Protein 8CTR (pdb70)

Radius of gyration: 38.79 Å; Cα contacts (8 Å, |Δi|>4): 2722; chains: 4; bounding box: 88×107×101 Å

Structure (mmCIF, N/CA/C/O backbone):
data_8CTR
#
_entry.id   8CTR
#
_cell.length_a   71.550
_cell.length_b   71.690
_cell.length_c   81.230
_cell.angle_alpha   89.960
_cell.angle_beta   66.580
_cell.angle_gamma   83.080
#
_symmetry.space_group_name_H-M   'P 1'
#
loop_
_entity.id
_entity.type
_entity.pdbx_description
1 polymer 'dTDP-4-dehydrorhamnose reductase'
2 non-polymer 'NADP NICOTINAMIDE-ADENINE-DINUCLEOTIDE PHOSPHATE'
3 non-polymer 'ACETATE ION'
4 non-polymer GLYCEROL
5 non-polymer 'SODIUM ION'
6 water water
#
loop_
_atom_site.group_PDB
_atom_site.id
_atom_site.type_symbol
_atom_site.label_atom_id
_atom_site.label_alt_id
_atom_site.label_comp_id
_atom_site.label_asym_id
_atom_site.label_entity_id
_atom_site.label_seq_id
_atom_site.pdbx_PDB_ins_code
_atom_site.Cartn_x
_atom_site.Cartn_y
_atom_site.Cartn_z
_atom_site.occupancy
_atom_site.B_iso_or_equiv
_atom_site.auth_seq_id
_atom_site.auth_comp_id
_atom_site.auth_asym_id
_atom_site.auth_atom_id
_atom_site.pdbx_PDB_model_num
ATOM 1 N N . HIS A 1 7 ? 15.399 2.121 -20.693 1.00 71.97 -1 HIS A N 1
ATOM 2 C CA . HIS A 1 7 ? 14.598 2.923 -19.774 1.00 71.94 -1 HIS A CA 1
ATOM 3 C C . HIS A 1 7 ? 14.084 2.092 -18.602 1.00 67.61 -1 HIS A C 1
ATOM 4 O O . HIS A 1 7 ? 13.715 0.927 -18.765 1.00 66.96 -1 HIS A O 1
ATOM 11 N N . HIS A 1 8 ? 14.062 2.703 -17.419 1.00 53.33 0 HIS A N 1
ATOM 12 C CA . HIS A 1 8 ? 13.589 2.055 -16.205 1.00 46.12 0 HIS A CA 1
ATOM 13 C C . HIS A 1 8 ? 12.380 2.804 -15.669 1.00 37.97 0 HIS A C 1
ATOM 14 O O . HIS A 1 8 ? 12.375 4.040 -15.625 1.00 39.72 0 HIS A O 1
ATOM 21 N N . MET A 1 9 ? 11.360 2.054 -15.276 1.00 33.19 1 MET A N 1
ATOM 22 C CA . MET A 1 9 ? 10.250 2.636 -14.552 1.00 27.57 1 MET A CA 1
ATOM 23 C C . MET A 1 9 ? 10.730 3.195 -13.221 1.00 23.33 1 MET A C 1
ATOM 24 O O . MET A 1 9 ? 11.720 2.736 -12.651 1.00 28.61 1 MET A O 1
ATOM 29 N N . LYS A 1 10 ? 9.992 4.175 -12.706 1.00 20.48 2 LYS A N 1
ATOM 30 C CA . LYS A 1 10 ? 10.276 4.764 -11.407 1.00 19.70 2 LYS A CA 1
ATOM 31 C C . LYS A 1 10 ? 9.258 4.230 -10.410 1.00 19.64 2 LYS A C 1
ATOM 32 O O . LYS A 1 10 ? 8.051 4.347 -10.633 1.00 18.52 2 LYS A O 1
ATOM 38 N N . ILE A 1 11 ? 9.741 3.639 -9.320 1.00 16.15 3 ILE A N 1
ATOM 39 C CA . ILE A 1 11 ? 8.877 3.056 -8.301 1.00 14.61 3 ILE A CA 1
ATOM 40 C C . ILE A 1 11 ? 9.108 3.785 -6.988 1.00 18.33 3 ILE A C 1
ATOM 41 O O . ILE A 1 11 ? 10.248 3.888 -6.529 1.00 18.51 3 ILE A O 1
ATOM 46 N N . LEU A 1 12 ? 8.030 4.289 -6.394 1.00 13.50 4 LEU A N 1
ATOM 47 C CA . LEU A 1 12 ? 8.078 4.940 -5.095 1.00 15.28 4 LEU A CA 1
ATOM 48 C C . LEU A 1 12 ? 7.525 3.972 -4.060 1.00 16.53 4 LEU A C 1
ATOM 49 O O . LEU A 1 12 ? 6.370 3.548 -4.163 1.00 16.36 4 LEU A O 1
ATOM 54 N N . LEU A 1 13 ? 8.349 3.623 -3.072 1.00 13.66 5 LEU A N 1
ATOM 55 C CA . LEU A 1 13 ? 7.966 2.733 -1.988 1.00 15.23 5 LEU A CA 1
ATOM 56 C C . LEU A 1 13 ? 7.868 3.550 -0.708 1.00 15.70 5 LEU A C 1
ATOM 57 O O . LEU A 1 13 ? 8.848 4.175 -0.291 1.00 15.45 5 LEU A O 1
ATOM 62 N N . ILE A 1 14 ? 6.684 3.560 -0.105 1.00 12.79 6 ILE A N 1
ATOM 63 C CA A ILE A 1 14 ? 6.424 4.227 1.169 0.46 13.98 6 ILE A CA 1
ATOM 64 C CA B ILE A 1 14 ? 6.454 4.226 1.172 0.54 13.96 6 ILE A CA 1
ATOM 65 C C . ILE A 1 14 ? 6.326 3.161 2.248 1.00 14.77 6 ILE A C 1
ATOM 66 O O . ILE A 1 14 ? 5.773 2.085 2.003 1.00 16.14 6 ILE A O 1
ATOM 75 N N . GLY A 1 15 ? 6.854 3.458 3.437 1.00 16.62 7 GLY A N 1
ATOM 76 C CA . GLY A 1 15 ? 6.855 2.469 4.503 1.00 17.69 7 GLY A CA 1
ATOM 77 C C . GLY A 1 15 ? 7.936 1.420 4.327 1.00 17.40 7 GLY A C 1
ATOM 78 O O . GLY A 1 15 ? 7.710 0.243 4.629 1.00 17.86 7 GLY A O 1
ATOM 79 N N . LYS A 1 16 ? 9.128 1.824 3.876 1.00 14.57 8 LYS A N 1
ATOM 80 C CA . LYS A 1 16 ? 10.145 0.855 3.475 1.00 16.68 8 LYS A CA 1
ATOM 81 C C . LYS A 1 16 ? 10.657 0.004 4.624 1.00 16.48 8 LYS A C 1
ATOM 82 O O . LYS A 1 16 ? 11.236 -1.060 4.371 1.00 15.76 8 LYS A O 1
ATOM 88 N N . ASN A 1 17 ? 10.489 0.444 5.869 1.00 14.89 9 ASN A N 1
ATOM 89 C CA . ASN A 1 17 ? 11.121 -0.219 6.996 1.00 13.91 9 ASN A CA 1
ATOM 90 C C . ASN A 1 17 ? 10.216 -1.230 7.681 1.00 16.92 9 ASN A C 1
ATOM 91 O O . ASN A 1 17 ? 10.675 -1.915 8.598 1.00 17.57 9 ASN A O 1
ATOM 96 N N . GLY A 1 18 ? 8.953 -1.342 7.259 1.00 16.10 10 GLY A N 1
ATOM 97 C CA . GLY A 1 18 ? 8.025 -2.265 7.877 1.00 17.05 10 GLY A CA 1
ATOM 98 C C . GLY A 1 18 ? 8.296 -3.696 7.481 1.00 15.95 10 GLY A C 1
ATOM 99 O O . GLY A 1 18 ? 9.237 -4.003 6.749 1.00 16.70 10 GLY A O 1
ATOM 100 N N . GLN A 1 19 ? 7.458 -4.605 7.993 1.00 14.55 11 GLN A N 1
ATOM 101 C CA . GLN A 1 19 ? 7.640 -6.018 7.660 1.00 16.42 11 GLN A CA 1
ATOM 102 C C . GLN A 1 19 ? 7.523 -6.237 6.163 1.00 17.24 11 GLN A C 1
ATOM 103 O O . GLN A 1 19 ? 8.406 -6.833 5.527 1.00 14.23 11 GLN A O 1
ATOM 109 N N . VAL A 1 20 ? 6.425 -5.763 5.581 1.00 13.26 12 VAL A N 1
ATOM 110 C CA . VAL A 1 20 ? 6.251 -5.907 4.141 1.00 11.16 12 VAL A CA 1
ATOM 111 C C . VAL A 1 20 ? 7.180 -4.969 3.390 1.00 13.90 12 VAL A C 1
ATOM 112 O O . VAL A 1 20 ? 7.769 -5.350 2.373 1.00 14.71 12 VAL A O 1
ATOM 116 N N . GLY A 1 21 ? 7.345 -3.739 3.877 1.00 13.56 13 GLY A N 1
ATOM 117 C CA . GLY A 1 21 ? 8.187 -2.792 3.159 1.00 13.41 13 GLY A CA 1
ATOM 118 C C . GLY A 1 21 ? 9.616 -3.283 2.995 1.00 12.68 13 GLY A C 1
ATOM 119 O O . GLY A 1 21 ? 10.225 -3.100 1.940 1.00 11.23 13 GLY A O 1
ATOM 120 N N . TRP A 1 22 ? 10.150 -3.961 4.010 1.00 13.38 14 TRP A N 1
ATOM 121 C CA . TRP A 1 22 ? 11.531 -4.437 3.898 1.00 11.20 14 TRP A CA 1
ATOM 122 C C . TRP A 1 22 ? 11.661 -5.483 2.802 1.00 12.06 14 TRP A C 1
ATOM 123 O O . TRP A 1 22 ? 12.654 -5.495 2.060 1.00 14.34 14 TRP A O 1
ATOM 134 N N . GLU A 1 23 ? 10.680 -6.387 2.698 1.00 11.94 15 GLU A N 1
ATOM 135 C CA . GLU A 1 23 ? 10.744 -7.390 1.646 1.00 12.85 15 GLU A CA 1
ATOM 136 C C . GLU A 1 23 ? 10.450 -6.762 0.287 1.00 13.96 15 GLU A C 1
ATOM 137 O O . GLU A 1 23 ? 10.979 -7.215 -0.733 1.00 13.65 15 GLU A O 1
ATOM 143 N N . LEU A 1 24 ? 9.630 -5.704 0.257 1.00 11.49 16 LEU A N 1
ATOM 144 C CA . LEU A 1 24 ? 9.422 -4.993 -1.002 1.00 11.40 16 LEU A CA 1
ATOM 145 C C . LEU A 1 24 ? 10.685 -4.294 -1.490 1.00 12.38 16 LEU A C 1
ATOM 146 O O . LEU A 1 24 ? 10.855 -4.114 -2.702 1.00 12.98 16 LEU A O 1
ATOM 151 N N . GLN A 1 25 ? 11.561 -3.854 -0.587 1.00 11.65 17 GLN A N 1
ATOM 152 C CA . GLN A 1 25 ? 12.821 -3.296 -1.066 1.00 12.08 17 GLN A CA 1
ATOM 153 C C . GLN A 1 25 ? 13.564 -4.302 -1.920 1.00 13.20 17 GLN A C 1
ATOM 154 O O . GLN A 1 25 ? 14.271 -3.917 -2.859 1.00 17.87 17 GLN A O 1
ATOM 160 N N . ARG A 1 26 ? 13.428 -5.588 -1.590 1.00 12.37 18 ARG A N 1
ATOM 161 C CA . ARG A 1 26 ? 14.007 -6.656 -2.391 1.00 14.62 18 ARG A CA 1
ATOM 162 C C . ARG A 1 26 ? 13.176 -6.919 -3.640 1.00 12.93 18 ARG A C 1
ATOM 163 O O . ARG A 1 26 ? 13.708 -6.930 -4.756 1.00 14.13 18 ARG A O 1
ATOM 171 N N . SER A 1 27 ? 11.872 -7.160 -3.477 1.00 11.49 19 SER A N 1
ATOM 172 C CA . SER A 1 27 ? 11.120 -7.684 -4.620 1.00 10.04 19 SER A CA 1
ATOM 173 C C . SER A 1 27 ? 10.927 -6.636 -5.706 1.00 13.43 19 SER A C 1
ATOM 174 O O . SER A 1 27 ? 10.874 -6.987 -6.895 1.00 13.96 19 SER A O 1
ATOM 177 N N . LEU A 1 28 ? 10.839 -5.362 -5.326 1.00 13.09 20 LEU A N 1
ATOM 178 C CA . LEU A 1 28 ? 10.625 -4.296 -6.299 1.00 11.30 20 LEU A CA 1
ATOM 179 C C . LEU A 1 28 ? 11.912 -3.895 -7.016 1.00 16.65 20 LEU A C 1
ATOM 180 O O . LEU A 1 28 ? 11.847 -3.205 -8.038 1.00 15.72 20 LEU A O 1
ATOM 185 N N . SER A 1 29 ? 13.074 -4.319 -6.513 1.00 13.33 21 SER A N 1
ATOM 186 C CA . SER A 1 29 ? 14.336 -3.768 -7.004 1.00 14.90 21 SER A CA 1
ATOM 187 C C . SER A 1 29 ? 14.629 -4.148 -8.449 1.00 20.12 21 SER A C 1
ATOM 188 O O . SER A 1 29 ? 15.410 -3.452 -9.100 1.00 21.70 21 SER A O 1
ATOM 191 N N . THR A 1 30 ? 14.018 -5.205 -8.978 1.00 15.17 22 THR A N 1
ATOM 192 C CA . THR A 1 30 ? 14.245 -5.570 -10.375 1.00 21.68 22 THR A CA 1
ATOM 193 C C . THR A 1 30 ? 13.164 -5.049 -11.313 1.00 20.24 22 THR A C 1
ATOM 194 O O . THR A 1 30 ? 13.238 -5.304 -12.514 1.00 21.06 22 THR A O 1
ATOM 198 N N . LEU A 1 31 ? 12.169 -4.335 -10.799 1.00 18.38 23 LEU A N 1
ATOM 199 C CA . LEU A 1 31 ? 11.093 -3.821 -11.634 1.00 20.10 23 LEU A CA 1
ATOM 200 C C . LEU A 1 31 ? 11.395 -2.445 -12.208 1.00 26.83 23 LEU A C 1
ATOM 201 O O . LEU A 1 31 ? 10.778 -2.052 -13.205 1.00 27.08 23 LEU A O 1
ATOM 206 N N . GLY A 1 32 ? 12.329 -1.718 -11.610 1.00 21.34 24 GLY A N 1
ATOM 207 C CA . GLY A 1 32 ? 12.693 -0.403 -12.094 1.00 24.29 24 GLY A CA 1
ATOM 208 C C . GLY A 1 32 ? 13.591 0.266 -11.073 1.00 26.84 24 GLY A C 1
ATOM 209 O O . GLY A 1 32 ? 14.168 -0.400 -10.210 1.00 24.77 24 GLY A O 1
ATOM 210 N N . ASP A 1 33 ? 13.676 1.588 -11.167 1.00 24.84 25 ASP A N 1
ATOM 211 C CA . ASP A 1 33 ? 14.444 2.370 -10.205 1.00 23.59 25 ASP A CA 1
ATOM 212 C C . ASP A 1 33 ? 13.571 2.652 -8.995 1.00 23.71 25 ASP A C 1
ATOM 213 O O . ASP A 1 33 ? 12.544 3.325 -9.121 1.00 21.79 25 ASP A O 1
ATOM 218 N N . VAL A 1 34 ? 13.971 2.146 -7.834 1.00 17.19 26 VAL A N 1
ATOM 219 C CA . VAL A 1 34 ? 13.171 2.273 -6.618 1.00 16.20 26 VAL A CA 1
ATOM 220 C C . VAL A 1 34 ? 13.672 3.457 -5.803 1.00 18.28 26 VAL A C 1
ATOM 221 O O . VAL A 1 34 ? 14.884 3.611 -5.578 1.00 19.72 26 VAL A O 1
ATOM 225 N N . VAL A 1 35 ? 12.737 4.308 -5.389 1.00 15.81 27 VAL A N 1
ATOM 226 C CA . VAL A 1 35 ? 12.968 5.357 -4.411 1.00 14.17 27 VAL A CA 1
ATOM 227 C C . VAL A 1 35 ? 12.157 4.943 -3.195 1.00 15.89 27 VAL A C 1
ATOM 228 O O . VAL A 1 35 ? 10.927 4.863 -3.264 1.00 16.04 27 VAL A O 1
ATOM 232 N N . ALA A 1 36 ? 12.836 4.590 -2.107 1.00 17.38 28 ALA A N 1
ATOM 233 C CA . ALA A 1 36 ? 12.182 4.023 -0.939 1.00 18.96 28 ALA A CA 1
ATOM 234 C C . ALA A 1 36 ? 12.329 4.991 0.226 1.00 18.01 28 ALA A C 1
ATOM 235 O O . ALA A 1 36 ? 13.431 5.476 0.497 1.00 19.94 28 ALA A O 1
ATOM 237 N N . VAL A 1 37 ? 11.218 5.280 0.905 1.00 17.95 29 VAL A N 1
ATOM 238 C CA . VAL A 1 37 ? 11.198 6.232 2.007 1.00 16.71 29 VAL A CA 1
ATOM 239 C C . VAL A 1 37 ? 10.432 5.635 3.180 1.00 20.70 29 VAL A C 1
ATOM 240 O O . VAL A 1 37 ? 9.609 4.730 3.027 1.00 17.61 29 VAL A O 1
ATOM 244 N N . ASP A 1 38 ? 10.714 6.170 4.364 1.00 25.09 30 ASP A N 1
ATOM 245 C CA . ASP A 1 38 ? 9.885 5.961 5.544 1.00 22.38 30 ASP A CA 1
ATOM 246 C C . ASP A 1 38 ? 9.883 7.277 6.316 1.00 28.23 30 ASP A C 1
ATOM 247 O O . ASP A 1 38 ? 10.493 8.263 5.891 1.00 28.92 30 ASP A O 1
ATOM 252 N N . TYR A 1 39 ? 9.179 7.316 7.450 1.00 26.09 31 TYR A N 1
ATOM 253 C CA . TYR A 1 39 ? 8.894 8.623 8.038 1.00 32.13 31 TYR A CA 1
ATOM 254 C C . TYR A 1 39 ? 10.149 9.346 8.523 1.00 35.47 31 TYR A C 1
ATOM 255 O O . TYR A 1 39 ? 10.118 10.570 8.668 1.00 34.53 31 TYR A O 1
ATOM 264 N N . PHE A 1 40 ? 11.254 8.633 8.736 1.00 31.48 32 PHE A N 1
ATOM 265 C CA A PHE A 1 40 ? 12.486 9.255 9.200 0.57 34.24 32 PHE A CA 1
ATOM 266 C CA B PHE A 1 40 ? 12.489 9.255 9.198 0.43 34.24 32 PHE A CA 1
ATOM 267 C C . PHE A 1 40 ? 13.326 9.855 8.076 1.00 36.96 32 PHE A C 1
ATOM 268 O O . PHE A 1 40 ? 14.322 10.523 8.368 1.00 43.09 32 PHE A O 1
ATOM 283 N N . ASP A 1 41 ? 12.961 9.636 6.810 1.00 30.23 33 ASP A N 1
ATOM 284 C CA A ASP A 1 41 ? 13.764 10.153 5.710 0.58 36.44 33 ASP A CA 1
ATOM 285 C CA B ASP A 1 41 ? 13.757 10.159 5.703 0.42 36.44 33 ASP A CA 1
ATOM 286 C C . ASP A 1 41 ? 13.902 11.671 5.809 1.00 40.94 33 ASP A C 1
ATOM 287 O O . ASP A 1 41 ? 12.952 12.382 6.149 1.00 33.53 33 ASP A O 1
ATOM 296 N N . LYS A 1 42 ? 15.104 12.163 5.510 1.00 41.37 34 LYS A N 1
ATOM 297 C CA . LYS A 1 42 ? 15.406 13.587 5.609 1.00 49.46 34 LYS A CA 1
ATOM 298 C C . LYS A 1 42 ? 15.354 14.313 4.274 1.00 51.53 34 LYS A C 1
ATOM 299 O O . LYS A 1 42 ? 15.000 15.496 4.240 1.00 55.93 34 LYS A O 1
ATOM 305 N N . GLU A 1 43 ? 15.710 13.637 3.180 1.00 45.45 35 GLU A N 1
ATOM 306 C CA . GLU A 1 43 ? 15.739 14.274 1.868 1.00 50.55 35 GLU A CA 1
ATOM 307 C C . GLU A 1 43 ? 14.335 14.429 1.298 1.00 45.12 35 GLU A C 1
ATOM 308 O O . GLU A 1 43 ? 13.938 15.520 0.877 1.00 48.03 35 GLU A O 1
ATOM 314 N N . LEU A 1 44 ? 13.580 13.342 1.267 1.00 31.04 36 LEU A N 1
ATOM 315 C CA . LEU A 1 44 ? 12.189 13.343 0.854 1.00 33.52 36 LEU A CA 1
ATOM 316 C C . LEU A 1 44 ? 11.316 13.131 2.077 1.00 35.01 36 LEU A C 1
ATOM 317 O O . LEU A 1 44 ? 11.717 12.460 3.032 1.00 42.93 36 LEU A O 1
ATOM 322 N N . CYS A 1 45 ? 10.123 13.706 2.053 1.00 32.17 37 CYS A N 1
ATOM 323 C CA . CYS A 1 45 ? 9.177 13.435 3.125 1.00 31.09 37 CYS A CA 1
ATOM 324 C C . CYS A 1 45 ? 8.606 12.033 2.952 1.00 32.59 37 CYS A C 1
ATOM 325 O O . CYS A 1 45 ? 8.046 11.702 1.898 1.00 30.69 37 CYS A O 1
ATOM 328 N N . GLY A 1 46 ? 8.760 11.204 3.977 1.00 26.72 38 GLY A N 1
ATOM 329 C CA . GLY A 1 46 ? 8.250 9.852 3.921 1.00 27.14 38 GLY A CA 1
ATOM 330 C C . GLY A 1 46 ? 7.203 9.649 4.990 1.00 29.01 38 GLY A C 1
ATOM 331 O O . GLY A 1 46 ? 6.769 8.522 5.248 1.00 30.72 38 GLY A O 1
ATOM 332 N N . ASP A 1 47 ? 6.790 10.755 5.608 1.00 27.76 39 ASP A N 1
ATOM 333 C CA . ASP A 1 47 ? 5.827 10.749 6.706 1.00 30.36 39 ASP A CA 1
ATOM 334 C C . ASP A 1 47 ? 4.435 10.882 6.103 1.00 32.76 39 ASP A C 1
ATOM 335 O O . ASP A 1 47 ? 4.013 11.970 5.701 1.00 29.20 39 ASP A O 1
ATOM 340 N N . LEU A 1 48 ? 3.712 9.763 6.062 1.00 33.22 40 LEU A N 1
ATOM 341 C CA . LEU A 1 48 ? 2.403 9.721 5.429 1.00 32.29 40 LEU A CA 1
ATOM 342 C C . LEU A 1 48 ? 1.376 10.571 6.168 1.00 33.41 40 LEU A C 1
ATOM 343 O O . LEU A 1 48 ? 0.339 10.906 5.585 1.00 37.56 40 LEU A O 1
ATOM 348 N N . THR A 1 49 ? 1.647 10.962 7.419 1.00 34.77 41 THR A N 1
ATOM 349 C CA . THR A 1 49 ? 0.762 11.872 8.137 1.00 36.45 41 THR A CA 1
ATOM 350 C C . THR A 1 49 ? 0.990 13.336 7.782 1.00 41.21 41 THR A C 1
ATOM 351 O O . THR A 1 49 ? 0.159 14.178 8.135 1.00 38.97 41 THR A O 1
ATOM 355 N N . ASN A 1 50 ? 2.099 13.662 7.125 1.00 34.09 42 ASN A N 1
ATOM 356 C CA . ASN A 1 50 ? 2.360 15.013 6.635 1.00 32.88 42 ASN A CA 1
ATOM 357 C C . ASN A 1 50 ? 1.780 15.079 5.228 1.00 30.68 42 ASN A C 1
ATOM 358 O O . ASN A 1 50 ? 2.447 14.759 4.244 1.00 29.91 42 ASN A O 1
ATOM 363 N N . LEU A 1 51 ? 0.513 15.493 5.133 1.00 27.62 43 LEU A N 1
ATOM 364 C CA . LEU A 1 51 ? -0.208 15.353 3.869 1.00 27.91 43 LEU A CA 1
ATOM 365 C C . LEU A 1 51 ? 0.418 16.196 2.764 1.00 30.10 43 LEU A C 1
ATOM 366 O O . LEU A 1 51 ? 0.487 15.762 1.609 1.00 26.30 43 LEU A O 1
ATOM 371 N N . ASP A 1 52 ? 0.873 17.407 3.092 1.00 33.63 44 ASP A N 1
ATOM 372 C CA . ASP A 1 52 ? 1.513 18.225 2.066 1.00 30.43 44 ASP A CA 1
ATOM 373 C C . ASP A 1 52 ? 2.894 17.684 1.722 1.00 29.25 44 ASP A C 1
ATOM 374 O O . ASP A 1 52 ? 3.306 17.708 0.557 1.00 27.48 44 ASP A O 1
ATOM 379 N N . GLY A 1 53 ? 3.616 17.172 2.719 1.00 28.68 45 GLY A N 1
ATOM 380 C CA . GLY A 1 53 ? 4.951 16.656 2.458 1.00 25.35 45 GLY A CA 1
ATOM 381 C C . GLY A 1 53 ? 4.925 15.399 1.609 1.00 25.92 45 GLY A C 1
ATOM 382 O O . GLY A 1 53 ? 5.701 15.255 0.657 1.00 25.03 45 GLY A O 1
ATOM 383 N N . ILE A 1 54 ? 4.032 14.464 1.941 1.00 23.62 46 ILE A N 1
ATOM 384 C CA . ILE A 1 54 ? 4.002 13.227 1.174 1.00 21.03 46 ILE A CA 1
ATOM 385 C C . ILE A 1 54 ? 3.523 13.503 -0.246 1.00 20.69 46 ILE A C 1
ATOM 386 O O . ILE A 1 54 ? 3.978 12.848 -1.192 1.00 21.47 46 ILE A O 1
ATOM 391 N N . ALA A 1 55 ? 2.646 14.496 -0.425 1.00 23.25 47 ALA A N 1
ATOM 3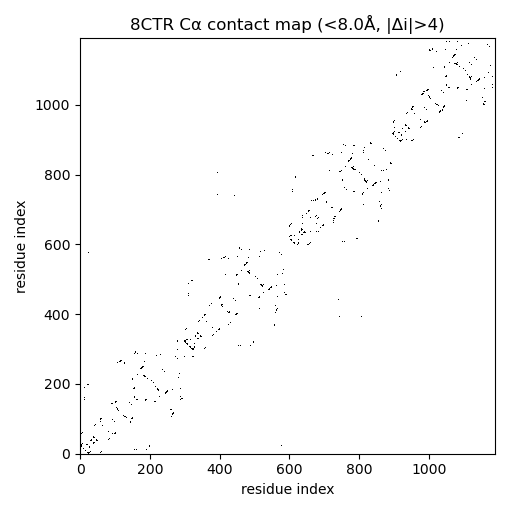92 C CA . ALA A 1 55 ? 2.246 14.907 -1.769 1.00 21.34 47 ALA A CA 1
ATOM 393 C C . ALA A 1 55 ? 3.431 15.470 -2.544 1.00 22.99 47 ALA A C 1
ATOM 394 O O . ALA A 1 55 ? 3.623 15.148 -3.726 1.00 24.03 47 ALA A O 1
ATOM 396 N N . GLN A 1 56 ? 4.251 16.298 -1.892 1.00 21.00 48 GLN A N 1
ATOM 397 C CA . GLN A 1 56 ? 5.433 16.824 -2.563 1.00 24.38 48 GLN A CA 1
ATOM 398 C C . GLN A 1 56 ? 6.393 15.709 -2.958 1.00 24.06 48 GLN A C 1
ATOM 399 O O . GLN A 1 56 ? 7.042 15.794 -4.006 1.00 25.20 48 GLN A O 1
ATOM 405 N N . THR A 1 57 ? 6.499 14.654 -2.142 1.00 21.06 49 THR A N 1
ATOM 406 C CA . THR A 1 57 ? 7.360 13.532 -2.505 1.00 20.53 49 THR A CA 1
ATOM 407 C C . THR A 1 57 ? 6.881 12.861 -3.789 1.00 19.80 49 THR A C 1
ATOM 408 O O . THR A 1 57 ? 7.682 12.564 -4.679 1.00 22.11 49 THR A O 1
ATOM 412 N N . VAL A 1 58 ? 5.577 12.603 -3.902 1.00 20.44 50 VAL A N 1
ATOM 413 C CA . VAL A 1 58 ? 5.063 12.024 -5.143 1.00 16.71 50 VAL A CA 1
ATOM 414 C C . VAL A 1 58 ? 5.328 12.960 -6.321 1.00 19.76 50 VAL A C 1
ATOM 415 O O . VAL A 1 58 ? 5.749 12.519 -7.399 1.00 19.64 50 VAL A O 1
ATOM 419 N N . ARG A 1 59 ? 5.097 14.265 -6.139 1.00 20.69 51 ARG A N 1
ATOM 420 C CA . ARG A 1 59 ? 5.315 15.207 -7.238 1.00 19.06 51 ARG A CA 1
ATOM 421 C C . ARG A 1 59 ? 6.783 15.292 -7.630 1.00 24.88 51 ARG A C 1
ATOM 422 O O . ARG A 1 59 ? 7.099 15.521 -8.802 1.00 23.99 51 ARG A O 1
ATOM 430 N N . THR A 1 60 ? 7.687 15.144 -6.664 1.00 21.04 52 THR A N 1
ATOM 431 C CA . THR A 1 60 ? 9.109 15.234 -6.956 1.00 24.06 52 THR A CA 1
ATOM 432 C C . THR A 1 60 ? 9.606 13.974 -7.649 1.00 22.14 52 THR A C 1
ATOM 433 O O . THR A 1 60 ? 10.317 14.050 -8.659 1.00 24.15 52 THR A O 1
ATOM 437 N N . VAL A 1 61 ? 9.245 12.806 -7.108 1.00 18.04 53 VAL A N 1
ATOM 438 C CA . VAL A 1 61 ? 9.752 11.543 -7.625 1.00 18.41 53 VAL A CA 1
ATOM 439 C C . VAL A 1 61 ? 9.118 11.210 -8.968 1.00 21.96 53 VAL A C 1
ATOM 440 O O . VAL A 1 61 ? 9.753 10.575 -9.819 1.00 23.31 53 VAL A O 1
ATOM 444 N N . ARG A 1 62 ? 7.889 11.662 -9.199 1.00 19.72 54 ARG A N 1
ATOM 445 C CA . ARG A 1 62 ? 7.139 11.349 -10.411 1.00 19.62 54 ARG A CA 1
ATOM 446 C C . ARG A 1 62 ? 7.144 9.848 -10.726 1.00 19.96 54 ARG A C 1
ATOM 447 O O . ARG A 1 62 ? 7.570 9.433 -11.809 1.00 19.87 54 ARG A O 1
ATOM 455 N N . PRO A 1 63 ? 6.669 9.020 -9.802 1.00 17.73 55 PRO A N 1
ATOM 456 C CA . PRO A 1 63 ? 6.730 7.570 -10.003 1.00 20.55 55 PRO A CA 1
ATOM 457 C C . PRO A 1 63 ? 5.760 7.091 -11.070 1.00 18.38 55 PRO A C 1
ATOM 458 O O . PRO A 1 63 ? 4.734 7.715 -11.348 1.00 19.39 55 PRO A O 1
ATOM 462 N N . ASP A 1 64 ? 6.125 5.968 -11.685 1.00 16.12 56 ASP A N 1
ATOM 463 C CA . ASP A 1 64 ? 5.214 5.193 -12.516 1.00 16.44 56 ASP A CA 1
ATOM 464 C C . ASP A 1 64 ? 4.383 4.228 -11.688 1.00 17.86 56 ASP A C 1
ATOM 465 O O . ASP A 1 64 ? 3.282 3.846 -12.103 1.00 16.27 56 ASP A O 1
ATOM 470 N N . VAL A 1 65 ? 4.914 3.805 -10.544 1.00 16.51 57 VAL A N 1
ATOM 471 C CA . VAL A 1 65 ? 4.230 2.906 -9.618 1.00 17.58 57 VAL A CA 1
ATOM 472 C C . VAL A 1 65 ? 4.474 3.425 -8.208 1.00 16.59 57 VAL A C 1
ATOM 473 O O . VAL A 1 65 ? 5.610 3.761 -7.861 1.00 13.96 57 VAL A O 1
ATOM 477 N N . VAL A 1 66 ? 3.415 3.512 -7.403 1.00 12.81 58 VAL A N 1
ATOM 478 C CA . VAL A 1 66 ? 3.516 3.846 -5.985 1.00 12.65 58 VAL A CA 1
ATOM 479 C C . VAL A 1 66 ? 3.121 2.609 -5.207 1.00 18.57 58 VAL A C 1
ATOM 480 O O . VAL A 1 66 ? 2.040 2.056 -5.437 1.00 14.59 58 VAL A O 1
ATOM 484 N N . VAL A 1 67 ? 3.963 2.191 -4.266 1.00 13.01 59 VAL A N 1
ATOM 485 C CA . VAL A 1 67 ? 3.637 1.044 -3.419 1.00 14.99 59 VAL A CA 1
ATOM 486 C C . VAL A 1 67 ? 3.622 1.528 -1.977 1.00 13.02 59 VAL A C 1
ATOM 487 O O . VAL A 1 67 ? 4.660 1.921 -1.439 1.00 14.43 59 VAL A O 1
ATOM 491 N N . ASN A 1 68 ? 2.447 1.501 -1.348 1.00 11.96 60 ASN A N 1
ATOM 492 C CA . ASN A 1 68 ? 2.286 2.026 -0.000 1.00 11.84 60 ASN A CA 1
ATOM 493 C C . ASN A 1 68 ? 2.279 0.869 0.987 1.00 13.31 60 ASN A C 1
ATOM 494 O O . ASN A 1 68 ? 1.279 0.154 1.101 1.00 16.82 60 ASN A O 1
ATOM 499 N N . ALA A 1 69 ? 3.388 0.700 1.716 1.00 14.48 61 ALA A N 1
ATOM 500 C CA . ALA A 1 69 ? 3.492 -0.294 2.776 1.00 13.72 61 ALA A CA 1
ATOM 501 C C . ALA A 1 69 ? 3.500 0.348 4.163 1.00 16.82 61 ALA A C 1
ATOM 502 O O . ALA A 1 69 ? 3.887 -0.300 5.140 1.00 19.56 61 ALA A O 1
ATOM 504 N N . ALA A 1 70 ? 3.096 1.612 4.257 1.00 16.15 62 ALA A N 1
ATOM 505 C CA . ALA A 1 70 ? 3.005 2.339 5.522 1.00 17.20 62 ALA A CA 1
AT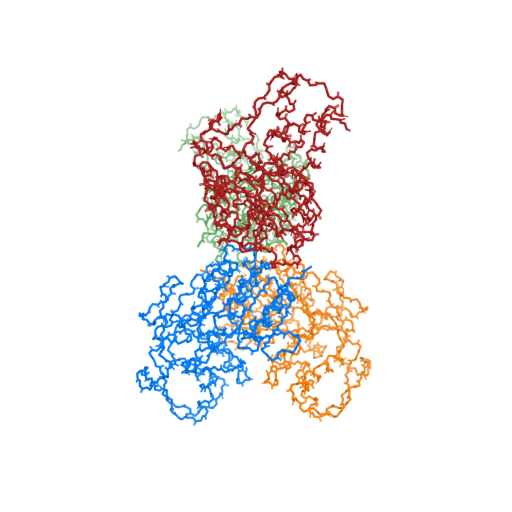OM 506 C C . ALA A 1 70 ? 1.577 2.278 6.047 1.00 20.03 62 ALA A C 1
ATOM 507 O O . ALA A 1 70 ? 0.622 2.346 5.268 1.00 22.11 62 ALA A O 1
ATOM 509 N N . ALA A 1 71 ? 1.430 2.191 7.365 1.00 20.74 63 ALA A N 1
ATOM 510 C CA . ALA A 1 71 ? 0.091 2.167 7.948 1.00 20.70 63 ALA A CA 1
ATOM 511 C C . ALA A 1 71 ? 0.196 2.333 9.456 1.00 23.17 63 ALA A C 1
ATOM 512 O O . ALA A 1 71 ? 1.277 2.223 10.043 1.00 23.61 63 ALA A O 1
ATOM 514 N N . HIS A 1 72 ? -0.955 2.602 10.081 1.00 21.84 64 HIS A N 1
ATOM 515 C CA . HIS A 1 72 ? -1.102 2.466 11.529 1.00 23.54 64 HIS A CA 1
ATOM 516 C C . HIS A 1 72 ? -1.551 1.030 11.778 1.00 24.28 64 HIS A C 1
ATOM 517 O O . HIS A 1 72 ? -2.669 0.651 11.405 1.00 23.29 64 HIS A O 1
ATOM 524 N N . THR A 1 73 ? -0.672 0.217 12.370 1.00 22.15 65 THR A N 1
ATOM 525 C CA . THR A 1 73 ? -0.915 -1.219 12.487 1.00 25.82 65 THR A CA 1
ATOM 526 C C . THR A 1 73 ? -1.057 -1.688 13.927 1.00 28.34 65 THR A C 1
ATOM 527 O O . THR A 1 73 ? -1.119 -2.901 14.173 1.00 28.79 65 THR A O 1
ATOM 531 N N . ALA A 1 74 ? -1.111 -0.766 14.886 1.00 25.09 66 ALA A N 1
ATOM 532 C CA . ALA A 1 74 ? -1.189 -1.112 16.303 1.00 22.96 66 ALA A CA 1
ATOM 533 C C . ALA A 1 74 ? -2.667 -1.126 16.672 1.00 25.32 66 ALA A C 1
ATOM 534 O O . ALA A 1 74 ? -3.237 -0.112 17.068 1.00 29.00 66 ALA A O 1
ATOM 536 N N . VAL A 1 75 ? -3.290 -2.298 16.531 1.00 22.62 67 VAL A N 1
ATOM 537 C CA . VAL A 1 75 ? -4.753 -2.375 16.486 1.00 19.55 67 VAL A CA 1
ATOM 538 C C . VAL A 1 75 ? -5.370 -1.913 17.800 1.00 23.13 67 VAL A C 1
ATOM 539 O O . VAL A 1 75 ? -6.352 -1.160 17.813 1.00 24.77 67 VAL A O 1
ATOM 543 N N . ASP A 1 76 ? -4.827 -2.365 18.927 1.00 22.08 68 ASP A N 1
ATOM 544 C CA . ASP A 1 76 ? -5.423 -1.952 20.193 1.00 24.42 68 ASP A CA 1
ATOM 545 C C . ASP A 1 76 ? -5.131 -0.485 20.483 1.00 31.65 68 ASP A C 1
ATOM 546 O O . ASP A 1 76 ? -5.992 0.234 21.003 1.00 28.19 68 ASP A O 1
ATOM 551 N N . LYS A 1 77 ? -3.932 -0.012 20.137 1.00 26.60 69 LYS A N 1
ATOM 552 C CA . LYS A 1 77 ? -3.629 1.399 20.340 1.00 29.87 69 LYS A CA 1
ATOM 553 C C . LYS A 1 77 ? -4.500 2.282 19.458 1.00 26.80 69 LYS A C 1
ATOM 554 O O . LYS A 1 77 ? -4.828 3.408 19.844 1.00 31.59 69 LYS A O 1
ATOM 556 N N . ALA A 1 78 ? -4.914 1.773 18.294 1.00 22.82 70 ALA A N 1
ATOM 557 C CA . ALA A 1 78 ? -5.726 2.566 17.368 1.00 22.19 70 ALA A CA 1
ATOM 558 C C . ALA A 1 78 ? -7.042 3.031 17.992 1.00 26.77 70 ALA A C 1
ATOM 559 O O . ALA A 1 78 ? -7.542 4.105 17.639 1.00 26.33 70 ALA A O 1
ATOM 561 N N . GLU A 1 79 ? -7.625 2.242 18.902 1.00 24.48 71 GLU A N 1
ATOM 562 C CA . GLU A 1 79 ? -8.867 2.655 19.561 1.00 27.13 71 GLU A CA 1
ATOM 563 C C . GLU A 1 79 ? -8.716 3.943 20.358 1.00 35.75 71 GLU A C 1
ATOM 564 O O . GLU A 1 79 ? -9.724 4.608 20.625 1.00 35.14 71 GLU A O 1
ATOM 570 N N . SER A 1 80 ? -7.501 4.290 20.789 1.00 27.45 72 SER A N 1
ATOM 571 C CA . SER A 1 80 ? -7.263 5.545 21.490 1.00 29.28 72 SER A CA 1
ATOM 572 C C . SER A 1 80 ? -6.394 6.496 20.673 1.00 28.85 72 SER A C 1
ATOM 573 O O . SER A 1 80 ? -5.852 7.464 21.218 1.00 30.88 72 SER A O 1
ATOM 576 N N . GLU A 1 81 ? -6.243 6.221 19.379 1.00 27.53 73 GLU A N 1
ATOM 577 C CA . GLU A 1 81 ? -5.505 7.055 18.435 1.00 28.19 73 GLU A CA 1
ATOM 578 C C . GLU A 1 81 ? -6.305 7.176 17.139 1.00 25.27 73 GLU A C 1
ATOM 579 O O . GLU A 1 81 ? -5.819 6.889 16.045 1.00 24.59 73 GLU A O 1
ATOM 585 N N . ARG A 1 82 ? -7.562 7.610 17.259 1.00 27.25 74 ARG A N 1
ATOM 586 C CA . ARG A 1 82 ? -8.447 7.601 16.098 1.00 24.78 74 ARG A CA 1
ATOM 587 C C . ARG A 1 82 ? -8.022 8.622 15.052 1.00 24.43 74 ARG A C 1
ATOM 588 O O . ARG A 1 82 ? -8.181 8.382 13.849 1.00 26.40 74 ARG A O 1
ATOM 596 N N . GLU A 1 83 ? -7.506 9.775 15.477 1.00 25.79 75 GLU A N 1
ATOM 597 C CA . GLU A 1 83 ? -7.108 10.768 14.486 1.00 27.82 75 GLU A CA 1
ATOM 598 C C . GLU A 1 83 ? -5.876 10.306 13.722 1.00 27.41 75 GLU A C 1
ATOM 599 O O . GLU A 1 83 ? -5.820 10.426 12.493 1.00 24.85 75 GLU A O 1
ATOM 605 N N . LEU A 1 84 ? -4.890 9.753 14.432 1.00 25.28 76 LEU A N 1
ATOM 606 C CA . LEU A 1 84 ? -3.691 9.252 13.770 1.00 22.99 76 LEU A CA 1
ATOM 607 C C . LEU A 1 84 ? -4.013 8.080 12.851 1.00 23.14 76 LEU A C 1
ATOM 608 O O . LEU A 1 84 ? -3.474 7.984 11.740 1.00 22.49 76 LEU A O 1
ATOM 613 N N . SER A 1 85 ? -4.886 7.173 13.295 1.00 21.86 77 SER A N 1
ATOM 614 C CA . SER A 1 85 ? -5.295 6.069 12.430 1.00 19.46 77 SER A CA 1
ATOM 615 C C . SER A 1 85 ? -5.944 6.591 11.157 1.00 19.69 77 SER A C 1
ATOM 616 O O . SER A 1 85 ? -5.698 6.067 10.062 1.00 18.33 77 SER A O 1
ATOM 619 N N . ASP A 1 86 ? -6.787 7.621 11.277 1.00 20.26 78 ASP A N 1
ATOM 620 C CA . ASP A 1 86 ? -7.420 8.169 10.081 1.00 21.45 78 ASP A CA 1
ATOM 621 C C . ASP A 1 86 ? -6.393 8.819 9.165 1.00 19.70 78 ASP A C 1
ATOM 622 O O . ASP A 1 86 ? -6.471 8.679 7.938 1.00 20.93 78 ASP A O 1
ATOM 627 N N . LEU A 1 87 ? -5.409 9.516 9.739 1.00 21.62 79 LEU A N 1
ATOM 628 C CA . LEU A 1 87 ? -4.367 10.125 8.916 1.00 20.88 79 LEU A CA 1
ATOM 629 C C . LEU A 1 87 ? -3.561 9.075 8.159 1.00 20.86 79 LEU A C 1
ATOM 630 O O . LEU A 1 87 ? -3.342 9.198 6.948 1.00 21.11 79 LEU A O 1
ATOM 635 N N . LEU A 1 88 ? -3.111 8.025 8.856 1.00 18.35 80 LEU A N 1
ATOM 636 C CA . LEU A 1 88 ? -2.221 7.053 8.221 1.00 17.73 80 LEU A CA 1
ATOM 637 C C . LEU A 1 88 ? -2.958 6.100 7.288 1.00 20.67 80 LEU A C 1
ATOM 638 O O . LEU A 1 88 ? -2.414 5.714 6.247 1.00 19.39 80 LEU A O 1
ATOM 643 N N . ASN A 1 89 ? -4.191 5.703 7.627 1.00 16.27 81 ASN A N 1
ATOM 644 C CA . ASN A 1 89 ? -4.877 4.645 6.896 1.00 16.22 81 ASN A CA 1
ATOM 645 C C . ASN A 1 89 ? -5.917 5.167 5.918 1.00 16.52 81 ASN A C 1
ATOM 646 O O . ASN A 1 89 ? -6.390 4.393 5.075 1.00 19.91 81 ASN A O 1
ATOM 651 N N . ASP A 1 90 ? -6.278 6.447 6.005 1.00 20.14 82 ASP A N 1
ATOM 652 C CA . ASP A 1 90 ? -7.337 7.007 5.177 1.00 15.93 82 ASP A CA 1
ATOM 653 C C . ASP A 1 90 ? -6.879 8.292 4.494 1.00 20.21 82 ASP A C 1
ATOM 654 O O . ASP A 1 90 ? -6.672 8.296 3.277 1.00 21.66 82 ASP A O 1
ATOM 659 N N . LYS A 1 91 ? -6.701 9.378 5.257 1.00 19.13 83 LYS A N 1
ATOM 660 C CA . LYS A 1 91 ? -6.380 10.663 4.633 1.00 19.05 83 LYS A CA 1
ATOM 661 C C . LYS A 1 91 ? -5.077 10.596 3.845 1.00 18.41 83 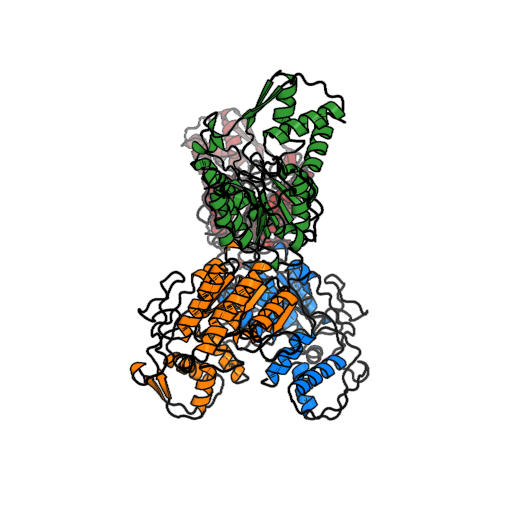LYS A C 1
ATOM 662 O O . LYS A 1 91 ? -4.988 11.135 2.733 1.00 20.48 83 LYS A O 1
ATOM 668 N N . GLY A 1 92 ? -4.047 9.961 4.411 1.00 16.83 84 GLY A N 1
ATOM 669 C CA . GLY A 1 92 ? -2.787 9.836 3.687 1.00 16.77 84 GLY A CA 1
ATOM 670 C C . GLY A 1 92 ? -2.926 8.995 2.434 1.00 18.40 84 GLY A C 1
ATOM 671 O O . GLY A 1 92 ? -2.342 9.305 1.395 1.00 19.09 84 GLY A O 1
ATOM 672 N N . VAL A 1 93 ? -3.720 7.934 2.509 1.00 16.32 85 VAL A N 1
ATOM 673 C CA . VAL A 1 93 ? -3.963 7.095 1.342 1.00 13.91 85 VAL A CA 1
ATOM 674 C C . VAL A 1 93 ? -4.700 7.881 0.262 1.00 16.73 85 VAL A C 1
ATOM 675 O O . VAL A 1 93 ? -4.419 7.727 -0.934 1.00 18.99 85 VAL A O 1
ATOM 679 N N . ALA A 1 94 ? -5.652 8.729 0.666 1.00 17.27 86 ALA A N 1
ATOM 680 C CA . ALA A 1 94 ? -6.370 9.561 -0.302 1.00 18.57 86 ALA A CA 1
ATOM 681 C C . ALA A 1 94 ? -5.428 10.514 -1.030 1.00 18.98 86 ALA A C 1
ATOM 682 O O . ALA A 1 94 ? -5.593 10.762 -2.234 1.00 19.68 86 ALA A O 1
ATOM 684 N N . VAL A 1 95 ? -4.473 11.107 -0.303 1.00 17.46 87 VAL A N 1
ATOM 685 C CA . VAL A 1 95 ? -3.484 11.985 -0.931 1.00 17.09 87 VAL A CA 1
ATOM 686 C C . VAL A 1 95 ? -2.640 11.198 -1.926 1.00 17.75 87 VAL A C 1
ATOM 687 O O . VAL A 1 95 ? -2.417 11.634 -3.062 1.00 18.91 87 VAL A O 1
ATOM 691 N N . LEU A 1 96 ? -2.153 10.023 -1.513 1.00 14.91 88 LEU A N 1
ATOM 692 C CA . LEU A 1 96 ? -1.393 9.186 -2.435 1.00 14.31 88 LEU A CA 1
ATOM 693 C C . LEU A 1 96 ? -2.218 8.833 -3.665 1.00 19.42 88 LEU A C 1
ATOM 694 O O . LEU A 1 96 ? -1.690 8.809 -4.784 1.00 16.01 88 LEU A O 1
ATOM 699 N N . ALA A 1 97 ? -3.511 8.542 -3.478 1.00 15.95 89 ALA A N 1
ATOM 700 C CA . ALA A 1 97 ? -4.348 8.185 -4.621 1.00 15.42 89 ALA A CA 1
ATOM 701 C C . ALA A 1 97 ? -4.491 9.363 -5.575 1.00 18.90 89 ALA A C 1
ATOM 702 O O . ALA A 1 97 ? -4.392 9.201 -6.799 1.00 18.10 89 ALA A O 1
ATOM 704 N N . ALA A 1 98 ? -4.731 10.552 -5.026 1.00 18.23 90 ALA A N 1
ATOM 705 C CA . ALA A 1 98 ? -4.912 11.731 -5.862 1.00 18.33 90 ALA A CA 1
ATOM 706 C C . ALA A 1 98 ? -3.631 12.080 -6.613 1.00 19.91 90 ALA A C 1
ATOM 707 O O . ALA A 1 98 ? -3.679 12.422 -7.802 1.00 21.02 90 ALA A O 1
ATOM 709 N N . GLU A 1 99 ? -2.483 12.027 -5.931 1.00 18.86 91 GLU A N 1
ATOM 710 C CA . GLU A 1 99 ? -1.232 12.432 -6.564 1.00 18.84 91 GLU A CA 1
ATOM 711 C C . GLU A 1 99 ? -0.769 11.395 -7.574 1.00 19.47 91 GLU A C 1
ATOM 712 O O . GLU A 1 99 ? -0.276 11.750 -8.656 1.00 19.82 91 GLU A O 1
ATOM 718 N N . SER A 1 100 ? -0.962 10.109 -7.263 1.00 16.11 92 SER A N 1
ATOM 719 C CA . SER A 1 100 ? -0.596 9.078 -8.224 1.00 17.55 92 SER A CA 1
ATOM 720 C C . SER A 1 100 ? -1.506 9.131 -9.448 1.00 20.58 92 SER A C 1
ATOM 721 O O . SER A 1 100 ? -1.045 8.951 -10.582 1.00 17.81 92 SER A O 1
ATOM 724 N N . ALA A 1 101 ? -2.797 9.410 -9.252 1.00 18.96 93 ALA A N 1
ATOM 725 C CA . ALA A 1 101 ? -3.687 9.463 -10.405 1.00 20.04 93 ALA A CA 1
ATOM 726 C C . ALA A 1 101 ? -3.389 10.668 -11.291 1.00 18.84 93 ALA A C 1
ATOM 727 O O . ALA A 1 101 ? -3.567 10.588 -12.512 1.00 19.70 93 ALA A O 1
ATOM 729 N N . LYS A 1 102 ? -2.932 11.786 -10.707 1.00 17.40 94 LYS A N 1
ATOM 730 C CA . LYS A 1 102 ? -2.517 12.922 -11.532 1.00 18.37 94 LYS A CA 1
ATOM 731 C C . LYS A 1 102 ? -1.390 12.532 -12.480 1.00 20.11 94 LYS A C 1
ATOM 732 O O . LYS A 1 102 ? -1.302 13.067 -13.595 1.00 19.80 94 LYS A O 1
ATOM 738 N N . LEU A 1 103 ? -0.516 11.614 -12.049 1.00 18.83 95 LEU A N 1
ATOM 739 C CA . LEU A 1 103 ? 0.617 11.163 -12.843 1.00 19.94 95 LEU A CA 1
ATOM 740 C C . LEU A 1 103 ? 0.287 9.975 -13.729 1.00 20.38 95 LEU A C 1
ATOM 741 O O . LEU A 1 103 ? 1.121 9.588 -14.558 1.00 21.08 95 LEU A O 1
ATOM 746 N N . GLY A 1 104 ? -0.906 9.402 -13.590 1.00 19.02 96 GLY A N 1
ATOM 747 C CA . GLY A 1 104 ? -1.197 8.149 -14.258 1.00 17.10 96 GLY A CA 1
ATOM 748 C C . GLY A 1 104 ? -0.453 6.962 -13.684 1.00 20.43 96 GLY A C 1
ATOM 749 O O . GLY A 1 104 ? -0.267 5.958 -14.379 1.00 19.79 96 GLY A O 1
ATOM 750 N N . ALA A 1 105 ? -0.007 7.053 -12.436 1.00 17.88 97 ALA A N 1
ATOM 751 C CA . ALA A 1 105 ? 0.756 5.972 -11.836 1.00 15.65 97 ALA A CA 1
ATOM 752 C C . ALA A 1 105 ? -0.166 4.882 -11.301 1.00 18.80 97 ALA A C 1
ATOM 753 O O . ALA A 1 105 ? -1.296 5.144 -10.866 1.00 19.24 97 ALA A O 1
ATOM 755 N N . LEU A 1 106 ? 0.325 3.646 -11.358 1.00 16.36 98 LEU A N 1
ATOM 756 C CA . LEU A 1 106 ? -0.330 2.522 -10.703 1.00 14.01 98 LEU A CA 1
ATOM 757 C C . LEU A 1 106 ? -0.044 2.578 -9.209 1.00 16.94 98 LEU A C 1
ATOM 758 O O . LEU A 1 106 ? 1.115 2.681 -8.804 1.00 17.86 98 LEU A O 1
ATOM 763 N N . MET A 1 107 ? -1.088 2.517 -8.388 1.00 13.36 99 MET A N 1
ATOM 764 C CA . MET A 1 107 ? -0.898 2.563 -6.944 1.00 14.49 99 MET A CA 1
ATOM 765 C C . MET A 1 107 ? -1.281 1.236 -6.301 1.00 17.28 99 MET A C 1
ATOM 766 O O . MET A 1 107 ? -2.392 0.736 -6.508 1.00 14.27 99 MET A O 1
ATOM 771 N N . VAL A 1 108 ? -0.356 0.683 -5.517 1.00 13.29 100 VAL A N 1
ATOM 772 C CA . VAL A 1 108 ? -0.550 -0.557 -4.767 1.00 14.76 100 VAL A CA 1
ATOM 773 C C . VAL A 1 108 ? -0.725 -0.196 -3.307 1.00 17.93 100 VAL A C 1
ATOM 774 O O . VAL A 1 108 ? 0.063 0.583 -2.763 1.00 14.52 100 VAL A O 1
ATOM 778 N N . HIS A 1 109 ? -1.733 -0.779 -2.667 1.00 11.96 101 HIS A N 1
ATOM 779 C CA . HIS A 1 109 ? -2.027 -0.477 -1.277 1.00 12.75 101 HIS A CA 1
ATOM 780 C C . HIS A 1 109 ? -2.451 -1.761 -0.584 1.00 14.03 101 HIS A C 1
ATOM 781 O O . HIS A 1 109 ? -3.075 -2.623 -1.205 1.00 15.83 101 HIS A O 1
ATOM 788 N N . TYR A 1 110 ? -2.109 -1.899 0.703 1.00 14.30 102 TYR A N 1
ATOM 789 C CA . TYR A 1 110 ? -2.487 -3.094 1.453 1.00 13.76 102 TYR A CA 1
ATOM 790 C C . TYR A 1 110 ? -3.631 -2.784 2.408 1.00 15.70 102 TYR A C 1
ATOM 791 O O . TYR A 1 110 ? -3.739 -1.676 2.937 1.00 15.30 102 TYR A O 1
ATOM 800 N N . SER A 1 111 ? -4.493 -3.774 2.613 1.00 16.74 103 SER A N 1
ATOM 801 C CA . SER A 1 111 ? -5.576 -3.628 3.576 1.00 14.80 103 SER A CA 1
ATOM 802 C C . SER A 1 111 ? -5.654 -4.916 4.389 1.00 15.07 103 SER A C 1
ATOM 803 O O . SER A 1 111 ? -4.687 -5.680 4.474 1.00 15.53 103 SER A O 1
ATOM 806 N N . THR A 1 112 ? -6.819 -5.175 4.988 1.00 13.23 104 THR A N 1
ATOM 807 C CA . THR A 1 112 ? -6.880 -6.111 6.098 1.00 13.08 104 THR A CA 1
ATOM 808 C C . THR A 1 112 ? -8.188 -6.895 6.123 1.00 14.22 104 THR A C 1
ATOM 809 O O . THR A 1 112 ? -9.241 -6.402 5.701 1.00 15.26 104 THR A O 1
ATOM 813 N N . ASP A 1 113 ? -8.108 -8.117 6.668 1.00 15.64 105 ASP A N 1
ATOM 814 C CA . ASP A 1 113 ? -9.304 -8.884 7.012 1.00 15.42 105 ASP A CA 1
ATOM 815 C C . ASP A 1 113 ? -10.172 -8.158 8.031 1.00 14.88 105 ASP A C 1
ATOM 816 O O . ASP A 1 113 ? -11.371 -8.455 8.141 1.00 16.58 105 ASP A O 1
ATOM 821 N N . TYR A 1 114 ? -9.599 -7.230 8.788 1.00 16.05 106 TYR A N 1
ATOM 822 C CA . TYR A 1 114 ? -10.388 -6.511 9.786 1.00 15.81 106 TYR A CA 1
ATOM 823 C C . TYR A 1 114 ? -11.370 -5.508 9.185 1.00 18.11 106 TYR A C 1
ATOM 824 O O . TYR A 1 114 ? -12.064 -4.821 9.951 1.00 18.17 106 TYR A O 1
ATOM 833 N N . VAL A 1 115 ? -11.477 -5.385 7.861 1.00 15.55 107 VAL A N 1
ATOM 834 C CA . VAL A 1 115 ? -12.577 -4.599 7.306 1.00 16.24 107 VAL A CA 1
ATOM 835 C C . VAL A 1 115 ? -13.889 -5.354 7.388 1.00 18.61 107 VAL A C 1
ATOM 836 O O . VAL A 1 115 ? -14.949 -4.755 7.166 1.00 17.65 107 VAL A O 1
ATOM 840 N N . PHE A 1 116 ? -13.854 -6.645 7.722 1.00 17.29 108 PHE A N 1
ATOM 841 C CA . PHE A 1 116 ? -15.070 -7.450 7.822 1.00 18.29 108 PHE A CA 1
ATOM 842 C C . PHE A 1 116 ? -15.482 -7.668 9.274 1.00 18.85 108 PHE A C 1
ATOM 843 O O . PHE A 1 116 ? -14.684 -7.522 10.203 1.00 21.16 108 PHE A O 1
ATOM 851 N N . ASP A 1 117 ? -16.750 -8.051 9.457 1.00 18.58 109 ASP A N 1
ATOM 852 C CA . ASP A 1 117 ? -17.314 -8.185 10.797 1.00 20.51 109 ASP A CA 1
ATOM 853 C C . ASP A 1 117 ? -16.990 -9.518 11.461 1.00 23.40 109 ASP A C 1
ATOM 854 O O . ASP A 1 117 ? -17.394 -9.732 12.613 1.00 22.84 109 ASP A O 1
ATOM 859 N N . GLY A 1 118 ? -16.289 -10.420 10.776 1.00 22.03 110 GLY A N 1
ATOM 860 C CA . GLY A 1 118 ? -15.888 -11.664 11.403 1.00 23.05 110 GLY A CA 1
ATOM 861 C C . GLY A 1 118 ? -16.966 -12.711 11.551 1.00 26.36 110 GLY A C 1
ATOM 862 O O . GLY A 1 118 ? -16.727 -13.735 12.205 1.00 23.85 110 GLY A O 1
ATOM 863 N N . ALA A 1 119 ? -18.149 -12.493 10.985 1.00 22.76 111 ALA A N 1
ATOM 864 C CA . ALA A 1 119 ? -19.182 -13.513 11.054 1.00 24.59 111 ALA A CA 1
ATOM 865 C C . ALA A 1 119 ? -18.868 -14.680 10.117 1.00 26.68 111 ALA A C 1
ATOM 866 O O . ALA A 1 119 ? -18.051 -14.575 9.192 1.00 25.78 111 ALA A O 1
ATOM 868 N N . GLY A 1 120 ? -19.539 -15.810 10.372 1.00 26.10 112 GLY A N 1
ATOM 869 C CA . GLY A 1 120 ? -19.446 -16.971 9.506 1.00 25.79 112 GLY A CA 1
ATOM 870 C C . GLY A 1 120 ? -18.205 -17.810 9.752 1.00 29.02 112 GLY A C 1
ATOM 871 O O . GLY A 1 120 ? -17.441 -17.600 10.695 1.00 26.07 112 GLY A O 1
ATOM 872 N N . SER A 1 121 ? -18.014 -18.797 8.868 1.00 27.07 113 SER A N 1
ATOM 873 C CA . SER A 1 121 ? -16.818 -19.633 8.922 1.00 25.25 113 SER A CA 1
ATOM 874 C C . SER A 1 121 ? -16.289 -19.933 7.525 1.00 26.19 113 SER A C 1
ATOM 875 O O . SER A 1 121 ? -15.498 -20.869 7.357 1.00 28.46 113 SER A O 1
ATOM 878 N N . HIS A 1 122 ? -16.725 -19.174 6.530 1.00 26.21 114 HIS A N 1
ATOM 879 C CA . HIS A 1 122 ? -16.340 -19.343 5.137 1.00 25.85 114 HIS A CA 1
ATOM 880 C C . HIS A 1 122 ? -15.156 -18.444 4.799 1.00 21.86 114 HIS A C 1
ATOM 881 O O . HIS A 1 122 ? -14.864 -17.465 5.493 1.00 21.82 114 HIS A O 1
ATOM 888 N N . TYR A 1 123 ? -14.488 -18.770 3.693 1.00 21.92 115 TYR A N 1
ATOM 889 C CA . TYR A 1 123 ? -13.444 -17.913 3.140 1.00 20.76 115 TYR A CA 1
ATOM 890 C C . TYR A 1 123 ? -14.093 -16.781 2.346 1.00 23.42 115 TYR A C 1
ATOM 891 O O . TYR A 1 123 ? -14.742 -17.028 1.319 1.00 22.25 115 TYR A O 1
ATOM 900 N N . ARG A 1 124 ? -13.914 -15.548 2.812 1.00 19.18 116 ARG A N 1
ATOM 901 C CA . ARG A 1 124 ? -14.620 -14.413 2.230 1.00 22.35 116 ARG A CA 1
ATOM 902 C C . ARG A 1 124 ? -14.152 -14.082 0.822 1.00 22.57 116 ARG A C 1
ATOM 903 O O . ARG A 1 124 ? -12.953 -14.021 0.539 1.00 19.04 116 ARG A O 1
ATOM 911 N N . ARG A 1 125 ? -15.116 -13.793 -0.041 1.00 20.82 117 ARG A N 1
ATOM 912 C CA . ARG A 1 125 ? -14.829 -13.233 -1.344 1.00 19.19 117 ARG A CA 1
ATOM 913 C C . ARG A 1 125 ? -14.694 -11.718 -1.243 1.00 18.66 117 ARG A C 1
ATOM 914 O O . ARG A 1 125 ? -15.168 -11.081 -0.294 1.00 17.94 117 ARG A O 1
ATOM 922 N N . GLU A 1 126 ? -14.026 -11.148 -2.247 1.00 17.83 118 GLU A N 1
ATOM 923 C CA . GLU A 1 126 ? -13.632 -9.741 -2.205 1.00 16.91 118 GLU A CA 1
ATOM 924 C C . GLU A 1 126 ? -14.818 -8.783 -2.116 1.00 20.21 118 GLU A C 1
ATOM 925 O O . GLU A 1 126 ? -14.700 -7.720 -1.492 1.00 18.56 118 GLU A O 1
ATOM 931 N N . ASP A 1 127 ? -15.951 -9.123 -2.730 1.00 21.74 119 ASP A N 1
ATOM 932 C CA A ASP A 1 127 ? -17.051 -8.167 -2.807 0.68 22.04 119 ASP A CA 1
ATOM 933 C CA B ASP A 1 127 ? -17.099 -8.236 -2.864 0.32 22.06 119 ASP A CA 1
ATOM 934 C C . ASP A 1 127 ? -18.139 -8.425 -1.767 1.00 22.00 119 ASP A C 1
ATOM 935 O O . ASP A 1 127 ? -19.250 -7.901 -1.895 1.00 21.93 119 ASP A O 1
ATOM 944 N N . GLU A 1 128 ? -17.831 -9.183 -0.720 1.00 20.23 120 GLU A N 1
ATOM 945 C CA . GLU A 1 128 ? -18.731 -9.210 0.429 1.00 21.16 120 GLU A CA 1
ATOM 946 C C . GLU A 1 128 ? -18.807 -7.823 1.056 1.00 19.60 120 GLU A C 1
ATOM 947 O O . GLU A 1 128 ? -17.898 -7.003 0.921 1.00 19.57 120 GLU A O 1
ATOM 953 N N . ALA A 1 129 ? -19.895 -7.569 1.782 1.00 20.53 121 ALA A N 1
ATOM 954 C CA . ALA A 1 129 ? -20.027 -6.272 2.428 1.00 22.24 121 ALA A CA 1
ATOM 955 C C . ALA A 1 129 ? -19.032 -6.154 3.572 1.00 21.19 121 ALA A C 1
ATOM 956 O O . ALA A 1 129 ? -18.781 -7.118 4.307 1.00 21.00 121 ALA A O 1
ATOM 958 N N . THR A 1 130 ? -18.450 -4.970 3.709 1.00 21.04 122 THR A N 1
ATOM 959 C CA . THR A 1 130 ? -17.557 -4.732 4.830 1.00 18.48 122 THR A CA 1
ATOM 960 C C . THR A 1 130 ? -18.365 -4.263 6.040 1.00 20.54 122 THR A C 1
ATOM 961 O O . THR A 1 130 ? -19.531 -3.885 5.933 1.00 24.73 122 THR A O 1
ATOM 965 N N . GLY A 1 131 ? -17.740 -4.342 7.207 1.00 21.21 123 GLY A N 1
ATOM 966 C CA . GLY A 1 131 ? -18.404 -4.011 8.446 1.00 21.08 123 GLY A CA 1
ATOM 967 C C . GLY A 1 131 ? -17.433 -4.120 9.598 1.00 19.64 123 GLY A C 1
ATOM 968 O O . GLY A 1 131 ? -17.565 -4.979 10.477 1.00 23.55 123 GLY A O 1
ATOM 969 N N . PRO A 1 132 ? -16.425 -3.243 9.604 1.00 18.60 124 PRO A N 1
ATOM 970 C CA . PRO A 1 132 ? -15.341 -3.372 10.588 1.00 18.23 124 PRO A CA 1
ATOM 971 C C . PRO A 1 132 ? -15.844 -3.215 12.014 1.00 23.02 124 PRO A C 1
ATOM 972 O O . PRO A 1 132 ? -16.815 -2.504 12.281 1.00 23.71 124 PRO A O 1
ATOM 976 N N . LEU A 1 133 ? -15.143 -3.869 12.940 1.00 21.40 125 LEU A N 1
ATOM 977 C CA . LEU A 1 133 ? -15.500 -3.854 14.354 1.00 24.17 125 LEU A CA 1
ATOM 978 C C . LEU A 1 133 ? -14.624 -2.924 15.177 1.00 22.47 125 LEU A C 1
ATOM 979 O O . LEU A 1 133 ? -14.871 -2.764 16.378 1.00 25.19 125 LEU A O 1
ATOM 984 N N . ASN A 1 134 ? -13.608 -2.324 14.565 1.00 19.90 126 ASN A N 1
ATOM 985 C CA . ASN A 1 134 ? -12.593 -1.589 15.301 1.00 21.38 126 ASN A CA 1
ATOM 986 C C . ASN A 1 134 ? -12.071 -0.451 14.431 1.00 21.76 126 ASN A C 1
ATOM 987 O O . ASN A 1 134 ? -12.289 -0.420 13.215 1.00 21.46 126 ASN A O 1
ATOM 992 N N . VAL A 1 135 ? -11.349 0.475 15.076 1.00 20.77 127 VAL A N 1
ATOM 993 C CA . VAL A 1 135 ? -10.863 1.684 14.404 1.00 20.99 127 VAL A CA 1
ATOM 994 C C . VAL A 1 135 ? -9.890 1.333 13.287 1.00 19.55 127 VAL A C 1
ATOM 995 O O . VAL A 1 135 ? -9.930 1.922 12.196 1.00 20.65 127 VAL A O 1
ATOM 999 N N . TYR A 1 136 ? -8.981 0.391 13.548 1.00 19.22 128 TYR A N 1
ATOM 1000 C CA . TYR A 1 136 ? -8.071 -0.073 12.509 1.00 18.23 128 TYR A CA 1
ATOM 1001 C C . TYR A 1 136 ? -8.837 -0.466 11.253 1.00 21.69 128 TYR A C 1
ATOM 1002 O O . TYR A 1 136 ? -8.571 0.050 10.167 1.00 18.47 128 TYR A O 1
ATOM 1011 N N . GLY A 1 137 ? -9.836 -1.339 11.395 1.00 19.22 129 GLY A N 1
ATOM 1012 C CA . GLY A 1 137 ? -10.586 -1.767 10.223 1.00 18.11 129 GLY A CA 1
ATOM 1013 C C . GLY A 1 137 ? -11.397 -0.646 9.597 1.00 18.51 129 GLY A C 1
ATOM 1014 O O . GLY A 1 137 ? -11.516 -0.565 8.366 1.00 16.89 129 GLY A O 1
ATOM 1015 N N . GLU A 1 138 ? -11.971 0.230 10.431 1.00 18.56 130 GLU A N 1
ATOM 1016 C CA A GLU A 1 138 ? -12.773 1.337 9.917 0.48 20.02 130 GLU A CA 1
ATOM 1017 C CA B GLU A 1 138 ? -12.774 1.329 9.904 0.52 20.01 130 GLU A CA 1
ATOM 1018 C C . GLU A 1 138 ? -11.922 2.282 9.079 1.00 21.88 130 GLU A C 1
ATOM 1019 O O . GLU A 1 138 ? -12.295 2.649 7.958 1.00 17.83 130 GLU A O 1
ATOM 1030 N N . THR A 1 139 ? -10.763 2.692 9.614 1.00 17.88 131 THR A N 1
ATOM 1031 C CA . THR A 1 139 ? -9.913 3.610 8.869 1.00 17.04 131 THR A CA 1
ATOM 1032 C C . THR A 1 139 ? -9.263 2.920 7.677 1.00 16.65 131 THR A C 1
ATOM 1033 O O . THR A 1 139 ? -9.072 3.551 6.629 1.00 19.03 131 THR A O 1
ATOM 1037 N N . LYS A 1 140 ? -8.940 1.629 7.795 1.00 14.96 132 LYS A N 1
ATOM 1038 C CA . LYS A 1 140 ? -8.423 0.905 6.632 1.00 16.62 132 LYS A CA 1
ATOM 1039 C C . LYS A 1 140 ? -9.467 0.822 5.523 1.00 18.15 132 LYS A C 1
ATOM 1040 O O . LYS A 1 140 ? -9.144 1.008 4.343 1.00 16.72 132 LYS A O 1
ATOM 1046 N N . ARG A 1 141 ? -10.728 0.549 5.873 1.00 17.49 133 ARG A N 1
ATOM 1047 C CA . ARG A 1 141 ? -11.751 0.480 4.831 1.00 16.63 133 ARG A CA 1
ATOM 1048 C C . ARG A 1 141 ? -11.994 1.851 4.204 1.00 18.34 133 ARG A C 1
ATOM 1049 O O . ARG A 1 141 ? -12.214 1.961 2.987 1.00 18.21 133 ARG A O 1
ATOM 1057 N N . ALA A 1 142 ? -11.949 2.911 5.013 1.00 17.77 134 ALA A N 1
ATOM 1058 C CA . ALA A 1 142 ? -12.114 4.253 4.460 1.00 18.79 134 ALA A CA 1
ATOM 1059 C C . ALA A 1 142 ? -11.008 4.573 3.465 1.00 17.08 134 ALA A C 1
ATOM 1060 O O . ALA A 1 142 ? -11.259 5.201 2.430 1.00 19.63 134 ALA A O 1
ATOM 1062 N N . GLY A 1 143 ? -9.775 4.151 3.767 1.00 15.73 135 GLY A N 1
ATOM 1063 C CA . GLY A 1 143 ? -8.687 4.334 2.819 1.00 18.93 135 GLY A CA 1
ATOM 1064 C C . GLY A 1 143 ? -8.885 3.544 1.538 1.00 18.24 135 GLY A C 1
ATOM 1065 O O . GLY A 1 143 ? -8.569 4.033 0.444 1.00 18.06 135 GLY A O 1
ATOM 1066 N N . GLU A 1 144 ? -9.376 2.302 1.649 1.00 15.88 136 GLU A N 1
ATOM 1067 C CA . GLU A 1 144 ? -9.732 1.541 0.447 1.00 16.69 136 GLU A CA 1
ATOM 1068 C C . GLU A 1 144 ? -10.662 2.348 -0.442 1.00 19.53 136 GLU A C 1
ATOM 1069 O O . GLU A 1 144 ? -10.446 2.461 -1.656 1.00 19.03 136 GLU A O 1
ATOM 1075 N N . LEU A 1 145 ? -11.740 2.873 0.146 1.00 15.00 137 LEU A N 1
ATOM 1076 C CA . LEU A 1 145 ? -12.715 3.623 -0.635 1.00 17.58 137 LEU A CA 1
ATOM 1077 C C . LEU A 1 145 ? -12.090 4.875 -1.234 1.00 19.84 137 LEU A C 1
ATOM 1078 O O . LEU A 1 145 ? -12.388 5.236 -2.376 1.00 21.21 137 LEU A O 1
ATOM 1083 N N . ALA A 1 146 ? -11.214 5.548 -0.477 1.00 17.87 138 ALA A N 1
ATOM 1084 C CA . ALA A 1 146 ? -10.540 6.732 -1.004 1.00 19.86 138 ALA A CA 1
ATOM 1085 C C . ALA A 1 146 ? -9.698 6.396 -2.231 1.00 16.47 138 ALA A C 1
ATOM 1086 O O . ALA A 1 146 ? -9.669 7.163 -3.203 1.00 20.55 138 ALA A O 1
ATOM 1088 N N . LEU A 1 147 ? -9.008 5.258 -2.200 1.00 18.83 139 LEU A N 1
ATOM 1089 C CA . LEU A 1 147 ? -8.196 4.850 -3.342 1.00 14.95 139 LEU A CA 1
ATOM 1090 C C . LEU A 1 147 ? -9.073 4.445 -4.519 1.00 16.71 139 LEU A C 1
ATOM 1091 O O . LEU A 1 147 ? -8.782 4.807 -5.666 1.00 19.58 139 LEU A O 1
ATOM 1096 N N . GLU A 1 148 ? -10.156 3.700 -4.260 1.00 18.70 140 GLU A N 1
ATOM 1097 C CA . GLU A 1 148 ? -11.060 3.320 -5.348 1.00 20.92 140 GLU A CA 1
ATOM 1098 C C . GLU A 1 148 ? -11.606 4.552 -6.058 1.00 21.85 140 GLU A C 1
ATOM 1099 O O . GLU A 1 148 ? -11.696 4.585 -7.290 1.00 27.80 140 GLU A O 1
ATOM 1105 N N . GLN A 1 149 ? -11.990 5.570 -5.293 1.00 22.36 141 GLN A N 1
ATOM 1106 C CA . GLN A 1 149 ? -12.548 6.780 -5.876 1.00 22.46 141 GLN A CA 1
ATOM 1107 C C . GLN A 1 149 ? -11.476 7.674 -6.480 1.00 25.76 141 GLN A C 1
ATOM 1108 O O . GLN A 1 149 ? -11.763 8.426 -7.416 1.00 27.92 141 GLN A O 1
ATOM 1114 N N . GLY A 1 150 ? -10.247 7.601 -5.979 1.00 20.48 142 GLY A N 1
ATOM 1115 C CA . GLY A 1 150 ? -9.239 8.578 -6.341 1.00 22.60 142 GLY A CA 1
ATOM 1116 C C . GLY A 1 150 ? -8.353 8.180 -7.501 1.00 19.09 142 GLY A C 1
ATOM 1117 O O . GLY A 1 150 ? -7.890 9.044 -8.261 1.00 20.98 142 GLY A O 1
ATOM 1118 N N . ASN A 1 151 ? -8.111 6.889 -7.661 1.00 18.54 143 ASN A N 1
ATOM 1119 C CA . ASN A 1 151 ? -7.214 6.412 -8.712 1.00 15.13 143 ASN A CA 1
ATOM 1120 C C . ASN A 1 151 ? -7.694 5.066 -9.217 1.00 16.88 143 ASN A C 1
ATOM 1121 O O . ASN A 1 151 ? -7.450 4.029 -8.582 1.00 16.79 143 ASN A O 1
ATOM 1126 N N . PRO A 1 152 ? -8.348 5.031 -10.383 1.00 16.70 144 PRO A N 1
ATOM 1127 C CA . PRO A 1 152 ? -8.820 3.746 -10.937 1.00 18.96 144 PRO A CA 1
ATOM 1128 C C . PRO A 1 152 ? -7.708 2.753 -11.203 1.00 17.52 144 PRO A C 1
ATOM 1129 O O . PRO A 1 152 ? -7.955 1.534 -11.207 1.00 18.08 144 PRO A O 1
ATOM 1133 N N . ARG A 1 153 ? -6.490 3.241 -11.402 1.00 16.34 145 ARG A N 1
ATOM 1134 C CA A ARG A 1 153 ? -5.342 2.394 -11.720 0.44 14.83 145 ARG A CA 1
ATOM 1135 C CA B ARG A 1 153 ? -5.336 2.405 -11.721 0.56 14.80 145 ARG A CA 1
ATOM 1136 C C . ARG A 1 153 ? -4.675 1.981 -10.409 1.00 15.45 145 ARG A C 1
ATOM 1137 O O . ARG A 1 153 ? -3.672 2.547 -9.971 1.00 16.20 145 ARG A O 1
ATOM 1152 N N . HIS A 1 154 ? -5.262 0.969 -9.761 1.00 15.87 146 HIS A N 1
ATOM 1153 C CA . HIS A 1 154 ? -4.798 0.557 -8.436 1.00 13.82 146 HIS A CA 1
ATOM 1154 C C . HIS A 1 154 ? -4.877 -0.947 -8.239 1.00 18.62 146 HIS A C 1
ATOM 1155 O O . HIS A 1 154 ? -5.589 -1.659 -8.948 1.00 15.01 146 HIS A O 1
ATOM 1162 N N . LEU A 1 155 ? -4.131 -1.410 -7.234 1.00 12.93 147 LEU A N 1
ATOM 1163 C CA . LEU A 1 155 ? -4.214 -2.769 -6.720 1.00 12.31 147 LEU A CA 1
ATOM 1164 C C . LEU A 1 155 ? -4.352 -2.638 -5.213 1.00 13.60 147 LEU A C 1
ATOM 1165 O O . LEU A 1 155 ? -3.501 -2.012 -4.576 1.00 15.41 147 LEU A O 1
ATOM 1170 N N . ILE A 1 156 ? -5.449 -3.153 -4.659 1.00 12.18 148 ILE A N 1
ATOM 1171 C CA . ILE A 1 156 ? -5.651 -3.220 -3.211 1.00 14.20 148 ILE A CA 1
ATOM 1172 C C . ILE A 1 156 ? -5.535 -4.681 -2.801 1.00 13.43 148 ILE A C 1
ATOM 1173 O O . ILE A 1 156 ? -6.294 -5.523 -3.286 1.00 15.13 148 ILE A O 1
ATOM 1178 N N . PHE A 1 157 ? -4.602 -4.990 -1.889 1.00 13.70 149 PHE A N 1
ATOM 1179 C CA . PHE A 1 157 ? -4.367 -6.367 -1.434 1.00 12.01 149 PHE A CA 1
ATOM 1180 C C . PHE A 1 157 ? -4.738 -6.458 0.034 1.00 15.94 149 PHE A C 1
ATOM 1181 O O . PHE A 1 157 ? -3.997 -5.963 0.887 1.00 15.89 149 PHE A O 1
ATOM 1189 N N . ARG A 1 158 ? -5.867 -7.091 0.331 1.00 14.22 150 ARG A N 1
ATOM 1190 C CA . ARG A 1 158 ? -6.228 -7.356 1.718 1.00 13.90 150 ARG A CA 1
ATOM 1191 C C . ARG A 1 158 ? -5.449 -8.564 2.198 1.00 16.25 150 ARG A C 1
ATOM 1192 O O . ARG A 1 158 ? -5.417 -9.595 1.524 1.00 15.86 150 ARG A O 1
ATOM 1200 N N . THR A 1 159 ? -4.824 -8.447 3.360 1.00 13.47 151 THR A N 1
ATOM 1201 C CA . THR A 1 159 ? -4.066 -9.573 3.877 1.00 14.75 151 THR A CA 1
ATOM 1202 C C . THR A 1 159 ? -4.318 -9.666 5.372 1.00 14.84 151 THR A C 1
ATOM 1203 O O . THR A 1 159 ? -5.128 -8.917 5.925 1.00 16.20 151 THR A O 1
ATOM 1207 N N . SER A 1 160 ? -3.640 -10.613 6.027 1.00 13.64 152 SER A N 1
ATOM 1208 C CA . SER A 1 160 ? -3.965 -10.957 7.400 1.00 16.15 152 SER A CA 1
ATOM 1209 C C . SER A 1 160 ? -2.738 -11.488 8.130 1.00 16.33 152 SER A C 1
ATOM 1210 O O . SER A 1 160 ? -1.905 -12.191 7.547 1.00 14.30 152 SER A O 1
ATOM 1213 N N . TRP A 1 161 ? -2.638 -11.147 9.411 1.00 15.43 153 TRP A N 1
ATOM 1214 C CA . TRP A 1 161 ? -1.766 -11.857 10.338 1.00 15.38 153 TRP A CA 1
ATOM 1215 C C . TRP A 1 161 ? -0.329 -11.912 9.811 1.00 13.80 153 TRP A C 1
ATOM 1216 O O . TRP A 1 161 ? 0.277 -12.983 9.688 1.00 14.60 153 TRP A O 1
ATOM 1227 N N . VAL A 1 162 ? 0.205 -10.744 9.460 1.00 14.85 154 VAL A N 1
ATOM 1228 C CA . VAL A 1 162 ? 1.475 -10.682 8.734 1.00 12.82 154 VAL A CA 1
ATOM 1229 C C . VAL A 1 162 ? 2.647 -10.889 9.691 1.00 15.81 154 VAL A C 1
ATOM 1230 O O . VAL A 1 162 ? 2.677 -10.327 10.795 1.00 14.64 154 VAL A O 1
ATOM 1234 N N . TYR A 1 163 ? 3.628 -11.687 9.252 1.00 13.32 155 TYR A N 1
ATOM 1235 C CA . TYR A 1 163 ? 4.829 -11.980 10.026 1.00 12.00 155 TYR A CA 1
ATOM 1236 C C . TYR A 1 163 ? 6.027 -11.907 9.080 1.00 13.28 155 TYR A C 1
ATOM 1237 O O . TYR A 1 163 ? 5.883 -11.907 7.855 1.00 14.29 155 TYR A O 1
ATOM 1246 N N . ALA A 1 164 ? 7.222 -11.866 9.660 1.00 11.30 156 ALA A N 1
ATOM 1247 C CA . ALA A 1 164 ? 8.458 -11.801 8.885 1.00 12.04 156 ALA A CA 1
ATOM 1248 C C . ALA A 1 164 ? 9.619 -12.099 9.820 1.00 14.17 156 ALA A C 1
ATOM 1249 O O . ALA A 1 164 ? 9.484 -12.034 11.044 1.00 14.15 156 ALA A O 1
ATOM 1251 N N . THR A 1 165 ? 10.778 -12.388 9.226 1.00 12.69 157 THR A N 1
ATOM 1252 C CA . THR A 1 165 ? 11.983 -12.562 10.026 1.00 13.89 157 THR A CA 1
ATOM 1253 C C . THR A 1 165 ? 12.409 -11.258 10.680 1.00 14.80 157 THR A C 1
ATOM 1254 O O . THR A 1 165 ? 12.894 -11.258 11.818 1.00 15.11 157 THR A O 1
ATOM 1258 N N . ARG A 1 166 ? 12.189 -10.140 9.994 1.00 14.92 158 ARG A N 1
ATOM 1259 C CA . ARG A 1 166 ? 12.559 -8.814 10.464 1.00 18.09 158 ARG A CA 1
ATOM 1260 C C . ARG A 1 166 ? 11.281 -8.086 10.837 1.00 17.56 158 ARG A C 1
ATOM 1261 O O . ARG A 1 166 ? 10.368 -7.967 10.007 1.00 18.65 158 ARG A O 1
ATOM 1269 N N . GLY A 1 167 ? 11.216 -7.606 12.067 1.00 19.81 159 GLY A N 1
ATOM 1270 C CA . GLY A 1 167 ? 10.033 -6.938 12.567 1.00 23.12 159 GLY A CA 1
ATOM 1271 C C . GLY A 1 167 ? 9.405 -7.689 13.723 1.00 22.43 159 GLY A C 1
ATOM 1272 O O . GLY A 1 167 ? 9.879 -8.736 14.159 1.00 22.76 159 GLY A O 1
ATOM 1273 N N . ALA A 1 168 ? 8.329 -7.110 14.237 1.00 19.66 160 ALA A N 1
ATOM 1274 C CA . ALA A 1 168 ? 7.631 -7.683 15.377 1.00 17.45 160 ALA A CA 1
ATOM 1275 C C . ALA A 1 168 ? 6.350 -8.330 14.888 1.00 19.05 160 ALA A C 1
ATOM 1276 O O . ALA A 1 168 ? 5.666 -7.783 14.017 1.00 19.36 160 ALA A O 1
ATOM 1278 N N . ASN A 1 169 ? 6.027 -9.491 15.449 1.00 16.61 161 ASN A N 1
ATOM 1279 C CA . ASN A 1 169 ? 4.871 -10.241 14.979 1.00 15.56 161 ASN A CA 1
ATOM 1280 C C . ASN A 1 169 ? 4.608 -11.398 15.931 1.00 20.07 161 ASN A C 1
ATOM 1281 O O . ASN A 1 169 ? 5.395 -11.679 16.837 1.00 16.66 161 ASN A O 1
ATOM 1286 N N . PHE A 1 170 ? 3.481 -12.072 15.700 1.00 15.77 162 PHE A N 1
ATOM 1287 C CA . PHE A 1 170 ? 3.026 -13.114 16.619 1.00 17.95 162 PHE A CA 1
ATOM 1288 C C . PHE A 1 170 ? 4.005 -14.282 16.689 1.00 20.63 162 PHE A C 1
ATOM 1289 O O . PHE A 1 170 ? 4.231 -14.846 17.766 1.00 18.37 162 PHE A O 1
ATOM 1297 N N . ALA A 1 171 ? 4.586 -14.673 15.555 1.00 16.07 163 ALA A N 1
ATOM 1298 C CA . ALA A 1 171 ? 5.474 -15.832 15.552 1.00 15.42 163 ALA A CA 1
ATOM 1299 C C . ALA A 1 171 ? 6.697 -15.579 16.425 1.00 16.56 163 ALA A C 1
ATOM 1300 O O . ALA A 1 171 ? 7.062 -16.410 17.268 1.00 16.47 163 ALA A O 1
ATOM 1302 N N . LYS A 1 172 ? 7.324 -14.416 16.257 1.00 16.32 164 LYS A N 1
ATOM 1303 C CA . LYS A 1 172 ? 8.522 -14.103 17.024 1.00 15.18 164 LYS A CA 1
ATOM 1304 C C . LYS A 1 172 ? 8.185 -13.865 18.489 1.00 17.37 164 LYS A C 1
ATOM 1305 O O . LYS A 1 172 ? 8.965 -14.221 19.380 1.00 18.99 164 LYS A O 1
ATOM 1311 N N . THR A 1 173 ? 7.027 -13.260 18.755 1.00 17.52 165 THR A N 1
ATOM 1312 C CA . THR A 1 173 ? 6.603 -13.065 20.135 1.00 19.68 165 THR A CA 1
ATOM 1313 C C . THR A 1 173 ? 6.355 -14.399 20.825 1.00 21.50 165 THR A C 1
ATOM 1314 O O . THR A 1 173 ? 6.782 -14.599 21.968 1.00 21.94 165 THR A O 1
ATOM 1318 N N . MET A 1 174 ? 5.680 -15.328 20.141 1.00 17.79 166 MET A N 1
ATOM 1319 C CA . MET A 1 174 ? 5.474 -16.659 20.711 1.00 20.68 166 MET A CA 1
ATOM 1320 C C . MET A 1 174 ? 6.800 -17.347 20.986 1.00 23.34 166 MET A C 1
ATOM 1321 O O . MET A 1 174 ? 6.984 -17.965 22.040 1.00 20.98 166 MET A O 1
ATOM 1326 N N . LEU A 1 175 ? 7.717 -17.283 20.020 1.00 20.30 167 LEU A N 1
ATOM 1327 C CA . LEU A 1 175 ? 9.007 -17.936 20.173 1.00 23.30 167 LEU A CA 1
ATOM 1328 C C . LEU A 1 175 ? 9.755 -17.382 21.379 1.00 27.68 167 LEU A C 1
ATOM 1329 O O . LEU A 1 175 ? 10.347 -18.142 22.156 1.00 28.09 167 LEU A O 1
ATOM 1334 N N . ARG A 1 176 ? 9.698 -16.062 21.583 1.00 22.69 168 ARG A N 1
ATOM 1335 C CA . ARG A 1 176 ? 10.340 -15.473 22.757 1.00 24.56 168 ARG A CA 1
ATOM 1336 C C . ARG A 1 176 ? 9.661 -15.928 24.045 1.00 26.89 168 ARG A C 1
ATOM 1337 O O . ARG A 1 176 ? 10.331 -16.355 24.994 1.00 29.27 168 ARG A O 1
ATOM 1345 N N . LEU A 1 177 ? 8.328 -15.848 24.099 1.00 24.60 169 LEU A N 1
ATOM 1346 C CA . LEU A 1 177 ? 7.617 -16.228 25.319 1.00 29.52 169 LEU A CA 1
ATOM 1347 C C . LEU A 1 177 ? 7.823 -17.700 25.654 1.00 27.46 169 LEU A C 1
ATOM 1348 O O . LEU A 1 177 ? 7.927 -18.063 26.833 1.00 30.49 169 LEU A O 1
ATOM 1353 N N . ALA A 1 178 ? 7.885 -18.563 24.634 1.00 23.89 170 ALA A N 1
ATOM 1354 C CA . ALA A 1 178 ? 8.108 -19.985 24.882 1.00 24.15 170 ALA A CA 1
ATOM 1355 C C . ALA A 1 178 ? 9.464 -20.257 25.518 1.00 29.14 170 ALA A C 1
ATOM 1356 O O . ALA A 1 178 ? 9.655 -21.327 26.106 1.00 28.13 170 ALA A O 1
ATOM 1358 N N . GLY A 1 179 ? 10.413 -19.327 25.398 1.00 27.42 171 GLY A N 1
ATOM 1359 C CA . GLY A 1 179 ? 11.680 -19.489 26.085 1.00 26.20 171 GLY A CA 1
ATOM 1360 C C . GLY A 1 179 ? 11.556 -19.344 27.588 1.00 32.23 171 GLY A C 1
ATOM 1361 O O . GLY A 1 179 ? 12.347 -19.924 28.336 1.00 36.83 171 GLY A O 1
ATOM 1362 N N . GLU A 1 180 ? 10.550 -18.601 28.052 1.00 37.03 172 GLU A N 1
ATOM 1363 C CA . GLU A 1 180 ? 10.443 -18.208 29.454 1.00 40.78 172 GLU A CA 1
ATOM 1364 C C . GLU A 1 180 ? 9.272 -18.831 30.201 1.00 36.32 172 GLU A C 1
ATOM 1365 O O . GLU A 1 180 ? 9.387 -19.070 31.405 1.00 46.25 172 GLU A O 1
ATOM 1371 N N . LYS A 1 181 ? 8.149 -19.083 29.537 1.00 29.47 173 LYS A N 1
ATOM 1372 C CA . LYS A 1 181 ? 6.907 -19.464 30.199 1.00 30.39 173 LYS A CA 1
ATOM 1373 C C . LYS A 1 181 ? 6.627 -20.949 29.998 1.00 32.69 173 LYS A C 1
ATOM 1374 O O . LYS A 1 181 ? 6.790 -21.477 28.892 1.00 31.50 173 LYS A O 1
ATOM 1376 N N . GLU A 1 182 ? 6.192 -21.618 31.068 1.00 28.89 174 GLU A N 1
ATOM 1377 C CA . GLU A 1 182 ? 5.896 -23.042 30.977 1.00 25.23 174 GLU A CA 1
ATOM 1378 C C . GLU A 1 182 ? 4.529 -23.313 30.367 1.00 33.27 174 GLU A C 1
ATOM 1379 O O . GLU A 1 182 ? 4.320 -24.377 29.775 1.00 30.95 174 GLU A O 1
ATOM 1385 N N . THR A 1 183 ? 3.590 -22.378 30.504 1.00 29.18 175 THR A N 1
ATOM 1386 C CA A THR A 1 183 ? 2.266 -22.517 29.919 0.50 29.59 175 THR A CA 1
ATOM 1387 C CA B THR A 1 183 ? 2.252 -22.510 29.947 0.50 29.60 175 THR A CA 1
ATOM 1388 C C . THR A 1 183 ? 1.864 -21.209 29.257 1.00 29.16 175 THR A C 1
ATOM 1389 O O . THR A 1 183 ? 2.190 -20.123 29.742 1.00 31.38 175 THR A O 1
ATOM 1396 N N . LEU A 1 184 ? 1.170 -21.320 28.131 1.00 24.41 176 LEU A N 1
ATOM 1397 C CA . LEU A 1 184 ? 0.662 -20.161 27.415 1.00 26.84 176 LEU A CA 1
ATOM 1398 C C . LEU A 1 184 ? -0.815 -20.376 27.146 1.00 28.19 176 LEU A C 1
ATOM 1399 O O . LEU A 1 184 ? -1.227 -21.472 26.757 1.00 31.62 176 LEU A O 1
ATOM 1404 N N . SER A 1 185 ? -1.610 -19.335 27.370 1.00 26.31 177 SER A N 1
ATOM 1405 C CA . SER A 1 185 ? -3.038 -19.351 27.070 1.00 26.63 177 SER A CA 1
ATOM 1406 C C . SER A 1 185 ? -3.247 -18.455 25.860 1.00 25.62 177 SER A C 1
ATOM 1407 O O . SER A 1 185 ? -2.957 -17.255 25.922 1.00 25.15 177 SER A O 1
ATOM 1410 N N . ILE A 1 186 ? -3.711 -19.042 24.754 1.00 23.43 178 ILE A N 1
ATOM 1411 C CA A ILE A 1 186 ? -3.738 -18.383 23.453 0.54 22.49 178 ILE A CA 1
ATOM 1412 C CA B ILE A 1 186 ? -3.744 -18.373 23.461 0.46 22.50 178 ILE A CA 1
ATOM 1413 C C . ILE A 1 186 ? -5.127 -18.542 22.852 1.00 21.89 178 ILE A C 1
ATOM 1414 O O . ILE A 1 186 ? -5.753 -19.598 22.989 1.00 24.32 178 ILE A O 1
ATOM 1423 N N . ILE A 1 187 ? -5.602 -17.491 22.178 1.00 22.63 179 ILE A N 1
ATOM 1424 C CA . ILE A 1 187 ? -6.956 -17.491 21.640 1.00 27.38 179 ILE A CA 1
ATOM 1425 C C . ILE A 1 187 ? -7.099 -18.571 20.579 1.00 21.87 179 ILE A C 1
ATOM 1426 O O . ILE A 1 187 ? -6.268 -18.689 19.671 1.00 19.89 179 ILE A O 1
ATOM 1431 N N . ASP A 1 188 ? -8.174 -19.358 20.673 1.00 23.35 180 ASP A N 1
ATOM 1432 C CA . ASP A 1 188 ? -8.371 -20.459 19.742 1.00 25.65 180 ASP A CA 1
ATOM 1433 C C . ASP A 1 188 ? -9.628 -20.319 18.895 1.00 31.30 180 ASP A C 1
ATOM 1434 O O . ASP A 1 188 ? -9.967 -21.261 18.167 1.00 28.38 180 ASP A O 1
ATOM 1439 N N . ASP A 1 189 ? -10.326 -19.177 18.949 1.00 25.12 181 ASP A N 1
ATOM 1440 C CA . ASP A 1 189 ? -11.569 -19.028 18.196 1.00 23.19 181 ASP A CA 1
ATOM 1441 C C . ASP A 1 189 ? -11.515 -17.905 17.169 1.00 25.53 181 ASP A C 1
ATOM 1442 O O . ASP A 1 189 ? -12.554 -17.566 16.590 1.00 25.23 181 ASP A O 1
ATOM 1447 N N . GLN A 1 190 ? -10.335 -17.330 16.923 1.00 21.46 182 GLN A N 1
ATOM 1448 C CA . GLN A 1 190 ? -10.094 -16.464 15.777 1.00 22.37 182 GLN A CA 1
ATOM 1449 C C . GLN A 1 190 ? -9.324 -17.276 14.751 1.00 20.62 182 GLN A C 1
ATOM 1450 O O . GLN A 1 190 ? -8.319 -17.894 15.097 1.00 20.34 182 GLN A O 1
ATOM 1456 N N . HIS A 1 191 ? -9.800 -17.288 13.509 1.00 19.41 183 HIS A N 1
ATOM 1457 C CA . HIS A 1 191 ? -9.245 -18.152 12.473 1.00 17.44 183 HIS A CA 1
ATOM 1458 C C . HIS A 1 191 ? -8.833 -17.320 11.274 1.00 19.21 183 HIS A C 1
ATOM 1459 O O . HIS A 1 191 ? -9.605 -16.477 10.807 1.00 19.79 183 HIS A O 1
ATOM 1466 N N . GLY A 1 192 ? -7.636 -17.580 10.760 1.00 18.21 184 GLY A N 1
ATOM 1467 C CA . GLY A 1 192 ? -7.192 -16.866 9.579 1.00 16.97 184 GLY A CA 1
ATOM 1468 C C . GLY A 1 192 ? -5.913 -17.501 9.084 1.00 15.84 184 GLY A C 1
ATOM 1469 O O . GLY A 1 192 ? -5.469 -18.526 9.604 1.00 16.82 184 GLY A O 1
ATOM 1470 N N . ALA A 1 193 ? -5.327 -16.876 8.064 1.00 14.52 185 ALA A N 1
ATOM 1471 C CA . ALA A 1 193 ? -4.101 -17.376 7.445 1.00 16.19 185 ALA A CA 1
ATOM 1472 C C . ALA A 1 193 ? -2.912 -16.481 7.762 1.00 12.04 185 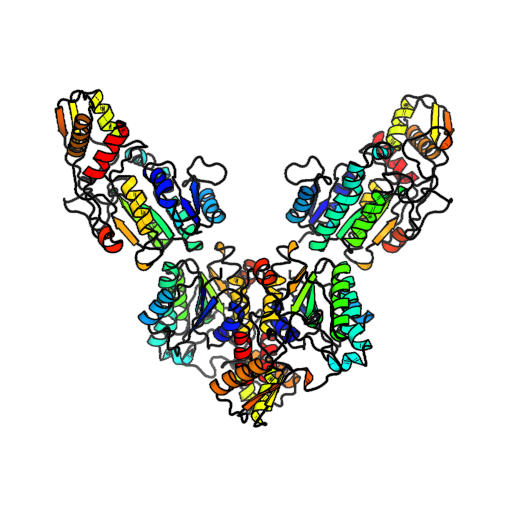ALA A C 1
ATOM 1473 O O . ALA A 1 193 ? -2.841 -15.353 7.256 1.00 14.86 185 ALA A O 1
ATOM 1475 N N . PRO A 1 194 ? -1.962 -16.924 8.577 1.00 14.69 186 PRO A N 1
ATOM 1476 C CA . PRO A 1 194 ? -0.695 -16.191 8.698 1.00 14.50 186 PRO A CA 1
ATOM 1477 C C . PRO A 1 194 ? -0.087 -16.006 7.321 1.00 15.33 186 PRO A C 1
ATOM 1478 O O . PRO A 1 194 ? 0.095 -16.971 6.583 1.00 15.06 186 PRO A O 1
ATOM 1482 N N . THR A 1 195 ? 0.212 -14.757 6.963 1.00 12.54 187 THR A N 1
ATOM 1483 C CA . THR A 1 195 ? 0.747 -14.456 5.639 1.00 11.98 187 THR A CA 1
ATOM 1484 C C . THR A 1 195 ? 2.097 -13.775 5.766 1.00 12.80 187 THR A C 1
ATOM 1485 O O . THR A 1 195 ? 2.230 -12.765 6.470 1.00 12.87 187 THR A O 1
ATOM 1489 N N . GLY A 1 196 ? 3.103 -14.357 5.122 1.00 12.16 188 GLY A N 1
ATOM 1490 C CA . GLY A 1 196 ? 4.454 -13.839 5.256 1.00 11.61 188 GLY A CA 1
ATOM 1491 C C . GLY A 1 196 ? 4.679 -12.564 4.458 1.00 13.24 188 GLY A C 1
ATOM 1492 O O . GLY A 1 196 ? 4.140 -12.377 3.369 1.00 12.67 188 GLY A O 1
ATOM 1493 N N . ALA A 1 197 ? 5.508 -11.672 5.014 1.00 11.81 189 ALA A N 1
ATOM 1494 C CA . ALA A 1 197 ? 5.968 -10.531 4.226 1.00 12.45 189 ALA A CA 1
ATOM 1495 C C . ALA A 1 197 ? 6.638 -10.970 2.928 1.00 13.37 189 ALA A C 1
ATOM 1496 O O . ALA A 1 197 ? 6.559 -10.263 1.917 1.00 13.34 189 ALA A O 1
ATOM 1498 N N . GLU A 1 198 ? 7.324 -12.115 2.932 1.00 12.16 190 GLU A N 1
ATOM 1499 C CA . GLU A 1 198 ? 7.922 -12.603 1.686 1.00 14.42 190 GLU A CA 1
ATOM 1500 C C . GLU A 1 198 ? 6.864 -12.835 0.611 1.00 14.55 190 GLU A C 1
ATOM 1501 O O . GLU A 1 198 ? 7.001 -12.366 -0.531 1.00 14.40 190 GLU A O 1
ATOM 1507 N N . LEU A 1 199 ? 5.808 -13.583 0.951 1.00 13.39 191 LEU A N 1
ATOM 1508 C CA . LEU A 1 199 ? 4.748 -13.842 -0.021 1.00 13.64 191 LEU A CA 1
ATOM 1509 C C . LEU A 1 199 ? 4.110 -12.541 -0.485 1.00 13.70 191 LEU A C 1
ATOM 1510 O O . LEU A 1 199 ? 3.872 -12.346 -1.684 1.00 13.42 191 LEU A O 1
ATOM 1515 N N . LEU A 1 200 ? 3.831 -11.625 0.448 1.00 12.09 192 LEU A N 1
ATOM 1516 C CA . LEU A 1 200 ? 3.225 -10.359 0.055 1.00 11.98 192 LEU A CA 1
ATOM 1517 C C . LEU A 1 200 ? 4.129 -9.586 -0.899 1.00 14.63 192 LEU A C 1
ATOM 1518 O O . LEU A 1 200 ? 3.664 -9.072 -1.923 1.00 12.51 192 LEU A O 1
ATOM 1523 N N . ALA A 1 201 ? 5.431 -9.529 -0.613 1.00 10.36 193 ALA A N 1
ATOM 1524 C CA . ALA A 1 201 ? 6.315 -8.758 -1.484 1.00 10.04 193 ALA A CA 1
ATOM 1525 C C . ALA A 1 201 ? 6.473 -9.405 -2.858 1.00 10.97 193 ALA A C 1
ATOM 1526 O O . ALA A 1 201 ? 6.495 -8.713 -3.884 1.00 11.99 193 ALA A O 1
ATOM 1528 N N . ASP A 1 202 ? 6.630 -10.718 -2.902 1.00 12.16 194 ASP A N 1
ATOM 1529 C CA . ASP A 1 202 ? 6.855 -11.385 -4.180 1.00 12.08 194 ASP A CA 1
ATOM 1530 C C . ASP A 1 202 ? 5.594 -11.375 -5.036 1.00 11.29 194 ASP A C 1
ATOM 1531 O O . ASP A 1 202 ? 5.658 -11.121 -6.252 1.00 13.83 194 ASP A O 1
ATOM 1536 N N . CYS A 1 203 ? 4.432 -11.609 -4.419 1.00 12.79 195 CYS A N 1
ATOM 1537 C CA . CYS A 1 203 ? 3.208 -11.580 -5.201 1.00 13.95 195 CYS A CA 1
ATOM 1538 C C . CYS A 1 203 ? 2.888 -10.167 -5.637 1.00 13.11 195 CYS A C 1
ATOM 1539 O O . CYS A 1 203 ? 2.290 -9.971 -6.693 1.00 15.79 195 CYS A O 1
ATOM 1542 N N . THR A 1 204 ? 3.274 -9.171 -4.838 1.00 12.83 196 THR A N 1
ATOM 1543 C CA . THR A 1 204 ? 3.095 -7.788 -5.278 1.00 13.01 196 THR A CA 1
ATOM 1544 C C . THR A 1 204 ? 3.906 -7.499 -6.533 1.00 13.03 196 THR A C 1
ATOM 1545 O O . THR A 1 204 ? 3.397 -6.901 -7.493 1.00 13.00 196 THR A O 1
ATOM 1549 N N . ALA A 1 205 ? 5.187 -7.879 -6.534 1.00 12.52 197 ALA A N 1
ATOM 1550 C CA . ALA A 1 205 ? 5.996 -7.642 -7.724 1.00 11.34 197 ALA A CA 1
ATOM 1551 C C . ALA A 1 205 ? 5.413 -8.364 -8.937 1.00 14.71 197 ALA A C 1
ATOM 1552 O O . ALA A 1 205 ? 5.360 -7.797 -10.029 1.00 15.94 197 ALA A O 1
ATOM 1554 N N . THR A 1 206 ? 4.973 -9.611 -8.763 1.00 13.98 198 THR A N 1
ATOM 1555 C CA . THR A 1 206 ? 4.349 -10.341 -9.868 1.00 13.75 198 THR A CA 1
ATOM 1556 C C . THR A 1 206 ? 3.105 -9.616 -10.364 1.00 14.71 198 THR A C 1
ATOM 1557 O O . THR A 1 206 ? 2.900 -9.458 -11.576 1.00 15.94 198 THR A O 1
ATOM 1561 N N . ALA A 1 207 ? 2.264 -9.172 -9.430 1.00 14.73 199 ALA A N 1
ATOM 1562 C CA . ALA A 1 207 ? 1.005 -8.528 -9.790 1.00 13.34 199 ALA A CA 1
ATOM 1563 C C . ALA A 1 207 ? 1.241 -7.199 -10.487 1.00 13.91 199 ALA A C 1
ATOM 1564 O O . ALA A 1 207 ? 0.518 -6.847 -11.426 1.00 15.22 199 ALA A O 1
ATOM 1566 N N . ILE A 1 208 ? 2.258 -6.453 -10.058 1.00 13.03 200 ILE A N 1
ATOM 1567 C CA . ILE A 1 208 ? 2.573 -5.196 -10.735 1.00 13.56 200 ILE A CA 1
ATOM 1568 C C . ILE A 1 208 ? 2.945 -5.462 -12.182 1.00 13.28 200 ILE A C 1
ATOM 1569 O O . ILE A 1 208 ? 2.452 -4.800 -13.103 1.00 16.25 200 ILE A O 1
ATOM 1574 N N . ARG A 1 209 ? 3.841 -6.419 -12.406 1.00 15.24 201 ARG A N 1
ATOM 1575 C CA A ARG A 1 209 ? 4.258 -6.723 -13.772 0.48 16.89 201 ARG A CA 1
ATOM 1576 C CA B ARG A 1 209 ? 4.255 -6.712 -13.774 0.52 16.88 201 ARG A CA 1
ATOM 1577 C C . ARG A 1 209 ? 3.064 -7.136 -14.620 1.00 18.59 201 ARG A C 1
ATOM 1578 O O . ARG A 1 209 ? 2.890 -6.654 -15.747 1.00 18.17 201 ARG A O 1
ATOM 1593 N N . GLU A 1 210 ? 2.218 -8.017 -14.082 1.00 18.38 202 GLU A N 1
ATOM 1594 C CA . GLU A 1 210 ? 1.061 -8.495 -14.837 1.00 18.96 202 GLU A CA 1
ATOM 1595 C C . GLU A 1 210 ? 0.029 -7.398 -15.070 1.00 19.36 202 GLU A C 1
ATOM 1596 O O . GLU A 1 210 ? -0.643 -7.399 -16.112 1.00 18.94 202 GLU A O 1
ATOM 1602 N N . THR A 1 211 ? -0.137 -6.480 -14.111 1.00 17.18 203 THR A N 1
ATOM 1603 C CA . THR A 1 211 ? -1.127 -5.421 -14.276 1.00 17.44 203 THR A CA 1
ATOM 1604 C C . THR A 1 211 ? -0.630 -4.339 -15.226 1.00 19.71 203 THR A C 1
ATOM 1605 O O . THR A 1 211 ? -1.419 -3.757 -15.968 1.00 19.08 203 THR A O 1
ATOM 1609 N N . LEU A 1 212 ? 0.670 -4.045 -15.227 1.00 17.87 204 LEU A N 1
ATOM 1610 C CA . LEU A 1 212 ? 1.168 -3.142 -16.256 1.00 16.37 204 LEU A CA 1
ATOM 1611 C C . LEU A 1 212 ? 0.928 -3.735 -17.638 1.00 21.02 204 LEU A C 1
ATOM 1612 O O . LEU A 1 212 ? 0.604 -3.010 -18.589 1.00 21.01 204 LEU A O 1
ATOM 1617 N N . ARG A 1 213 ? 1.045 -5.061 -17.759 1.00 19.07 205 ARG A N 1
ATOM 1618 C CA . ARG A 1 213 ? 0.795 -5.722 -19.041 1.00 20.38 205 ARG A CA 1
ATOM 1619 C C . ARG A 1 213 ? -0.695 -5.753 -19.381 1.00 21.93 205 ARG A C 1
ATOM 1620 O O . ARG A 1 213 ? -1.082 -5.535 -20.541 1.00 22.85 205 ARG A O 1
ATOM 1628 N N . ASP A 1 214 ? -1.539 -6.061 -18.395 1.00 19.90 206 ASP A N 1
ATOM 1629 C CA . ASP A 1 214 ? -2.986 -6.160 -18.579 1.00 21.51 206 ASP A CA 1
ATOM 1630 C C . ASP A 1 214 ? -3.646 -5.262 -17.548 1.00 21.48 206 ASP A C 1
ATOM 1631 O O . ASP A 1 214 ? -3.982 -5.706 -16.437 1.00 16.72 206 ASP A O 1
ATOM 1636 N N . PRO A 1 215 ? -3.843 -3.985 -17.879 1.00 17.36 207 PRO A N 1
ATOM 1637 C CA . PRO A 1 215 ? -4.383 -3.039 -16.894 1.00 17.77 207 PRO A CA 1
ATOM 1638 C C . PRO A 1 215 ? -5.778 -3.391 -16.415 1.00 17.15 207 PRO A C 1
ATOM 1639 O O . PRO A 1 215 ? -6.216 -2.852 -15.391 1.00 20.27 207 PRO A O 1
ATOM 1643 N N . ALA A 1 216 ? -6.497 -4.261 -17.128 1.00 18.05 208 ALA A N 1
ATOM 1644 C CA . ALA A 1 216 ? -7.810 -4.695 -16.671 1.00 19.87 208 ALA A CA 1
ATOM 1645 C C . ALA A 1 216 ? -7.736 -5.442 -15.348 1.00 20.45 208 ALA A C 1
ATOM 1646 O O . ALA A 1 216 ? -8.773 -5.632 -14.705 1.00 20.49 208 ALA A O 1
ATOM 1648 N N . LEU A 1 217 ? -6.540 -5.859 -14.927 1.00 16.47 209 LEU A N 1
ATOM 1649 C CA . LEU A 1 217 ? -6.385 -6.575 -13.663 1.00 17.50 209 LEU A CA 1
ATOM 1650 C C . LEU A 1 217 ? -6.353 -5.652 -12.453 1.00 19.74 209 LEU A C 1
ATOM 1651 O O . LEU A 1 217 ? -6.240 -6.147 -11.331 1.00 18.37 209 LEU A O 1
ATOM 1656 N N . ALA A 1 218 ? -6.466 -4.344 -12.647 1.00 16.94 210 ALA A N 1
ATOM 1657 C CA . ALA A 1 218 ? -6.603 -3.439 -11.514 1.00 19.74 210 ALA A CA 1
ATOM 1658 C C . ALA A 1 218 ? -7.820 -3.824 -10.682 1.00 21.18 210 ALA A C 1
ATOM 1659 O O . ALA A 1 218 ? -8.832 -4.292 -11.207 1.00 18.49 210 ALA A O 1
ATOM 1661 N N . GLY A 1 219 ? -7.711 -3.648 -9.370 1.00 15.30 211 GLY A N 1
ATOM 1662 C CA . GLY A 1 219 ? -8.847 -3.861 -8.500 1.00 15.14 211 GLY A CA 1
ATOM 1663 C C . GLY A 1 219 ? -8.394 -4.339 -7.133 1.00 16.89 211 GLY A C 1
ATOM 1664 O O . GLY A 1 219 ? -7.252 -4.126 -6.738 1.00 17.30 211 GLY A O 1
ATOM 1665 N N . THR A 1 220 ? -9.323 -4.993 -6.439 1.00 16.32 212 THR A N 1
ATOM 1666 C CA . THR A 1 220 ? -9.116 -5.477 -5.081 1.00 15.27 212 THR A CA 1
ATOM 1667 C C . THR A 1 220 ? -8.991 -6.993 -5.052 1.00 16.76 212 THR A C 1
ATOM 1668 O O . THR A 1 220 ? -9.777 -7.707 -5.692 1.00 16.99 212 THR A O 1
ATOM 1672 N N . TYR A 1 221 ? -8.002 -7.478 -4.294 1.00 13.84 213 TYR A N 1
ATOM 1673 C CA . TYR A 1 221 ? -7.724 -8.900 -4.159 1.00 12.49 213 TYR A CA 1
ATOM 1674 C C . TYR A 1 221 ? -7.421 -9.251 -2.714 1.00 15.49 213 TYR A C 1
ATOM 1675 O O . TYR A 1 221 ? -6.742 -8.501 -2.010 1.00 16.68 213 TYR A O 1
ATOM 1684 N N . HIS A 1 222 ? -7.863 -10.425 -2.304 1.00 14.28 214 HIS A N 1
ATOM 1685 C CA . HIS A 1 222 ? -7.365 -11.005 -1.066 1.00 15.41 214 HIS A CA 1
ATOM 1686 C C . HIS A 1 222 ? -6.045 -11.716 -1.344 1.00 15.35 214 HIS A C 1
ATOM 1687 O O . HIS A 1 222 ? -5.992 -12.642 -2.160 1.00 15.47 214 HIS A O 1
ATOM 1694 N N . LEU A 1 223 ? -4.986 -11.284 -0.673 1.00 13.39 215 LEU A N 1
ATOM 1695 C CA . LEU A 1 223 ? -3.646 -11.834 -0.881 1.00 13.16 215 LEU A CA 1
ATOM 1696 C C . LEU A 1 223 ? -3.193 -12.413 0.454 1.00 15.14 215 LEU A C 1
ATOM 1697 O O . LEU A 1 223 ? -2.633 -11.701 1.293 1.00 14.06 215 LEU A O 1
ATOM 1702 N N . VAL A 1 224 ? -3.469 -13.702 0.647 1.00 14.18 216 VAL A N 1
ATOM 1703 C CA . VAL A 1 224 ? -3.109 -14.419 1.864 1.00 12.61 216 VAL A CA 1
ATOM 1704 C C . VAL A 1 224 ? -2.528 -15.762 1.464 1.00 13.40 216 VAL A C 1
ATOM 1705 O O . VAL A 1 224 ? -2.804 -16.287 0.384 1.00 15.32 216 VAL A O 1
ATOM 1709 N N . ALA A 1 225 ? -1.737 -16.338 2.367 1.00 13.81 217 ALA A N 1
ATOM 1710 C CA . ALA A 1 225 ? -1.401 -17.744 2.215 1.00 14.36 217 ALA A CA 1
ATOM 1711 C C . ALA A 1 225 ? -2.666 -18.594 2.311 1.00 14.63 217 ALA A C 1
ATOM 1712 O O . ALA A 1 225 ? -3.709 -18.151 2.807 1.00 18.27 217 ALA A O 1
ATOM 1714 N N . SER A 1 226 ? -2.567 -19.841 1.844 1.00 15.64 218 SER A N 1
ATOM 1715 C CA . SER A 1 226 ? -3.738 -20.711 1.797 1.00 14.02 218 SER A CA 1
ATOM 1716 C C . SER A 1 226 ? -3.925 -21.424 3.130 1.00 16.46 218 SER A C 1
ATOM 1717 O O . SER A 1 226 ? -3.011 -21.515 3.949 1.00 18.70 218 SER A O 1
ATOM 1720 N N . GLY A 1 227 ? -5.137 -21.906 3.353 1.00 15.94 219 GLY A N 1
ATOM 1721 C CA . GLY A 1 227 ? -5.446 -22.592 4.599 1.00 19.23 219 GLY A CA 1
ATOM 1722 C C . GLY A 1 227 ? -5.881 -21.633 5.692 1.00 20.36 219 GLY A C 1
ATOM 1723 O O . GLY A 1 227 ? -6.072 -20.433 5.480 1.00 18.28 219 GLY A O 1
ATOM 1724 N N . GLU A 1 228 ? -6.036 -22.187 6.892 1.00 19.17 220 GLU A N 1
ATOM 1725 C CA . GLU A 1 228 ? -6.444 -21.371 8.029 1.00 21.36 220 GLU A CA 1
ATOM 1726 C C . GLU A 1 228 ? -5.980 -22.043 9.306 1.00 20.73 220 GLU A C 1
ATOM 1727 O O . GLU A 1 228 ? -5.818 -23.265 9.365 1.00 24.15 220 GLU A O 1
ATOM 1733 N N . THR A 1 229 ? -5.801 -21.226 10.339 1.00 16.84 221 THR A N 1
ATOM 1734 C CA . THR A 1 229 ? -5.463 -21.739 11.658 1.00 18.13 221 THR A CA 1
ATOM 1735 C C . THR A 1 229 ? -5.992 -20.766 12.704 1.00 19.25 221 THR A C 1
ATOM 1736 O O . THR A 1 229 ? -6.304 -19.613 12.400 1.00 21.22 221 THR A O 1
ATOM 1740 N N . SER A 1 230 ? -6.117 -21.247 13.933 1.00 21.55 222 SER A N 1
ATOM 1741 C CA . SER A 1 230 ? -6.321 -20.349 15.061 1.00 20.40 222 SER A CA 1
ATOM 1742 C C . SER A 1 230 ? -4.967 -19.860 15.561 1.00 19.91 222 SER A C 1
ATOM 1743 O O . SER A 1 230 ? -3.928 -20.449 15.254 1.00 19.79 222 SER A O 1
ATOM 1746 N N . TRP A 1 231 ? -4.980 -18.769 16.342 1.00 19.73 223 TRP A N 1
ATOM 1747 C CA . TRP A 1 231 ? -3.723 -18.313 16.940 1.00 21.04 223 TRP A CA 1
ATOM 1748 C C . TRP A 1 231 ? -3.104 -19.413 17.783 1.00 19.73 223 TRP A C 1
ATOM 1749 O O . TRP A 1 231 ? -1.874 -19.564 17.819 1.00 20.20 223 TRP A O 1
ATOM 1760 N N . CYS A 1 232 ? -3.942 -20.177 18.482 1.00 20.41 224 CYS A N 1
ATOM 1761 C CA . CYS A 1 232 ? -3.451 -21.251 19.336 1.00 18.93 224 CYS A CA 1
ATOM 1762 C C . CYS A 1 232 ? -2.664 -22.289 18.533 1.00 22.17 224 CYS A C 1
ATOM 1763 O O . CYS A 1 232 ? -1.536 -22.649 18.895 1.00 20.15 224 CYS A O 1
ATOM 1766 N N . ASP A 1 233 ? -3.240 -22.781 17.436 1.00 20.66 225 ASP A N 1
ATOM 1767 C CA . ASP A 1 233 ? -2.554 -23.807 16.652 1.00 18.82 225 ASP A CA 1
ATOM 1768 C C . ASP A 1 233 ? -1.377 -23.229 15.880 1.00 19.96 225 ASP A C 1
ATOM 1769 O O . ASP A 1 233 ? -0.412 -23.945 15.596 1.00 19.75 225 ASP A O 1
ATOM 1774 N N . TYR A 1 234 ? -1.451 -21.949 15.519 1.00 16.78 226 TYR A N 1
ATOM 1775 C CA . TYR A 1 234 ? -0.304 -21.245 14.952 1.00 17.16 226 TYR A CA 1
ATOM 1776 C C . TYR A 1 234 ? 0.883 -21.291 15.909 1.00 18.74 226 TYR A C 1
ATOM 1777 O O . TYR A 1 234 ? 1.993 -21.684 15.529 1.00 19.43 226 TYR A O 1
ATOM 1786 N N . ALA A 1 235 ? 0.666 -20.886 17.163 1.00 18.17 227 ALA A N 1
ATOM 1787 C CA . ALA A 1 235 ? 1.738 -20.949 18.150 1.00 19.57 227 ALA A CA 1
ATOM 1788 C C . ALA A 1 235 ? 2.267 -22.368 18.309 1.00 20.54 227 ALA A C 1
ATOM 1789 O O . ALA A 1 235 ? 3.486 -22.582 18.368 1.00 18.98 227 ALA A O 1
ATOM 1791 N N . ARG A 1 236 ? 1.371 -23.357 18.383 1.00 19.60 228 ARG A N 1
ATOM 1792 C CA . ARG A 1 236 ? 1.834 -24.736 18.512 1.00 18.93 228 ARG A CA 1
ATOM 1793 C C . ARG A 1 236 ? 2.727 -25.122 17.339 1.00 18.78 228 ARG A C 1
ATOM 1794 O O . ARG A 1 236 ? 3.723 -25.835 17.519 1.00 20.52 228 ARG A O 1
ATOM 1802 N N . TYR A 1 237 ? 2.384 -24.661 16.132 1.00 17.58 229 TYR A N 1
ATOM 1803 C CA . TYR A 1 237 ? 3.200 -24.988 14.972 1.00 17.02 229 TYR A CA 1
ATOM 1804 C C . TYR A 1 237 ? 4.565 -24.329 15.070 1.00 19.42 229 TYR A C 1
ATOM 1805 O O . TYR A 1 237 ? 5.575 -24.943 14.715 1.00 18.55 229 TYR A O 1
ATOM 1814 N N . VAL A 1 238 ? 4.607 -23.066 15.503 1.00 18.62 230 VAL A N 1
ATOM 1815 C CA . VAL A 1 238 ? 5.887 -22.377 15.686 1.00 18.94 230 VAL A CA 1
ATOM 1816 C C . VAL A 1 238 ? 6.783 -23.168 16.628 1.00 16.89 230 VAL A C 1
ATOM 1817 O O . VAL A 1 238 ? 7.989 -23.321 16.390 1.00 16.05 230 VAL A O 1
ATOM 1821 N N . PHE A 1 239 ? 6.216 -23.682 17.717 1.00 19.19 231 PHE A N 1
ATOM 1822 C CA . PHE A 1 239 ? 7.024 -24.447 18.661 1.00 18.19 231 PHE A CA 1
ATOM 1823 C C . PHE A 1 239 ? 7.463 -25.785 18.072 1.00 19.20 231 PHE A C 1
ATOM 1824 O O . PHE A 1 239 ? 8.580 -26.249 18.333 1.00 18.34 231 PHE A O 1
ATOM 1832 N N . GLU A 1 240 ? 6.586 -26.429 17.297 1.00 18.90 232 GLU A N 1
ATOM 1833 C CA . GLU A 1 240 ? 6.941 -27.674 16.620 1.00 22.67 232 GLU A CA 1
ATOM 1834 C C . GLU A 1 240 ? 8.139 -27.466 15.706 1.00 19.50 232 GLU A C 1
ATOM 1835 O O . GLU A 1 240 ? 9.096 -28.251 15.728 1.00 21.08 232 GLU A O 1
ATOM 1841 N N . VAL A 1 241 ? 8.105 -26.400 14.897 1.00 17.08 233 VAL A N 1
ATOM 1842 C CA . VAL A 1 241 ? 9.224 -26.129 14.000 1.00 16.95 233 VAL A CA 1
ATOM 1843 C C . VAL A 1 241 ? 10.480 -25.824 14.794 1.00 19.35 233 VAL A C 1
ATOM 1844 O O . VAL A 1 241 ? 11.574 -26.291 14.457 1.00 19.62 233 VAL A O 1
ATOM 1848 N N . ALA A 1 242 ? 10.355 -24.996 15.834 1.00 18.23 234 ALA A N 1
ATOM 1849 C CA . ALA A 1 242 ? 11.539 -24.620 16.599 1.00 17.02 234 ALA A CA 1
ATOM 1850 C C . ALA A 1 242 ? 12.190 -25.848 17.214 1.00 22.69 234 ALA A C 1
ATOM 1851 O O . ALA A 1 242 ? 13.416 -26.018 17.154 1.00 21.21 234 ALA A O 1
ATOM 1853 N N . ARG A 1 243 ? 11.380 -26.733 17.793 1.00 19.77 235 ARG A N 1
ATOM 1854 C CA . ARG A 1 243 ? 11.941 -27.930 18.402 1.00 21.35 235 ARG A CA 1
ATOM 1855 C C . ARG A 1 243 ? 12.527 -28.875 17.362 1.00 23.29 235 ARG A C 1
ATOM 1856 O O . ARG A 1 243 ? 13.517 -29.561 17.640 1.00 23.54 235 ARG A O 1
ATOM 1864 N N . ALA A 1 244 ? 11.954 -28.908 16.157 1.00 22.88 236 ALA A N 1
ATOM 1865 C CA . ALA A 1 244 ? 12.536 -29.726 15.100 1.00 23.88 236 ALA A CA 1
ATOM 1866 C C . ALA A 1 244 ? 13.903 -29.213 14.672 1.00 27.46 236 ALA A C 1
ATOM 1867 O O . ALA A 1 244 ? 14.695 -29.980 14.115 1.00 30.04 236 ALA A O 1
ATOM 1869 N N . HIS A 1 245 ? 14.199 -27.939 14.914 1.00 25.23 237 HIS A N 1
ATOM 1870 C CA . HIS A 1 245 ? 15.512 -27.385 14.621 1.00 26.14 237 HIS A CA 1
ATOM 1871 C C . HIS A 1 245 ? 16.380 -27.260 15.861 1.00 34.15 237 HIS A C 1
ATOM 1872 O O . HIS A 1 245 ? 17.338 -26.480 15.868 1.00 37.94 237 HIS A O 1
ATOM 1879 N N . GLY A 1 246 ? 16.064 -28.022 16.901 1.00 25.65 238 GLY A N 1
ATOM 1880 C CA . GLY A 1 246 ? 16.926 -28.149 18.057 1.00 34.68 238 GLY A CA 1
ATOM 1881 C C . GLY A 1 246 ? 16.756 -27.088 19.117 1.00 35.07 238 GLY A C 1
ATOM 1882 O O . GLY A 1 246 ? 17.533 -27.077 20.077 1.00 41.69 238 GLY A O 1
ATOM 1883 N N . ALA A 1 247 ? 15.768 -26.204 18.982 1.00 29.01 239 ALA A N 1
ATOM 1884 C CA . ALA A 1 247 ? 15.551 -25.165 19.978 1.00 29.73 239 ALA A CA 1
ATOM 1885 C C . ALA A 1 247 ? 15.095 -25.780 21.292 1.00 30.29 239 ALA A C 1
ATOM 1886 O O . ALA A 1 247 ? 14.278 -26.704 21.309 1.00 31.59 239 ALA A O 1
ATOM 1888 N N . GLU A 1 248 ? 15.629 -25.256 22.393 1.00 28.85 240 GLU A N 1
ATOM 1889 C CA . GLU A 1 248 ? 15.193 -25.621 23.737 1.00 29.25 240 GLU A CA 1
ATOM 1890 C C . GLU A 1 248 ? 14.159 -24.601 24.205 1.00 32.34 240 GLU A C 1
ATOM 1891 O O . GLU A 1 248 ? 14.449 -23.402 24.265 1.00 34.48 240 GLU A O 1
ATOM 1893 N N . LEU A 1 249 ? 12.951 -25.068 24.503 1.00 27.56 241 LEU A N 1
ATOM 1894 C CA . LEU A 1 249 ? 11.847 -24.197 24.884 1.00 27.51 241 LEU A CA 1
ATOM 1895 C C . LEU A 1 249 ? 11.314 -24.592 26.253 1.00 27.96 241 LEU A C 1
ATOM 1896 O O . LEU A 1 249 ? 11.261 -25.778 26.594 1.00 30.31 241 LEU A O 1
ATOM 1901 N N . ALA A 1 250 ? 10.930 -23.588 27.041 1.00 26.81 242 ALA A N 1
ATOM 1902 C CA . ALA A 1 250 ? 10.319 -23.865 28.335 1.00 27.57 242 ALA A CA 1
ATOM 1903 C C . ALA A 1 250 ? 8.867 -24.302 28.199 1.00 24.29 242 ALA A C 1
ATOM 1904 O O . ALA A 1 250 ? 8.356 -25.011 29.072 1.00 28.68 242 ALA A O 1
ATOM 1906 N N . VAL A 1 251 ? 8.189 -23.895 27.127 1.00 21.18 243 VAL A N 1
ATOM 1907 C CA . VAL A 1 251 ? 6.740 -24.081 27.062 1.00 22.76 243 VAL A CA 1
ATOM 1908 C C . VAL A 1 251 ? 6.401 -25.566 27.054 1.00 26.56 243 VAL A C 1
ATOM 1909 O O . VAL A 1 251 ? 7.034 -26.370 26.358 1.00 28.76 243 VAL A O 1
ATOM 1913 N N . GLN A 1 252 ? 5.421 -25.943 27.868 1.00 25.16 244 GLN A N 1
ATOM 1914 C CA A GLN A 1 252 ? 4.940 -27.319 27.932 0.59 29.54 244 GLN A CA 1
ATOM 1915 C CA B GLN A 1 252 ? 4.946 -27.319 27.908 0.41 29.55 244 GLN A CA 1
ATOM 1916 C C . GLN A 1 252 ? 3.523 -27.474 27.406 1.00 35.82 244 GLN A C 1
ATOM 1917 O O . GLN A 1 252 ? 3.233 -28.428 26.680 1.00 39.02 244 GLN A O 1
ATOM 1928 N N . GLU A 1 253 ? 2.628 -26.559 27.751 1.00 34.14 245 GLU A N 1
ATOM 1929 C CA . GLU A 1 253 ? 1.261 -26.636 27.269 1.00 31.77 245 GLU A CA 1
ATOM 1930 C C . GLU A 1 253 ? 0.823 -25.289 26.720 1.00 26.65 245 GLU A C 1
ATOM 1931 O O . GLU A 1 253 ? 1.150 -24.239 27.279 1.00 28.34 245 GLU A O 1
ATOM 1937 N N . VAL A 1 254 ? 0.106 -25.335 25.604 1.00 30.49 246 VAL A N 1
ATOM 1938 C CA . VAL A 1 254 ? -0.589 -24.183 25.048 1.00 26.12 246 VAL A CA 1
ATOM 1939 C C . VAL A 1 254 ? -2.076 -24.441 25.240 1.00 28.76 246 VAL A C 1
ATOM 1940 O O . VAL A 1 254 ? -2.627 -25.393 24.672 1.00 31.80 246 VAL A O 1
ATOM 1944 N N . LYS A 1 255 ? -2.724 -23.619 26.058 1.00 26.56 247 LYS A N 1
ATOM 1945 C CA . LYS A 1 255 ? -4.139 -23.777 26.361 1.00 25.76 247 LYS A CA 1
ATOM 1946 C C . LYS A 1 255 ? -4.943 -22.832 25.482 1.00 30.77 247 LYS A C 1
ATOM 1947 O O . LYS A 1 255 ? -4.675 -21.626 25.455 1.00 30.62 247 LYS A O 1
ATOM 1949 N N . GLY A 1 256 ? -5.921 -23.377 24.764 1.00 26.78 248 GLY A N 1
ATOM 1950 C CA . GLY A 1 256 ? -6.792 -22.539 23.958 1.00 25.55 248 GLY A CA 1
ATOM 1951 C C . GLY A 1 256 ? -7.843 -21.856 24.821 1.00 25.43 248 GLY A C 1
ATOM 1952 O O . GLY A 1 256 ? -8.455 -22.468 25.698 1.00 29.32 248 GLY A O 1
ATOM 1953 N N . ILE A 1 257 ? -8.052 -20.569 24.558 1.00 26.53 249 ILE A N 1
ATOM 1954 C CA . ILE A 1 257 ? -9.049 -19.783 25.289 1.00 31.23 249 ILE A CA 1
ATOM 1955 C C . ILE A 1 257 ? -9.923 -19.024 24.297 1.00 29.42 249 ILE A C 1
ATOM 1956 O O . ILE A 1 257 ? -9.468 -18.697 23.192 1.00 27.48 249 ILE A O 1
ATOM 1961 N N . PRO A 1 258 ? -11.171 -18.723 24.640 1.00 28.04 250 PRO A N 1
ATOM 1962 C CA . PRO A 1 258 ? -12.018 -17.928 23.751 1.00 27.64 250 PRO A CA 1
ATOM 1963 C C . PRO A 1 258 ? -11.639 -16.456 23.795 1.00 26.65 250 PRO A C 1
ATOM 1964 O O . PRO A 1 258 ? -10.976 -15.978 24.716 1.00 32.52 250 PRO A O 1
ATOM 1968 N N . THR A 1 259 ? -12.078 -15.732 22.766 1.00 24.84 251 THR A N 1
ATOM 1969 C CA . THR A 1 259 ? -11.831 -14.294 22.732 1.00 23.97 251 THR A CA 1
ATOM 1970 C C . THR A 1 259 ? -12.454 -13.588 23.935 1.00 31.25 251 THR A C 1
ATOM 1971 O O . THR A 1 259 ? -11.925 -12.576 24.407 1.00 35.41 251 THR A O 1
ATOM 1975 N N . THR A 1 260 ? -13.551 -14.123 24.466 1.00 35.13 252 THR A N 1
ATOM 1976 C CA . THR A 1 260 ? -14.201 -13.507 25.619 1.00 34.33 252 THR A CA 1
ATOM 1977 C C . THR A 1 260 ? -13.377 -13.615 26.901 1.00 39.57 252 THR A C 1
ATOM 1978 O O . THR A 1 260 ? -13.670 -12.897 27.864 1.00 40.97 252 THR A O 1
ATOM 1982 N N . ALA A 1 261 ? -12.360 -14.484 26.940 1.00 35.75 253 ALA A N 1
ATOM 1983 C CA . ALA A 1 261 ? -11.670 -14.763 28.199 1.00 40.87 253 ALA A CA 1
ATOM 1984 C C . ALA A 1 261 ? -10.981 -13.518 28.748 1.00 56.99 253 ALA A C 1
ATOM 1985 O O . ALA A 1 261 ? -11.172 -13.155 29.916 1.00 60.77 253 ALA A O 1
ATOM 1987 N N . TYR A 1 262 ? -10.178 -12.850 27.925 1.00 55.32 254 TYR A N 1
ATOM 1988 C CA . TYR A 1 262 ? -9.520 -11.604 28.319 1.00 55.69 254 TYR A CA 1
ATOM 1989 C C . TYR A 1 262 ? -9.749 -10.565 27.229 1.00 54.59 254 TYR A C 1
ATOM 1990 O O . TYR A 1 262 ? -9.114 -10.627 26.162 1.00 46.53 254 TYR A O 1
ATOM 1999 N N . PRO A 1 263 ? -10.636 -9.602 27.457 1.00 51.41 255 PRO A N 1
ATOM 2000 C CA . PRO A 1 263 ? -10.983 -8.647 26.399 1.00 44.81 255 PRO A CA 1
ATOM 2001 C C . PRO A 1 263 ? -9.856 -7.669 26.107 1.00 49.15 255 PRO A C 1
ATOM 2002 O O . PRO A 1 263 ? -9.010 -7.374 26.957 1.00 48.36 255 PRO A O 1
ATOM 2006 N N . THR A 1 264 ? -9.863 -7.166 24.879 1.00 45.28 256 THR A N 1
ATOM 2007 C CA . THR A 1 264 ? -8.918 -6.225 24.315 1.00 40.32 256 THR A CA 1
ATOM 2008 C C . THR A 1 264 ? -9.609 -4.902 24.003 1.00 39.48 256 THR A C 1
ATOM 2009 O O . THR A 1 264 ? -10.825 -4.872 23.786 1.00 39.03 256 THR A O 1
ATOM 2013 N N . PRO A 1 265 ? -8.868 -3.789 23.987 1.00 34.60 257 PRO A N 1
ATOM 2014 C CA . PRO A 1 265 ? -9.500 -2.505 23.630 1.00 34.78 257 PRO A CA 1
ATOM 2015 C C . PRO A 1 265 ? -10.206 -2.544 22.283 1.00 34.65 257 PRO A C 1
ATOM 2016 O O . PRO A 1 265 ? -11.291 -1.966 22.128 1.00 33.53 257 PRO A O 1
ATOM 2020 N N . ALA A 1 266 ? -9.618 -3.215 21.304 1.00 32.13 258 ALA A N 1
ATOM 2021 C CA . ALA A 1 266 ? -10.219 -3.357 19.988 1.00 30.10 258 ALA A CA 1
ATOM 2022 C C . ALA A 1 266 ? -10.966 -4.681 19.911 1.00 31.91 258 ALA A C 1
ATOM 2023 O O . ALA A 1 266 ? -10.392 -5.737 20.197 1.00 29.92 258 ALA A O 1
ATOM 2025 N N . LYS A 1 267 ? -12.240 -4.618 19.526 1.00 27.28 259 LYS A N 1
ATOM 2026 C CA . LYS A 1 267 ? -13.012 -5.824 19.250 1.00 29.11 259 LYS A CA 1
ATOM 2027 C C . LYS A 1 267 ? -12.494 -6.494 17.985 1.00 25.45 259 LYS A C 1
ATOM 2028 O O . LYS A 1 267 ? -12.325 -5.840 16.954 1.00 29.20 259 LYS A O 1
ATOM 2034 N N . ARG A 1 268 ? -12.266 -7.807 18.050 1.00 26.22 260 ARG A N 1
ATOM 2035 C CA . ARG A 1 268 ? -11.667 -8.466 16.910 1.00 25.03 260 ARG A CA 1
ATOM 2036 C C . ARG A 1 268 ? -12.644 -9.429 16.235 1.00 26.40 260 ARG A C 1
ATOM 2037 O O . ARG A 1 268 ? -13.497 -10.033 16.890 1.00 27.78 260 ARG A O 1
ATOM 2045 N N . PRO A 1 269 ? -12.558 -9.561 14.918 1.00 26.34 261 PRO A N 1
ATOM 2046 C CA . PRO A 1 269 ? -13.417 -10.513 14.215 1.00 22.23 261 PRO A CA 1
ATOM 2047 C C . PRO A 1 269 ? -12.987 -11.942 14.499 1.00 22.66 261 PRO A C 1
ATOM 2048 O O . PRO A 1 269 ? -11.799 -12.238 14.651 1.00 25.26 261 PRO A O 1
ATOM 2052 N N . LEU A 1 270 ? -13.973 -12.839 14.566 1.00 21.05 262 LEU A N 1
ATOM 2053 C CA . LEU A 1 270 ? -13.651 -14.245 14.790 1.00 20.95 262 LEU A CA 1
ATOM 2054 C C . LEU A 1 270 ? -13.263 -14.949 13.494 1.00 24.28 262 LEU A C 1
ATOM 2055 O O . LEU A 1 270 ? -12.332 -15.756 13.483 1.00 23.75 262 LEU A O 1
ATOM 2060 N N . ASN A 1 271 ? -13.958 -14.672 12.394 1.00 18.97 263 ASN A N 1
ATOM 2061 C CA . ASN A 1 271 ? -13.644 -15.302 11.114 1.00 19.14 263 ASN A CA 1
ATOM 2062 C C . ASN A 1 271 ? -12.833 -14.337 10.256 1.00 20.03 263 ASN A C 1
ATOM 2063 O O . ASN A 1 271 ? -13.380 -13.375 9.710 1.00 23.11 263 ASN A O 1
ATOM 2068 N N . SER A 1 272 ? -11.529 -14.603 10.129 1.00 17.58 264 SER A N 1
ATOM 2069 C CA . SER A 1 272 ? -10.635 -13.812 9.292 1.00 18.23 264 SER A CA 1
ATOM 2070 C C . SER A 1 272 ? -10.224 -14.556 8.032 1.00 19.30 264 SER A C 1
ATOM 2071 O O . SER A 1 272 ? -9.262 -14.153 7.364 1.00 20.30 264 SER A O 1
ATOM 2074 N N . ARG A 1 273 ? -10.935 -15.626 7.690 1.00 17.10 265 ARG A N 1
ATOM 2075 C CA . ARG A 1 273 ? -10.647 -16.356 6.461 1.00 17.46 265 ARG A CA 1
ATOM 2076 C C . ARG A 1 273 ? -10.971 -15.487 5.250 1.00 17.68 265 ARG A C 1
ATOM 2077 O O . ARG A 1 273 ? -12.053 -14.903 5.169 1.00 19.63 265 ARG A O 1
ATOM 2085 N N . LEU A 1 274 ? -10.027 -15.405 4.316 1.00 16.02 266 LEU A N 1
ATOM 2086 C CA . LEU A 1 274 ? -10.200 -14.690 3.057 1.00 16.33 266 LEU A CA 1
ATOM 2087 C C . LEU A 1 274 ? -9.949 -15.673 1.927 1.00 21.76 266 LEU A C 1
ATOM 2088 O O . LEU A 1 274 ? -8.906 -16.344 1.916 1.00 18.39 266 LEU A O 1
ATOM 2093 N N . SER A 1 275 ? -10.897 -15.774 0.988 1.00 16.30 267 SER A N 1
ATOM 2094 C CA . SER A 1 275 ? -10.633 -16.567 -0.206 1.00 16.70 267 SER A CA 1
ATOM 2095 C C . SER A 1 275 ? -9.557 -15.900 -1.039 1.00 16.29 267 SER A C 1
ATOM 2096 O O . SER A 1 275 ? -9.653 -14.708 -1.345 1.00 16.01 267 SER A O 1
ATOM 2099 N N . ASN A 1 276 ? -8.531 -16.666 -1.422 1.00 17.46 268 ASN A N 1
ATOM 2100 C CA . ASN A 1 276 ? -7.466 -16.125 -2.258 1.00 15.75 268 ASN A CA 1
ATOM 2101 C C . ASN A 1 276 ? -7.547 -16.640 -3.690 1.00 18.85 268 ASN A C 1
ATOM 2102 O O . ASN A 1 276 ? -6.549 -16.587 -4.420 1.00 16.48 268 ASN A O 1
ATOM 2107 N N . GLU A 1 277 ? -8.726 -17.107 -4.116 1.00 15.14 269 GLU A N 1
ATOM 2108 C CA . GLU A 1 277 ? -8.859 -17.664 -5.462 1.00 18.08 269 GLU A CA 1
ATOM 2109 C C . GLU A 1 277 ? -8.758 -16.582 -6.537 1.00 17.64 269 GLU A C 1
ATOM 2110 O O . GLU A 1 277 ? -8.190 -16.818 -7.614 1.00 16.71 269 GLU A O 1
ATOM 2112 N N . LYS A 1 278 ? -9.299 -15.388 -6.278 1.00 14.56 270 LYS A N 1
ATOM 2113 C CA . LYS A 1 278 ? -9.282 -14.356 -7.314 1.00 15.81 270 LYS A CA 1
ATOM 2114 C C . LYS A 1 278 ? -7.850 -14.012 -7.715 1.00 17.05 270 LYS A C 1
ATOM 2115 O O . LYS A 1 278 ? -7.529 -13.915 -8.909 1.00 17.24 270 LYS A O 1
ATOM 2121 N N . PHE A 1 279 ? -6.977 -13.839 -6.721 1.00 15.28 271 PHE A N 1
ATOM 2122 C CA . PHE A 1 279 ? -5.583 -13.513 -6.990 1.00 14.89 271 PHE A CA 1
ATOM 2123 C C . PHE A 1 279 ? -4.883 -14.634 -7.747 1.00 16.94 271 PHE A C 1
ATOM 2124 O O . PHE A 1 279 ? -4.141 -14.380 -8.699 1.00 15.54 271 PHE A O 1
ATOM 2132 N N . GLN A 1 280 ? -5.047 -15.879 -7.289 1.00 16.27 272 GLN A N 1
ATOM 2133 C CA . GLN A 1 280 ? -4.429 -17.009 -7.983 1.00 15.17 272 GLN A CA 1
ATOM 2134 C C . GLN A 1 280 ? -4.841 -17.058 -9.450 1.00 21.73 272 GLN A C 1
ATOM 2135 O O . GLN A 1 280 ? -4.004 -17.257 -10.338 1.00 19.11 272 GLN A O 1
ATOM 2141 N N . GLN A 1 281 ? -6.133 -16.893 -9.725 1.00 16.34 273 GLN A N 1
ATOM 2142 C CA . GLN A 1 281 ? -6.609 -16.986 -11.103 1.00 18.98 273 GLN A CA 1
ATOM 2143 C C . GLN A 1 281 ? -6.158 -15.786 -11.933 1.00 25.80 273 GLN A C 1
ATOM 2144 O O . GLN A 1 281 ? -5.809 -15.935 -13.112 1.00 24.96 273 GLN A O 1
ATOM 2146 N N . ALA A 1 282 ? -6.141 -14.589 -11.336 1.00 19.85 274 ALA A N 1
ATOM 2147 C CA . ALA A 1 282 ? -5.849 -13.397 -12.126 1.00 19.15 274 ALA A CA 1
ATOM 2148 C C . ALA A 1 282 ? -4.374 -13.323 -12.490 1.00 18.55 274 ALA A C 1
ATOM 2149 O O . ALA A 1 282 ? -4.019 -12.902 -13.599 1.00 19.75 274 ALA A O 1
ATOM 2151 N N . PHE A 1 283 ? -3.506 -13.732 -11.577 1.00 16.03 275 PHE A N 1
ATOM 2152 C CA . PHE A 1 283 ? -2.073 -13.511 -11.731 1.00 14.49 275 PHE A CA 1
ATOM 2153 C C . PHE A 1 283 ? -1.287 -14.794 -11.960 1.00 22.10 275 PHE A C 1
ATOM 2154 O O . PHE A 1 283 ? -0.063 -14.731 -12.112 1.00 20.69 275 PHE A O 1
ATOM 2162 N N . GLY A 1 284 ? -1.952 -15.946 -12.019 1.00 20.32 276 GLY A N 1
ATOM 2163 C CA . GLY A 1 284 ? -1.264 -17.180 -12.372 1.00 22.43 276 GLY A CA 1
ATOM 2164 C C . GLY A 1 284 ? -0.232 -17.597 -11.354 1.00 26.13 276 GLY A C 1
ATOM 2165 O O . GLY A 1 284 ? 0.885 -17.972 -11.719 1.00 26.13 276 GLY A O 1
ATOM 2166 N N . VAL A 1 285 ? -0.573 -17.511 -10.075 1.00 17.44 277 VAL A N 1
ATOM 2167 C CA . VAL A 1 285 ? 0.350 -17.865 -9.015 1.00 19.36 277 VAL A CA 1
ATOM 2168 C C . VAL A 1 285 ? -0.266 -18.964 -8.165 1.00 23.11 277 VAL A C 1
ATOM 2169 O O . VAL A 1 285 ? -1.488 -19.135 -8.087 1.00 23.46 277 VAL A O 1
ATOM 2173 N N . THR A 1 286 ? 0.619 -19.717 -7.535 1.00 20.40 278 THR A N 1
ATOM 2174 C CA . THR A 1 286 ? 0.289 -20.672 -6.492 1.00 19.78 278 THR A CA 1
ATOM 2175 C C . THR A 1 286 ? 0.475 -19.985 -5.147 1.00 21.78 278 THR A C 1
ATOM 2176 O O . THR A 1 286 ? 1.484 -19.308 -4.931 1.00 21.24 278 THR A O 1
ATOM 2180 N N . LEU A 1 287 ? -0.502 -20.125 -4.252 1.00 19.28 279 LEU A N 1
ATOM 2181 C CA . LEU A 1 287 ? -0.329 -19.562 -2.918 1.00 18.60 279 LEU A CA 1
ATOM 2182 C C . LEU A 1 287 ? -0.233 -20.706 -1.916 1.00 19.97 279 LEU A C 1
ATOM 2183 O O . LEU A 1 287 ? -1.242 -21.371 -1.619 1.00 19.02 279 LEU A O 1
ATOM 2188 N N . PRO A 1 288 ? 0.958 -21.008 -1.413 1.00 19.57 280 PRO A N 1
ATOM 2189 C CA . PRO A 1 288 ? 1.142 -22.207 -0.595 1.00 16.52 280 PRO A CA 1
ATOM 2190 C C . PRO A 1 288 ? 0.404 -22.103 0.732 1.00 14.10 280 PRO A C 1
ATOM 2191 O O . PRO A 1 288 ? 0.044 -21.017 1.189 1.00 17.11 280 PRO A O 1
ATOM 2195 N N . ASP A 1 289 ? 0.202 -23.273 1.350 1.00 17.49 281 ASP A N 1
ATOM 2196 C CA . ASP A 1 289 ? -0.331 -23.338 2.703 1.00 17.08 281 ASP A CA 1
ATOM 2197 C C . ASP A 1 289 ? 0.485 -22.456 3.641 1.00 17.98 281 ASP A C 1
ATOM 2198 O O . ASP A 1 289 ? 1.709 -22.349 3.523 1.00 16.46 281 ASP A O 1
ATOM 2203 N N . TRP A 1 290 ? -0.202 -21.874 4.625 1.00 15.00 282 TRP A N 1
ATOM 2204 C CA . TRP A 1 290 ? 0.437 -20.914 5.526 1.00 13.79 282 TRP A CA 1
ATOM 2205 C C . TRP A 1 290 ? 1.633 -21.501 6.283 1.00 13.74 282 TRP A C 1
ATOM 2206 O O . TRP A 1 290 ? 2.518 -20.747 6.699 1.00 15.00 282 TRP A O 1
ATOM 2217 N N . ARG A 1 291 ? 1.677 -22.820 6.504 1.00 14.67 283 ARG A N 1
ATOM 2218 C CA . ARG A 1 291 ? 2.744 -23.371 7.341 1.00 13.89 283 ARG A CA 1
ATOM 2219 C C . ARG A 1 291 ? 4.118 -23.143 6.722 1.00 14.70 283 ARG A C 1
ATOM 2220 O O . ARG A 1 291 ? 5.109 -22.976 7.444 1.00 15.70 283 ARG A O 1
ATOM 2228 N N . GLN A 1 292 ? 4.201 -23.148 5.395 1.00 15.48 284 GLN A N 1
ATOM 2229 C CA . GLN A 1 292 ? 5.511 -23.098 4.745 1.00 15.78 284 GLN A CA 1
ATOM 2230 C C . GLN A 1 292 ? 6.251 -21.813 5.090 1.00 15.44 284 GLN A C 1
ATOM 2231 O O . GLN A 1 292 ? 7.421 -21.844 5.506 1.00 18.52 284 GLN A O 1
ATOM 2237 N N . GLY A 1 293 ? 5.594 -20.672 4.911 1.00 14.27 285 GLY A N 1
ATOM 2238 C CA . GLY A 1 293 ? 6.251 -19.411 5.198 1.00 14.77 285 GLY A CA 1
ATOM 2239 C C . GLY A 1 293 ? 6.570 -19.246 6.666 1.00 15.45 285 GLY A C 1
ATOM 2240 O O . GLY A 1 293 ? 7.579 -18.630 7.015 1.00 13.05 285 GLY A O 1
ATOM 2241 N N . VAL A 1 294 ? 5.737 -19.813 7.543 1.00 13.17 286 VAL A N 1
ATOM 2242 C CA . VAL A 1 294 ? 6.004 -19.703 8.974 1.00 12.91 286 VAL A CA 1
ATOM 2243 C C . VAL A 1 294 ? 7.207 -20.554 9.356 1.00 14.00 286 VAL A C 1
ATOM 2244 O O . VAL A 1 294 ? 8.070 -20.119 10.130 1.00 14.43 286 VAL A O 1
ATOM 2248 N N . ALA A 1 295 ? 7.294 -21.776 8.817 1.00 14.66 287 ALA A N 1
ATOM 2249 C CA . ALA A 1 295 ? 8.447 -22.623 9.108 1.00 14.90 287 ALA A CA 1
ATOM 2250 C C . ALA A 1 295 ? 9.726 -21.945 8.658 1.00 16.34 287 ALA A C 1
ATOM 2251 O O . ALA A 1 295 ? 10.756 -22.022 9.334 1.00 15.57 287 ALA A O 1
ATOM 2253 N N . ARG A 1 296 ? 9.668 -21.249 7.528 1.00 15.48 288 ARG A N 1
ATOM 2254 C CA . ARG A 1 296 ? 10.862 -20.603 7.009 1.00 14.75 288 ARG A CA 1
ATOM 2255 C C . ARG A 1 296 ? 11.317 -19.474 7.926 1.00 16.02 288 ARG A C 1
ATOM 2256 O O . ARG A 1 296 ? 12.514 -19.349 8.224 1.00 14.51 288 ARG A O 1
ATOM 2264 N N . VAL A 1 297 ? 10.376 -18.657 8.407 1.00 14.17 289 VAL A N 1
ATOM 2265 C CA . VAL A 1 297 ? 10.748 -17.551 9.284 1.00 12.84 289 VAL A CA 1
ATOM 2266 C C . VAL A 1 297 ? 11.268 -18.068 10.620 1.00 14.34 289 VAL A C 1
ATOM 2267 O O . VAL A 1 297 ? 12.269 -17.555 11.153 1.00 14.81 289 VAL A O 1
ATOM 2271 N N . VAL A 1 298 ? 10.624 -19.094 11.181 1.00 13.43 290 VAL A N 1
ATOM 2272 C CA . VAL A 1 298 ? 11.122 -19.648 12.448 1.00 14.89 290 VAL A CA 1
ATOM 2273 C C . VAL A 1 298 ? 12.556 -20.125 12.282 1.00 15.93 290 VAL A C 1
ATOM 2274 O O . VAL A 1 298 ? 13.428 -19.856 13.115 1.00 17.47 290 VAL A O 1
ATOM 2278 N N . THR A 1 299 ? 12.820 -20.823 11.183 1.00 14.48 291 THR A N 1
ATOM 2279 C CA . THR A 1 299 ? 14.166 -21.303 10.905 1.00 13.70 291 THR A CA 1
ATOM 2280 C C . THR A 1 299 ? 15.164 -20.149 10.824 1.00 16.32 291 THR A C 1
ATOM 2281 O O . THR A 1 299 ? 16.254 -20.221 11.407 1.00 16.54 291 THR A O 1
ATOM 2285 N N . GLU A 1 300 ? 14.815 -19.077 10.095 1.00 14.30 292 GLU A N 1
ATOM 2286 C CA . GLU A 1 300 ? 15.729 -17.936 9.979 1.00 14.72 292 GLU A CA 1
ATOM 2287 C C . GLU A 1 300 ? 15.927 -17.223 11.315 1.00 16.87 292 GLU A C 1
ATOM 2288 O O . GLU A 1 300 ? 17.043 -16.797 11.640 1.00 15.61 292 GLU A O 1
ATOM 2294 N N . VAL A 1 301 ? 14.856 -17.050 12.090 1.00 15.22 293 VAL A N 1
ATOM 2295 C CA . VAL A 1 301 ? 14.988 -16.378 13.385 1.00 14.99 293 VAL A CA 1
ATOM 2296 C C . VAL A 1 301 ? 15.915 -17.155 14.311 1.00 19.33 293 VAL A C 1
ATOM 2297 O O . VAL A 1 301 ? 16.674 -16.560 15.094 1.00 19.54 293 VAL A O 1
ATOM 2301 N N . LEU A 1 302 ? 15.898 -18.485 14.226 1.00 17.68 294 LEU A N 1
ATOM 2302 C CA . LEU A 1 302 ? 16.786 -19.313 15.035 1.00 18.39 294 LEU A CA 1
ATOM 2303 C C . LEU A 1 302 ? 18.193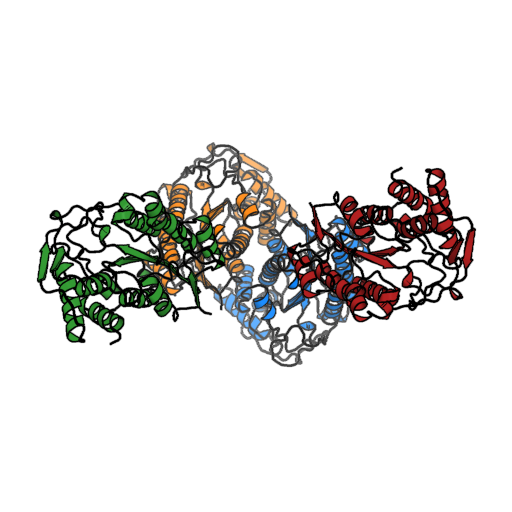 -19.397 14.469 1.00 19.64 294 LEU A C 1
ATOM 2304 O O . LEU A 1 302 ? 19.056 -20.013 15.098 1.00 22.12 294 LEU A O 1
ATOM 2309 N N . GLY A 1 303 ? 18.443 -18.798 13.308 1.00 19.23 295 GLY A N 1
ATOM 2310 C CA . GLY A 1 303 ? 19.774 -18.873 12.730 1.00 21.63 295 GLY A CA 1
ATOM 2311 C C . GLY A 1 303 ? 20.097 -20.212 12.119 1.00 26.09 295 GLY A C 1
ATOM 2312 O O . GLY A 1 303 ? 21.276 -20.557 11.975 1.00 24.75 295 GLY A O 1
ATOM 2313 N N . LYS A 1 304 ? 19.075 -20.973 11.739 1.00 21.84 296 LYS A N 1
ATOM 2314 C CA . LYS A 1 304 ? 19.252 -22.326 11.230 1.00 25.41 296 LYS A CA 1
ATOM 2315 C C . LYS A 1 304 ? 19.045 -22.386 9.716 1.00 29.89 296 LYS A C 1
ATOM 2316 O O . LYS A 1 304 ? 19.034 -23.473 9.124 1.00 26.82 296 LYS A O 1
ATOM 2323 N N . HIS B 1 7 ? -4.738 -26.385 -11.295 1.00 62.65 -1 HIS B N 1
ATOM 2324 C CA . HIS B 1 7 ? -3.636 -27.254 -11.691 1.00 64.87 -1 HIS B CA 1
ATOM 2325 C C . HIS B 1 7 ? -2.329 -26.476 -11.753 1.00 62.80 -1 HIS B C 1
ATOM 2326 O O . HIS B 1 7 ? -2.224 -25.466 -12.451 1.00 71.37 -1 HIS B O 1
ATOM 2333 N N . HIS B 1 8 ? -1.333 -26.959 -11.019 1.00 42.06 0 HIS B N 1
ATOM 2334 C CA . HIS B 1 8 ? -0.077 -26.253 -10.832 1.00 35.42 0 HIS B CA 1
ATOM 2335 C C . HIS B 1 8 ? 1.060 -26.985 -11.529 1.00 27.29 0 HIS B C 1
ATOM 2336 O O . HIS B 1 8 ? 1.101 -28.219 -11.549 1.00 35.64 0 HIS B O 1
ATOM 2343 N N . MET B 1 9 ? 1.987 -26.219 -12.090 1.00 32.69 1 MET B N 1
ATOM 2344 C CA . MET B 1 9 ? 3.238 -26.801 -12.540 1.00 27.13 1 MET B CA 1
ATOM 2345 C C . MET B 1 9 ? 3.956 -27.479 -11.383 1.00 26.33 1 MET B C 1
ATOM 2346 O O . MET B 1 9 ? 3.844 -27.068 -10.225 1.00 27.05 1 MET B O 1
ATOM 2351 N N . LYS B 1 10 ? 4.735 -28.498 -11.712 1.00 21.28 2 LYS B N 1
ATOM 2352 C CA . LYS B 1 10 ? 5.557 -29.190 -10.736 1.00 18.54 2 LYS B CA 1
ATOM 2353 C C . LYS B 1 10 ? 6.994 -28.719 -10.929 1.00 18.40 2 LYS B C 1
ATOM 2354 O O . LYS B 1 10 ? 7.525 -28.778 -12.044 1.00 18.79 2 LYS B O 1
ATOM 2360 N N . ILE B 1 11 ? 7.608 -28.216 -9.861 1.00 15.76 3 ILE B N 1
ATOM 2361 C CA . ILE B 1 11 ? 8.961 -27.677 -9.912 1.00 14.89 3 ILE B CA 1
ATOM 2362 C C . ILE B 1 11 ? 9.853 -28.508 -9.007 1.00 16.38 3 ILE B C 1
ATOM 2363 O O . ILE B 1 11 ? 9.558 -28.670 -7.821 1.00 19.72 3 ILE B O 1
ATOM 2368 N N . LEU B 1 12 ? 10.958 -29.007 -9.555 1.00 11.63 4 LEU B N 1
ATOM 2369 C CA . LEU B 1 12 ? 11.931 -29.769 -8.785 1.00 14.89 4 LEU B CA 1
ATOM 2370 C C . LEU B 1 12 ? 13.138 -28.877 -8.526 1.00 14.64 4 LEU B C 1
ATOM 2371 O O . LEU B 1 12 ? 13.782 -28.415 -9.472 1.00 13.55 4 LEU B O 1
ATOM 2376 N N . LEU B 1 13 ? 13.408 -28.607 -7.248 1.00 13.89 5 LEU B N 1
ATOM 2377 C CA . LEU B 1 13 ? 14.542 -27.798 -6.812 1.00 15.46 5 LEU B CA 1
ATOM 2378 C C . LEU B 1 13 ? 15.578 -28.713 -6.180 1.00 15.43 5 LEU B C 1
ATOM 2379 O O . LEU B 1 13 ? 15.287 -29.406 -5.197 1.00 14.92 5 LEU B O 1
ATOM 2384 N N . ILE B 1 14 ? 16.782 -28.711 -6.741 1.00 13.78 6 ILE B N 1
ATOM 2385 C CA . ILE B 1 14 ? 17.903 -29.480 -6.218 1.00 15.46 6 ILE B CA 1
ATOM 2386 C C . ILE B 1 14 ? 18.910 -28.520 -5.594 1.00 14.25 6 ILE B C 1
ATOM 2387 O O . ILE B 1 14 ? 19.145 -27.429 -6.121 1.00 17.29 6 ILE B O 1
ATOM 2392 N N . GLY B 1 15 ? 19.477 -28.907 -4.457 1.00 14.93 7 GLY B N 1
ATOM 2393 C CA . GLY B 1 15 ? 20.383 -28.016 -3.739 1.00 17.80 7 GLY B CA 1
ATOM 2394 C C . GLY B 1 15 ? 19.676 -27.025 -2.838 1.00 21.57 7 GLY B C 1
ATOM 2395 O O . GLY B 1 15 ? 20.140 -25.888 -2.674 1.00 16.70 7 GLY B O 1
ATOM 2396 N N . LYS B 1 16 ? 18.564 -27.434 -2.228 1.00 16.73 8 LYS B N 1
ATOM 2397 C CA . LYS B 1 16 ? 17.667 -26.480 -1.586 1.00 18.39 8 LYS B CA 1
ATOM 2398 C C . LYS B 1 16 ? 18.301 -25.739 -0.419 1.00 18.44 8 LYS B C 1
ATOM 2399 O O . LYS B 1 16 ? 17.774 -24.695 -0.024 1.00 16.52 8 LYS B O 1
ATOM 2405 N N . ASN B 1 17 ? 19.382 -26.257 0.169 1.00 17.26 9 ASN B N 1
ATOM 2406 C CA . ASN B 1 17 ? 19.916 -25.688 1.404 1.00 17.32 9 ASN B CA 1
ATOM 2407 C C . ASN B 1 17 ? 21.057 -24.701 1.185 1.00 17.20 9 ASN B C 1
ATOM 2408 O O . ASN B 1 17 ? 21.563 -24.127 2.162 1.00 18.07 9 ASN B O 1
ATOM 2413 N N . GLY B 1 18 ? 21.492 -24.503 -0.053 1.00 18.20 10 GLY B N 1
ATOM 2414 C CA . GLY B 1 18 ? 22.590 -23.597 -0.321 1.00 16.88 10 GLY B CA 1
ATOM 2415 C C . GLY B 1 18 ? 22.158 -22.152 -0.275 1.00 17.19 10 GLY B C 1
ATOM 2416 O O . GLY B 1 18 ? 21.007 -21.820 0.017 1.00 16.67 10 GLY B O 1
ATOM 2417 N N . GLN B 1 19 ? 23.114 -21.265 -0.569 1.00 17.32 11 GLN B N 1
ATOM 2418 C CA . GLN B 1 19 ? 22.814 -19.836 -0.542 1.00 17.77 11 GLN B CA 1
ATOM 2419 C C . GLN B 1 19 ? 21.695 -19.503 -1.515 1.00 14.92 11 GLN B C 1
ATOM 2420 O O . GLN B 1 19 ? 20.679 -18.905 -1.140 1.00 15.32 11 GLN B O 1
ATOM 2426 N N . VAL B 1 20 ? 21.852 -19.914 -2.770 1.00 13.69 12 VAL B N 1
ATOM 2427 C CA . VAL B 1 20 ? 20.823 -19.622 -3.755 1.00 13.01 12 VAL B CA 1
ATOM 2428 C C . VAL B 1 20 ? 19.614 -20.531 -3.561 1.00 14.08 12 VAL B C 1
ATOM 2429 O O . VAL B 1 20 ? 18.463 -20.084 -3.659 1.00 13.08 12 VAL B O 1
ATOM 2433 N N . GLY B 1 21 ? 19.848 -21.813 -3.257 1.00 13.95 13 GLY B N 1
ATOM 2434 C CA . GLY B 1 21 ? 18.730 -22.727 -3.062 1.00 14.25 13 GLY B CA 1
ATOM 2435 C C . GLY B 1 21 ? 17.756 -22.263 -1.993 1.00 13.25 13 GLY B C 1
ATOM 2436 O O . GLY B 1 21 ? 16.539 -22.374 -2.161 1.00 12.33 13 GLY B O 1
ATOM 2437 N N . TRP B 1 22 ? 18.273 -21.737 -0.882 1.00 14.17 14 TRP B N 1
ATOM 2438 C CA . TRP B 1 22 ? 17.373 -21.290 0.177 1.00 12.56 14 TRP B CA 1
ATOM 2439 C C . TRP B 1 22 ? 16.480 -20.167 -0.319 1.00 11.99 14 TRP B C 1
ATOM 2440 O O . TRP B 1 22 ? 15.281 -20.139 -0.024 1.00 13.63 14 TRP B O 1
ATOM 2451 N N . GLU B 1 23 ? 17.050 -19.213 -1.052 1.00 14.40 15 GLU B N 1
ATOM 2452 C CA . GLU B 1 23 ? 16.225 -18.126 -1.563 1.00 11.27 15 GLU B CA 1
ATOM 2453 C C . GLU B 1 23 ? 15.282 -18.616 -2.658 1.00 12.14 15 GLU B C 1
ATOM 2454 O O . GLU B 1 23 ? 14.177 -18.086 -2.794 1.00 12.78 15 GLU B O 1
ATOM 2460 N N . LEU B 1 24 ? 15.692 -19.627 -3.439 1.00 11.09 16 LEU B N 1
ATOM 2461 C CA . LEU B 1 24 ? 14.779 -20.235 -4.406 1.00 11.21 16 LEU B CA 1
ATOM 2462 C C . LEU B 1 24 ? 13.599 -20.924 -3.739 1.00 15.87 16 LEU B C 1
ATOM 2463 O O . LEU B 1 24 ? 12.508 -20.971 -4.323 1.00 14.69 16 LEU B O 1
ATOM 2468 N N . GLN B 1 25 ? 13.780 -21.494 -2.539 1.00 12.05 17 GLN B N 1
ATOM 2469 C CA . GLN B 1 25 ? 12.617 -22.075 -1.869 1.00 13.02 17 GLN B CA 1
ATOM 2470 C C . GLN B 1 25 ? 11.531 -21.031 -1.696 1.00 16.54 17 GLN B C 1
ATOM 2471 O O . GLN B 1 25 ? 10.339 -21.360 -1.717 1.00 15.98 17 GLN B O 1
ATOM 2477 N N . ARG B 1 26 ? 11.929 -19.767 -1.531 1.00 14.71 18 ARG B N 1
ATOM 2478 C CA . ARG B 1 26 ? 10.973 -18.665 -1.458 1.00 12.19 18 ARG B CA 1
ATOM 2479 C C . ARG B 1 26 ? 10.482 -18.253 -2.837 1.00 13.77 18 ARG B C 1
ATOM 2480 O O . ARG B 1 26 ? 9.267 -18.208 -3.084 1.00 14.40 18 ARG B O 1
ATOM 2488 N N . SER B 1 27 ? 11.410 -17.960 -3.754 1.00 13.15 19 SER B N 1
ATOM 2489 C CA . SER B 1 27 ? 11.007 -17.333 -5.015 1.00 11.20 19 SER B CA 1
ATOM 2490 C C . SER B 1 27 ? 10.230 -18.298 -5.912 1.00 13.76 19 SER B C 1
ATOM 2491 O O . SER B 1 27 ? 9.333 -17.869 -6.654 1.00 14.09 19 SER B O 1
ATOM 2494 N N . LEU B 1 28 ? 10.519 -19.591 -5.824 1.00 12.86 20 LEU B N 1
ATOM 2495 C CA . LEU B 1 28 ? 9.832 -20.573 -6.660 1.00 15.31 20 LEU B CA 1
ATOM 2496 C C . LEU B 1 28 ? 8.474 -20.969 -6.102 1.00 14.02 20 LEU B C 1
ATOM 2497 O O . LEU B 1 28 ? 7.681 -21.590 -6.822 1.00 15.13 20 LEU B O 1
ATOM 2502 N N . SER B 1 29 ? 8.171 -20.600 -4.856 1.00 12.59 21 SER B N 1
ATOM 2503 C CA . SER B 1 29 ? 6.992 -21.153 -4.192 1.00 14.34 21 SER B CA 1
ATOM 2504 C C . SER B 1 29 ? 5.683 -20.677 -4.802 1.00 18.54 21 SER B C 1
ATOM 2505 O O . SER B 1 29 ? 4.659 -21.330 -4.588 1.00 22.06 21 SER B O 1
ATOM 2508 N N . THR B 1 30 ? 5.672 -19.573 -5.550 1.00 15.89 22 THR B N 1
ATOM 2509 C CA . THR B 1 30 ? 4.430 -19.106 -6.166 1.00 19.87 22 THR B CA 1
ATOM 2510 C C . THR B 1 30 ? 4.296 -19.528 -7.618 1.00 20.17 22 THR B C 1
ATOM 2511 O O . THR B 1 30 ? 3.283 -19.200 -8.258 1.00 20.74 22 THR B O 1
ATOM 2515 N N . LEU B 1 31 ? 5.298 -20.216 -8.157 1.00 18.02 23 LEU B N 1
ATOM 2516 C CA . LEU B 1 31 ? 5.267 -20.616 -9.553 1.00 20.27 23 LEU B CA 1
ATOM 2517 C C . LEU B 1 31 ? 4.558 -21.945 -9.768 1.00 23.49 23 LEU B C 1
ATOM 2518 O O . LEU B 1 31 ? 4.158 -22.246 -10.900 1.00 24.48 23 LEU B O 1
ATOM 2523 N N . GLY B 1 32 ? 4.400 -22.738 -8.713 1.00 19.99 24 GLY B N 1
ATOM 2524 C CA . GLY B 1 32 ? 3.760 -24.036 -8.813 1.00 25.59 24 GLY B CA 1
ATOM 2525 C C . GLY B 1 32 ? 4.026 -24.816 -7.542 1.00 28.40 24 GLY B C 1
ATOM 2526 O O . GLY B 1 32 ? 4.428 -24.242 -6.531 1.00 24.39 24 GLY B O 1
ATOM 2527 N N . ASP B 1 33 ? 3.826 -26.131 -7.618 1.00 23.42 25 ASP B N 1
ATOM 2528 C CA . ASP B 1 33 ? 4.128 -27.012 -6.491 1.00 20.70 25 ASP B CA 1
ATOM 2529 C C . ASP B 1 33 ? 5.614 -27.344 -6.492 1.00 19.13 25 ASP B C 1
ATOM 2530 O O . ASP B 1 33 ? 6.111 -27.949 -7.446 1.00 20.65 25 ASP B O 1
ATOM 2535 N N . VAL B 1 34 ? 6.324 -26.974 -5.426 1.00 17.77 26 VAL B N 1
ATOM 2536 C CA . VAL B 1 34 ? 7.769 -27.180 -5.357 1.00 14.57 26 VAL B CA 1
ATOM 2537 C C . VAL B 1 34 ? 8.080 -28.441 -4.574 1.00 18.95 26 VAL B C 1
ATOM 2538 O O . VAL B 1 34 ? 7.580 -28.639 -3.458 1.00 20.06 26 VAL B O 1
ATOM 2542 N N . VAL B 1 35 ? 8.898 -29.302 -5.170 1.00 14.83 27 VAL B N 1
ATOM 2543 C CA . VAL B 1 35 ? 9.512 -30.425 -4.483 1.00 16.35 27 VAL B CA 1
ATOM 2544 C C . VAL B 1 35 ? 10.984 -30.062 -4.355 1.00 16.54 27 VAL B C 1
ATOM 2545 O O . VAL B 1 35 ? 11.685 -29.953 -5.366 1.00 16.49 27 VAL B O 1
ATOM 2549 N N . ALA B 1 36 ? 11.450 -29.818 -3.129 1.00 17.29 28 ALA B N 1
ATOM 2550 C CA . ALA B 1 36 ? 12.812 -29.339 -2.893 1.00 17.37 28 ALA B CA 1
ATOM 2551 C C . ALA B 1 36 ? 13.618 -30.432 -2.204 1.00 17.63 28 ALA B C 1
ATOM 2552 O O . ALA B 1 36 ? 13.171 -30.993 -1.200 1.00 20.77 28 ALA B O 1
ATOM 2554 N N . VAL B 1 37 ? 14.807 -30.734 -2.737 1.00 18.17 29 VAL B N 1
ATOM 2555 C CA . VAL B 1 37 ? 15.644 -31.794 -2.187 1.00 19.37 29 VAL B CA 1
ATOM 2556 C C . VAL B 1 37 ? 17.064 -31.276 -2.011 1.00 22.41 29 VAL B C 1
ATOM 2557 O O . VAL B 1 37 ? 17.478 -30.299 -2.634 1.00 18.68 29 VAL B O 1
ATOM 2561 N N . ASP B 1 38 ? 17.810 -31.958 -1.145 1.00 25.16 30 ASP B N 1
ATOM 2562 C CA . ASP B 1 38 ? 19.256 -31.796 -1.042 1.00 30.08 30 ASP B CA 1
ATOM 2563 C C . ASP B 1 38 ? 19.816 -33.160 -0.649 1.00 32.15 30 ASP B C 1
ATOM 2564 O O . ASP B 1 38 ? 19.070 -34.135 -0.506 1.00 30.68 30 ASP B O 1
ATOM 2569 N N . TYR B 1 39 ? 21.139 -33.245 -0.492 1.00 32.96 31 TYR B N 1
ATOM 2570 C CA . TYR B 1 39 ? 21.750 -34.572 -0.491 1.00 34.48 31 TYR B CA 1
ATOM 2571 C C . TYR B 1 39 ? 21.376 -35.401 0.730 1.00 35.99 31 TYR B C 1
ATOM 2572 O O . TYR B 1 39 ? 21.518 -36.625 0.689 1.00 34.58 31 TYR B O 1
ATOM 2581 N N . PHE B 1 40 ? 20.872 -34.778 1.790 1.00 35.69 32 PHE B N 1
ATOM 2582 C CA . PHE B 1 40 ? 20.487 -35.493 2.998 1.00 37.00 32 PHE B CA 1
ATOM 2583 C C . PHE B 1 40 ? 19.055 -36.021 2.954 1.00 40.58 32 PHE B C 1
ATOM 2584 O O . PHE B 1 40 ? 18.648 -36.727 3.882 1.00 47.49 32 PHE B O 1
ATOM 2592 N N . ASP B 1 41 ? 18.293 -35.723 1.900 1.00 35.20 33 ASP B N 1
ATOM 2593 C CA . ASP B 1 41 ? 16.891 -36.128 1.856 1.00 40.46 33 ASP B CA 1
ATOM 2594 C C . ASP B 1 41 ? 16.750 -37.648 1.887 1.00 46.71 33 ASP B C 1
ATOM 2595 O O . ASP B 1 41 ? 17.541 -38.378 1.281 1.00 44.17 33 ASP B O 1
ATOM 2600 N N . LYS B 1 42 ? 15.727 -38.122 2.600 1.00 44.36 34 LYS B N 1
ATOM 2601 C CA . LYS B 1 42 ? 15.534 -39.549 2.830 1.00 43.83 34 LYS B CA 1
ATOM 2602 C C . LYS B 1 42 ? 14.462 -40.173 1.945 1.00 56.12 34 LYS B C 1
ATOM 2603 O O . LYS B 1 42 ? 14.576 -41.354 1.600 1.00 58.44 34 LYS B O 1
ATOM 2605 N N . GLU B 1 43 ? 13.427 -39.417 1.569 1.00 44.60 35 GLU B N 1
ATOM 2606 C CA . GLU B 1 43 ? 12.360 -39.975 0.742 1.00 50.70 35 GLU B CA 1
ATOM 2607 C C . GLU B 1 43 ? 12.756 -40.002 -0.731 1.00 46.96 35 GLU B C 1
ATOM 2608 O O . GLU B 1 43 ? 12.625 -41.034 -1.399 1.00 45.98 35 GLU B O 1
ATOM 2614 N N . LEU B 1 44 ? 13.232 -38.876 -1.253 1.00 42.65 36 LEU B N 1
ATOM 2615 C CA . LEU B 1 44 ? 13.756 -38.779 -2.607 1.00 32.84 36 LEU B CA 1
ATOM 2616 C C . LEU B 1 44 ? 15.262 -38.584 -2.550 1.00 37.38 36 LEU B C 1
ATOM 2617 O O . LEU B 1 44 ? 15.764 -37.839 -1.704 1.00 44.63 36 LEU B O 1
ATOM 2622 N N . CYS B 1 45 ? 15.980 -39.222 -3.468 1.00 32.21 37 CYS B N 1
ATOM 2623 C CA . CYS B 1 45 ? 17.407 -38.956 -3.573 1.00 27.53 37 CYS B CA 1
ATOM 2624 C C . CYS B 1 45 ? 17.635 -37.515 -4.003 1.00 31.51 37 CYS B C 1
ATOM 2625 O O . CYS B 1 45 ? 17.116 -37.073 -5.034 1.00 32.48 37 CYS B O 1
ATOM 2628 N N . GLY B 1 46 ? 18.398 -36.773 -3.209 1.00 28.49 38 GLY B N 1
ATOM 2629 C CA . GLY B 1 46 ? 18.711 -35.407 -3.577 1.00 29.41 38 GLY B CA 1
ATOM 2630 C C . GLY B 1 46 ? 20.202 -35.214 -3.752 1.00 31.42 38 GLY B C 1
ATOM 2631 O O . GLY B 1 46 ? 20.687 -34.080 -3.805 1.00 30.65 38 GLY B O 1
ATOM 2632 N N . ASP B 1 47 ? 20.932 -36.328 -3.822 1.00 30.80 39 ASP B N 1
ATOM 2633 C CA . ASP B 1 47 ? 22.381 -36.329 -4.010 1.00 31.49 39 ASP B CA 1
ATOM 2634 C C . ASP B 1 47 ? 22.664 -36.320 -5.509 1.00 31.17 39 ASP B C 1
ATOM 2635 O O . ASP B 1 47 ? 22.527 -37.340 -6.185 1.00 30.37 39 ASP B O 1
ATOM 2640 N N . LEU B 1 48 ? 23.072 -35.160 -6.026 1.00 30.38 40 LEU B N 1
ATOM 2641 C CA . LEU B 1 48 ? 23.333 -35.018 -7.452 1.00 31.28 40 LEU B CA 1
ATOM 2642 C C . LEU B 1 48 ? 24.503 -35.879 -7.923 1.00 31.58 40 LEU B C 1
ATOM 2643 O O . LEU B 1 48 ? 24.587 -36.185 -9.119 1.00 35.82 40 LEU B O 1
ATOM 2648 N N . THR B 1 49 ? 25.394 -36.303 -7.020 1.00 34.30 41 THR B N 1
ATOM 2649 C CA . THR B 1 49 ? 26.493 -37.175 -7.419 1.00 35.95 41 THR B CA 1
ATOM 2650 C C . THR B 1 49 ? 26.090 -38.640 -7.524 1.00 36.52 41 THR B C 1
ATOM 2651 O O . THR B 1 49 ? 26.858 -39.435 -8.071 1.00 36.96 41 THR B O 1
ATOM 2655 N N . ASN B 1 50 ? 24.930 -39.014 -6.993 1.00 34.73 42 ASN B N 1
ATOM 2656 C CA . ASN B 1 50 ? 24.386 -40.358 -7.156 1.00 29.95 42 ASN B CA 1
ATOM 2657 C C . ASN B 1 50 ? 23.611 -40.343 -8.468 1.00 29.48 42 ASN B C 1
ATOM 2658 O O . ASN B 1 50 ? 22.450 -39.920 -8.517 1.00 29.33 42 ASN B O 1
ATOM 2663 N N . LEU B 1 51 ? 24.259 -40.792 -9.545 1.00 29.83 43 LEU B N 1
ATOM 2664 C CA . LEU B 1 51 ? 23.695 -40.537 -10.866 1.00 31.95 43 LEU B CA 1
ATOM 2665 C C . LEU B 1 51 ? 22.404 -41.313 -11.072 1.00 26.21 43 LEU B C 1
ATOM 2666 O O . LEU B 1 51 ? 21.439 -40.775 -11.619 1.00 29.28 43 LEU B O 1
ATOM 2671 N N . ASP B 1 52 ? 22.361 -42.570 -10.631 1.00 29.10 44 ASP B N 1
ATOM 2672 C CA . ASP B 1 52 ? 21.130 -43.340 -10.774 1.00 28.59 44 ASP B CA 1
ATOM 2673 C C . ASP B 1 52 ? 20.028 -42.787 -9.880 1.00 29.44 44 ASP B C 1
ATOM 2674 O O . ASP B 1 52 ? 18.862 -42.731 -10.286 1.00 26.10 44 ASP B O 1
ATOM 2679 N N . GLY B 1 53 ? 20.380 -42.372 -8.662 1.00 29.69 45 GLY B N 1
ATOM 2680 C CA . GLY B 1 53 ? 19.369 -41.894 -7.730 1.00 25.12 45 GLY B CA 1
ATOM 2681 C C . GLY B 1 53 ? 18.759 -40.566 -8.138 1.00 28.04 45 GLY B C 1
ATOM 2682 O O . GLY B 1 53 ? 17.542 -40.377 -8.042 1.00 26.57 45 GLY B O 1
ATOM 2683 N N . ILE B 1 54 ? 19.590 -39.616 -8.573 1.00 23.79 46 ILE B N 1
ATOM 2684 C CA . ILE B 1 54 ? 19.041 -38.322 -8.960 1.00 20.12 46 ILE B CA 1
ATOM 2685 C C . ILE B 1 54 ? 18.215 -38.455 -10.238 1.00 20.11 46 ILE B C 1
ATOM 2686 O O . ILE B 1 54 ? 17.216 -37.741 -10.412 1.00 22.33 46 ILE B O 1
ATOM 2691 N N . ALA B 1 55 ? 18.587 -39.378 -11.130 1.00 21.55 47 ALA B N 1
ATOM 2692 C CA . ALA B 1 55 ? 17.745 -39.666 -12.290 1.00 23.24 47 ALA B CA 1
ATOM 2693 C C . ALA B 1 55 ? 16.389 -40.207 -11.854 1.00 25.06 47 ALA B C 1
ATOM 2694 O O . ALA B 1 55 ? 15.349 -39.814 -12.399 1.00 24.51 47 ALA B O 1
ATOM 2696 N N . GLN B 1 56 ? 16.378 -41.093 -10.855 1.00 21.56 48 GLN B N 1
ATOM 2697 C CA . GLN B 1 56 ? 15.115 -41.638 -10.375 1.00 23.76 48 GLN B CA 1
ATOM 2698 C C . GLN B 1 56 ? 14.251 -40.566 -9.732 1.00 21.53 48 GLN B C 1
ATOM 2699 O O . GLN B 1 56 ? 13.022 -40.642 -9.805 1.00 22.17 48 GLN B O 1
ATOM 2705 N N . THR B 1 57 ? 14.863 -39.572 -9.088 1.00 21.86 49 THR B N 1
ATOM 2706 C CA . THR B 1 57 ? 14.072 -38.495 -8.503 1.00 19.35 49 THR B CA 1
ATOM 2707 C C . THR B 1 57 ? 13.361 -37.692 -9.583 1.00 19.45 49 THR B C 1
ATOM 2708 O O . THR B 1 57 ? 12.182 -37.350 -9.438 1.00 21.36 49 THR B O 1
ATOM 2712 N N . VAL B 1 58 ? 14.052 -37.409 -10.686 1.00 17.82 50 VAL B N 1
ATOM 2713 C CA . VAL B 1 58 ? 13.402 -36.697 -11.783 1.00 17.77 50 VAL B CA 1
ATOM 2714 C C . VAL B 1 58 ? 12.262 -37.534 -12.347 1.00 20.98 50 VAL B C 1
ATOM 2715 O O . VAL B 1 58 ? 11.159 -37.027 -12.580 1.00 19.12 50 VAL B O 1
ATOM 2719 N N . ARG B 1 59 ? 12.494 -38.835 -12.532 1.00 19.86 51 ARG B N 1
ATOM 2720 C CA . ARG B 1 59 ? 11.464 -39.702 -13.109 1.00 19.62 51 ARG B CA 1
ATOM 2721 C C . ARG B 1 59 ? 10.256 -39.817 -12.190 1.00 26.08 51 ARG B C 1
ATOM 2722 O O . ARG B 1 59 ? 9.117 -39.931 -12.659 1.00 22.51 51 ARG B O 1
ATOM 2730 N N . THR B 1 60 ? 10.489 -39.838 -10.878 1.00 21.07 52 THR B N 1
ATOM 2731 C CA . THR B 1 60 ? 9.388 -39.959 -9.930 1.00 24.87 52 THR B CA 1
ATOM 2732 C C . THR B 1 60 ? 8.588 -38.662 -9.845 1.00 22.75 52 THR B C 1
ATOM 2733 O O . THR B 1 60 ? 7.349 -38.677 -9.884 1.00 23.63 52 THR B O 1
ATOM 2737 N N . VAL B 1 61 ? 9.280 -37.532 -9.733 1.00 20.05 53 VAL B N 1
ATOM 2738 C CA . VAL B 1 61 ? 8.607 -36.257 -9.512 1.00 18.21 53 VAL B CA 1
ATOM 2739 C C . VAL B 1 61 ? 7.942 -35.765 -10.790 1.00 21.21 53 VAL B C 1
ATOM 2740 O O . VAL B 1 61 ? 6.903 -35.098 -10.737 1.00 22.42 53 VAL B O 1
ATOM 2744 N N . ARG B 1 62 ? 8.475 -36.148 -11.943 1.00 15.97 54 ARG B N 1
ATOM 2745 C CA . ARG B 1 62 ? 7.995 -35.676 -13.237 1.00 16.59 54 ARG B CA 1
ATOM 2746 C C . ARG B 1 62 ? 7.810 -34.156 -13.265 1.00 16.17 54 ARG B C 1
ATOM 2747 O O . ARG B 1 62 ? 6.713 -33.658 -13.544 1.00 18.95 54 ARG B O 1
ATOM 2755 N N . PRO B 1 63 ? 8.866 -33.394 -13.007 1.00 17.57 55 PRO B N 1
ATOM 2756 C CA . PRO B 1 63 ? 8.738 -31.936 -12.975 1.00 16.76 55 PRO B CA 1
ATOM 2757 C C . PRO B 1 63 ? 8.483 -31.335 -14.345 1.00 15.73 55 PRO B C 1
ATOM 2758 O O . PRO B 1 63 ? 8.863 -31.889 -15.378 1.00 18.45 55 PRO B O 1
ATOM 2762 N N . ASP B 1 64 ? 7.837 -30.169 -14.326 1.00 15.44 56 ASP B N 1
ATOM 2763 C CA . ASP B 1 64 ? 7.740 -29.285 -15.479 1.00 17.35 56 ASP B CA 1
ATOM 2764 C C . ASP B 1 64 ? 8.929 -28.341 -15.577 1.00 18.59 56 ASP B C 1
ATOM 2765 O O . ASP B 1 64 ? 9.239 -27.855 -16.670 1.00 15.93 56 ASP B O 1
ATOM 2770 N N . VAL B 1 65 ? 9.551 -28.034 -14.442 1.00 14.61 57 VAL B N 1
ATOM 2771 C CA . VAL B 1 65 ? 10.750 -27.201 -14.356 1.00 14.18 57 VAL B CA 1
ATOM 2772 C C . VAL B 1 65 ? 11.689 -27.851 -13.351 1.00 15.17 57 VAL B C 1
ATOM 2773 O O . VAL B 1 65 ? 11.258 -28.280 -12.283 1.00 14.77 57 VAL B O 1
ATOM 2777 N N . VAL B 1 66 ? 12.971 -27.930 -13.694 1.00 11.58 58 VAL B N 1
ATOM 2778 C CA . VAL B 1 66 ? 14.013 -28.405 -12.789 1.00 13.37 58 VAL B CA 1
ATOM 2779 C C . VAL B 1 66 ? 14.947 -27.240 -12.556 1.00 16.72 58 VAL B C 1
ATOM 2780 O O . VAL B 1 66 ? 15.413 -26.632 -13.521 1.00 14.74 58 VAL B O 1
ATOM 2784 N N . VAL B 1 67 ? 15.188 -26.899 -11.294 1.00 11.71 59 VAL B N 1
ATOM 2785 C CA . VAL B 1 67 ? 16.136 -25.835 -10.958 1.00 14.71 59 VAL B CA 1
ATOM 2786 C C . VAL B 1 67 ? 17.270 -26.465 -10.170 1.00 15.05 59 VAL B C 1
ATOM 2787 O O . VAL B 1 67 ? 17.062 -26.957 -9.056 1.00 13.46 59 VAL B O 1
ATOM 2791 N N . ASN B 1 68 ? 18.472 -26.445 -10.741 1.00 12.98 60 ASN B N 1
ATOM 2792 C CA . ASN B 1 68 ? 19.637 -27.037 -10.097 1.00 13.79 60 ASN B CA 1
ATOM 2793 C C . ASN B 1 68 ? 20.450 -25.967 -9.385 1.00 15.34 60 ASN B C 1
ATOM 2794 O O . ASN B 1 68 ? 21.198 -25.221 -10.032 1.00 16.98 60 ASN B O 1
ATOM 2799 N N . ALA B 1 69 ? 20.357 -25.934 -8.053 1.00 14.06 61 ALA B N 1
ATOM 2800 C CA . ALA B 1 69 ? 21.149 -25.025 -7.233 1.00 15.03 61 ALA B CA 1
ATOM 2801 C C . ALA B 1 69 ? 22.192 -25.766 -6.390 1.00 19.22 61 ALA B C 1
ATOM 2802 O O . ALA B 1 69 ? 22.681 -25.226 -5.392 1.00 19.77 61 ALA B O 1
ATOM 2804 N N . ALA B 1 70 ? 22.542 -26.991 -6.778 1.00 19.19 62 ALA B N 1
ATOM 2805 C CA . ALA B 1 70 ? 23.581 -27.772 -6.116 1.00 21.25 62 ALA B CA 1
ATOM 2806 C C . ALA B 1 70 ? 24.904 -27.613 -6.852 1.00 26.50 62 ALA B C 1
ATOM 2807 O O . ALA B 1 70 ? 24.934 -27.589 -8.083 1.00 30.99 62 ALA B O 1
ATOM 2809 N N . ALA B 1 71 ? 25.998 -27.527 -6.100 1.00 46.23 63 ALA B N 1
ATOM 2810 C CA . ALA B 1 71 ? 27.290 -27.517 -6.775 1.00 50.54 63 ALA B CA 1
ATOM 2811 C C . ALA B 1 71 ? 28.411 -27.762 -5.780 1.00 52.34 63 ALA B C 1
ATOM 2812 O O . ALA B 1 71 ? 28.272 -27.488 -4.583 1.00 43.43 63 ALA B O 1
ATOM 2814 N N . HIS B 1 72 ? 29.518 -28.298 -6.308 1.00 54.68 64 HIS B N 1
ATOM 2815 C CA . HIS B 1 72 ? 30.812 -28.274 -5.634 1.00 57.73 64 HIS B CA 1
ATOM 2816 C C . HIS B 1 72 ? 31.379 -26.863 -5.703 1.00 56.44 64 HIS B C 1
ATOM 2817 O O . HIS B 1 72 ? 31.686 -26.371 -6.794 1.00 53.54 64 HIS B O 1
ATOM 2824 N N . THR B 1 73 ? 31.536 -26.213 -4.549 1.00 48.82 65 THR B N 1
ATOM 2825 C CA . THR B 1 73 ? 31.944 -24.813 -4.511 1.00 57.36 65 THR B 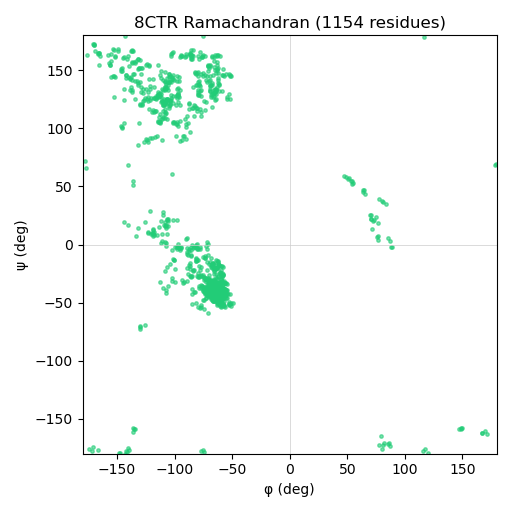CA 1
ATOM 2826 C C . THR B 1 73 ? 33.239 -24.597 -3.725 1.00 53.89 65 THR B C 1
ATOM 2827 O O . THR B 1 73 ? 33.455 -23.524 -3.161 1.00 66.23 65 THR B O 1
ATOM 2831 N N . ALA B 1 74 ? 34.120 -25.597 -3.697 1.00 52.11 66 ALA B N 1
ATOM 2832 C CA . ALA B 1 74 ? 35.419 -25.507 -3.024 1.00 52.26 66 ALA B CA 1
ATOM 2833 C C . ALA B 1 74 ? 36.505 -25.502 -4.101 1.00 46.62 66 ALA B C 1
ATOM 2834 O O . ALA B 1 74 ? 37.035 -26.549 -4.475 1.00 46.36 66 ALA B O 1
ATOM 2836 N N . VAL B 1 75 ? 36.858 -24.301 -4.566 1.00 44.12 67 VAL B N 1
ATOM 2837 C CA . VAL B 1 75 ? 37.606 -24.159 -5.814 1.00 40.87 67 VAL B CA 1
ATOM 2838 C C . VAL B 1 75 ? 39.032 -24.694 -5.683 1.00 40.10 67 VAL B C 1
ATOM 2839 O O . VAL B 1 75 ? 39.563 -25.315 -6.613 1.00 41.10 67 VAL B O 1
ATOM 2843 N N . ASP B 1 76 ? 39.685 -24.463 -4.543 1.00 46.29 68 ASP B N 1
ATOM 2844 C CA . ASP B 1 76 ? 41.082 -24.871 -4.430 1.00 43.47 68 ASP B CA 1
ATOM 2845 C C . ASP B 1 76 ? 41.221 -26.384 -4.276 1.00 40.09 68 ASP B C 1
ATOM 2846 O O . ASP B 1 76 ? 42.108 -26.992 -4.885 1.00 47.60 68 ASP B O 1
ATOM 2851 N N . LYS B 1 77 ? 40.346 -27.013 -3.486 1.00 47.48 69 LYS B N 1
ATOM 2852 C CA . LYS B 1 77 ? 40.419 -28.462 -3.301 1.00 53.94 69 LYS B CA 1
ATOM 2853 C C . LYS B 1 77 ? 40.268 -29.219 -4.619 1.00 51.73 69 LYS B C 1
ATOM 2854 O O . LYS B 1 77 ? 40.835 -30.307 -4.777 1.00 59.70 69 LYS B O 1
ATOM 2856 N N . ALA B 1 78 ? 39.533 -28.652 -5.580 1.00 53.47 70 ALA B N 1
ATOM 2857 C CA . ALA B 1 78 ? 39.234 -29.352 -6.826 1.00 40.66 70 ALA B CA 1
ATOM 2858 C C . ALA B 1 78 ? 40.461 -29.567 -7.704 1.00 52.01 70 ALA B C 1
ATOM 2859 O O . ALA B 1 78 ? 40.420 -30.422 -8.594 1.00 52.66 70 ALA B O 1
ATOM 2861 N N . GLU B 1 79 ? 41.550 -28.822 -7.483 1.00 46.20 71 GLU B N 1
ATOM 2862 C CA . GLU B 1 79 ? 42.728 -28.972 -8.334 1.00 47.02 71 GLU B CA 1
ATOM 2863 C C . GLU B 1 79 ? 43.401 -30.326 -8.157 1.00 56.97 71 GLU B C 1
ATOM 2864 O O . GLU B 1 79 ? 43.996 -30.849 -9.106 1.00 66.52 71 GLU B O 1
ATOM 2870 N N . SER B 1 80 ? 43.351 -30.894 -6.954 1.00 56.96 72 SER B N 1
ATOM 2871 C CA . SER B 1 80 ? 44.037 -32.145 -6.669 1.00 58.05 72 SER B CA 1
ATOM 2872 C C . SER B 1 80 ? 43.099 -33.333 -6.537 1.00 58.75 72 SER B C 1
ATOM 2873 O O . SER B 1 80 ? 43.558 -34.475 -6.643 1.00 56.79 72 SER B O 1
ATOM 2876 N N . GLU B 1 81 ? 41.811 -33.088 -6.295 1.00 48.21 73 GLU B N 1
ATOM 2877 C CA . GLU B 1 81 ? 40.781 -34.119 -6.185 1.00 58.54 73 GLU B CA 1
ATOM 2878 C C . GLU B 1 81 ? 39.607 -33.682 -7.066 1.00 50.51 73 GLU B C 1
ATOM 2879 O O . GLU B 1 81 ? 38.657 -33.061 -6.581 1.00 45.71 73 GLU B O 1
ATOM 2885 N N . ARG B 1 82 ? 39.676 -34.017 -8.360 1.00 41.49 74 ARG B N 1
ATOM 2886 C CA . ARG B 1 82 ? 38.710 -33.553 -9.352 1.00 38.85 74 ARG B CA 1
ATOM 2887 C C . ARG B 1 82 ? 37.467 -34.425 -9.464 1.00 32.34 74 ARG B C 1
ATOM 2888 O O . ARG B 1 82 ? 36.476 -33.979 -10.051 1.00 35.10 74 ARG B O 1
ATOM 2896 N N . GLU B 1 83 ? 37.495 -35.652 -8.936 1.00 38.00 75 GLU B N 1
ATOM 2897 C CA . GLU B 1 83 ? 36.387 -36.583 -9.147 1.00 34.18 75 GLU B CA 1
ATOM 2898 C C . GLU B 1 83 ? 35.061 -35.993 -8.687 1.00 34.28 75 GLU B C 1
ATOM 2899 O O . GLU B 1 83 ? 34.043 -36.108 -9.385 1.00 33.91 75 GLU B O 1
ATOM 2901 N N . LEU B 1 84 ? 35.053 -35.331 -7.532 1.00 35.23 76 LEU B N 1
ATOM 2902 C CA . LEU B 1 84 ? 33.804 -34.769 -7.024 1.00 29.92 76 LEU B CA 1
ATOM 2903 C C . LEU B 1 84 ? 33.304 -33.618 -7.896 1.00 31.67 76 LEU B C 1
ATOM 2904 O O . LEU B 1 84 ? 32.095 -33.491 -8.126 1.00 30.31 76 LEU B O 1
ATOM 2909 N N . SER B 1 85 ? 34.214 -32.767 -8.387 1.00 29.35 77 SER B N 1
ATOM 2910 C CA . SER B 1 85 ? 33.805 -31.684 -9.280 1.00 24.56 77 SER B CA 1
ATOM 2911 C C . SER B 1 85 ? 33.226 -32.224 -10.581 1.00 24.28 77 SER B C 1
ATOM 2912 O O . SER B 1 85 ? 32.249 -31.681 -11.105 1.00 26.10 77 SER B O 1
ATOM 2915 N N . ASP B 1 86 ? 33.829 -33.282 -11.129 1.00 27.46 78 ASP B N 1
ATOM 2916 C CA . ASP B 1 86 ? 33.276 -33.920 -12.323 1.00 26.58 78 ASP B CA 1
ATOM 2917 C C . ASP B 1 86 ? 31.836 -34.375 -12.100 1.00 26.69 78 ASP B C 1
ATOM 2918 O O . ASP B 1 86 ? 30.952 -34.117 -12.928 1.00 29.76 78 ASP B O 1
ATOM 2923 N N . LEU B 1 87 ? 31.581 -35.077 -10.991 1.00 27.45 79 LEU B N 1
ATOM 2924 C CA . LEU B 1 87 ? 30.228 -35.566 -10.728 1.00 24.97 79 LEU B CA 1
ATOM 2925 C C . LEU B 1 87 ? 29.258 -34.417 -10.486 1.00 25.73 79 LEU B C 1
ATOM 2926 O O . LEU B 1 87 ? 28.168 -34.379 -11.062 1.00 25.27 79 LEU B O 1
ATOM 2931 N N . LEU B 1 88 ? 29.634 -33.464 -9.633 1.00 23.94 80 LEU B N 1
ATOM 2932 C CA . LEU B 1 88 ? 28.680 -32.430 -9.229 1.00 22.86 80 LEU B CA 1
ATOM 2933 C C . LEU B 1 88 ? 28.423 -31.414 -10.333 1.00 22.55 80 LEU B C 1
ATOM 2934 O O . LEU B 1 88 ? 27.288 -30.949 -10.499 1.00 23.82 80 LEU B O 1
ATOM 2939 N N . ASN B 1 89 ? 29.458 -31.041 -11.087 1.00 23.80 81 ASN B N 1
ATOM 2940 C CA . ASN B 1 89 ? 29.362 -29.941 -12.039 1.00 19.51 81 ASN B CA 1
ATOM 2941 C C . ASN B 1 89 ? 29.170 -30.394 -13.479 1.00 23.85 81 ASN B C 1
ATOM 2942 O O . ASN B 1 89 ? 28.820 -29.568 -14.325 1.00 22.77 81 ASN B O 1
ATOM 2947 N N . ASP B 1 90 ? 29.383 -31.670 -13.774 1.00 24.64 82 ASP B N 1
ATOM 2948 C CA . ASP B 1 90 ? 29.378 -32.145 -15.154 1.00 21.47 82 ASP B CA 1
ATOM 2949 C C . ASP B 1 90 ? 28.474 -33.366 -15.302 1.00 20.35 82 ASP B C 1
ATOM 2950 O O . ASP B 1 90 ? 27.394 -33.263 -15.894 1.00 27.85 82 ASP B O 1
ATOM 2955 N N . LYS B 1 91 ? 28.883 -34.521 -14.761 1.00 21.48 83 LYS B N 1
ATOM 2956 C CA . LYS B 1 91 ? 28.114 -35.750 -14.977 1.00 21.37 83 LYS B CA 1
ATOM 2957 C C . LYS B 1 91 ? 26.699 -35.640 -14.417 1.00 23.60 83 LYS B C 1
ATOM 2958 O O . LYS B 1 91 ? 25.733 -36.046 -15.072 1.00 22.82 83 LYS B O 1
ATOM 2964 N N . GLY B 1 92 ? 26.556 -35.125 -13.192 1.00 20.75 84 GLY B N 1
ATOM 2965 C CA . GLY B 1 92 ? 25.219 -34.984 -12.627 1.00 20.91 84 GLY B CA 1
ATOM 2966 C C . GLY B 1 92 ? 24.363 -34.002 -13.401 1.00 21.35 84 GLY B C 1
ATOM 2967 O O . GLY B 1 92 ? 23.152 -34.203 -13.559 1.00 20.04 84 GLY B O 1
ATOM 2968 N N . VAL B 1 93 ? 24.978 -32.929 -13.903 1.00 18.16 85 VAL B N 1
ATOM 2969 C CA . VAL B 1 93 ? 24.255 -31.970 -14.732 1.00 18.17 85 VAL B CA 1
ATOM 2970 C C . VAL B 1 93 ? 23.789 -32.633 -16.024 1.00 19.14 85 VAL B C 1
ATOM 2971 O O . VAL B 1 93 ? 22.663 -32.398 -16.489 1.00 21.19 85 VAL B O 1
ATOM 2975 N N . ALA B 1 94 ? 24.642 -33.472 -16.618 1.00 20.30 86 ALA B N 1
ATOM 2976 C CA . ALA B 1 94 ? 24.255 -34.202 -17.827 1.00 19.41 86 ALA B CA 1
ATOM 2977 C C . ALA B 1 94 ? 23.056 -35.104 -17.572 1.00 23.04 86 ALA B C 1
ATOM 2978 O O . ALA B 1 94 ? 22.180 -35.241 -18.436 1.00 21.30 86 ALA B O 1
ATOM 2980 N N . VAL B 1 95 ? 23.019 -35.758 -16.408 1.00 20.48 87 VAL B N 1
ATOM 2981 C CA . VAL B 1 95 ? 21.888 -36.619 -16.074 1.00 22.50 87 VAL B CA 1
ATOM 2982 C C . VAL B 1 95 ? 20.621 -35.789 -15.925 1.00 19.68 87 VAL B C 1
ATOM 2983 O O . VAL B 1 95 ? 19.569 -36.131 -16.480 1.00 19.38 87 VAL B O 1
ATOM 2987 N N . LEU B 1 96 ? 20.693 -34.690 -15.168 1.00 16.61 88 LEU B N 1
ATOM 2988 C CA . LEU B 1 96 ? 19.540 -33.792 -15.070 1.00 16.86 88 LEU B CA 1
ATOM 2989 C C . LEU B 1 96 ? 19.083 -33.319 -16.444 1.00 17.34 88 LEU B C 1
ATOM 2990 O O . LEU B 1 96 ? 17.878 -33.257 -16.715 1.00 17.39 88 LEU B O 1
ATOM 2995 N N . ALA B 1 97 ? 20.031 -32.966 -17.317 1.00 15.43 89 ALA B N 1
ATOM 2996 C CA . ALA B 1 97 ? 19.679 -32.504 -18.659 1.00 18.06 89 ALA B CA 1
ATOM 2997 C C . ALA B 1 97 ? 18.941 -33.589 -19.437 1.00 18.24 89 ALA B C 1
ATOM 2998 O O . ALA B 1 97 ? 17.919 -33.327 -20.080 1.00 18.69 89 ALA B O 1
ATOM 3000 N N . ALA B 1 98 ? 19.463 -34.817 -19.396 1.00 19.58 90 ALA B N 1
ATOM 3001 C CA . ALA B 1 98 ? 18.855 -35.923 -20.128 1.00 18.45 90 ALA B CA 1
ATOM 3002 C C . ALA B 1 98 ? 17.461 -36.250 -19.597 1.00 21.56 90 ALA B C 1
ATOM 3003 O O . ALA B 1 98 ? 16.522 -36.459 -20.379 1.00 19.23 90 ALA B O 1
ATOM 3005 N N . GLU B 1 99 ? 17.311 -36.316 -18.269 1.00 17.95 91 GLU B N 1
ATOM 3006 C CA . GLU B 1 99 ? 16.032 -36.705 -17.679 1.00 19.60 91 GLU B CA 1
ATOM 3007 C C . GLU B 1 99 ? 15.001 -35.588 -17.799 1.00 19.13 91 GLU B C 1
ATOM 3008 O O . GLU B 1 99 ? 13.814 -35.853 -18.034 1.00 19.57 91 GLU B O 1
ATOM 3014 N N . SER B 1 100 ? 15.417 -34.331 -17.629 1.00 16.89 92 SER B N 1
ATOM 3015 C CA . SER B 1 100 ? 14.458 -33.247 -17.839 1.00 16.26 92 SER B CA 1
ATOM 3016 C C . SER B 1 100 ? 14.056 -33.149 -19.310 1.00 18.58 92 SER B C 1
ATOM 3017 O O . SER B 1 100 ? 12.889 -32.883 -19.621 1.00 17.14 92 SER B O 1
ATOM 3020 N N . ALA B 1 101 ? 14.984 -33.419 -20.235 1.00 16.64 93 ALA B N 1
ATOM 3021 C CA . ALA B 1 101 ? 14.636 -33.326 -21.652 1.00 17.16 93 ALA B CA 1
ATOM 3022 C C . ALA B 1 101 ? 13.627 -34.395 -22.054 1.00 21.43 93 ALA B C 1
ATOM 3023 O O . ALA B 1 101 ? 12.753 -34.145 -22.893 1.00 20.67 93 ALA B O 1
ATOM 3025 N N . LYS B 1 102 ? 13.753 -35.602 -21.494 1.00 16.48 94 LYS B N 1
ATOM 3026 C CA . LYS B 1 102 ? 12.780 -36.653 -21.782 1.00 20.38 94 LYS B CA 1
ATOM 3027 C C . LYS B 1 102 ? 11.372 -36.225 -21.405 1.00 18.54 94 LYS B C 1
ATOM 3028 O O . LYS B 1 102 ? 10.407 -36.643 -22.057 1.00 19.59 94 LYS B O 1
ATOM 3034 N N . LEU B 1 103 ? 11.240 -35.406 -20.363 1.00 16.69 95 LEU B N 1
ATOM 3035 C CA . LEU B 1 103 ? 9.955 -34.934 -19.876 1.00 15.60 95 LEU B CA 1
ATOM 3036 C C . LEU B 1 103 ? 9.497 -33.650 -20.546 1.00 17.85 95 LEU B C 1
ATOM 3037 O O . LEU B 1 103 ? 8.362 -33.227 -20.316 1.00 19.87 95 LEU B O 1
ATOM 3042 N N . GLY B 1 104 ? 10.350 -33.018 -21.345 1.00 18.68 96 GLY B N 1
ATOM 3043 C CA . GLY B 1 104 ? 10.027 -31.708 -21.887 1.00 19.38 96 GLY B CA 1
ATOM 3044 C C . GLY B 1 104 ? 10.092 -30.608 -20.852 1.00 17.02 96 GLY B C 1
ATOM 3045 O O . GLY B 1 104 ? 9.502 -29.545 -21.046 1.00 17.30 96 GLY B O 1
ATOM 3046 N N . ALA B 1 105 ? 10.796 -30.838 -19.749 1.00 14.49 97 ALA B N 1
ATOM 3047 C CA . ALA B 1 105 ? 10.895 -29.852 -18.689 1.00 12.90 97 ALA B CA 1
ATOM 3048 C C . ALA B 1 105 ? 11.925 -28.783 -19.032 1.00 18.42 97 ALA B C 1
ATOM 3049 O O . ALA B 1 105 ? 12.922 -29.042 -19.713 1.00 16.49 97 ALA B O 1
ATOM 3051 N N . LEU B 1 106 ? 11.667 -27.571 -18.550 1.00 15.02 98 LEU B N 1
ATOM 3052 C CA . LEU B 1 106 ? 12.627 -26.480 -18.599 1.00 15.20 98 LEU B CA 1
ATOM 3053 C C . LEU B 1 106 ? 13.628 -26.665 -17.468 1.00 15.52 98 LEU B C 1
ATOM 3054 O O . LEU B 1 106 ? 13.232 -26.855 -16.317 1.00 16.07 98 LEU B O 1
ATOM 3059 N N . MET B 1 107 ? 14.923 -26.631 -17.783 1.00 13.51 99 MET B N 1
ATOM 3060 C CA . MET B 1 107 ? 15.945 -26.833 -16.767 1.00 13.23 99 MET B CA 1
ATOM 3061 C C . MET B 1 107 ? 16.750 -25.556 -16.590 1.00 15.54 99 MET B C 1
ATOM 3062 O O . MET B 1 107 ? 17.252 -24.992 -17.570 1.00 15.97 99 MET B O 1
ATOM 3067 N N . VAL B 1 108 ? 16.874 -25.115 -15.338 1.00 11.81 100 VAL B N 1
ATOM 3068 C CA . VAL B 1 108 ? 17.658 -23.945 -14.967 1.00 13.87 100 VAL B CA 1
ATOM 3069 C C . VAL B 1 108 ? 18.928 -24.429 -14.285 1.00 16.67 100 VAL B C 1
ATOM 3070 O O . VAL B 1 108 ? 18.870 -25.304 -13.414 1.00 13.37 100 VAL B O 1
ATOM 3074 N N . HIS B 1 109 ? 20.068 -23.843 -14.661 1.00 15.28 101 HIS B N 1
ATOM 3075 C CA . HIS B 1 109 ? 21.363 -24.231 -14.111 1.00 14.88 101 HIS B CA 1
ATOM 3076 C C . HIS B 1 109 ? 22.207 -22.977 -13.934 1.00 13.96 101 HIS B C 1
ATOM 3077 O O . HIS B 1 109 ? 22.126 -22.044 -14.740 1.00 17.21 101 HIS B O 1
ATOM 3084 N N . TYR B 1 110 ? 22.996 -22.947 -12.868 1.00 14.09 102 TYR B N 1
ATOM 3085 C CA . TYR B 1 110 ? 23.887 -21.824 -12.598 1.00 12.52 102 TYR B CA 1
ATOM 3086 C C . TYR B 1 110 ? 25.323 -22.172 -12.964 1.00 16.51 102 TYR B C 1
ATOM 3087 O O . TYR B 1 110 ? 25.769 -23.308 -12.791 1.00 16.40 102 TYR B O 1
ATOM 3096 N N . SER B 1 111 ? 26.039 -21.179 -13.468 1.00 13.20 103 SER B N 1
ATOM 3097 C CA . SER B 1 111 ? 27.450 -21.357 -13.789 1.00 15.03 103 SER B CA 1
ATOM 3098 C C . SER B 1 111 ? 28.197 -20.133 -13.266 1.00 18.90 103 SER B C 1
ATOM 3099 O O . SER B 1 111 ? 27.725 -19.424 -12.369 1.00 17.05 103 SER B O 1
ATOM 3102 N N . THR B 1 112 ? 29.382 -19.875 -13.820 1.00 16.43 104 THR B N 1
ATOM 3103 C CA . THR B 1 112 ? 30.374 -19.081 -13.118 1.00 17.12 104 THR B CA 1
ATOM 3104 C C . THR B 1 112 ? 31.211 -18.254 -14.086 1.00 18.54 104 THR B C 1
ATOM 3105 O O . THR B 1 112 ? 31.468 -18.662 -15.225 1.00 17.99 104 THR B O 1
ATOM 3109 N N . ASP B 1 113 ? 31.657 -17.093 -13.599 1.00 18.68 105 ASP B N 1
ATOM 3110 C CA . ASP B 1 113 ? 32.689 -16.323 -14.287 1.00 24.53 105 ASP B CA 1
ATOM 3111 C C . ASP B 1 113 ? 33.966 -17.128 -14.482 1.00 21.44 105 ASP B C 1
ATOM 3112 O O . ASP B 1 113 ? 34.792 -16.770 -15.335 1.00 24.30 105 ASP B O 1
ATOM 3117 N N . TYR B 1 114 ? 34.157 -18.196 -13.706 1.00 20.74 106 TYR B N 1
ATOM 3118 C CA . TYR B 1 114 ? 35.379 -18.986 -13.821 1.00 24.61 106 TYR B CA 1
ATOM 3119 C C . TYR B 1 114 ? 35.442 -19.813 -15.095 1.00 22.45 106 TYR B C 1
ATOM 3120 O O . TYR B 1 114 ? 36.462 -20.475 -15.311 1.00 23.11 106 TYR B O 1
ATOM 3129 N N . VAL B 1 115 ? 34.408 -19.824 -15.943 1.00 18.85 107 VAL B N 1
ATOM 3130 C CA . VAL B 1 115 ? 34.582 -20.480 -17.238 1.00 20.29 107 VAL B CA 1
ATOM 3131 C C . VAL B 1 115 ? 35.443 -19.656 -18.181 1.00 26.03 107 VAL B C 1
ATOM 3132 O O . VAL B 1 115 ? 35.864 -20.178 -19.217 1.00 24.11 107 VAL B O 1
ATOM 3136 N N . PHE B 1 116 ? 35.755 -18.404 -17.832 1.00 26.01 108 PHE B N 1
ATOM 3137 C CA . PHE B 1 116 ? 36.579 -17.525 -18.659 1.00 25.01 108 PHE B CA 1
ATOM 3138 C C . PHE B 1 116 ? 38.017 -17.429 -18.143 1.00 26.88 108 PHE B C 1
ATOM 3139 O O . PHE B 1 116 ? 38.324 -17.791 -17.003 1.00 25.26 108 PHE B O 1
ATOM 3147 N N . ASP B 1 117 ? 38.906 -16.918 -19.006 1.00 24.96 109 ASP B N 1
ATOM 3148 C CA . ASP B 1 117 ? 40.327 -16.889 -18.690 1.00 26.62 109 ASP B CA 1
ATOM 3149 C C . ASP B 1 117 ? 40.751 -15.677 -17.865 1.00 25.81 109 ASP B C 1
ATOM 3150 O O . ASP B 1 117 ? 41.939 -15.549 -17.541 1.00 28.94 109 ASP B O 1
ATOM 3155 N N . GLY B 1 118 ? 39.835 -14.777 -17.530 1.00 25.56 110 GLY B N 1
ATOM 3156 C CA . GLY B 1 118 ? 40.199 -13.667 -16.680 1.00 25.91 110 GLY B CA 1
ATOM 3157 C C . GLY B 1 118 ? 40.978 -12.556 -17.342 1.00 26.31 110 GLY B C 1
ATOM 3158 O O . GLY B 1 118 ? 41.374 -11.610 -16.651 1.00 25.12 110 GLY B O 1
ATOM 3159 N N . ALA B 1 119 ? 41.209 -12.626 -18.654 1.00 26.31 111 ALA B N 1
ATOM 3160 C CA . ALA B 1 119 ? 41.969 -11.591 -19.337 1.00 31.06 111 ALA B CA 1
ATOM 3161 C C . ALA B 1 119 ? 41.098 -10.361 -19.585 1.00 27.56 111 ALA B C 1
ATOM 3162 O O . ALA B 1 119 ? 39.866 -10.394 -19.449 1.00 29.64 111 ALA B O 1
ATOM 3164 N N . GLY B 1 120 ? 41.763 -9.255 -19.927 1.00 31.73 112 GLY B N 1
ATOM 3165 C CA . GLY B 1 120 ? 41.088 -8.031 -20.311 1.00 35.43 112 GLY B CA 1
ATOM 3166 C C . GLY B 1 120 ? 40.545 -7.255 -19.127 1.00 36.12 112 GLY B C 1
ATOM 3167 O O . GLY B 1 120 ? 40.795 -7.569 -17.961 1.00 30.40 112 GLY B O 1
ATOM 3168 N N . SER B 1 121 ? 39.782 -6.207 -19.448 1.00 28.74 113 SER B N 1
ATOM 3169 C CA . SER B 1 121 ? 39.122 -5.389 -18.437 1.00 27.04 113 SER B CA 1
ATOM 3170 C C . SER B 1 121 ? 37.663 -5.116 -18.770 1.00 28.00 113 SER B C 1
ATOM 3171 O O . SER B 1 121 ? 37.023 -4.317 -18.075 1.00 31.66 113 SER B O 1
ATOM 3174 N N . HIS B 1 122 ? 37.127 -5.745 -19.809 1.00 27.61 114 HIS B N 1
ATOM 3175 C CA . HIS B 1 122 ? 35.772 -5.492 -20.272 1.00 26.06 114 HIS B CA 1
ATOM 3176 C C . HIS B 1 122 ? 34.779 -6.415 -19.582 1.00 25.15 114 HIS B C 1
ATOM 3177 O O . HIS B 1 122 ? 35.138 -7.452 -19.021 1.00 25.12 114 HIS B O 1
ATOM 3184 N N . TYR B 1 123 ? 33.506 -6.028 -19.645 1.00 24.79 115 TYR B N 1
ATOM 3185 C CA . TYR B 1 123 ? 32.425 -6.893 -19.195 1.00 25.15 115 TYR B CA 1
ATOM 3186 C C . TYR B 1 123 ? 32.154 -7.951 -20.259 1.00 25.38 115 TYR B C 1
ATOM 3187 O O . TYR B 1 123 ? 31.747 -7.621 -21.376 1.00 24.14 115 TYR B O 1
ATOM 3196 N N . ARG B 1 124 ? 32.373 -9.212 -19.917 1.00 21.58 116 ARG B N 1
ATOM 3197 C CA . ARG B 1 124 ? 32.281 -10.282 -20.905 1.00 23.62 116 ARG B CA 1
ATOM 3198 C C . ARG B 1 124 ? 30.855 -10.493 -21.384 1.00 21.73 116 ARG B C 1
ATOM 3199 O O . ARG B 1 124 ? 29.922 -10.556 -20.585 1.00 20.24 116 ARG B O 1
ATOM 3207 N N . ARG B 1 125 ? 30.701 -10.676 -22.692 1.00 24.97 117 ARG B N 1
ATOM 3208 C CA . ARG B 1 125 ? 29.409 -11.052 -23.248 1.00 25.09 117 ARG B CA 1
ATOM 3209 C C . ARG B 1 125 ? 29.272 -12.572 -23.314 1.00 24.74 117 ARG B C 1
ATOM 3210 O O . ARG B 1 125 ? 30.255 -13.317 -23.286 1.00 24.42 117 ARG B O 1
ATOM 3218 N N . GLU B 1 126 ? 28.019 -13.023 -23.425 1.00 21.95 118 GLU B N 1
ATOM 3219 C CA . GLU B 1 126 ? 27.706 -14.441 -23.260 1.00 19.81 118 GLU B CA 1
ATOM 3220 C C . GLU B 1 126 ? 28.388 -15.318 -24.302 1.00 27.77 118 GLU B C 1
ATOM 3221 O O . GLU B 1 126 ? 28.781 -16.453 -24.004 1.00 31.24 118 GLU B O 1
ATOM 3227 N N . ASP B 1 127 ? 28.517 -14.829 -25.526 1.00 24.23 119 ASP B N 1
ATOM 3228 C CA . ASP B 1 127 ? 29.047 -15.643 -26.612 1.00 32.32 119 ASP B CA 1
ATOM 3229 C C . ASP B 1 127 ? 30.562 -15.562 -26.740 1.00 29.57 119 ASP B C 1
ATOM 3230 O O . ASP B 1 127 ? 31.122 -16.116 -27.696 1.00 33.83 119 ASP B O 1
ATOM 3235 N N . GLU B 1 128 ? 31.244 -14.885 -25.823 1.00 27.80 120 GLU B N 1
ATOM 3236 C CA . GLU B 1 128 ? 32.696 -14.845 -25.909 1.00 30.62 120 GLU B CA 1
ATOM 3237 C C . GLU B 1 128 ? 33.280 -16.213 -25.575 1.00 29.83 120 GLU B C 1
ATOM 3238 O O . GLU B 1 128 ? 32.694 -16.998 -24.831 1.00 26.02 120 GLU B O 1
ATOM 3244 N N . ALA B 1 129 ? 34.448 -16.501 -26.153 1.00 31.27 121 ALA B N 1
ATOM 3245 C CA . ALA B 1 129 ? 35.057 -17.813 -25.974 1.00 31.78 121 ALA B CA 1
ATOM 3246 C C . ALA B 1 129 ? 35.409 -18.061 -24.513 1.00 25.46 121 ALA B C 1
ATOM 3247 O O . ALA B 1 129 ? 35.969 -17.196 -23.836 1.00 28.64 121 ALA B O 1
ATOM 3249 N N . THR B 1 130 ? 35.099 -19.263 -24.039 1.00 25.52 122 THR B N 1
ATOM 3250 C CA . THR B 1 130 ? 35.488 -19.667 -22.701 1.00 26.75 122 THR B CA 1
ATOM 3251 C C . THR B 1 130 ? 36.919 -20.202 -22.701 1.00 29.51 122 THR B C 1
ATOM 3252 O O . THR B 1 130 ? 37.525 -20.448 -23.746 1.00 32.80 122 THR B O 1
ATOM 3256 N N . GLY B 1 131 ? 37.472 -20.355 -21.503 1.00 27.00 123 GLY B N 1
ATOM 3257 C CA . GLY B 1 131 ? 38.843 -20.785 -21.356 1.00 28.27 123 GLY B CA 1
ATOM 3258 C C . GLY B 1 131 ? 39.235 -20.837 -19.897 1.00 29.20 123 GLY B C 1
ATOM 3259 O O . GLY B 1 131 ? 40.051 -20.040 -19.420 1.00 29.40 123 GLY B O 1
ATOM 3260 N N . PRO B 1 132 ? 38.647 -21.780 -19.156 1.00 27.03 124 PRO B N 1
ATOM 3261 C CA . PRO B 1 132 ? 38.821 -21.790 -17.698 1.00 24.71 124 PRO B CA 1
ATOM 3262 C C . PRO B 1 132 ? 40.276 -21.980 -17.299 1.00 26.12 124 PRO B C 1
ATOM 3263 O O . PRO B 1 132 ? 41.056 -22.639 -17.992 1.00 28.10 124 PRO B O 1
ATOM 3267 N N . LEU B 1 133 ? 40.639 -21.374 -16.169 1.00 25.23 125 LEU B N 1
ATOM 3268 C CA . LEU B 1 133 ? 41.999 -21.438 -15.646 1.00 26.82 125 LEU B CA 1
ATOM 3269 C C . LEU B 1 133 ? 42.175 -22.512 -14.586 1.00 29.56 125 LEU B C 1
ATOM 3270 O O . LEU B 1 133 ? 43.285 -22.684 -14.077 1.00 33.43 125 LEU B O 1
ATOM 3275 N N . ASN B 1 134 ? 41.116 -23.229 -14.230 1.00 26.37 126 ASN B N 1
ATOM 3276 C CA . ASN B 1 134 ? 41.194 -24.145 -13.105 1.00 31.53 126 ASN B CA 1
ATOM 3277 C C . ASN B 1 134 ? 40.182 -25.263 -13.300 1.00 31.55 126 ASN B C 1
ATOM 3278 O O . ASN B 1 134 ? 39.296 -25.185 -14.150 1.00 29.98 126 ASN B O 1
ATOM 3283 N N . VAL B 1 135 ? 40.319 -26.301 -12.472 1.00 32.67 127 VAL B N 1
ATOM 3284 C CA . VAL B 1 135 ? 39.492 -27.497 -12.610 1.00 35.82 127 VAL B CA 1
ATOM 3285 C C . VAL B 1 135 ? 38.022 -27.163 -12.396 1.00 34.09 127 VAL B C 1
ATOM 3286 O O . VAL B 1 135 ? 37.152 -27.585 -13.169 1.00 31.99 127 VAL B O 1
ATOM 3290 N N . TYR B 1 136 ? 37.722 -26.399 -11.340 1.00 27.89 128 TYR B N 1
ATOM 3291 C CA . TYR B 1 136 ? 36.348 -25.983 -11.087 1.00 28.63 128 TYR B CA 1
ATOM 3292 C C . TYR B 1 136 ? 35.729 -25.369 -12.339 1.00 26.83 128 TYR B C 1
ATOM 3293 O O . TYR B 1 136 ? 34.647 -25.781 -12.783 1.00 24.05 128 TYR B O 1
ATOM 3302 N N . GLY B 1 137 ? 36.431 -24.414 -12.953 1.00 25.51 129 GLY B N 1
ATOM 3303 C CA . GLY B 1 137 ? 35.894 -23.769 -14.141 1.00 25.91 129 GLY B CA 1
ATOM 3304 C C . GLY B 1 137 ? 35.758 -24.726 -15.310 1.00 24.91 129 GLY B C 1
ATOM 3305 O O . GLY B 1 137 ? 34.786 -24.655 -16.072 1.00 21.36 129 GLY B O 1
ATOM 3306 N N . GLU B 1 138 ? 36.732 -25.629 -15.473 1.00 24.27 130 GLU B N 1
ATOM 3307 C CA . GLU B 1 138 ? 36.638 -26.632 -16.526 1.00 24.99 130 GLU B CA 1
ATOM 3308 C C . GLU B 1 138 ? 35.404 -27.505 -16.333 1.00 26.80 130 GLU B C 1
ATOM 3309 O O . GLU B 1 138 ? 34.641 -27.734 -17.277 1.00 28.00 130 GLU B O 1
ATOM 3311 N N . THR B 1 139 ? 35.168 -27.979 -15.104 1.00 21.93 131 THR B N 1
ATOM 3312 C CA . THR B 1 139 ? 34.021 -28.857 -14.895 1.00 21.50 131 THR B CA 1
ATOM 3313 C C . THR B 1 139 ? 32.704 -28.090 -14.995 1.00 25.35 131 THR B C 1
ATOM 3314 O O . THR B 1 139 ? 31.707 -28.629 -15.490 1.00 23.76 131 THR B O 1
ATOM 3318 N N . LYS B 1 140 ? 32.672 -26.831 -14.542 1.00 18.81 132 LYS B N 1
ATOM 3319 C CA . LYS B 1 140 ? 31.462 -26.033 -14.714 1.00 18.31 132 LYS B CA 1
ATOM 3320 C C . LYS B 1 140 ? 31.148 -25.824 -16.186 1.00 21.33 132 LYS B C 1
ATOM 3321 O O . LYS B 1 140 ? 29.994 -25.940 -16.604 1.00 20.68 132 LYS B O 1
ATOM 3327 N N . ARG B 1 141 ? 32.165 -25.524 -16.995 1.00 21.55 133 ARG B N 1
ATOM 3328 C CA . ARG B 1 141 ? 31.913 -25.316 -18.418 1.00 20.39 133 ARG B CA 1
ATOM 3329 C C . ARG B 1 141 ? 31.500 -26.619 -19.091 1.00 23.72 133 ARG B C 1
ATOM 3330 O O . ARG B 1 141 ? 30.645 -26.620 -19.986 1.00 21.69 133 ARG B O 1
ATOM 3338 N N . ALA B 1 142 ? 32.087 -27.742 -18.665 1.00 20.92 134 ALA B N 1
ATOM 3339 C CA . ALA B 1 142 ? 31.681 -29.034 -19.207 1.00 23.26 134 ALA B CA 1
ATOM 3340 C C . ALA B 1 142 ? 30.202 -29.287 -18.951 1.00 24.88 134 ALA B C 1
ATOM 3341 O O . ALA B 1 142 ? 29.487 -29.780 -19.831 1.00 25.24 134 ALA B O 1
ATOM 3343 N N . GLY B 1 143 ? 29.726 -28.955 -17.749 1.00 19.47 135 GLY B N 1
ATOM 3344 C CA . GLY B 1 143 ? 28.308 -29.104 -17.457 1.00 19.15 135 GLY B CA 1
ATOM 3345 C C . GLY B 1 143 ? 27.440 -28.177 -18.286 1.00 21.12 135 GLY B C 1
ATOM 3346 O O . GLY B 1 143 ? 26.346 -28.560 -18.712 1.00 19.50 135 GLY B O 1
ATOM 3347 N N . GLU B 1 144 ? 27.891 -26.933 -18.499 1.00 18.37 136 GLU B N 1
ATOM 3348 C CA . GLU B 1 144 ? 27.192 -26.054 -19.437 1.00 20.73 136 GLU B CA 1
ATOM 3349 C C . GLU B 1 144 ? 26.995 -26.745 -20.779 1.00 23.82 136 GLU B C 1
ATOM 3350 O O . GLU B 1 144 ? 25.888 -26.770 -21.331 1.00 21.90 136 GLU B O 1
ATOM 3356 N N . LEU B 1 145 ? 28.080 -27.286 -21.340 1.00 20.85 137 LEU B N 1
ATOM 3357 C CA . LEU B 1 145 ? 27.987 -27.906 -22.657 1.00 20.27 137 LEU B CA 1
ATOM 3358 C C . LEU B 1 145 ? 27.084 -29.134 -22.631 1.00 24.01 137 LEU B C 1
ATOM 3359 O O . LEU B 1 145 ? 26.351 -29.391 -23.593 1.00 24.57 137 LEU B O 1
ATOM 3364 N N . ALA B 1 146 ? 27.131 -29.911 -21.545 1.00 22.07 138 ALA B N 1
ATOM 3365 C CA . ALA B 1 146 ? 26.256 -31.076 -21.429 1.00 24.48 138 ALA B CA 1
ATOM 3366 C C . ALA B 1 146 ? 24.791 -30.667 -21.428 1.00 22.26 138 ALA B C 1
ATOM 3367 O O . ALA B 1 146 ? 23.947 -31.334 -22.043 1.00 23.29 138 ALA B O 1
ATOM 3369 N N . LEU B 1 147 ? 24.469 -29.566 -20.751 1.00 20.73 139 LEU B N 1
ATOM 3370 C CA . LEU B 1 147 ? 23.086 -29.098 -20.735 1.00 18.47 139 LEU B CA 1
ATOM 3371 C C . LEU B 1 147 ? 22.678 -28.550 -22.097 1.00 21.38 139 LEU B C 1
ATOM 3372 O O . LEU B 1 147 ? 21.571 -28.827 -22.576 1.00 22.03 139 LEU B O 1
ATOM 3377 N N . GLU B 1 148 ? 23.556 -27.770 -22.730 1.00 20.44 140 GLU B N 1
ATOM 3378 C CA . GLU B 1 148 ? 23.259 -27.224 -24.053 1.00 22.20 140 GLU B CA 1
ATOM 3379 C C . GLU B 1 148 ? 22.922 -28.331 -25.036 1.00 25.20 140 GLU B C 1
ATOM 3380 O O . GLU B 1 148 ? 22.028 -28.178 -25.877 1.00 27.94 140 GLU B O 1
ATOM 3386 N N . GLN B 1 149 ? 23.642 -29.446 -24.953 1.00 20.77 141 GLN B N 1
ATOM 3387 C CA . GLN B 1 149 ? 23.441 -30.539 -25.888 1.00 21.95 141 GLN B CA 1
ATOM 3388 C C . GLN B 1 149 ? 22.324 -31.472 -25.445 1.00 27.65 141 GLN B C 1
ATOM 3389 O O . GLN B 1 149 ? 21.661 -32.084 -26.294 1.00 28.83 141 GLN B O 1
ATOM 3395 N N . GLY B 1 150 ? 22.089 -31.573 -24.139 1.00 23.98 142 GLY B N 1
ATOM 3396 C CA . GLY B 1 150 ? 21.164 -32.547 -23.601 1.00 23.08 142 GLY B CA 1
ATOM 3397 C C . GLY B 1 150 ? 19.738 -32.054 -23.498 1.00 20.08 142 GLY B C 1
ATOM 3398 O O . GLY B 1 150 ? 18.803 -32.852 -23.628 1.00 21.42 142 GLY B O 1
ATOM 3399 N N . ASN B 1 151 ? 19.538 -30.757 -23.274 1.00 18.97 143 ASN B N 1
ATOM 3400 C CA . ASN B 1 151 ? 18.185 -30.211 -23.160 1.00 16.95 143 ASN B CA 1
ATOM 3401 C C . ASN B 1 151 ? 18.159 -28.804 -23.740 1.00 19.97 143 ASN B C 1
ATOM 3402 O O . ASN B 1 151 ? 18.538 -27.834 -23.069 1.00 20.35 143 ASN B O 1
ATOM 3407 N N . PRO B 1 152 ? 17.676 -28.648 -24.974 1.00 20.00 144 PRO B N 1
ATOM 3408 C CA . PRO B 1 152 ? 17.552 -27.298 -25.553 1.00 21.08 144 PRO B CA 1
ATOM 3409 C C . PRO B 1 152 ? 16.679 -26.371 -24.736 1.00 18.52 144 PRO B C 1
ATOM 3410 O O . PRO B 1 152 ? 16.830 -25.149 -24.820 1.00 19.31 144 PRO B O 1
ATOM 3414 N N . ARG B 1 153 ? 15.755 -26.915 -23.954 1.00 16.46 145 ARG B N 1
ATOM 3415 C CA A ARG B 1 153 ? 14.827 -26.100 -23.173 0.55 17.23 145 ARG B CA 1
ATOM 3416 C CA B ARG B 1 153 ? 14.820 -26.107 -23.171 0.45 17.23 145 ARG B CA 1
ATOM 3417 C C . ARG B 1 153 ? 15.474 -25.804 -21.824 1.00 15.73 145 ARG B C 1
ATOM 3418 O O . ARG B 1 153 ? 15.214 -26.455 -20.802 1.00 14.22 145 ARG B O 1
ATOM 3433 N N . HIS B 1 154 ? 16.362 -24.804 -21.828 1.00 16.61 146 HIS B N 1
ATOM 3434 C CA . HIS B 1 154 ? 17.170 -24.540 -20.638 1.00 15.40 146 HIS B CA 1
ATOM 3435 C C . HIS B 1 154 ? 17.426 -23.052 -20.439 1.00 15.99 146 HIS B C 1
ATOM 3436 O O . HIS B 1 154 ? 17.351 -22.243 -21.373 1.00 13.86 146 HIS B O 1
ATOM 3443 N N . LEU B 1 155 ? 17.792 -22.715 -19.195 1.00 12.64 147 LEU B N 1
ATOM 3444 C CA . LEU B 1 155 ? 18.330 -21.406 -18.838 1.00 14.93 147 LEU B CA 1
ATOM 3445 C C . LEU B 1 155 ? 19.622 -21.641 -18.073 1.00 14.68 147 LEU B C 1
ATOM 3446 O O . LEU B 1 155 ? 19.607 -22.307 -17.032 1.00 16.16 147 LEU B O 1
ATOM 3451 N N . ILE B 1 156 ? 20.734 -21.125 -18.592 1.00 14.22 148 ILE B N 1
ATOM 3452 C CA . ILE B 1 156 ? 22.023 -21.177 -17.910 1.00 12.93 148 ILE B CA 1
ATOM 3453 C C . ILE B 1 156 ? 22.357 -19.764 -17.453 1.00 12.94 148 ILE B C 1
ATOM 3454 O O . ILE B 1 156 ? 22.444 -18.839 -18.274 1.00 13.87 148 ILE B O 1
ATOM 3459 N N . PHE B 1 157 ? 22.520 -19.585 -16.148 1.00 13.52 149 PHE B N 1
ATOM 3460 C CA . PHE B 1 157 ? 22.812 -18.275 -15.572 1.00 12.24 149 PHE B CA 1
ATOM 3461 C C . PHE B 1 157 ? 24.229 -18.298 -15.006 1.00 14.09 149 PHE B C 1
ATOM 3462 O O . PHE B 1 157 ? 24.470 -18.930 -13.969 1.00 14.62 149 PHE B O 1
ATOM 3470 N N . ARG B 1 158 ? 25.172 -17.648 -15.699 1.00 13.09 150 ARG B N 1
ATOM 3471 C CA . ARG B 1 158 ? 26.512 -17.463 -15.136 1.00 13.63 150 ARG B CA 1
ATOM 3472 C C . ARG B 1 158 ? 26.479 -16.329 -14.124 1.00 16.09 150 ARG B C 1
ATOM 3473 O O . ARG B 1 158 ? 25.949 -15.252 -14.404 1.00 16.66 150 ARG B O 1
ATOM 3481 N N . THR B 1 159 ? 27.062 -16.557 -12.951 1.00 13.37 151 THR B N 1
ATOM 3482 C CA . THR B 1 159 ? 27.043 -15.535 -11.917 1.00 14.24 151 THR B CA 1
ATOM 3483 C C . THR B 1 159 ? 28.390 -15.546 -11.213 1.00 17.09 151 THR B C 1
ATOM 3484 O O . THR B 1 159 ? 29.290 -16.309 -11.574 1.00 19.87 151 THR B O 1
ATOM 3488 N N . SER B 1 160 ? 28.534 -14.681 -10.208 1.00 14.31 152 SER B N 1
ATOM 3489 C CA . SER B 1 160 ? 29.835 -14.476 -9.595 1.00 15.99 152 SER B CA 1
ATOM 3490 C C . SER B 1 160 ? 29.692 -14.017 -8.153 1.00 16.20 152 SER B C 1
ATOM 3491 O O . SER B 1 160 ? 28.766 -13.266 -7.815 1.00 15.89 152 SER B O 1
ATOM 3494 N N . TRP B 1 161 ? 30.634 -14.464 -7.320 1.00 15.00 153 TRP B N 1
ATOM 3495 C CA . TRP B 1 161 ? 30.868 -13.864 -6.007 1.00 16.03 153 TRP B CA 1
ATOM 3496 C C . TRP B 1 161 ? 29.580 -13.821 -5.178 1.00 15.78 153 TRP B C 1
ATOM 3497 O O . TRP B 1 161 ? 29.160 -12.767 -4.689 1.00 14.83 153 TRP B O 1
ATOM 3508 N N . VAL B 1 162 ? 28.947 -14.985 -5.015 1.00 14.85 154 VAL B N 1
ATOM 3509 C CA . VAL B 1 162 ? 27.592 -15.031 -4.459 1.00 11.23 154 VAL B CA 1
ATOM 3510 C C . VAL B 1 162 ? 27.644 -14.951 -2.940 1.00 13.35 154 VAL B C 1
ATOM 3511 O O . VAL B 1 162 ? 28.489 -15.589 -2.297 1.00 14.30 154 VAL B O 1
ATOM 3515 N N . TYR B 1 163 ? 26.738 -14.157 -2.360 1.00 12.24 155 TYR B N 1
ATOM 3516 C CA . TYR B 1 163 ? 26.645 -13.980 -0.914 1.00 13.63 155 TYR B CA 1
ATOM 3517 C C . TYR B 1 163 ? 25.168 -14.033 -0.528 1.00 14.45 155 TYR B C 1
ATOM 3518 O O . TYR B 1 163 ? 24.275 -13.939 -1.383 1.00 15.59 155 TYR B O 1
ATOM 3527 N N . ALA B 1 164 ? 24.915 -14.173 0.770 1.00 13.78 156 ALA B N 1
ATOM 3528 C CA . ALA B 1 164 ? 23.550 -14.275 1.292 1.00 14.53 156 ALA B CA 1
ATOM 3529 C C . ALA B 1 164 ? 23.594 -14.055 2.793 1.00 14.51 156 ALA B C 1
ATOM 3530 O O . ALA B 1 164 ? 24.647 -14.179 3.423 1.00 15.87 156 ALA B O 1
ATOM 3532 N N . THR B 1 165 ? 22.431 -13.750 3.372 1.00 13.07 157 THR B N 1
ATOM 3533 C CA . THR B 1 165 ? 22.352 -13.643 4.821 1.00 14.13 157 THR B CA 1
ATOM 3534 C C . THR B 1 165 ? 22.593 -14.992 5.481 1.00 14.41 157 THR B C 1
ATOM 3535 O O . THR B 1 165 ? 23.202 -15.073 6.563 1.00 17.56 157 THR B O 1
ATOM 3539 N N . ARG B 1 166 ? 22.131 -16.053 4.830 1.00 17.00 158 ARG B N 1
ATOM 3540 C CA . ARG B 1 166 ? 22.209 -17.415 5.327 1.00 17.01 158 ARG B CA 1
ATOM 3541 C C . ARG B 1 166 ? 23.230 -18.142 4.467 1.00 18.75 158 ARG B C 1
ATOM 3542 O O . ARG B 1 166 ? 23.108 -18.155 3.234 1.00 20.70 158 ARG B O 1
ATOM 3550 N N . GLY B 1 167 ? 24.231 -18.724 5.113 1.00 20.82 159 GLY B N 1
ATOM 3551 C CA . GLY B 1 167 ? 25.316 -19.404 4.434 1.00 21.93 159 GLY B CA 1
ATOM 3552 C C . GLY B 1 167 ? 26.651 -18.744 4.703 1.00 23.88 159 GLY B C 1
ATOM 3553 O O . GLY B 1 167 ? 26.769 -17.803 5.486 1.00 25.31 159 GLY B O 1
ATOM 3554 N N . ALA B 1 168 ? 27.672 -19.275 4.038 1.00 21.34 160 ALA B N 1
ATOM 3555 C CA . ALA B 1 168 ? 29.043 -18.811 4.196 1.00 20.57 160 ALA B CA 1
ATOM 3556 C C . ALA B 1 168 ? 29.431 -18.044 2.946 1.00 19.38 160 ALA B C 1
ATOM 3557 O O . ALA B 1 168 ? 29.116 -18.472 1.838 1.00 20.62 160 ALA B O 1
ATOM 3559 N N . ASN B 1 169 ? 30.115 -16.918 3.117 1.00 16.84 161 ASN B N 1
ATOM 3560 C CA . ASN B 1 169 ? 30.482 -16.106 1.961 1.00 17.55 161 ASN B CA 1
ATOM 3561 C C . ASN B 1 169 ? 31.465 -15.034 2.413 1.00 18.55 161 ASN B C 1
ATOM 3562 O O . ASN B 1 169 ? 31.713 -14.848 3.607 1.00 18.31 161 ASN B O 1
ATOM 3567 N N . PHE B 1 170 ? 32.001 -14.310 1.428 1.00 15.72 162 PHE B N 1
ATOM 3568 C CA . PHE B 1 170 ? 33.050 -13.329 1.701 1.00 18.47 162 PHE B CA 1
ATOM 3569 C C . PHE B 1 170 ? 32.541 -12.201 2.588 1.00 20.34 162 PHE B C 1
ATOM 3570 O O . PHE B 1 170 ? 33.256 -11.740 3.484 1.00 18.12 162 PHE B O 1
ATOM 3578 N N . ALA B 1 171 ? 31.312 -11.731 2.347 1.00 16.61 163 ALA B N 1
ATOM 3579 C CA . ALA B 1 171 ? 30.799 -10.605 3.130 1.00 16.50 163 ALA B CA 1
ATOM 3580 C C . ALA B 1 171 ? 30.750 -10.943 4.613 1.00 18.07 163 ALA B C 1
ATOM 3581 O O . ALA B 1 171 ? 31.216 -10.168 5.457 1.00 20.72 163 ALA B O 1
ATOM 3583 N N . LYS B 1 172 ? 30.179 -12.101 4.950 1.00 17.73 164 LYS B N 1
ATOM 3584 C CA . LYS B 1 172 ? 30.069 -12.483 6.353 1.00 18.26 164 LYS B CA 1
ATOM 3585 C C . LYS B 1 172 ? 31.435 -12.803 6.952 1.00 17.01 164 LYS B C 1
ATOM 3586 O O . LYS B 1 172 ? 31.699 -12.463 8.109 1.00 18.69 164 LYS B O 1
ATOM 3592 N N . THR B 1 173 ? 32.320 -13.448 6.182 1.00 17.37 165 THR B N 1
ATOM 3593 C CA . THR B 1 173 ? 33.656 -13.732 6.709 1.00 18.43 165 THR B CA 1
ATOM 3594 C C . THR B 1 173 ? 34.419 -12.449 7.012 1.00 20.64 165 THR B C 1
ATOM 3595 O O . THR B 1 173 ? 35.077 -12.339 8.056 1.00 23.69 165 THR B O 1
ATOM 3599 N N . MET B 1 174 ? 34.352 -11.466 6.108 1.00 18.95 166 MET B N 1
ATOM 3600 C CA . MET B 1 174 ? 35.058 -10.210 6.342 1.00 18.33 166 MET B CA 1
ATOM 3601 C C . MET B 1 174 ? 34.491 -9.481 7.539 1.00 22.25 166 MET B C 1
ATOM 3602 O O . MET B 1 174 ? 35.248 -8.941 8.353 1.00 23.69 166 MET B O 1
ATOM 3607 N N . LEU B 1 175 ? 33.157 -9.439 7.645 1.00 19.91 167 LEU B N 1
ATOM 3608 C CA . LEU B 1 175 ? 32.522 -8.794 8.784 1.00 23.44 167 LEU B CA 1
ATOM 3609 C C . LEU B 1 175 ? 32.979 -9.421 10.093 1.00 25.07 167 LEU B C 1
ATOM 3610 O O . LEU B 1 175 ? 33.269 -8.710 11.064 1.00 25.72 167 LEU B O 1
ATOM 3615 N N . ARG B 1 176 ? 33.062 -10.751 10.143 1.00 25.05 168 ARG B N 1
ATOM 3616 C CA . ARG B 1 176 ? 33.551 -11.395 11.358 1.00 27.25 168 ARG B CA 1
ATOM 3617 C C . ARG B 1 176 ? 34.999 -11.008 11.632 1.00 26.41 168 ARG B C 1
ATOM 3618 O O . ARG B 1 176 ? 35.342 -10.589 12.743 1.00 31.37 168 ARG B O 1
ATOM 3626 N N . LEU B 1 177 ? 35.861 -11.123 10.617 1.00 23.14 169 LEU B N 1
ATOM 3627 C CA . LEU B 1 177 ? 37.278 -10.818 10.804 1.00 24.31 169 LEU B CA 1
ATOM 3628 C C . LEU B 1 177 ? 37.494 -9.369 11.220 1.00 29.88 169 LEU B C 1
ATOM 3629 O O . LEU B 1 177 ? 38.396 -9.072 12.011 1.00 28.75 169 LEU B O 1
ATOM 3634 N N . ALA B 1 178 ? 36.690 -8.451 10.684 1.00 26.35 170 ALA B N 1
ATOM 3635 C CA . ALA B 1 178 ? 36.836 -7.040 11.028 1.00 24.57 170 ALA B CA 1
ATOM 3636 C C . ALA B 1 178 ? 36.546 -6.776 12.498 1.00 30.96 170 ALA B C 1
ATOM 3637 O O . ALA B 1 178 ? 36.956 -5.736 13.023 1.00 29.36 170 ALA B O 1
ATOM 3639 N N . GLY B 1 179 ? 35.833 -7.682 13.170 1.00 29.41 171 GLY B N 1
ATOM 3640 C CA . GLY B 1 179 ? 35.629 -7.531 14.598 1.00 33.53 171 GLY B CA 1
ATOM 3641 C C . GLY B 1 179 ? 36.828 -7.921 15.429 1.00 36.06 171 GLY B C 1
ATOM 3642 O O . GLY B 1 179 ? 36.929 -7.503 16.586 1.00 41.07 171 GLY B O 1
ATOM 3643 N N . GLU B 1 180 ? 37.742 -8.699 14.856 1.00 37.73 172 GLU B N 1
ATOM 3644 C CA . GLU B 1 180 ? 38.875 -9.282 15.564 1.00 44.19 172 GLU B CA 1
ATOM 3645 C C . GLU B 1 180 ? 40.203 -8.629 15.222 1.00 40.76 172 GLU B C 1
ATOM 3646 O O . GLU B 1 180 ? 41.036 -8.438 16.109 1.00 44.74 172 GLU B O 1
ATOM 3652 N N . LYS B 1 181 ? 40.422 -8.281 13.958 1.00 37.29 173 LYS B N 1
ATOM 3653 C CA . LYS B 1 181 ? 41.735 -7.882 13.469 1.00 33.50 173 LYS B CA 1
ATOM 3654 C C . LYS B 1 181 ? 41.823 -6.373 13.281 1.00 30.93 173 LYS B C 1
ATOM 3655 O O . LYS B 1 181 ? 40.884 -5.739 12.792 1.00 30.42 173 LYS B O 1
ATOM 3661 N N . GLU B 1 182 ? 42.980 -5.804 13.634 1.00 30.50 174 GLU B N 1
ATOM 3662 C CA . GLU B 1 182 ? 43.176 -4.372 13.436 1.00 31.34 174 GLU B CA 1
ATOM 3663 C C . GLU B 1 182 ? 43.515 -4.028 11.989 1.00 34.03 174 GLU B C 1
ATOM 3664 O O . GLU B 1 182 ? 43.219 -2.916 11.533 1.00 32.69 174 GLU B O 1
ATOM 3670 N N . THR B 1 183 ? 44.131 -4.950 11.258 1.00 31.02 175 THR B N 1
ATOM 3671 C CA A THR B 1 183 ? 44.433 -4.721 9.855 0.32 33.23 175 THR B CA 1
ATOM 3672 C CA B THR B 1 183 ? 44.468 -4.734 9.858 0.68 33.25 175 THR B CA 1
ATOM 3673 C C . THR B 1 183 ? 44.091 -5.968 9.054 1.00 28.81 175 THR B C 1
ATOM 3674 O O . THR B 1 183 ? 44.201 -7.094 9.544 1.00 31.52 175 THR B O 1
ATOM 3681 N N . LEU B 1 184 ? 43.647 -5.749 7.823 1.00 28.20 176 LEU B N 1
ATOM 3682 C CA . LEU B 1 184 ? 43.321 -6.832 6.910 1.00 22.04 176 LEU B CA 1
ATOM 3683 C C . LEU B 1 184 ? 44.013 -6.573 5.585 1.00 26.92 176 LEU B C 1
ATOM 3684 O O . LEU B 1 184 ? 44.081 -5.426 5.131 1.00 29.43 176 LEU B O 1
ATOM 3689 N N . SER B 1 185 ? 44.536 -7.633 4.980 1.00 23.04 177 SER B N 1
ATOM 3690 C CA . SER B 1 185 ? 45.127 -7.569 3.649 1.00 23.19 177 SER B CA 1
ATOM 3691 C C . SER B 1 185 ? 44.215 -8.331 2.705 1.00 21.70 177 SER B C 1
ATOM 3692 O O . SER B 1 185 ? 43.906 -9.502 2.947 1.00 24.84 177 SER B O 1
ATOM 3695 N N . ILE B 1 186 ? 43.756 -7.662 1.651 1.00 20.42 178 ILE B N 1
ATOM 3696 C CA . ILE B 1 186 ? 42.706 -8.197 0.797 1.00 19.23 178 ILE B CA 1
ATOM 3697 C C . ILE B 1 186 ? 43.079 -7.941 -0.656 1.00 20.84 178 ILE B C 1
ATOM 3698 O O . ILE B 1 186 ? 43.617 -6.884 -0.992 1.00 20.97 178 ILE B O 1
ATOM 3703 N N . ILE B 1 187 ? 42.781 -8.915 -1.517 1.00 20.76 179 ILE B N 1
ATOM 3704 C CA . ILE B 1 187 ? 43.167 -8.828 -2.925 1.00 20.34 179 ILE B CA 1
ATOM 3705 C C . ILE B 1 187 ? 42.459 -7.660 -3.589 1.00 21.18 179 ILE B C 1
ATOM 3706 O O . ILE B 1 187 ? 41.247 -7.478 -3.431 1.00 18.87 179 ILE B O 1
ATOM 3711 N N . ASP B 1 188 ? 43.210 -6.857 -4.343 1.00 20.32 180 ASP B N 1
ATOM 3712 C CA . ASP B 1 188 ? 42.630 -5.674 -4.964 1.00 23.83 180 ASP B CA 1
ATOM 3713 C C . ASP B 1 188 ? 42.705 -5.688 -6.485 1.00 26.15 180 ASP B C 1
ATOM 3714 O O . ASP B 1 188 ? 42.388 -4.673 -7.111 1.00 25.89 180 ASP B O 1
ATOM 3719 N N . ASP B 1 189 ? 43.092 -6.806 -7.103 1.00 22.28 181 ASP B N 1
ATOM 3720 C CA . ASP B 1 189 ? 43.247 -6.842 -8.553 1.00 22.10 181 ASP B CA 1
ATOM 3721 C C . ASP B 1 189 ? 42.392 -7.914 -9.212 1.00 22.28 181 ASP B C 1
ATOM 3722 O O . ASP B 1 189 ? 42.565 -8.180 -10.404 1.00 24.64 181 ASP B O 1
ATOM 3727 N N . GLN B 1 190 ? 41.476 -8.527 -8.470 1.00 20.37 182 GLN B N 1
ATOM 3728 C CA . GLN B 1 190 ? 40.411 -9.344 -9.031 1.00 19.45 182 GLN B CA 1
ATOM 3729 C C . GLN B 1 190 ? 39.143 -8.507 -8.978 1.00 24.52 182 GLN B C 1
ATOM 3730 O O . GLN B 1 190 ? 38.804 -7.975 -7.919 1.00 20.51 182 GLN B O 1
ATOM 3736 N N . HIS B 1 191 ? 38.479 -8.351 -10.123 1.00 22.69 183 HIS B N 1
ATOM 3737 C CA . HIS B 1 191 ? 37.331 -7.459 -10.253 1.00 18.95 183 HIS B CA 1
ATOM 3738 C C . HIS B 1 191 ? 36.107 -8.232 -10.708 1.00 20.14 183 HIS B C 1
ATOM 3739 O O . HIS B 1 191 ? 36.182 -9.045 -11.631 1.00 21.51 183 HIS B O 1
ATOM 3746 N N . GLY B 1 192 ? 34.978 -7.943 -10.076 1.00 17.33 184 GLY B N 1
ATOM 3747 C CA . GLY B 1 192 ? 33.743 -8.611 -10.419 1.00 15.58 184 GLY B CA 1
ATOM 3748 C C . GLY B 1 192 ? 32.603 -7.984 -9.650 1.00 14.69 184 GLY B C 1
ATOM 3749 O O . GLY B 1 192 ? 32.777 -6.969 -8.975 1.00 17.10 184 GLY B O 1
ATOM 3750 N N . ALA B 1 193 ? 31.416 -8.573 -9.808 1.00 14.79 185 ALA B N 1
ATOM 3751 C CA . ALA B 1 193 ? 30.209 -8.038 -9.182 1.00 15.80 185 ALA B CA 1
ATOM 3752 C C . ALA B 1 193 ? 29.686 -9.006 -8.136 1.00 15.05 185 ALA B C 1
ATOM 3753 O O . ALA B 1 193 ? 29.149 -10.067 -8.499 1.00 16.10 185 ALA B O 1
ATOM 3755 N N . PRO B 1 194 ? 29.790 -8.674 -6.851 1.00 13.54 186 PRO B N 1
ATOM 3756 C CA . PRO B 1 194 ? 29.089 -9.447 -5.819 1.00 14.22 186 PRO B CA 1
ATOM 3757 C C . PRO B 1 194 ? 27.616 -9.543 -6.181 1.00 12.23 186 PRO B C 1
ATOM 3758 O O . PRO B 1 194 ? 26.972 -8.527 -6.437 1.00 14.73 186 PRO B O 1
ATOM 3762 N N . THR B 1 195 ? 27.081 -10.763 -6.170 1.00 11.84 187 THR B N 1
ATOM 3763 C CA . THR B 1 195 ? 25.703 -10.994 -6.584 1.00 10.44 187 THR B CA 1
ATOM 3764 C C . THR B 1 195 ? 24.957 -11.737 -5.492 1.00 13.02 187 THR B C 1
ATOM 3765 O O . THR B 1 195 ? 25.392 -12.811 -5.059 1.00 14.57 187 THR B O 1
ATOM 3769 N N . GLY B 1 196 ? 23.841 -11.160 -5.038 1.00 12.38 188 GLY B N 1
ATOM 3770 C CA . GLY B 1 196 ? 23.128 -11.740 -3.918 1.00 15.15 188 GLY B CA 1
ATOM 3771 C C . GLY B 1 196 ? 22.310 -12.956 -4.318 1.00 16.40 188 GLY B C 1
ATOM 3772 O O . GLY B 1 196 ? 21.775 -13.044 -5.424 1.00 14.32 188 GLY B O 1
ATOM 3773 N N . ALA B 1 197 ? 22.213 -13.914 -3.391 1.00 13.30 189 ALA B N 1
ATOM 3774 C CA . ALA B 1 197 ? 21.270 -15.013 -3.596 1.00 12.22 189 ALA B CA 1
ATOM 3775 C C . ALA B 1 197 ? 19.855 -14.512 -3.809 1.00 13.01 189 ALA B C 1
ATOM 3776 O O . ALA B 1 197 ? 19.090 -15.138 -4.546 1.00 13.04 189 ALA B O 1
ATOM 3778 N N . GLU B 1 198 ? 19.480 -13.402 -3.170 1.00 13.20 190 GLU B N 1
ATOM 3779 C CA . GLU B 1 198 ? 18.147 -12.842 -3.397 1.00 14.09 190 GLU B CA 1
ATOM 3780 C C . GLU B 1 198 ? 17.940 -12.471 -4.857 1.00 12.26 190 GLU B C 1
ATOM 3781 O O . GLU B 1 198 ? 16.909 -12.823 -5.452 1.00 13.91 190 GLU B O 1
ATOM 3787 N N . LEU B 1 199 ? 18.896 -11.724 -5.439 1.00 13.17 191 LEU B N 1
ATOM 3788 C CA . LEU B 1 199 ? 18.789 -11.323 -6.842 1.00 15.65 191 LEU B CA 1
ATOM 3789 C C . LEU B 1 199 ? 18.725 -12.546 -7.740 1.00 13.03 191 LEU B C 1
ATOM 3790 O O . LEU B 1 199 ? 17.890 -12.620 -8.651 1.00 13.82 191 LEU B O 1
ATOM 3795 N N . LEU B 1 200 ? 19.576 -13.537 -7.472 1.00 11.18 192 LEU B N 1
ATOM 3796 C CA . LEU B 1 200 ? 19.580 -14.735 -8.307 1.00 12.04 192 LEU B CA 1
ATOM 3797 C C . LEU B 1 200 ? 18.246 -15.470 -8.222 1.00 15.90 192 LEU B C 1
ATOM 3798 O O . LEU B 1 200 ? 17.695 -15.890 -9.245 1.00 13.58 192 LEU B O 1
ATOM 3803 N N . ALA B 1 201 ? 17.703 -15.621 -7.016 1.00 12.87 193 ALA B N 1
ATOM 3804 C CA . ALA B 1 201 ? 16.443 -16.353 -6.888 1.00 10.86 193 ALA B CA 1
ATOM 3805 C C . ALA B 1 201 ? 15.279 -15.594 -7.518 1.00 14.06 193 ALA B C 1
ATOM 3806 O O . ALA B 1 201 ? 14.406 -16.204 -8.147 1.00 13.61 193 ALA B O 1
ATOM 3808 N N . ASP B 1 202 ? 15.223 -14.276 -7.327 1.00 11.84 194 ASP B N 1
ATOM 3809 C CA . ASP B 1 202 ? 14.085 -13.510 -7.836 1.00 14.01 194 ASP B CA 1
ATOM 3810 C C . ASP B 1 202 ? 14.135 -13.408 -9.353 1.00 15.06 194 ASP B C 1
ATOM 3811 O O . ASP B 1 202 ? 13.111 -13.576 -10.038 1.00 14.86 194 ASP B O 1
ATOM 3816 N N . CYS B 1 203 ? 15.327 -13.165 -9.895 1.00 15.23 195 CYS B N 1
ATOM 3817 C CA . CYS B 1 203 ? 15.478 -13.116 -11.344 1.00 15.92 195 CYS B CA 1
ATOM 3818 C C . CYS B 1 203 ? 15.254 -14.488 -11.963 1.00 13.52 195 CYS B C 1
ATOM 3819 O O . CYS B 1 203 ? 14.752 -14.583 -13.086 1.00 14.87 195 CYS B O 1
ATOM 3822 N N . THR B 1 204 ? 15.588 -15.559 -11.246 1.00 12.18 196 THR B N 1
ATOM 3823 C CA . THR B 1 204 ? 15.316 -16.895 -11.772 1.00 10.52 196 THR B CA 1
ATOM 3824 C C . THR B 1 204 ? 13.819 -17.121 -11.891 1.00 13.37 196 THR B C 1
ATOM 3825 O O . THR B 1 204 ? 13.332 -17.616 -12.914 1.00 14.74 196 THR B O 1
ATOM 3829 N N . ALA B 1 205 ? 13.065 -16.758 -10.851 1.00 12.74 197 ALA B N 1
ATOM 3830 C CA . ALA B 1 205 ? 11.623 -16.942 -10.935 1.00 11.43 197 ALA B CA 1
ATOM 3831 C C . ALA B 1 205 ? 11.042 -16.120 -12.077 1.00 16.26 197 ALA B C 1
ATOM 3832 O O . ALA B 1 205 ? 10.198 -16.612 -12.834 1.00 15.10 197 ALA B O 1
ATOM 3834 N N . THR B 1 206 ? 11.489 -14.869 -12.218 1.00 13.30 198 THR B N 1
ATOM 3835 C CA . THR B 1 206 ? 11.011 -14.014 -13.303 1.00 14.48 198 THR B CA 1
ATOM 3836 C C . THR B 1 206 ? 11.353 -14.622 -14.656 1.00 13.31 198 THR B C 1
ATOM 3837 O O . THR B 1 206 ? 10.509 -14.686 -15.554 1.00 15.95 198 THR B O 1
ATOM 3841 N N . ALA B 1 207 ? 12.590 -15.084 -14.810 1.00 13.82 199 ALA B N 1
ATOM 3842 C CA . ALA B 1 207 ? 13.002 -15.651 -16.087 1.00 14.60 199 ALA B CA 1
ATOM 3843 C C . ALA B 1 207 ? 12.251 -16.943 -16.405 1.00 15.31 199 ALA B C 1
ATOM 3844 O O . ALA B 1 207 ? 11.908 -17.190 -17.567 1.00 15.71 199 ALA B O 1
ATOM 3846 N N . ILE B 1 208 ? 11.966 -17.772 -15.397 1.00 13.56 200 ILE B N 1
ATOM 3847 C CA . ILE B 1 208 ? 11.158 -18.967 -15.650 1.00 14.71 200 ILE B CA 1
ATOM 3848 C C . ILE B 1 208 ? 9.785 -18.578 -16.179 1.00 16.85 200 ILE B C 1
ATOM 3849 O O . ILE B 1 208 ? 9.309 -19.110 -17.193 1.00 14.85 200 ILE B O 1
ATOM 3854 N N . ARG B 1 209 ? 9.118 -17.645 -15.499 1.00 14.01 201 ARG B N 1
ATOM 3855 C CA A ARG B 1 209 ? 7.796 -17.227 -15.952 0.47 15.53 201 ARG B CA 1
ATOM 3856 C CA B ARG B 1 209 ? 7.795 -17.220 -15.952 0.53 15.51 201 ARG B CA 1
ATOM 3857 C C . ARG B 1 209 ? 7.854 -16.668 -17.368 1.00 15.92 201 ARG B C 1
ATOM 3858 O O . ARG B 1 209 ? 7.000 -16.987 -18.208 1.00 17.41 201 ARG B O 1
ATOM 3873 N N . GLU B 1 210 ? 8.867 -15.856 -17.659 1.00 16.36 202 GLU B N 1
ATOM 3874 C CA . GLU B 1 210 ? 8.938 -15.222 -18.970 1.00 16.59 202 GLU B CA 1
ATOM 3875 C C . GLU B 1 210 ? 9.307 -16.223 -20.056 1.00 18.42 202 GLU B C 1
ATOM 3876 O O . GLU B 1 210 ? 8.858 -16.072 -21.195 1.00 18.99 202 GLU B O 1
ATOM 3882 N N . THR B 1 211 ? 10.121 -17.234 -19.726 1.00 14.66 203 THR B N 1
ATOM 3883 C CA . THR B 1 211 ? 10.537 -18.217 -20.724 1.00 15.35 203 THR B CA 1
ATOM 3884 C C . THR B 1 211 ? 9.425 -19.221 -21.013 1.00 19.75 203 THR B C 1
ATOM 3885 O O . THR B 1 211 ? 9.241 -19.640 -22.164 1.00 17.88 203 THR B O 1
ATOM 3889 N N . LEU B 1 212 ? 8.664 -19.613 -19.988 1.00 17.42 204 LEU B N 1
ATOM 3890 C CA . LEU B 1 212 ? 7.470 -20.408 -20.254 1.00 16.50 204 LEU B CA 1
ATOM 3891 C C . LEU B 1 212 ? 6.530 -19.668 -21.194 1.00 20.15 204 LEU B C 1
ATOM 3892 O O . LEU B 1 212 ? 5.943 -20.273 -22.105 1.00 21.42 204 LEU B O 1
ATOM 3897 N N . ARG B 1 213 ? 6.407 -18.348 -21.010 1.00 18.13 205 ARG B N 1
ATOM 3898 C CA . ARG B 1 213 ? 5.590 -17.521 -21.896 1.00 21.65 205 ARG B CA 1
ATOM 3899 C C . ARG B 1 213 ? 6.198 -17.423 -23.293 1.00 20.49 205 ARG B C 1
ATOM 3900 O O . ARG B 1 213 ? 5.489 -17.569 -24.300 1.00 22.42 205 ARG B O 1
ATOM 3908 N N . ASP B 1 214 ? 7.506 -17.146 -23.375 1.00 17.61 206 ASP B N 1
ATOM 3909 C CA . ASP B 1 214 ? 8.220 -16.979 -24.644 1.00 21.12 206 ASP B CA 1
ATOM 3910 C C . ASP B 1 214 ? 9.405 -17.938 -24.666 1.00 17.16 206 ASP B C 1
ATOM 3911 O O . ASP B 1 214 ? 10.521 -17.585 -24.241 1.00 15.55 206 ASP B O 1
ATOM 3916 N N . PRO B 1 215 ? 9.208 -19.156 -25.176 1.00 19.39 207 PRO B N 1
ATOM 3917 C CA . PRO B 1 215 ? 10.266 -20.179 -25.116 1.00 17.52 207 PRO B CA 1
ATOM 3918 C C . PRO B 1 215 ? 11.526 -19.806 -25.871 1.00 18.32 207 PRO B C 1
ATOM 3919 O O . PRO B 1 215 ? 12.580 -20.402 -25.618 1.00 21.24 207 PRO B O 1
ATOM 3923 N N . ALA B 1 216 ? 11.450 -18.849 -26.798 1.00 18.81 208 ALA B N 1
ATOM 3924 C CA . ALA B 1 216 ? 12.642 -18.397 -27.505 1.00 20.04 208 ALA B CA 1
ATOM 3925 C C . ALA B 1 216 ? 13.664 -17.772 -26.575 1.00 17.74 208 ALA B C 1
ATOM 3926 O O . ALA B 1 216 ? 14.818 -17.586 -26.982 1.00 22.04 208 ALA B O 1
ATOM 3928 N N . LEU B 1 217 ? 13.277 -17.441 -25.348 1.00 16.01 209 LEU B N 1
ATOM 3929 C CA . LEU B 1 217 ? 14.226 -16.831 -24.426 1.00 16.47 209 LEU B CA 1
ATOM 3930 C C . LEU B 1 217 ? 15.145 -17.845 -23.759 1.00 19.12 209 LEU B C 1
ATOM 3931 O O . LEU B 1 217 ? 16.026 -17.437 -22.997 1.00 19.74 209 LEU B O 1
ATOM 3936 N N . ALA B 1 218 ? 14.971 -19.140 -24.022 1.00 16.94 210 ALA B N 1
ATOM 3937 C CA . ALA B 1 218 ? 15.916 -20.139 -23.532 1.00 16.34 210 ALA B CA 1
ATOM 3938 C C . ALA B 1 218 ? 17.329 -19.804 -23.999 1.00 18.43 210 ALA B C 1
ATOM 3939 O O . ALA B 1 218 ? 17.528 -19.257 -25.086 1.00 20.26 210 ALA B O 1
ATOM 3941 N N . GLY B 1 219 ? 18.316 -20.125 -23.170 1.00 15.63 211 GLY B N 1
ATOM 3942 C CA . GLY B 1 219 ? 19.700 -19.922 -23.545 1.00 14.41 211 GLY B CA 1
ATOM 3943 C C . GLY B 1 219 ? 20.549 -19.572 -22.334 1.00 20.00 211 GLY B C 1
ATOM 3944 O O . GLY B 1 219 ? 20.200 -19.890 -21.199 1.00 16.89 211 GLY B O 1
ATOM 3945 N N . THR B 1 220 ? 21.691 -18.942 -22.611 1.00 15.52 212 THR B N 1
ATOM 3946 C CA . THR B 1 220 ? 22.690 -18.632 -21.597 1.00 15.13 212 THR B CA 1
ATOM 3947 C C . THR B 1 220 ? 22.695 -17.136 -21.314 1.00 17.25 212 THR B C 1
ATOM 3948 O O . THR B 1 220 ? 22.682 -16.316 -22.243 1.00 16.68 212 THR B O 1
ATOM 3952 N N . TYR B 1 221 ? 22.704 -16.780 -20.033 1.00 13.11 213 TYR B N 1
ATOM 3953 C CA . TYR B 1 221 ? 22.701 -15.383 -19.624 1.00 15.00 213 TYR B CA 1
ATOM 3954 C C . TYR B 1 221 ? 23.706 -15.172 -18.508 1.00 17.35 213 TYR B C 1
ATOM 3955 O O . TYR B 1 221 ? 23.896 -16.038 -17.647 1.00 18.93 213 TYR B O 1
ATOM 3964 N N . HIS B 1 222 ? 24.310 -13.990 -18.504 1.00 13.68 214 HIS B N 1
ATOM 3965 C CA . HIS B 1 222 ? 25.074 -13.530 -17.355 1.00 14.20 214 HIS B CA 1
ATOM 3966 C C . HIS B 1 222 ? 24.125 -12.833 -16.399 1.00 14.35 214 HIS B C 1
ATOM 3967 O O . HIS B 1 222 ? 23.510 -11.817 -16.754 1.00 17.72 214 HIS B O 1
ATOM 3974 N N . LEU B 1 223 ? 23.981 -13.398 -15.203 1.00 15.25 215 LEU B N 1
ATOM 3975 C CA . LEU B 1 223 ? 23.038 -12.893 -14.208 1.00 14.93 215 LEU B CA 1
ATOM 3976 C C . LEU B 1 223 ? 23.869 -12.441 -13.014 1.00 16.20 215 LEU B C 1
ATOM 3977 O O . LEU B 1 223 ? 24.204 -13.242 -12.133 1.00 14.63 215 LEU B O 1
ATOM 3982 N N . VAL B 1 224 ? 24.230 -11.160 -13.017 1.00 15.09 216 VAL B N 1
ATOM 3983 C CA . VAL B 1 224 ? 25.005 -10.550 -11.942 1.00 13.29 216 VAL B CA 1
ATOM 3984 C C . VAL B 1 224 ? 24.390 -9.199 -11.637 1.00 13.79 216 VAL B C 1
ATOM 3985 O O . VAL B 1 224 ? 23.729 -8.586 -12.477 1.00 14.99 216 VAL B O 1
ATOM 3989 N N . ALA B 1 225 ? 24.633 -8.723 -10.420 1.00 13.74 217 ALA B N 1
ATOM 3990 C CA . ALA B 1 225 ? 24.349 -7.335 -10.123 1.00 12.46 217 ALA B CA 1
ATOM 3991 C C . ALA B 1 225 ? 25.238 -6.448 -10.988 1.00 12.34 217 ALA B C 1
ATOM 3992 O O . ALA B 1 225 ? 26.247 -6.900 -11.548 1.00 16.56 217 ALA B O 1
ATOM 3994 N N . SER B 1 226 ? 24.857 -5.177 -11.100 1.00 15.62 218 SER B N 1
ATOM 3995 C CA . SER B 1 226 ? 25.567 -4.272 -11.991 1.00 15.24 218 SER B CA 1
ATOM 3996 C C . SER B 1 226 ? 26.791 -3.676 -11.305 1.00 17.34 218 SER B C 1
ATOM 3997 O O . SER B 1 226 ? 26.920 -3.702 -10.082 1.00 18.16 218 SER B O 1
ATOM 4000 N N . GLY B 1 227 ? 27.699 -3.127 -12.129 1.00 16.13 219 GLY B N 1
ATOM 4001 C CA . GLY B 1 227 ? 28.929 -2.526 -11.627 1.00 17.52 219 GLY B CA 1
ATOM 4002 C C . GLY B 1 227 ? 30.016 -3.551 -11.344 1.00 18.61 219 GLY B C 1
ATOM 4003 O O . GLY B 1 227 ? 29.922 -4.734 -11.687 1.00 17.64 219 GLY B O 1
ATOM 4004 N N . GLU B 1 228 ? 31.079 -3.075 -10.700 1.00 19.53 220 GLU B N 1
ATOM 4005 C CA . GLU B 1 228 ? 32.191 -3.968 -10.407 1.00 19.43 220 GLU B CA 1
ATOM 4006 C C . GLU B 1 228 ? 32.972 -3.402 -9.240 1.00 22.28 220 GLU B C 1
ATOM 4007 O O . GLU B 1 228 ? 32.933 -2.199 -8.964 1.00 22.30 220 GLU B O 1
ATOM 4013 N N . THR B 1 229 ? 33.673 -4.299 -8.555 1.00 16.71 221 THR B N 1
ATOM 4014 C CA . THR B 1 229 ? 34.540 -3.908 -7.453 1.00 17.12 221 THR B CA 1
ATOM 4015 C C . THR B 1 229 ? 35.620 -4.967 -7.285 1.00 19.19 221 THR B C 1
ATOM 4016 O O . THR B 1 229 ? 35.522 -6.068 -7.825 1.00 19.70 221 THR B O 1
ATOM 4020 N N . SER B 1 230 ? 36.668 -4.612 -6.551 1.00 18.82 222 SER B N 1
ATOM 4021 C CA . SER B 1 230 ? 37.626 -5.622 -6.140 1.00 16.77 222 SER B CA 1
ATOM 4022 C C . SER B 1 230 ? 37.196 -6.190 -4.792 1.00 17.65 222 SER B C 1
ATOM 4023 O O . SER B 1 230 ? 36.363 -5.607 -4.097 1.00 19.00 222 SER B O 1
ATOM 4026 N N . TRP B 1 231 ? 37.766 -7.344 -4.423 1.00 16.99 223 TRP B N 1
ATOM 4027 C CA . TRP B 1 231 ? 37.483 -7.886 -3.091 1.00 17.41 223 TRP B CA 1
ATOM 4028 C C . TRP B 1 231 ? 37.790 -6.868 -2.011 1.00 20.11 223 TRP B C 1
ATOM 4029 O O . TRP B 1 231 ? 37.068 -6.770 -1.014 1.00 17.50 223 TRP B O 1
ATOM 4040 N N . CYS B 1 232 ? 38.876 -6.119 -2.186 1.00 18.21 224 CYS B N 1
ATOM 4041 C CA . CYS B 1 232 ? 39.302 -5.157 -1.179 1.00 18.46 224 CYS B CA 1
ATOM 4042 C C . CYS B 1 232 ? 38.253 -4.072 -0.972 1.00 23.33 224 CYS B C 1
ATOM 4043 O O . CYS B 1 232 ? 37.884 -3.750 0.167 1.00 20.76 224 CYS B O 1
ATOM 4046 N N . ASP B 1 233 ? 37.762 -3.488 -2.065 1.00 18.74 225 ASP B N 1
ATOM 4047 C CA . ASP B 1 233 ? 36.768 -2.431 -1.945 1.00 16.82 225 ASP B CA 1
ATOM 4048 C C . ASP B 1 233 ? 35.400 -2.985 -1.574 1.00 18.04 225 ASP B C 1
ATOM 4049 O O . ASP B 1 233 ? 34.605 -2.280 -0.943 1.00 19.87 225 ASP B O 1
ATOM 4054 N N . TYR B 1 234 ? 35.115 -4.235 -1.950 1.00 17.93 226 TYR B N 1
ATOM 4055 C CA . TYR B 1 234 ? 33.940 -4.944 -1.439 1.00 17.31 226 TYR B CA 1
ATOM 4056 C C . TYR B 1 234 ? 33.970 -5.019 0.087 1.00 15.66 226 TYR B C 1
ATOM 4057 O O . TYR B 1 234 ? 33.005 -4.631 0.767 1.00 16.55 226 TYR B O 1
ATOM 4066 N N . ALA B 1 235 ? 35.085 -5.491 0.648 1.00 14.71 227 ALA B N 1
ATOM 4067 C CA . ALA B 1 235 ? 35.208 -5.553 2.104 1.00 15.23 227 ALA B CA 1
ATOM 4068 C C . ALA B 1 235 ? 35.065 -4.173 2.730 1.00 16.95 227 ALA B C 1
ATOM 4069 O O . ALA B 1 235 ? 34.412 -4.021 3.772 1.00 17.64 227 ALA B O 1
ATOM 4071 N N . ARG B 1 236 ? 35.686 -3.156 2.124 1.00 18.43 228 ARG B N 1
ATOM 4072 C CA . ARG B 1 236 ? 35.572 -1.804 2.660 1.00 17.51 228 ARG B CA 1
ATOM 4073 C C . ARG B 1 236 ? 34.117 -1.349 2.697 1.00 17.25 228 ARG B C 1
ATOM 4074 O O . ARG B 1 236 ? 33.698 -0.678 3.648 1.00 20.30 228 ARG B O 1
ATOM 4082 N N . TYR B 1 237 ? 33.339 -1.690 1.668 1.00 16.28 229 TYR B N 1
ATOM 4083 C CA . TYR B 1 237 ? 31.930 -1.312 1.669 1.00 14.71 229 TYR B CA 1
ATOM 4084 C C . TYR B 1 237 ? 31.175 -2.040 2.766 1.00 21.61 229 TYR B C 1
ATOM 4085 O O . TYR B 1 237 ? 30.339 -1.438 3.457 1.00 18.54 229 TYR B O 1
ATOM 4094 N N . VAL B 1 238 ? 31.454 -3.338 2.939 1.00 17.46 230 VAL B N 1
ATOM 4095 C CA . VAL B 1 238 ? 30.838 -4.096 4.032 1.00 15.86 230 VAL B CA 1
ATOM 4096 C C . VAL B 1 238 ? 31.088 -3.398 5.361 1.00 18.00 230 VAL B C 1
ATOM 4097 O O . VAL B 1 238 ? 30.179 -3.247 6.188 1.00 17.56 230 VAL B O 1
ATOM 4101 N N . PHE B 1 239 ? 32.332 -2.971 5.594 1.00 17.39 231 PHE B N 1
ATOM 4102 C CA . PHE B 1 239 ? 32.645 -2.326 6.869 1.00 16.50 231 PHE B CA 1
ATOM 4103 C C . PHE B 1 239 ? 31.959 -0.973 6.998 1.00 21.76 231 PHE B C 1
ATOM 4104 O O . PHE B 1 239 ? 31.563 -0.583 8.102 1.00 20.45 231 PHE B O 1
ATOM 4112 N N . GLU B 1 240 ? 31.817 -0.247 5.887 1.00 19.09 232 GLU B N 1
ATOM 4113 C CA . GLU B 1 240 ? 31.129 1.039 5.917 1.00 21.77 232 GLU B CA 1
ATOM 4114 C C . GLU B 1 240 ? 29.663 0.861 6.295 1.00 19.26 232 GLU B C 1
ATOM 4115 O O . GLU B 1 240 ? 29.133 1.589 7.147 1.00 24.00 232 GLU B O 1
ATOM 4121 N N . VAL B 1 241 ? 28.996 -0.112 5.674 1.00 18.30 233 VAL B N 1
ATOM 4122 C CA . VAL B 1 241 ? 27.604 -0.385 6.013 1.00 18.06 233 VAL B CA 1
ATOM 4123 C C . VAL B 1 241 ? 27.501 -0.851 7.455 1.00 18.69 233 VAL B C 1
ATOM 4124 O O . VAL B 1 241 ? 26.591 -0.449 8.189 1.00 20.40 233 VAL B O 1
ATOM 4128 N N . ALA B 1 242 ? 28.419 -1.716 7.883 1.00 18.65 234 ALA B N 1
ATOM 4129 C CA . ALA B 1 242 ? 28.323 -2.251 9.239 1.00 18.48 234 ALA B CA 1
ATOM 4130 C C . ALA B 1 242 ? 28.439 -1.139 10.272 1.00 25.68 234 ALA B C 1
ATOM 4131 O O . ALA B 1 242 ? 27.663 -1.092 11.237 1.00 23.97 234 ALA B O 1
ATOM 4133 N N . ARG B 1 243 ? 29.386 -0.219 10.077 1.00 18.26 235 ARG B N 1
ATOM 4134 C CA . ARG B 1 243 ? 29.557 0.847 11.064 1.00 22.78 235 ARG B CA 1
ATOM 4135 C C . ARG B 1 243 ? 28.370 1.791 11.082 1.00 27.03 235 ARG B C 1
ATOM 4136 O O . ARG B 1 243 ? 28.017 2.321 12.142 1.00 26.82 235 ARG B O 1
ATOM 4144 N N . ALA B 1 244 ? 27.752 2.024 9.924 1.00 24.98 236 ALA B N 1
ATOM 4145 C CA . ALA B 1 244 ? 26.565 2.867 9.871 1.00 34.72 236 ALA B CA 1
ATOM 4146 C C . ALA B 1 244 ? 25.385 2.237 10.592 1.00 36.18 236 ALA B C 1
ATOM 4147 O O . ALA B 1 244 ? 24.419 2.940 10.911 1.00 34.23 236 ALA B O 1
ATOM 4149 N N . HIS B 1 245 ? 25.446 0.931 10.857 1.00 26.58 237 HIS B N 1
ATOM 4150 C CA . HIS B 1 245 ? 24.407 0.223 11.598 1.00 25.25 237 HIS B CA 1
ATOM 4151 C C . HIS B 1 245 ? 24.871 -0.207 12.987 1.00 33.97 237 HIS B C 1
ATOM 4152 O O . HIS B 1 245 ? 24.361 -1.191 13.535 1.00 29.08 237 HIS B O 1
ATOM 4159 N N . GLY B 1 246 ? 25.842 0.497 13.558 1.00 27.02 238 GLY B N 1
ATOM 4160 C CA . GLY B 1 246 ? 26.196 0.327 14.952 1.00 30.72 238 GLY B CA 1
ATOM 4161 C C . GLY B 1 246 ? 27.207 -0.754 15.255 1.00 32.33 238 GLY B C 1
ATOM 4162 O O . GLY B 1 246 ? 27.516 -0.977 16.435 1.00 32.94 238 GLY B O 1
ATOM 4163 N N . ALA B 1 247 ? 27.748 -1.422 14.244 1.00 26.93 239 ALA B N 1
ATOM 4164 C CA . ALA B 1 247 ? 28.754 -2.446 14.488 1.00 26.57 239 ALA B CA 1
ATOM 4165 C C . ALA B 1 247 ? 30.048 -1.817 14.986 1.00 31.26 239 ALA B C 1
ATOM 4166 O O . ALA B 1 247 ? 30.542 -0.840 14.412 1.00 30.73 239 ALA B O 1
ATOM 4168 N N . GLU B 1 248 ? 30.602 -2.381 16.053 1.00 31.09 240 GLU B N 1
ATOM 4169 C CA A GLU B 1 248 ? 31.886 -1.948 16.590 0.54 29.85 240 GLU B CA 1
ATOM 4170 C CA B GLU B 1 248 ? 31.885 -1.948 16.591 0.46 29.88 240 GLU B CA 1
ATOM 4171 C C . GLU B 1 248 ? 32.967 -2.842 15.996 1.00 36.43 240 GLU B C 1
ATOM 4172 O O . GLU B 1 248 ? 33.102 -4.007 16.382 1.00 37.03 240 GLU B O 1
ATOM 4183 N N . LEU B 1 249 ? 33.726 -2.298 15.057 1.00 31.38 241 LEU B N 1
ATOM 4184 C CA . LEU B 1 249 ? 34.753 -3.048 14.360 1.00 29.94 241 LEU B CA 1
ATOM 4185 C C . LEU B 1 249 ? 36.130 -2.662 14.870 1.00 30.33 241 LEU B C 1
ATOM 4186 O O . LEU B 1 249 ? 36.380 -1.501 15.202 1.00 35.19 241 LEU B O 1
ATOM 4191 N N . ALA B 1 250 ? 37.024 -3.645 14.923 1.00 31.52 242 ALA B N 1
ATOM 4192 C CA . ALA B 1 250 ? 38.404 -3.376 15.296 1.00 30.55 242 ALA B CA 1
ATOM 4193 C C . ALA B 1 250 ? 39.249 -2.901 14.124 1.00 35.19 242 ALA B C 1
ATOM 4194 O O . ALA B 1 250 ? 40.277 -2.253 14.348 1.00 33.64 242 ALA B O 1
ATOM 4196 N N . VAL B 1 251 ? 38.851 -3.205 12.888 1.00 31.07 243 VAL B N 1
ATOM 4197 C CA . VAL B 1 251 ? 39.734 -2.980 11.749 1.00 29.32 243 VAL B CA 1
ATOM 4198 C C . VAL B 1 251 ? 39.934 -1.486 11.521 1.00 28.34 243 VAL B C 1
ATOM 4199 O O . VAL B 1 251 ? 38.972 -0.714 11.393 1.00 32.08 243 VAL B O 1
ATOM 4203 N N . GLN B 1 252 ? 41.199 -1.067 11.464 1.00 33.56 244 GLN B N 1
ATOM 4204 C CA . GLN B 1 252 ? 41.533 0.325 11.207 1.00 39.98 244 GLN B CA 1
ATOM 4205 C C . GLN B 1 252 ? 42.130 0.558 9.829 1.00 45.60 244 GLN B C 1
ATOM 4206 O O . GLN B 1 252 ? 42.052 1.682 9.322 1.00 35.34 244 GLN B O 1
ATOM 4212 N N . GLU B 1 253 ? 42.701 -0.470 9.206 1.00 40.39 245 GLU B N 1
ATOM 4213 C CA . GLU B 1 253 ? 43.298 -0.314 7.889 1.00 36.10 245 GLU B CA 1
ATOM 4214 C C . GLU B 1 253 ? 43.066 -1.572 7.071 1.00 28.34 245 GLU B C 1
ATOM 4215 O O . GLU B 1 253 ? 43.256 -2.684 7.568 1.00 30.16 245 GLU B O 1
ATOM 4221 N N . VAL B 1 254 ? 42.650 -1.392 5.825 1.00 29.81 246 VAL B N 1
ATOM 4222 C CA . VAL B 1 254 ? 42.573 -2.476 4.854 1.00 25.36 246 VAL B CA 1
ATOM 4223 C C . VAL B 1 254 ? 43.655 -2.215 3.819 1.00 30.69 246 VAL B C 1
ATOM 4224 O O . VAL B 1 254 ? 43.709 -1.127 3.229 1.00 31.89 246 VAL B O 1
ATOM 4228 N N . LYS B 1 255 ? 44.542 -3.187 3.624 1.00 22.15 247 LYS B N 1
ATOM 4229 C CA . LYS B 1 255 ? 45.670 -3.046 2.710 1.00 21.94 247 LYS B CA 1
ATOM 4230 C C . LYS B 1 255 ? 45.412 -3.906 1.485 1.00 27.66 247 LYS B C 1
ATOM 4231 O O . LYS B 1 255 ? 45.203 -5.115 1.609 1.00 23.01 247 LYS B O 1
ATOM 4237 N N . GLY B 1 256 ? 45.416 -3.288 0.307 1.00 22.33 248 GLY B N 1
ATOM 4238 C CA . GLY B 1 256 ? 45.191 -4.053 -0.910 1.00 20.68 248 GLY B CA 1
ATOM 4239 C C . GLY B 1 256 ? 46.463 -4.782 -1.326 1.00 21.53 248 GLY B C 1
ATOM 4240 O O . GLY B 1 256 ? 47.567 -4.247 -1.239 1.00 25.74 248 GLY B O 1
ATOM 4241 N N . ILE B 1 257 ? 46.294 -6.015 -1.800 1.00 21.59 249 ILE B N 1
ATOM 4242 C CA . ILE B 1 257 ? 47.438 -6.809 -2.251 1.00 22.30 249 ILE B CA 1
ATOM 4243 C C . ILE B 1 257 ? 47.141 -7.401 -3.621 1.00 21.66 249 ILE B C 1
ATOM 4244 O O . ILE B 1 257 ? 45.976 -7.634 -3.956 1.00 22.02 249 ILE B O 1
ATOM 4249 N N . PRO B 1 258 ? 48.155 -7.661 -4.439 1.00 22.57 250 PRO B N 1
ATOM 4250 C CA . PRO B 1 258 ? 47.926 -8.351 -5.708 1.00 22.38 250 PRO B CA 1
ATOM 4251 C C . PRO B 1 258 ? 47.758 -9.852 -5.519 1.00 23.15 250 PRO B C 1
ATOM 4252 O O . PRO B 1 258 ? 48.171 -10.442 -4.518 1.00 27.11 250 PRO B O 1
ATOM 4256 N N . THR B 1 259 ? 47.146 -10.472 -6.527 1.00 23.12 251 THR B N 1
ATOM 4257 C CA . THR B 1 259 ? 46.955 -11.917 -6.507 1.00 23.13 251 THR B CA 1
ATOM 4258 C C . THR B 1 259 ? 48.286 -12.667 -6.497 1.00 28.19 251 THR B C 1
ATOM 4259 O O . THR B 1 259 ? 48.369 -13.780 -5.962 1.00 29.14 251 THR B O 1
ATOM 4263 N N . THR B 1 260 ? 49.341 -12.066 -7.049 1.00 28.33 252 THR B N 1
ATOM 4264 C CA . THR B 1 260 ? 50.657 -12.701 -7.038 1.00 28.25 252 THR B CA 1
ATOM 4265 C C . THR B 1 260 ? 51.242 -12.825 -5.632 1.00 31.52 252 THR B C 1
ATOM 4266 O O . THR B 1 260 ? 52.174 -13.612 -5.429 1.00 37.00 252 THR B O 1
ATOM 4270 N N . ALA B 1 261 ? 50.707 -12.088 -4.656 1.00 28.07 253 ALA B N 1
ATOM 4271 C CA . ALA B 1 261 ? 51.339 -12.033 -3.340 1.00 31.49 253 ALA B CA 1
ATOM 4272 C C . ALA B 1 261 ? 51.186 -13.340 -2.573 1.00 28.33 253 ALA B C 1
ATOM 4273 O O . ALA B 1 261 ? 52.036 -13.664 -1.734 1.00 32.76 253 ALA B O 1
ATOM 4275 N N . TYR B 1 262 ? 50.113 -14.086 -2.829 1.00 36.10 254 TYR B N 1
ATOM 4276 C CA . TYR B 1 262 ? 49.881 -15.367 -2.177 1.00 40.31 254 TYR B CA 1
ATOM 4277 C C . TYR B 1 262 ? 49.456 -16.401 -3.209 1.00 48.30 254 TYR B C 1
ATOM 4278 O O . TYR B 1 262 ? 48.480 -16.190 -3.937 1.00 45.60 254 TYR B O 1
ATOM 4287 N N . PRO B 1 263 ? 50.146 -17.530 -3.295 1.00 43.88 255 PRO B N 1
ATOM 4288 C CA . PRO B 1 263 ? 49.736 -18.574 -4.237 1.00 49.22 255 PRO B CA 1
ATOM 4289 C C . PRO B 1 263 ? 48.512 -19.333 -3.752 1.00 43.38 255 PRO B C 1
ATOM 4290 O O . PRO B 1 263 ? 48.281 -19.504 -2.554 1.00 40.34 255 PRO B O 1
ATOM 4294 N N . THR B 1 264 ? 47.709 -19.770 -4.714 1.00 47.06 256 THR B N 1
ATOM 4295 C CA . THR B 1 264 ? 46.583 -20.653 -4.464 1.00 40.45 256 THR B CA 1
ATOM 4296 C C . THR B 1 264 ? 46.673 -21.838 -5.411 1.00 43.14 256 THR B C 1
ATOM 4297 O O . THR B 1 264 ? 47.158 -21.698 -6.538 1.00 40.06 256 THR B O 1
ATOM 4301 N N . PRO B 1 265 ? 46.237 -23.021 -4.973 1.00 40.07 257 PRO B N 1
ATOM 4302 C CA . PRO B 1 265 ? 46.222 -24.176 -5.887 1.00 45.39 257 PRO B CA 1
ATOM 4303 C C . PRO B 1 265 ? 45.517 -23.892 -7.202 1.00 36.16 257 PRO B C 1
ATOM 4304 O O . PRO B 1 265 ? 46.023 -24.271 -8.264 1.00 44.77 257 PRO B O 1
ATOM 4308 N N . ALA B 1 266 ? 44.374 -23.214 -7.163 1.00 34.34 258 ALA B N 1
ATOM 4309 C CA . ALA B 1 266 ? 43.608 -22.898 -8.360 1.00 37.03 258 ALA B CA 1
ATOM 4310 C C . ALA B 1 266 ? 43.947 -21.485 -8.819 1.00 38.78 258 ALA B C 1
ATOM 4311 O O . ALA B 1 266 ? 43.793 -20.525 -8.054 1.00 34.53 258 ALA B O 1
ATOM 4313 N N . LYS B 1 267 ? 44.404 -21.360 -10.063 1.00 30.71 259 LYS B N 1
ATOM 4314 C CA . LYS B 1 267 ? 44.646 -20.041 -10.626 1.00 29.89 259 LYS B CA 1
ATOM 4315 C C . LYS B 1 267 ? 43.327 -19.300 -10.766 1.00 31.35 259 LYS B C 1
ATOM 4316 O O . LYS B 1 267 ? 42.355 -19.838 -11.307 1.00 29.79 259 LYS B O 1
ATOM 4322 N N . ARG B 1 268 ? 43.296 -18.064 -10.279 1.00 28.61 260 ARG B N 1
ATOM 4323 C CA . ARG B 1 268 ? 42.104 -17.230 -10.286 1.00 27.17 260 ARG B CA 1
ATOM 4324 C C . ARG B 1 268 ? 42.122 -16.260 -11.458 1.00 26.91 260 ARG B C 1
ATOM 4325 O O . ARG B 1 268 ? 43.174 -15.691 -11.782 1.00 28.13 260 ARG B O 1
ATOM 4333 N N . PRO B 1 269 ? 40.967 -16.042 -12.078 1.00 27.54 261 PRO B N 1
ATOM 4334 C CA . PRO B 1 269 ? 40.871 -15.005 -13.110 1.00 23.36 261 PRO B CA 1
ATOM 4335 C C . PRO B 1 269 ? 40.899 -13.616 -12.487 1.00 23.73 261 PRO B C 1
ATOM 4336 O O . PRO B 1 269 ? 40.329 -13.383 -11.418 1.00 24.16 261 PRO B O 1
ATOM 4340 N N . LEU B 1 270 ? 41.580 -12.682 -13.157 1.00 23.76 262 LEU B N 1
ATOM 4341 C CA . LEU B 1 270 ? 41.620 -11.326 -12.612 1.00 25.37 262 LEU B CA 1
ATOM 4342 C C . LEU B 1 270 ? 40.408 -10.508 -13.036 1.00 23.74 262 LEU B C 1
ATOM 4343 O O . LEU B 1 270 ? 39.874 -9.736 -12.240 1.00 24.62 262 LEU B O 1
ATOM 4348 N N . ASN B 1 271 ? 39.950 -10.663 -14.272 1.00 22.99 263 ASN B N 1
ATOM 4349 C CA . ASN B 1 271 ? 38.767 -9.955 -14.749 1.00 23.39 263 ASN B CA 1
ATOM 4350 C C . ASN B 1 271 ? 37.584 -10.911 -14.725 1.00 22.95 263 ASN B C 1
ATOM 4351 O O . ASN B 1 271 ? 37.469 -11.782 -15.593 1.00 23.96 263 ASN B O 1
ATOM 4356 N N . SER B 1 272 ? 36.703 -10.740 -13.734 1.00 17.49 264 SER B N 1
ATOM 4357 C CA . SER B 1 272 ? 35.472 -11.510 -13.631 1.00 19.70 264 SER B CA 1
ATOM 4358 C C . SER B 1 272 ? 34.245 -10.671 -13.961 1.00 20.19 264 SER B C 1
ATOM 4359 O O . SER B 1 272 ? 33.118 -11.059 -13.617 1.00 18.70 264 SER B O 1
ATOM 4362 N N . ARG B 1 273 ? 34.440 -9.524 -14.611 1.00 17.52 265 ARG B N 1
ATOM 4363 C CA . ARG B 1 273 ? 33.302 -8.724 -15.048 1.00 17.33 265 ARG B CA 1
ATOM 4364 C C . ARG B 1 273 ? 32.493 -9.485 -16.090 1.00 19.41 265 ARG B C 1
ATOM 4365 O O . ARG B 1 273 ? 33.049 -10.042 -17.042 1.00 20.68 265 ARG B O 1
ATOM 4373 N N . LEU B 1 274 ? 31.171 -9.486 -15.910 1.00 17.54 266 LEU B N 1
ATOM 4374 C CA . LEU B 1 274 ? 30.240 -10.141 -16.822 1.00 16.96 266 LEU B CA 1
ATOM 4375 C C . LEU B 1 274 ? 29.187 -9.127 -17.229 1.00 21.55 266 LEU B C 1
ATOM 4376 O O . LEU B 1 274 ? 28.528 -8.536 -16.367 1.00 18.73 266 LEU B O 1
ATOM 4381 N N . SER B 1 275 ? 29.032 -8.910 -18.530 1.00 19.11 267 SER B N 1
ATOM 4382 C CA . SER B 1 275 ? 27.977 -8.014 -18.971 1.00 19.91 267 SER B CA 1
ATOM 4383 C C . SER B 1 275 ? 26.623 -8.641 -18.690 1.00 18.49 267 SER B C 1
ATOM 4384 O O . SER B 1 275 ? 26.362 -9.778 -19.088 1.00 17.86 267 SER B O 1
ATOM 4387 N N . ASN B 1 276 ? 25.743 -7.886 -18.033 1.00 16.81 268 ASN B N 1
ATOM 4388 C CA . ASN B 1 276 ? 24.405 -8.378 -17.740 1.00 17.20 268 ASN B CA 1
ATOM 4389 C C . ASN B 1 276 ? 23.344 -7.734 -18.623 1.00 18.41 268 ASN B C 1
ATOM 4390 O O . ASN B 1 276 ? 22.160 -7.755 -18.273 1.00 17.78 268 ASN B O 1
ATOM 4395 N N . GLU B 1 277 ? 23.743 -7.198 -19.780 1.00 18.14 269 GLU B N 1
ATOM 4396 C CA . GLU B 1 277 ? 22.795 -6.497 -20.646 1.00 22.63 269 GLU B CA 1
ATOM 4397 C C . GLU B 1 277 ? 21.799 -7.459 -21.278 1.00 22.85 269 GLU B C 1
ATOM 4398 O O . GLU B 1 277 ? 20.615 -7.129 -21.431 1.00 20.80 269 GLU B O 1
ATOM 4404 N N . LYS B 1 278 ? 22.259 -8.646 -21.667 1.00 16.85 270 LYS B N 1
ATOM 4405 C CA . LYS B 1 278 ? 21.368 -9.586 -22.343 1.00 16.68 270 LYS B CA 1
ATOM 4406 C C . LYS B 1 278 ? 20.199 -9.973 -21.445 1.00 15.96 270 LYS B C 1
ATOM 4407 O O . LYS B 1 278 ? 19.048 -10.026 -21.898 1.00 16.95 270 LYS B O 1
ATOM 4413 N N . PHE B 1 279 ? 20.468 -10.228 -20.165 1.00 14.46 271 PHE B N 1
ATOM 4414 C CA . PHE B 1 279 ? 19.396 -10.598 -19.249 1.00 14.79 271 PHE B CA 1
ATOM 4415 C C . PHE B 1 279 ? 18.408 -9.459 -19.054 1.00 17.72 271 PHE B C 1
ATOM 4416 O O . PHE B 1 279 ? 17.191 -9.683 -19.038 1.00 18.30 271 PHE B O 1
ATOM 4424 N N . GLN B 1 280 ? 18.907 -8.238 -18.867 1.00 17.17 272 GLN B N 1
ATOM 4425 C CA . GLN B 1 280 ? 18.004 -7.111 -18.657 1.00 19.14 272 GLN B CA 1
ATOM 4426 C C . GLN B 1 280 ? 17.095 -6.908 -19.855 1.00 20.56 272 GLN B C 1
ATOM 4427 O O . GLN B 1 280 ? 15.900 -6.632 -19.695 1.00 21.01 272 GLN B O 1
ATOM 4433 N N . GLN B 1 281 ? 17.637 -7.055 -21.062 1.00 20.22 273 GLN B N 1
ATOM 4434 C CA . GLN B 1 281 ? 16.831 -6.818 -22.256 1.00 25.58 273 GLN B CA 1
ATOM 4435 C C . GLN B 1 281 ? 15.832 -7.944 -22.491 1.00 23.06 273 GLN B C 1
ATOM 4436 O O . GLN B 1 281 ? 14.667 -7.693 -22.828 1.00 24.21 273 GLN B O 1
ATOM 4442 N N . ALA B 1 282 ? 16.263 -9.190 -22.316 1.00 17.25 274 ALA B N 1
ATOM 4443 C CA . ALA B 1 282 ? 15.385 -10.316 -22.610 1.00 19.24 274 ALA B CA 1
ATOM 4444 C C . ALA B 1 282 ? 14.230 -10.400 -21.623 1.00 19.58 274 ALA B C 1
ATOM 4445 O O . ALA B 1 282 ? 13.093 -10.701 -22.012 1.00 20.37 274 ALA B O 1
ATOM 4447 N N . PHE B 1 283 ? 14.490 -10.128 -20.346 1.00 19.23 275 PHE B N 1
ATOM 4448 C CA . PHE B 1 283 ? 13.491 -10.354 -19.309 1.00 15.96 275 PHE B CA 1
ATOM 4449 C C . PHE B 1 283 ? 12.882 -9.074 -18.758 1.00 16.89 275 PHE B C 1
ATOM 4450 O O . PHE B 1 283 ? 11.989 -9.157 -17.907 1.00 22.72 275 PHE B O 1
ATOM 4458 N N . GLY B 1 284 ? 13.310 -7.903 -19.236 1.00 18.40 276 GLY B N 1
ATOM 4459 C CA . GLY B 1 284 ? 12.667 -6.659 -18.842 1.00 22.53 276 GLY B CA 1
ATOM 4460 C C . GLY B 1 284 ? 12.822 -6.378 -17.358 1.00 27.01 276 GLY B C 1
ATOM 4461 O O . GLY B 1 284 ? 11.853 -6.044 -16.659 1.00 24.63 276 GLY B O 1
ATOM 4462 N N . VAL B 1 285 ? 14.042 -6.537 -16.862 1.00 20.97 277 VAL B N 1
ATOM 4463 C CA . VAL B 1 285 ? 14.343 -6.344 -15.451 1.00 18.56 277 VAL B CA 1
ATOM 4464 C C . VAL B 1 285 ? 15.467 -5.326 -15.335 1.00 25.18 277 VAL B C 1
ATOM 4465 O O . VAL B 1 285 ? 16.266 -5.134 -16.256 1.00 22.39 277 VAL B O 1
ATOM 4469 N N . THR B 1 286 ? 15.497 -4.656 -14.191 1.00 18.46 278 THR B N 1
ATOM 4470 C CA . THR B 1 286 ? 16.591 -3.787 -13.790 1.00 22.26 278 THR B CA 1
ATOM 4471 C C . THR B 1 286 ? 17.495 -4.578 -12.864 1.00 19.64 278 THR B C 1
ATOM 4472 O O . THR B 1 286 ? 17.004 -5.258 -11.964 1.00 19.31 278 THR B O 1
ATOM 4476 N N . LEU B 1 287 ? 18.807 -4.518 -13.087 1.00 18.52 279 LEU B N 1
ATOM 4477 C CA . LEU B 1 287 ? 19.703 -5.194 -12.160 1.00 18.32 279 LEU B CA 1
ATOM 4478 C C . LEU B 1 287 ? 20.485 -4.140 -11.392 1.00 18.70 279 LEU B C 1
ATOM 4479 O O . LEU B 1 287 ? 21.348 -3.461 -11.976 1.00 17.87 279 LEU B O 1
ATOM 4484 N N . PRO B 1 288 ? 20.193 -3.930 -10.112 1.00 18.03 280 PRO B N 1
ATOM 4485 C CA . PRO B 1 288 ? 20.804 -2.812 -9.390 1.00 18.81 280 PRO B CA 1
ATOM 4486 C C . PRO B 1 288 ? 22.306 -2.978 -9.230 1.00 17.43 280 PRO B C 1
ATOM 4487 O O . PRO B 1 288 ? 22.857 -4.074 -9.335 1.00 17.23 280 PRO B O 1
ATOM 4491 N N . ASP B 1 289 ? 22.958 -1.853 -8.953 1.00 16.78 281 ASP B N 1
ATOM 4492 C CA . ASP B 1 289 ? 24.353 -1.875 -8.530 1.00 16.34 281 ASP B CA 1
ATOM 4493 C C . ASP B 1 289 ? 24.546 -2.862 -7.380 1.00 15.65 281 ASP B C 1
ATOM 4494 O O . ASP B 1 289 ? 23.679 -3.018 -6.515 1.00 16.57 281 ASP B O 1
ATOM 4499 N N . TRP B 1 290 ? 25.716 -3.511 -7.372 1.00 14.58 282 TRP B N 1
ATOM 4500 C CA . TRP B 1 290 ? 26.012 -4.583 -6.420 1.00 13.72 282 TRP B CA 1
ATOM 4501 C C . TRP B 1 290 ? 25.929 -4.112 -4.974 1.00 13.95 282 TRP B C 1
ATOM 4502 O O . TRP B 1 290 ? 25.700 -4.929 -4.072 1.00 15.60 282 TRP B O 1
ATOM 4513 N N . ARG B 1 291 ? 26.152 -2.822 -4.718 1.00 15.32 283 ARG B N 1
ATOM 4514 C CA . ARG B 1 291 ? 26.145 -2.356 -3.332 1.00 14.32 283 ARG B CA 1
ATOM 4515 C C . ARG B 1 291 ? 24.799 -2.593 -2.650 1.00 16.07 283 ARG B C 1
ATOM 4516 O O . ARG B 1 291 ? 24.756 -2.824 -1.436 1.00 16.27 283 ARG B O 1
ATOM 4524 N N . GLN B 1 292 ? 23.696 -2.512 -3.393 1.00 15.57 284 GLN B N 1
ATOM 4525 C CA . GLN B 1 292 ? 22.386 -2.541 -2.744 1.00 15.37 284 GLN B CA 1
ATOM 4526 C C . GLN B 1 292 ? 22.152 -3.866 -2.040 1.00 15.97 284 GLN B C 1
ATOM 4527 O O . GLN B 1 292 ? 21.721 -3.901 -0.874 1.00 16.89 284 GLN B O 1
ATOM 4533 N N . GLY B 1 293 ? 22.407 -4.970 -2.740 1.00 14.16 285 GLY B N 1
ATOM 4534 C CA . GLY B 1 293 ? 22.207 -6.276 -2.137 1.00 15.42 285 GLY B CA 1
ATOM 4535 C C . GLY B 1 293 ? 23.153 -6.536 -0.984 1.00 14.85 285 GLY B C 1
ATOM 4536 O O . GLY B 1 293 ? 22.791 -7.225 -0.027 1.00 13.43 285 GLY B O 1
ATOM 4537 N N . VAL B 1 294 ? 24.382 -6.019 -1.068 1.00 11.91 286 VAL B N 1
ATOM 4538 C CA . VAL B 1 294 ? 25.354 -6.250 -0.004 1.00 12.28 286 VAL B CA 1
ATOM 4539 C C . VAL B 1 294 ? 24.960 -5.484 1.251 1.00 12.93 286 VAL B C 1
ATOM 4540 O O . VAL B 1 294 ? 25.038 -6.009 2.372 1.00 14.39 286 VAL B O 1
ATOM 4544 N N . ALA B 1 295 ? 24.533 -4.230 1.091 1.00 13.05 287 ALA B N 1
ATOM 4545 C CA . ALA B 1 295 ? 24.135 -3.446 2.253 1.00 15.81 287 ALA B CA 1
ATOM 4546 C C . ALA B 1 295 ? 22.961 -4.099 2.956 1.00 15.71 287 ALA B C 1
ATOM 4547 O O . ALA B 1 295 ? 22.888 -4.104 4.192 1.00 16.90 287 ALA B O 1
ATOM 4549 N N . ARG B 1 296 ? 22.048 -4.682 2.180 1.00 14.96 288 ARG B N 1
ATOM 4550 C CA . ARG B 1 296 ? 20.898 -5.362 2.763 1.00 13.03 288 ARG B CA 1
ATOM 4551 C C . ARG B 1 296 ? 21.331 -6.571 3.586 1.00 16.57 288 ARG B C 1
ATOM 4552 O O . ARG B 1 296 ? 20.864 -6.763 4.709 1.00 15.76 288 ARG B O 1
ATOM 4560 N N . VAL B 1 297 ? 22.215 -7.409 3.035 1.00 13.00 289 VAL B N 1
ATOM 4561 C CA . VAL B 1 297 ? 22.670 -8.596 3.760 1.00 11.54 289 VAL B CA 1
ATOM 4562 C C . VAL B 1 297 ? 23.439 -8.200 5.012 1.00 12.37 289 VAL B C 1
ATOM 4563 O O . VAL B 1 297 ? 23.246 -8.800 6.079 1.00 14.25 289 VAL B O 1
ATOM 4567 N N . VAL B 1 298 ? 24.320 -7.198 4.912 1.00 14.13 290 VAL B N 1
ATOM 4568 C CA . VAL B 1 298 ? 25.042 -6.751 6.102 1.00 13.26 290 VAL B CA 1
ATOM 4569 C C . VAL B 1 298 ? 24.055 -6.302 7.168 1.00 16.27 290 VAL B C 1
ATOM 4570 O O . VAL B 1 298 ? 24.185 -6.650 8.352 1.00 15.48 290 VAL B O 1
ATOM 4574 N N . THR B 1 299 ? 23.022 -5.570 6.756 1.00 14.45 291 THR B N 1
ATOM 4575 C CA . THR B 1 299 ? 22.016 -5.109 7.706 1.00 16.42 291 THR B CA 1
ATOM 4576 C C . THR B 1 299 ? 21.315 -6.282 8.385 1.00 16.82 291 THR B C 1
ATOM 4577 O O . THR B 1 299 ? 21.168 -6.301 9.613 1.00 16.03 291 THR B O 1
ATOM 4581 N N . GLU B 1 300 ? 20.901 -7.285 7.603 1.00 14.60 292 GLU B N 1
ATOM 4582 C CA . GLU B 1 300 ? 20.207 -8.435 8.180 1.00 15.84 292 GLU B CA 1
ATOM 4583 C C . GLU B 1 300 ? 21.121 -9.251 9.091 1.00 18.18 292 GLU B C 1
ATOM 4584 O O . GLU B 1 300 ? 20.682 -9.740 10.139 1.00 16.69 292 GLU B O 1
ATOM 4590 N N . VAL B 1 301 ? 22.382 -9.438 8.694 1.00 15.79 293 VAL B N 1
ATOM 4591 C CA . VAL B 1 301 ? 23.296 -10.226 9.515 1.00 15.00 293 VAL B CA 1
ATOM 4592 C C . VAL B 1 301 ? 23.502 -9.553 10.861 1.00 18.14 293 VAL B C 1
ATOM 4593 O O . VAL B 1 301 ? 23.653 -10.226 11.893 1.00 19.43 293 VAL B O 1
ATOM 4597 N N . LEU B 1 302 ? 23.468 -8.223 10.888 1.00 17.14 294 LEU B N 1
ATOM 4598 C CA . LEU B 1 302 ? 23.605 -7.493 12.142 1.00 19.77 294 LEU B CA 1
ATOM 4599 C C . LEU B 1 302 ? 22.304 -7.409 12.931 1.00 20.84 294 LEU B C 1
ATOM 4600 O O . LEU B 1 302 ? 22.301 -6.826 14.021 1.00 21.66 294 LEU B O 1
ATOM 4605 N N . GLY B 1 303 ? 21.209 -7.969 12.420 1.00 20.88 295 GLY B N 1
ATOM 4606 C CA . GLY B 1 303 ? 19.938 -7.868 13.119 1.00 19.61 295 GLY B CA 1
ATOM 4607 C C . GLY B 1 303 ? 19.348 -6.476 13.116 1.00 24.49 295 GLY B C 1
ATOM 4608 O O . GLY B 1 303 ? 18.560 -6.135 14.009 1.00 25.31 295 GLY B O 1
ATOM 4609 N N . LYS B 1 304 ? 19.701 -5.662 12.125 1.00 20.13 296 LYS B N 1
ATOM 4610 C CA . LYS B 1 304 ? 19.246 -4.283 12.059 1.00 26.56 296 LYS B CA 1
ATOM 4611 C C . LYS B 1 304 ? 18.206 -4.078 10.957 1.00 26.53 296 LYS B C 1
ATOM 4612 O O . LYS B 1 304 ? 17.767 -5.026 10.288 1.00 25.88 296 LYS B O 1
ATOM 4619 N N . HIS C 1 7 ? -7.138 -30.470 -18.230 1.00 70.44 -1 HIS C N 1
ATOM 4620 C CA . HIS C 1 7 ? -7.226 -29.742 -19.491 1.00 73.95 -1 HIS C CA 1
ATOM 4621 C C . HIS C 1 7 ? -6.552 -30.537 -20.607 1.00 66.61 -1 HIS C C 1
ATOM 4622 O O . HIS C 1 7 ? -5.514 -31.164 -20.391 1.00 66.75 -1 HIS C O 1
ATOM 4629 N N . HIS C 1 8 ? -7.141 -30.494 -21.801 1.00 52.60 0 HIS C N 1
ATOM 4630 C CA . HIS C 1 8 ? -6.697 -31.349 -22.894 1.00 44.30 0 HIS C CA 1
ATOM 4631 C C . HIS C 1 8 ? -5.320 -30.944 -23.407 1.00 33.94 0 HIS C C 1
ATOM 4632 O O . HIS C 1 8 ? -4.995 -29.757 -23.514 1.00 36.06 0 HIS C O 1
ATOM 4639 N N . MET C 1 9 ? -4.515 -31.947 -23.740 1.00 30.02 1 MET C N 1
ATOM 4640 C CA . MET C 1 9 ? -3.287 -31.704 -24.483 1.00 25.35 1 MET C CA 1
ATOM 4641 C C . MET C 1 9 ? -3.592 -31.110 -25.849 1.00 27.35 1 MET C C 1
ATOM 4642 O O . MET C 1 9 ? -4.640 -31.366 -26.441 1.00 27.89 1 MET C O 1
ATOM 4647 N N . LYS C 1 10 ? -2.640 -30.342 -26.365 1.00 20.79 2 LYS C N 1
ATOM 4648 C CA . LYS C 1 10 ? -2.736 -29.746 -27.688 1.00 19.54 2 LYS C CA 1
ATOM 4649 C C . LYS C 1 10 ? -1.837 -30.541 -28.627 1.00 18.45 2 LYS C C 1
ATOM 4650 O O . LYS C 1 10 ? -0.645 -30.700 -28.350 1.00 18.27 2 LYS C O 1
ATOM 4656 N N . ILE C 1 11 ? -2.405 -31.060 -29.717 1.00 13.77 3 ILE C N 1
ATOM 4657 C CA . ILE C 1 11 ? -1.671 -31.872 -30.678 1.00 15.87 3 ILE C CA 1
ATOM 4658 C C . ILE C 1 11 ? -1.667 -31.133 -32.000 1.00 17.45 3 ILE C C 1
ATOM 4659 O O . ILE C 1 11 ? -2.733 -30.781 -32.515 1.00 18.42 3 ILE C O 1
ATOM 4664 N N . LEU C 1 12 ? -0.483 -30.907 -32.551 1.00 12.71 4 LEU C N 1
ATOM 4665 C CA . LEU C 1 12 ? -0.360 -30.282 -33.862 1.00 13.00 4 LEU C CA 1
ATOM 4666 C C . LEU C 1 12 ? -0.015 -31.349 -34.892 1.00 16.94 4 LEU C C 1
ATOM 4667 O O . LEU C 1 12 ? 1.005 -32.026 -34.764 1.00 14.77 4 LEU C O 1
ATOM 4672 N N . LEU C 1 13 ? -0.871 -31.505 -35.905 1.00 11.51 5 LEU C N 1
ATOM 4673 C CA . LEU C 1 13 ? -0.675 -32.482 -36.965 1.00 11.96 5 LEU C CA 1
ATOM 4674 C C . LEU C 1 13 ? -0.353 -31.743 -38.253 1.00 13.98 5 LEU C C 1
ATOM 4675 O O . LEU C 1 13 ? -1.144 -30.904 -38.696 1.00 15.89 5 LEU C O 1
ATOM 4680 N N . ILE C 1 14 ? 0.808 -32.044 -38.839 1.00 12.78 6 ILE C N 1
ATOM 4681 C CA A ILE C 1 14 ? 1.266 -31.480 -40.110 0.46 14.40 6 ILE C CA 1
ATOM 4682 C CA B ILE C 1 14 ? 1.208 -31.465 -40.113 0.54 14.37 6 ILE C CA 1
ATOM 4683 C C . ILE C 1 14 ? 1.103 -32.537 -41.191 1.00 14.89 6 ILE C C 1
ATOM 4684 O O . ILE C 1 14 ? 1.382 -33.716 -40.945 1.00 15.87 6 ILE C O 1
ATOM 4693 N N . GLY C 1 15 ? 0.659 -32.131 -42.381 1.00 16.53 7 GLY C N 1
ATOM 4694 C CA . GLY C 1 15 ? 0.453 -33.107 -43.440 1.00 17.22 7 GLY C CA 1
ATOM 4695 C C . GLY C 1 15 ? -0.860 -33.854 -43.340 1.00 22.74 7 GLY C C 1
ATOM 4696 O O . GLY C 1 15 ? -0.929 -35.049 -43.667 1.00 17.81 7 GLY C O 1
ATOM 4697 N N . LYS C 1 16 ? -1.922 -33.174 -42.912 1.00 16.30 8 LYS C N 1
ATOM 4698 C CA . LYS C 1 16 ? -3.134 -33.869 -42.504 1.00 17.20 8 LYS C CA 1
ATOM 4699 C C . LYS C 1 16 ? -3.818 -34.598 -43.647 1.00 16.16 8 LYS C C 1
ATOM 4700 O O . LYS C 1 16 ? -4.640 -35.484 -43.382 1.00 16.07 8 LYS C O 1
ATOM 4706 N N . ASN C 1 17 ? -3.540 -34.224 -44.898 1.00 16.27 9 ASN C N 1
ATOM 4707 C CA . ASN C 1 17 ? -4.282 -34.743 -46.038 1.00 16.19 9 ASN C CA 1
ATOM 4708 C C . ASN C 1 17 ? -3.622 -35.951 -46.694 1.00 19.41 9 ASN C C 1
ATOM 4709 O O . ASN C 1 17 ? -4.185 -36.499 -47.649 1.00 20.48 9 ASN C O 1
ATOM 4714 N N . GLY C 1 18 ? -2.445 -36.366 -46.223 1.00 18.94 10 GLY C N 1
ATOM 4715 C CA . GLY C 1 18 ? -1.763 -37.510 -46.793 1.00 18.14 10 GLY C CA 1
ATOM 4716 C C . GLY C 1 18 ? -2.401 -38.818 -46.377 1.00 19.10 10 GLY C C 1
ATOM 4717 O O . GLY C 1 18 ? -3.385 -38.861 -45.642 1.00 16.61 10 GLY C O 1
ATOM 4718 N N . GLN C 1 19 ? -1.834 -39.918 -46.880 1.00 16.85 11 GLN C N 1
ATOM 4719 C CA . GLN C 1 19 ? -2.340 -41.236 -46.500 1.00 15.17 11 GLN C CA 1
ATOM 4720 C C . GLN C 1 19 ? -2.315 -41.417 -44.998 1.00 14.33 11 GLN C C 1
ATOM 4721 O O . GLN C 1 19 ? -3.334 -41.748 -44.378 1.00 14.66 11 GLN C O 1
ATOM 4727 N N . VAL C 1 20 ? -1.155 -41.193 -44.390 1.00 13.34 12 VAL C N 1
ATOM 4728 C CA . VAL C 1 20 ? -1.052 -41.371 -42.948 1.00 12.21 12 VAL C CA 1
ATOM 4729 C C . VAL C 1 20 ? -1.703 -40.212 -42.213 1.00 11.84 12 VAL C C 1
ATOM 4730 O O . VAL C 1 20 ? -2.394 -40.420 -41.211 1.00 13.81 12 VAL C O 1
ATOM 4734 N N . GLY C 1 21 ? -1.531 -38.981 -42.720 1.00 13.89 13 GLY C N 1
ATOM 4735 C CA . GLY C 1 21 ? -2.164 -37.837 -42.079 1.00 12.28 13 GLY C CA 1
ATOM 4736 C C . GLY C 1 21 ? -3.662 -37.997 -41.907 1.00 12.67 13 GLY C C 1
ATOM 4737 O O . GLY C 1 21 ? -4.215 -37.648 -40.860 1.00 13.70 13 GLY C O 1
ATOM 4738 N N . TRP C 1 22 ? -4.340 -38.524 -42.926 1.00 13.59 14 TRP C N 1
ATOM 4739 C CA . TRP C 1 22 ? -5.792 -38.654 -42.835 1.00 13.44 14 TRP C CA 1
ATOM 4740 C C . TRP C 1 22 ? -6.186 -39.629 -41.733 1.00 13.55 14 TRP C C 1
ATOM 4741 O O . TRP C 1 22 ? -7.136 -39.376 -40.985 1.00 14.52 14 TRP C O 1
ATOM 4752 N N . GLU C 1 23 ? -5.490 -40.762 -41.635 1.00 14.11 15 GLU C N 1
ATOM 4753 C CA . GLU C 1 23 ? -5.805 -41.694 -40.557 1.00 13.50 15 GLU C CA 1
ATOM 4754 C C . GLU C 1 23 ? -5.403 -41.123 -39.195 1.00 13.02 15 GLU C C 1
ATOM 4755 O O . GLU C 1 23 ? -6.069 -41.404 -38.192 1.00 14.38 15 GLU C O 1
ATOM 4761 N N . LEU C 1 24 ? -4.345 -40.307 -39.142 1.00 11.02 16 LEU C N 1
ATOM 4762 C CA . LEU C 1 24 ? -3.979 -39.638 -37.895 1.00 10.68 16 LEU C CA 1
ATOM 4763 C C . LEU C 1 24 ? -5.038 -38.650 -37.437 1.00 13.14 16 LEU C C 1
ATOM 4764 O O . LEU C 1 24 ? -5.199 -38.448 -36.227 1.00 13.56 16 LEU C O 1
ATOM 4769 N N . GLN C 1 25 ? -5.737 -37.990 -38.363 1.00 11.46 17 GLN C N 1
ATOM 4770 C CA . GLN C 1 25 ? -6.837 -37.118 -37.946 1.00 14.47 17 GLN C CA 1
ATOM 4771 C C . GLN C 1 25 ? -7.841 -37.889 -37.113 1.00 16.45 17 GLN C C 1
ATOM 4772 O O . GLN C 1 25 ? -8.419 -37.337 -36.168 1.00 17.70 17 GLN C O 1
ATOM 4778 N N . ARG C 1 26 ? -8.013 -39.176 -37.416 1.00 13.65 18 ARG C N 1
ATOM 4779 C CA . ARG C 1 26 ? -8.862 -40.056 -36.628 1.00 15.41 18 ARG C CA 1
ATOM 4780 C C . ARG C 1 26 ? -8.161 -40.505 -35.349 1.00 12.49 18 ARG C C 1
ATOM 4781 O O . ARG C 1 26 ? -8.694 -40.338 -34.245 1.00 15.57 18 ARG C O 1
ATOM 4789 N N . SER C 1 27 ? -6.963 -41.077 -35.478 1.00 11.65 19 SER C N 1
ATOM 4790 C CA . SER C 1 27 ? -6.365 -41.758 -34.322 1.00 11.51 19 SER C CA 1
ATOM 4791 C C . SER C 1 27 ? -5.928 -40.769 -33.244 1.00 12.67 19 SER C C 1
ATOM 4792 O O . SER C 1 27 ? -5.966 -41.099 -32.055 1.00 15.49 19 SER C O 1
ATOM 4795 N N . LEU C 1 28 ? -5.535 -39.555 -33.634 1.00 13.02 20 LEU C N 1
ATOM 4796 C CA . LEU C 1 28 ? -5.079 -38.568 -32.660 1.00 13.02 20 LEU C CA 1
ATOM 4797 C C . LEU C 1 28 ? -6.232 -37.853 -31.975 1.00 14.27 20 LEU C C 1
ATOM 4798 O O . LEU C 1 28 ? -6.016 -37.192 -30.946 1.00 17.60 20 LEU C O 1
ATOM 4803 N N . SER C 1 29 ? -7.456 -37.993 -32.489 1.00 13.32 21 SER C N 1
ATOM 4804 C CA . SER C 1 29 ? -8.560 -37.167 -32.001 1.00 13.48 21 SER C CA 1
ATOM 4805 C C . SER C 1 29 ? -8.926 -37.442 -30.547 1.00 19.08 21 SER C C 1
ATOM 4806 O O . SER C 1 29 ? -9.500 -36.563 -29.901 1.00 23.60 21 SER C O 1
ATOM 4809 N N . THR C 1 30 ? -8.602 -38.614 -30.008 1.00 18.35 22 THR C N 1
ATOM 4810 C CA . THR C 1 30 ? -8.905 -38.902 -28.611 1.00 19.96 22 THR C CA 1
ATOM 4811 C C . THR C 1 30 ? -7.745 -38.612 -27.669 1.00 24.00 22 THR C C 1
ATOM 4812 O O . THR C 1 30 ? -7.898 -38.786 -26.456 1.00 23.27 22 THR C O 1
ATOM 4816 N N . LEU C 1 31 ? -6.593 -38.184 -28.187 1.00 20.37 23 LEU C N 1
ATOM 4817 C CA . LEU C 1 31 ? -5.466 -37.881 -27.318 1.00 19.00 23 LEU C CA 1
ATOM 4818 C C . LEU C 1 31 ? -5.487 -36.456 -26.782 1.00 25.87 23 LEU C C 1
ATOM 4819 O O . LEU C 1 31 ? -4.823 -36.176 -25.776 1.00 26.47 23 LEU C O 1
ATOM 4824 N N . GLY C 1 32 ? -6.198 -35.553 -27.449 1.00 20.70 24 GLY C N 1
ATOM 4825 C CA . GLY C 1 32 ? -6.274 -34.170 -27.017 1.00 25.82 24 GLY C CA 1
ATOM 4826 C C . GLY C 1 32 ? -6.979 -33.346 -28.079 1.00 25.66 24 GLY C C 1
ATOM 4827 O O . GLY C 1 32 ? -7.644 -33.896 -28.961 1.00 27.76 24 GLY C O 1
ATOM 4828 N N . ASP C 1 33 ? -6.818 -32.027 -27.982 1.00 23.98 25 ASP C N 1
ATOM 4829 C CA . ASP C 1 33 ? -7.328 -31.111 -29.000 1.00 24.50 25 ASP C CA 1
ATOM 4830 C C . ASP C 1 33 ? -6.353 -31.068 -30.168 1.00 21.94 25 ASP C C 1
ATOM 4831 O O . ASP C 1 33 ? -5.203 -30.650 -30.004 1.00 23.30 25 ASP C O 1
ATOM 4836 N N . VAL C 1 34 ? -6.805 -31.483 -31.344 1.00 19.18 26 VAL C N 1
ATOM 4837 C CA . VAL C 1 34 ? -5.949 -31.581 -32.522 1.00 14.54 26 VAL C CA 1
ATOM 4838 C C . VAL C 1 34 ? -6.128 -30.329 -33.371 1.00 21.63 26 VAL C C 1
ATOM 4839 O O . VAL C 1 34 ? -7.259 -29.916 -33.666 1.00 20.82 26 VAL C O 1
ATOM 4843 N N . VAL C 1 35 ? -5.010 -29.706 -33.724 1.00 15.72 27 VAL C N 1
ATOM 4844 C CA . VAL C 1 35 ? -4.945 -28.677 -34.752 1.00 15.88 27 VAL C CA 1
ATOM 4845 C C . VAL C 1 35 ? -4.242 -29.323 -35.936 1.00 16.28 27 VAL C C 1
ATOM 4846 O O . VAL C 1 35 ? -3.071 -29.704 -35.839 1.00 15.49 27 VAL C O 1
ATOM 4850 N N . ALA C 1 36 ? -4.958 -29.491 -37.044 1.00 18.12 28 ALA C N 1
ATOM 4851 C CA . ALA C 1 36 ? -4.439 -30.204 -38.204 1.00 18.55 28 ALA C CA 1
ATOM 4852 C C . ALA C 1 36 ? -4.253 -29.229 -39.352 1.00 17.90 28 ALA C C 1
ATOM 4853 O O . ALA C 1 36 ? -5.178 -28.477 -39.689 1.00 21.48 28 ALA C O 1
ATOM 4855 N N . VAL C 1 37 ? -3.072 -29.259 -39.975 1.00 16.80 29 VAL C N 1
ATOM 4856 C CA . VAL C 1 37 ? -2.761 -28.353 -41.071 1.00 16.87 29 VAL C CA 1
ATOM 4857 C C . VAL C 1 37 ? -2.169 -29.139 -42.238 1.00 20.81 29 VAL C C 1
ATOM 4858 O O . VAL C 1 37 ? -1.677 -30.258 -42.086 1.00 18.94 29 VAL C O 1
ATOM 4862 N N . ASP C 1 38 ? -2.233 -28.532 -43.417 1.00 21.99 30 ASP C N 1
ATOM 4863 C CA . ASP C 1 38 ? -1.485 -28.999 -44.580 1.00 24.86 30 ASP C CA 1
ATOM 4864 C C . ASP C 1 38 ? -1.156 -27.761 -45.402 1.00 29.76 30 ASP C C 1
ATOM 4865 O O . ASP C 1 38 ? -1.486 -26.639 -45.011 1.00 24.92 30 ASP C O 1
ATOM 4870 N N . TYR C 1 39 ? -0.473 -27.953 -46.533 1.00 30.69 31 TYR C N 1
ATOM 4871 C CA . TYR C 1 39 ? 0.170 -26.801 -47.155 1.00 31.56 31 TYR C CA 1
ATOM 4872 C C . TYR C 1 39 ? -0.832 -25.771 -47.663 1.00 37.23 31 TYR C C 1
ATOM 4873 O O . TYR C 1 39 ? -0.467 -24.602 -47.819 1.00 34.09 31 TYR C O 1
ATOM 4882 N N . PHE C 1 40 ? -2.086 -26.159 -47.883 1.00 33.86 32 PHE C N 1
ATOM 4883 C CA . PHE C 1 40 ? -3.101 -25.236 -48.378 1.00 36.40 32 PHE C CA 1
ATOM 4884 C C . PHE C 1 40 ? -3.784 -24.434 -47.271 1.00 38.71 32 PHE C C 1
ATOM 4885 O O . PHE C 1 40 ? -4.624 -23.584 -47.581 1.00 41.72 32 PHE C O 1
ATOM 4893 N N . ASP C 1 41 ? -3.447 -24.670 -46.001 1.00 32.21 33 ASP C N 1
ATOM 4894 C CA . ASP C 1 41 ? -4.128 -23.980 -44.907 1.00 36.43 33 ASP C CA 1
ATOM 4895 C C . ASP C 1 41 ? -3.904 -22.471 -44.982 1.00 45.08 33 ASP C C 1
ATOM 4896 O O . ASP C 1 41 ? -2.802 -21.998 -45.274 1.00 38.88 33 ASP C O 1
ATOM 4901 N N . LYS C 1 42 ? -4.969 -21.713 -44.716 1.00 41.79 34 LYS C N 1
ATOM 4902 C CA . LYS C 1 42 ? -4.958 -20.266 -44.897 1.00 41.98 34 LYS C CA 1
ATOM 4903 C C . LYS C 1 42 ? -4.809 -19.486 -43.599 1.00 51.29 34 LYS C C 1
ATOM 4904 O O . LYS C 1 42 ? -4.269 -18.375 -43.619 1.00 56.13 34 LYS C O 1
ATOM 4906 N N . GLU C 1 43 ? -5.281 -20.028 -42.473 1.00 41.32 35 GLU C N 1
ATOM 4907 C CA . GLU C 1 43 ? -5.167 -19.321 -41.201 1.00 45.83 35 GLU C CA 1
ATOM 4908 C C . GLU C 1 43 ? -3.811 -19.576 -40.555 1.00 42.44 35 GLU C C 1
ATOM 4909 O O . GLU C 1 43 ? -3.109 -18.637 -40.163 1.00 50.00 35 GLU C O 1
ATOM 4911 N N . LEU C 1 44 ? -3.432 -20.839 -40.439 1.00 35.92 36 LEU C N 1
ATOM 4912 C CA . LEU C 1 44 ? -2.099 -21.226 -40.014 1.00 36.75 36 LEU C CA 1
ATOM 4913 C C . LEU C 1 44 ? -1.305 -21.693 -41.225 1.00 41.37 36 LEU C C 1
ATOM 4914 O O . LEU C 1 44 ? -1.854 -22.303 -42.145 1.00 42.19 36 LEU C O 1
ATOM 4919 N N . CYS C 1 45 ? -0.007 -21.412 -41.220 1.00 32.15 37 CYS C N 1
ATOM 4920 C CA . CYS C 1 45 ? 0.849 -21.934 -42.276 1.00 30.22 37 CYS C CA 1
ATOM 4921 C C . CYS C 1 45 ? 1.042 -23.431 -42.073 1.00 31.30 37 CYS C C 1
ATOM 4922 O O . CYS C 1 45 ? 1.495 -23.872 -41.010 1.00 30.87 37 CYS C O 1
ATOM 4925 N N . GLY C 1 46 ? 0.688 -24.218 -43.086 1.00 26.48 38 GLY C N 1
ATOM 4926 C CA . GLY C 1 46 ? 0.925 -25.646 -43.053 1.00 27.97 38 GLY C CA 1
ATOM 4927 C C . GLY C 1 46 ? 1.978 -26.106 -44.032 1.00 26.80 38 GLY C C 1
ATOM 4928 O O . GLY C 1 46 ? 2.140 -27.319 -44.216 1.00 32.12 38 GLY C O 1
ATOM 4929 N N . ASP C 1 47 ? 2.697 -25.185 -44.668 1.00 31.16 39 ASP C N 1
ATOM 4930 C CA . ASP C 1 47 ? 3.679 -25.493 -45.705 1.00 32.87 39 ASP C CA 1
ATOM 4931 C C . ASP C 1 47 ? 5.021 -25.699 -45.018 1.00 32.90 39 ASP C C 1
ATOM 4932 O O . ASP C 1 47 ? 5.697 -24.736 -44.648 1.00 32.04 39 ASP C O 1
ATOM 4937 N N . LEU C 1 48 ? 5.401 -26.968 -44.851 1.00 37.05 40 LEU C N 1
ATOM 4938 C CA . LEU C 1 48 ? 6.650 -27.324 -44.193 1.00 37.48 40 LEU C CA 1
ATOM 4939 C C . LEU C 1 48 ? 7.873 -26.755 -44.904 1.00 31.59 40 LEU C C 1
ATOM 4940 O O . LEU C 1 48 ? 8.939 -26.656 -44.287 1.00 41.70 40 LEU C O 1
ATOM 4945 N N . THR C 1 49 ? 7.753 -26.349 -46.168 1.00 37.51 41 THR C N 1
ATOM 4946 C CA . THR C 1 49 ? 8.881 -25.738 -46.865 1.00 35.78 41 THR C CA 1
ATOM 4947 C C . THR C 1 49 ? 9.002 -24.239 -46.619 1.00 42.29 41 THR C C 1
ATOM 4948 O O . THR C 1 49 ? 9.992 -23.638 -47.039 1.00 41.04 41 THR C O 1
ATOM 4952 N N . ASN C 1 50 ? 8.010 -23.624 -45.982 1.00 37.36 42 ASN C N 1
ATOM 4953 C CA . ASN C 1 50 ? 8.089 -22.229 -45.558 1.00 34.01 42 ASN C CA 1
ATOM 4954 C C . ASN C 1 50 ? 8.618 -22.256 -44.132 1.00 29.03 42 ASN C C 1
ATOM 4955 O O . ASN C 1 50 ? 7.861 -22.408 -43.172 1.00 30.52 42 ASN C O 1
ATOM 4960 N N . LEU C 1 51 ? 9.938 -22.131 -43.987 1.00 31.87 43 LEU C N 1
ATOM 4961 C CA . LEU C 1 51 ? 10.549 -22.423 -42.691 1.00 29.22 43 LEU C CA 1
ATOM 4962 C C . LEU C 1 51 ? 10.115 -21.415 -41.630 1.00 28.09 43 LEU C C 1
ATOM 4963 O O . LEU C 1 51 ? 9.888 -21.787 -40.474 1.00 28.66 43 LEU C O 1
ATOM 4968 N N . ASP C 1 52 ? 9.968 -20.142 -42.008 1.00 30.11 44 ASP C N 1
ATOM 4969 C CA . ASP C 1 52 ? 9.470 -19.154 -41.055 1.00 27.91 44 ASP C CA 1
ATOM 4970 C C . ASP C 1 52 ? 7.998 -19.386 -40.741 1.00 26.42 44 ASP C C 1
ATOM 4971 O O . ASP C 1 52 ? 7.581 -19.300 -39.579 1.00 27.29 44 ASP C O 1
ATOM 4976 N N . GLY C 1 53 ? 7.195 -19.690 -41.760 1.00 27.73 45 GLY C N 1
ATOM 4977 C CA . GLY C 1 53 ? 5.772 -19.892 -41.530 1.00 26.35 45 GLY C CA 1
ATOM 4978 C C . GLY C 1 53 ? 5.486 -21.094 -40.653 1.00 27.05 45 GLY C C 1
ATOM 4979 O O . GLY C 1 53 ? 4.674 -21.027 -39.726 1.00 23.63 45 GLY C O 1
ATOM 4980 N N . ILE C 1 54 ? 6.132 -22.226 -40.944 1.00 21.89 46 ILE C N 1
ATOM 4981 C CA . ILE C 1 54 ? 5.860 -23.404 -40.130 1.00 21.31 46 ILE C CA 1
ATOM 4982 C C . ILE C 1 54 ? 6.345 -23.187 -38.697 1.00 18.96 46 ILE C C 1
ATOM 4983 O O . ILE C 1 54 ? 5.717 -23.674 -37.749 1.00 21.79 46 ILE C O 1
ATOM 4988 N N . ALA C 1 55 ? 7.438 -22.443 -38.510 1.00 21.95 47 ALA C N 1
ATOM 4989 C CA . ALA C 1 55 ? 7.894 -22.136 -37.156 1.00 22.55 47 ALA C CA 1
ATOM 4990 C C . ALA C 1 55 ? 6.857 -21.306 -36.417 1.00 20.86 47 ALA C C 1
ATOM 4991 O O . ALA C 1 55 ? 6.551 -21.575 -35.247 1.00 21.66 47 ALA C O 1
ATOM 4993 N N . GLN C 1 56 ? 6.288 -20.312 -37.096 1.00 23.00 48 GLN C N 1
ATOM 4994 C CA . GLN C 1 56 ? 5.259 -19.489 -36.477 1.00 23.90 48 GLN C CA 1
ATOM 4995 C C . GLN C 1 56 ? 4.030 -20.310 -36.125 1.00 20.50 48 GLN C C 1
ATOM 4996 O O . GLN C 1 56 ? 3.348 -20.011 -35.141 1.00 22.91 48 GLN C O 1
ATOM 5002 N N . THR C 1 57 ? 3.713 -21.335 -36.919 1.00 21.21 49 THR C N 1
ATOM 5003 C CA . THR C 1 57 ? 2.570 -22.173 -36.586 1.00 16.81 49 THR C CA 1
ATOM 5004 C C . THR C 1 57 ? 2.803 -22.916 -35.280 1.00 18.88 49 THR C C 1
ATOM 5005 O O . THR C 1 57 ? 1.921 -22.954 -34.416 1.00 18.34 49 THR C O 1
ATOM 5009 N N . VAL C 1 58 ? 3.999 -23.473 -35.098 1.00 16.38 50 VAL C N 1
ATOM 5010 C CA . VAL C 1 58 ? 4.292 -24.161 -33.844 1.00 17.02 50 VAL C CA 1
ATOM 5011 C C . VAL C 1 58 ? 4.211 -23.187 -32.676 1.00 17.36 50 VAL C C 1
ATOM 5012 O O . VAL C 1 58 ? 3.661 -23.518 -31.617 1.00 17.43 50 VAL C O 1
ATOM 5016 N N . ARG C 1 59 ? 4.752 -21.975 -32.851 1.00 17.99 51 ARG C N 1
ATOM 5017 C CA . ARG C 1 59 ? 4.745 -20.990 -31.768 1.00 19.11 51 ARG C CA 1
ATOM 5018 C C . ARG C 1 59 ? 3.339 -20.517 -31.440 1.00 20.93 51 ARG C C 1
ATOM 5019 O O . ARG C 1 59 ? 3.054 -20.197 -30.284 1.00 23.04 51 ARG C O 1
ATOM 5027 N N . THR C 1 60 ? 2.471 -20.413 -32.446 1.00 19.10 52 THR C N 1
ATOM 5028 C CA . THR C 1 60 ? 1.099 -19.979 -32.201 1.00 21.12 52 THR C CA 1
ATOM 5029 C C . THR C 1 60 ? 0.297 -21.078 -31.515 1.00 21.05 52 THR C C 1
ATOM 5030 O O . THR C 1 60 ? -0.419 -20.822 -30.536 1.00 23.15 52 THR C O 1
ATOM 5034 N N . VAL C 1 61 ? 0.407 -22.306 -32.018 1.00 19.54 53 VAL C N 1
ATOM 5035 C CA . VAL C 1 61 ? -0.410 -23.406 -31.515 1.00 16.37 53 VAL C CA 1
ATOM 5036 C C . VAL C 1 61 ? 0.078 -23.871 -30.147 1.00 18.46 53 VAL C C 1
ATOM 5037 O O . VAL C 1 61 ? -0.723 -24.302 -29.307 1.00 20.52 53 VAL C O 1
ATOM 5041 N N . ARG C 1 62 ? 1.373 -23.748 -29.879 1.00 18.07 54 ARG C N 1
ATOM 5042 C CA . ARG C 1 62 ? 1.967 -24.206 -28.627 1.00 17.80 54 ARG C CA 1
ATOM 5043 C C . ARG C 1 62 ? 1.571 -25.648 -28.294 1.00 16.42 54 ARG C C 1
ATOM 5044 O O . ARG C 1 62 ? 1.052 -25.923 -27.207 1.00 18.27 54 ARG C O 1
ATOM 5052 N N . PRO C 1 63 ? 1.842 -26.587 -29.193 1.00 15.44 55 PRO C N 1
ATOM 5053 C CA . PRO C 1 63 ? 1.451 -27.979 -28.966 1.00 16.35 55 PRO C CA 1
ATOM 5054 C C . PRO C 1 63 ? 2.243 -28.641 -27.852 1.00 19.03 55 PRO C C 1
ATOM 5055 O O . PRO C 1 63 ? 3.358 -28.245 -27.509 1.00 15.83 55 PRO C O 1
ATOM 5059 N N . ASP C 1 64 ? 1.611 -29.656 -27.263 1.00 15.21 56 ASP C N 1
ATOM 5060 C CA . ASP C 1 64 ? 2.271 -30.617 -26.391 1.00 15.95 56 ASP C CA 1
ATOM 5061 C C . ASP C 1 64 ? 2.842 -31.791 -27.176 1.00 16.37 56 ASP C C 1
ATOM 5062 O O . ASP C 1 64 ? 3.768 -32.460 -26.702 1.00 14.93 56 ASP C O 1
ATOM 5067 N N . VAL C 1 65 ? 2.268 -32.077 -28.339 1.00 13.02 57 VAL C N 1
ATOM 5068 C CA . VAL C 1 65 ? 2.722 -33.142 -29.228 1.00 14.31 57 VAL C CA 1
ATOM 5069 C C . VAL C 1 65 ? 2.661 -32.606 -30.646 1.00 15.25 57 VAL C C 1
ATOM 5070 O O . VAL C 1 65 ? 1.669 -31.980 -31.021 1.00 15.14 57 VAL C O 1
ATOM 5074 N N . VAL C 1 66 ? 3.724 -32.818 -31.422 1.00 12.77 58 VAL C N 1
ATOM 5075 C CA . VAL C 1 66 ? 3.756 -32.468 -32.837 1.00 13.15 58 VAL C CA 1
ATOM 5076 C C . VAL C 1 66 ? 3.881 -33.763 -33.608 1.00 16.58 58 VAL C C 1
ATOM 5077 O O . VAL C 1 66 ? 4.788 -34.554 -33.338 1.00 14.43 58 VAL C O 1
ATOM 5081 N N . VAL C 1 67 ? 2.987 -33.986 -34.571 1.00 11.62 59 VAL C N 1
ATOM 5082 C CA . VAL C 1 67 ? 3.076 -35.184 -35.401 1.00 11.82 59 VAL C CA 1
ATOM 5083 C C . VAL C 1 67 ? 3.262 -34.719 -36.829 1.00 12.96 59 VAL C C 1
ATOM 5084 O O . VAL C 1 67 ? 2.379 -34.055 -37.385 1.00 14.24 59 VAL C O 1
ATOM 5088 N N . ASN C 1 68 ? 4.416 -35.047 -37.415 1.00 11.47 60 ASN C N 1
ATOM 5089 C CA . ASN C 1 68 ? 4.733 -34.627 -38.776 1.00 13.24 60 ASN C CA 1
ATOM 5090 C C . ASN C 1 68 ? 4.450 -35.761 -39.752 1.00 12.77 60 ASN C C 1
ATOM 5091 O O . ASN C 1 68 ? 5.261 -36.683 -39.895 1.00 16.15 60 ASN C O 1
ATOM 5096 N N . ALA C 1 69 ? 3.340 -35.655 -40.492 1.00 18.08 61 ALA C N 1
ATOM 5097 C CA . ALA C 1 69 ? 3.011 -36.615 -41.535 1.00 20.12 61 ALA C CA 1
ATOM 5098 C C . ALA C 1 69 ? 3.174 -36.024 -42.940 1.00 20.96 61 ALA C C 1
ATOM 5099 O O . ALA C 1 69 ? 2.594 -36.539 -43.895 1.00 23.17 61 ALA C O 1
ATOM 5101 N N . ALA C 1 70 ? 3.928 -34.936 -43.069 1.00 20.75 62 ALA C N 1
ATOM 5102 C CA . ALA C 1 70 ? 4.226 -34.306 -44.346 1.00 22.82 62 ALA C CA 1
ATOM 5103 C C . ALA C 1 70 ? 5.624 -34.701 -44.795 1.00 27.54 62 ALA C C 1
ATOM 5104 O O . ALA C 1 70 ? 6.537 -34.836 -43.977 1.00 31.29 62 ALA C O 1
ATOM 5106 N N . ALA C 1 71 ? 5.798 -34.835 -46.103 1.00 37.74 63 ALA C N 1
ATOM 5107 C CA . ALA C 1 71 ? 7.122 -35.134 -46.636 1.00 35.11 63 ALA C CA 1
ATOM 5108 C C . ALA C 1 71 ? 7.047 -35.133 -48.151 1.00 41.11 63 ALA C C 1
ATOM 5109 O O . ALA C 1 71 ? 5.961 -35.211 -48.736 1.00 42.96 63 ALA C O 1
ATOM 5111 N N . HIS C 1 72 ? 8.218 -35.041 -48.780 1.00 35.28 64 HIS C N 1
ATOM 5112 C CA A HIS C 1 72 ? 8.351 -35.327 -50.203 0.69 34.68 64 HIS C CA 1
ATOM 5113 C CA B HIS C 1 72 ? 8.318 -35.328 -50.204 0.31 34.74 64 HIS C CA 1
ATOM 5114 C C . HIS C 1 72 ? 8.332 -36.843 -50.375 1.00 41.62 64 HIS C C 1
ATOM 5115 O O . HIS C 1 72 ? 9.205 -37.536 -49.838 1.00 43.98 64 HIS C O 1
ATOM 5128 N N . THR C 1 73 ? 7.353 -37.366 -51.108 1.00 32.90 65 THR C N 1
ATOM 5129 C CA . THR C 1 73 ? 7.223 -38.812 -51.240 1.00 39.71 65 THR C CA 1
ATOM 5130 C C . THR C 1 73 ? 7.354 -39.301 -52.679 1.00 41.99 65 THR C C 1
ATOM 5131 O O . THR C 1 73 ? 7.046 -40.467 -52.956 1.00 49.62 65 THR C O 1
ATOM 5135 N N . ALA C 1 74 ? 7.819 -38.459 -53.600 1.00 46.00 66 ALA C N 1
ATOM 5136 C CA . ALA C 1 74 ? 7.980 -38.843 -55.005 1.00 45.72 66 ALA C CA 1
ATOM 5137 C C . ALA C 1 74 ? 9.448 -39.202 -55.233 1.00 45.40 66 ALA C C 1
ATOM 5138 O O . ALA C 1 74 ? 10.279 -38.343 -55.539 1.00 47.01 66 ALA C O 1
ATOM 5140 N N . VAL C 1 75 ? 9.761 -40.493 -55.103 1.00 43.22 67 VAL C N 1
ATOM 5141 C CA . VAL C 1 75 ? 11.153 -40.923 -54.971 1.00 43.30 67 VAL C CA 1
ATOM 5142 C C . VAL C 1 75 ? 11.938 -40.654 -56.252 1.00 44.70 67 VAL C C 1
ATOM 5143 O O . VAL C 1 75 ? 13.053 -40.121 -56.211 1.00 45.05 67 VAL C O 1
ATOM 5147 N N . ASP C 1 76 ? 11.378 -41.023 -57.405 1.00 46.46 68 ASP C N 1
ATOM 5148 C CA . ASP C 1 76 ? 12.079 -40.786 -58.663 1.00 47.05 68 ASP C CA 1
ATOM 5149 C C . ASP C 1 76 ? 12.171 -39.296 -58.976 1.00 52.83 68 ASP C C 1
ATOM 5150 O O . ASP C 1 76 ? 13.219 -38.816 -59.422 1.00 48.57 68 ASP C O 1
ATOM 5155 N N . LYS C 1 77 ? 11.094 -38.545 -58.732 1.00 48.10 69 LYS C N 1
ATOM 5156 C CA . LYS C 1 77 ? 11.143 -37.105 -58.958 1.00 48.17 69 LYS C CA 1
ATOM 5157 C C . LYS C 1 77 ? 12.169 -36.429 -58.055 1.00 50.10 69 LYS C C 1
ATOM 5158 O O . LYS C 1 77 ? 12.726 -35.388 -58.422 1.00 53.75 69 LYS C O 1
ATOM 5160 N N . ALA C 1 78 ? 12.441 -37.014 -56.882 1.00 43.70 70 ALA C N 1
ATOM 5161 C CA . ALA C 1 78 ? 13.391 -36.425 -55.941 1.00 45.40 70 ALA C CA 1
ATOM 5162 C C . ALA C 1 78 ? 14.783 -36.287 -56.528 1.00 46.48 70 ALA C C 1
ATOM 5163 O O . ALA C 1 78 ? 15.522 -35.373 -56.146 1.00 45.69 70 ALA C O 1
ATOM 5165 N N . GLU C 1 79 ? 15.181 -37.214 -57.404 1.00 44.69 71 GLU C N 1
ATOM 5166 C CA . GLU C 1 79 ? 16.511 -37.181 -58.001 1.00 43.98 71 GLU C CA 1
ATOM 5167 C C . GLU C 1 79 ? 16.746 -35.929 -58.831 1.00 54.70 71 GLU C C 1
ATOM 5168 O O . GLU C 1 79 ? 17.898 -35.645 -59.179 1.00 59.88 71 GLU C O 1
ATOM 5174 N N . SER C 1 80 ? 15.686 -35.193 -59.179 1.00 46.83 72 SER C N 1
ATOM 5175 C CA . SER C 1 80 ? 15.823 -33.923 -59.882 1.00 52.75 72 SER C CA 1
ATOM 5176 C C . SER C 1 80 ? 15.107 -32.804 -59.134 1.00 54.21 72 SER C C 1
ATOM 5177 O O . SER C 1 80 ? 14.796 -31.765 -59.723 1.00 60.42 72 SER C O 1
ATOM 5180 N N . GLU C 1 81 ? 14.834 -33.004 -57.851 1.00 50.80 73 GLU C N 1
ATOM 5181 C CA . GLU C 1 81 ? 14.260 -31.978 -56.991 1.00 42.04 73 GLU C CA 1
ATOM 5182 C C . GLU C 1 81 ? 14.992 -31.993 -55.656 1.00 45.92 73 GLU C C 1
ATOM 5183 O O . GLU C 1 81 ? 14.386 -32.080 -54.586 1.00 44.34 73 GLU C O 1
ATOM 5189 N N . ARG C 1 82 ? 16.325 -31.940 -55.725 1.00 45.52 74 ARG C N 1
ATOM 5190 C CA . ARG C 1 82 ? 17.142 -32.042 -54.519 1.00 37.40 74 ARG C CA 1
ATOM 5191 C C . ARG C 1 82 ? 16.780 -30.959 -53.511 1.00 38.63 74 ARG C C 1
ATOM 5192 O O . ARG C 1 82 ? 16.701 -31.226 -52.305 1.00 39.09 74 ARG C O 1
ATOM 5200 N N . GLU C 1 83 ? 16.529 -29.736 -53.990 1.00 38.54 75 GLU C N 1
ATOM 5201 C CA . GLU C 1 83 ? 16.247 -28.629 -53.079 1.00 36.33 75 GLU C CA 1
ATOM 5202 C C . GLU C 1 83 ? 14.941 -28.843 -52.325 1.00 35.40 75 GLU C C 1
ATOM 5203 O O . GLU C 1 83 ? 14.860 -28.571 -51.121 1.00 36.01 75 GLU C O 1
ATOM 5205 N N . LEU C 1 84 ? 13.910 -29.334 -53.014 1.00 34.32 76 LEU C N 1
ATOM 5206 C CA . LEU C 1 84 ? 12.616 -29.530 -52.373 1.00 32.41 76 LEU C CA 1
ATOM 5207 C C . LEU C 1 84 ? 12.664 -30.699 -51.397 1.00 31.28 76 LEU C C 1
ATOM 5208 O O . LEU C 1 84 ? 12.055 -30.643 -50.321 1.00 31.19 76 LEU C O 1
ATOM 5213 N N . SER C 1 85 ? 13.398 -31.760 -51.745 1.00 30.23 77 SER C N 1
ATOM 5214 C CA . SER C 1 85 ? 13.588 -32.871 -50.813 1.00 27.45 77 SER C CA 1
ATOM 5215 C C . SER C 1 85 ? 14.352 -32.432 -49.571 1.00 26.16 77 SER C C 1
ATOM 5216 O O . SER C 1 85 ? 14.006 -32.831 -48.453 1.00 23.90 77 SER C O 1
ATOM 5219 N N . ASP C 1 86 ? 15.404 -31.627 -49.750 1.00 26.73 78 ASP C N 1
ATOM 5220 C CA . ASP C 1 86 ? 16.118 -31.066 -48.606 1.00 27.11 78 ASP C CA 1
ATOM 5221 C C . ASP C 1 86 ? 15.184 -30.273 -47.702 1.00 25.92 78 ASP C C 1
ATOM 5222 O O . ASP C 1 86 ? 15.243 -30.403 -46.474 1.00 23.64 78 ASP C O 1
ATOM 5227 N N . LEU C 1 87 ? 14.322 -29.438 -48.289 1.00 27.32 79 LEU C N 1
ATOM 5228 C CA . LEU C 1 87 ? 13.400 -28.636 -47.480 1.00 24.27 79 LEU C CA 1
ATOM 5229 C C . LEU C 1 87 ? 12.377 -29.509 -46.764 1.00 24.41 79 LEU C C 1
ATOM 5230 O O . LEU C 1 87 ? 12.139 -29.349 -45.559 1.00 25.09 79 LEU C O 1
ATOM 5235 N N . LEU C 1 88 ? 11.739 -30.428 -47.492 1.00 22.23 80 LEU C N 1
ATOM 5236 C CA . LEU C 1 88 ? 10.613 -31.161 -46.918 1.00 24.25 80 LEU C CA 1
ATOM 5237 C C . LEU C 1 88 ? 11.064 -32.231 -45.935 1.00 23.45 80 LEU C C 1
ATOM 5238 O O . LEU C 1 88 ? 10.399 -32.460 -44.918 1.00 21.85 80 LEU C O 1
ATOM 5243 N N . ASN C 1 89 ? 12.179 -32.902 -46.220 1.00 21.15 81 ASN C N 1
ATOM 5244 C CA . ASN C 1 89 ? 12.594 -34.056 -45.436 1.00 18.55 81 ASN C CA 1
ATOM 5245 C C . ASN C 1 89 ? 13.679 -33.745 -44.418 1.00 18.98 81 ASN C C 1
ATOM 5246 O O . ASN C 1 89 ? 13.945 -34.592 -43.561 1.00 19.67 81 ASN C O 1
ATOM 5251 N N . ASP C 1 90 ? 14.320 -32.576 -44.506 1.00 21.58 82 ASP C N 1
ATOM 5252 C CA . ASP C 1 90 ? 15.481 -32.258 -43.681 1.00 20.32 82 ASP C CA 1
ATOM 5253 C C . ASP C 1 90 ? 15.311 -30.899 -43.005 1.00 21.75 82 ASP C C 1
ATOM 5254 O O . ASP C 1 90 ? 15.063 -30.837 -41.797 1.00 23.41 82 ASP C O 1
ATOM 5259 N N . LYS C 1 91 ? 15.418 -29.805 -43.769 1.00 20.72 83 LYS C N 1
ATOM 5260 C CA . LYS C 1 91 ? 15.403 -28.472 -43.163 1.00 21.67 83 LYS C CA 1
ATOM 5261 C C . LYS C 1 91 ? 14.095 -28.188 -42.428 1.00 21.19 83 LYS C C 1
ATOM 5262 O O . LYS C 1 91 ? 14.102 -27.613 -41.332 1.00 20.08 83 LYS C O 1
ATOM 5268 N N . GLY C 1 92 ? 12.960 -28.537 -43.032 1.00 18.91 84 GLY C N 1
ATOM 5269 C CA . GLY C 1 92 ? 11.691 -28.325 -42.350 1.00 19.01 84 GLY C CA 1
ATOM 5270 C C . GLY C 1 92 ? 11.575 -29.161 -41.091 1.00 18.91 84 GLY C C 1
ATOM 5271 O O . GLY C 1 92 ? 11.015 -28.720 -40.085 1.00 17.35 84 GLY C O 1
ATOM 5272 N N . VAL C 1 93 ? 12.110 -30.378 -41.131 1.00 17.54 85 VAL C N 1
ATOM 5273 C CA . VAL C 1 93 ? 12.094 -31.245 -39.963 1.00 15.22 85 VAL C CA 1
ATOM 5274 C C . VAL C 1 93 ? 12.952 -30.647 -38.860 1.00 16.80 85 VAL C C 1
ATOM 5275 O O . VAL C 1 93 ? 12.586 -30.690 -37.679 1.00 18.12 85 VAL C O 1
ATOM 5279 N N . ALA C 1 94 ? 14.102 -30.072 -39.227 1.00 17.27 86 ALA C N 1
ATOM 5280 C CA . ALA C 1 94 ? 14.948 -29.417 -38.232 1.00 15.80 86 ALA C CA 1
ATOM 5281 C C . ALA C 1 94 ? 14.225 -28.254 -37.561 1.00 18.47 86 ALA C C 1
ATOM 5282 O O . ALA C 1 94 ? 14.405 -28.017 -36.359 1.00 18.76 86 ALA C O 1
ATOM 5284 N N . VAL C 1 95 ? 13.437 -27.490 -38.328 1.00 17.31 87 VAL C N 1
ATOM 5285 C CA . VAL C 1 95 ? 12.685 -26.376 -37.755 1.00 19.84 87 VAL C CA 1
ATOM 5286 C C . VAL C 1 95 ? 11.634 -26.893 -36.785 1.00 20.38 87 VAL C C 1
ATOM 5287 O O . VAL C 1 95 ? 11.503 -26.387 -35.663 1.00 17.78 87 VAL C O 1
ATOM 5291 N N . LEU C 1 96 ? 10.879 -27.922 -37.189 1.00 16.32 88 LEU C N 1
ATOM 5292 C CA . LEU C 1 96 ? 9.917 -28.542 -36.274 1.00 15.23 88 LEU C CA 1
ATOM 5293 C C . LEU C 1 96 ? 10.597 -29.079 -35.020 1.00 17.75 88 LEU C C 1
ATOM 5294 O O . LEU C 1 96 ? 10.074 -28.916 -33.907 1.00 17.13 88 LEU C O 1
ATOM 5299 N N . ALA C 1 97 ? 11.747 -29.747 -35.180 1.00 14.49 89 ALA C N 1
ATOM 5300 C CA . ALA C 1 97 ? 12.492 -30.254 -34.026 1.00 15.07 89 ALA C CA 1
ATOM 5301 C C . ALA C 1 97 ? 12.857 -29.125 -33.067 1.00 16.94 89 ALA C C 1
ATOM 5302 O O . ALA C 1 97 ? 12.686 -29.251 -31.847 1.00 16.08 89 ALA C O 1
ATOM 5304 N N . ALA C 1 98 ? 13.383 -28.019 -33.601 1.00 17.05 90 ALA C N 1
ATOM 5305 C CA . ALA C 1 98 ? 13.835 -26.928 -32.740 1.00 18.08 90 ALA C CA 1
ATOM 5306 C C . ALA C 1 98 ? 12.655 -26.238 -32.069 1.00 18.83 90 ALA C C 1
ATOM 5307 O O . ALA C 1 98 ? 12.716 -25.900 -30.879 1.00 18.17 90 ALA C O 1
ATOM 5309 N N . GLU C 1 99 ? 11.573 -26.021 -32.816 1.00 15.15 91 GLU C N 1
ATOM 5310 C CA . GLU C 1 99 ? 10.435 -25.307 -32.246 1.00 18.05 91 GLU C CA 1
ATOM 5311 C C . GLU C 1 99 ? 9.697 -26.174 -31.237 1.00 18.42 91 GLU C C 1
ATOM 5312 O O . GLU C 1 99 ? 9.273 -25.680 -30.178 1.00 20.04 91 GLU C O 1
ATOM 5318 N N . SER C 1 100 ? 9.554 -27.469 -31.524 1.00 14.49 92 SER C N 1
ATOM 5319 C CA . SER C 1 100 ? 8.927 -28.346 -30.543 1.00 16.61 92 SER C CA 1
ATOM 5320 C C . SER C 1 100 ? 9.802 -28.491 -29.304 1.00 17.67 92 SER C C 1
ATOM 5321 O O . SER C 1 100 ? 9.285 -28.545 -28.186 1.00 16.69 92 SER C O 1
ATOM 5324 N N . ALA C 1 101 ? 11.127 -28.514 -29.467 1.00 15.07 93 ALA C N 1
ATOM 5325 C CA . ALA C 1 101 ? 11.980 -28.694 -28.295 1.00 15.99 93 ALA C CA 1
ATOM 5326 C C . ALA C 1 101 ? 11.891 -27.495 -27.357 1.00 17.42 93 ALA C C 1
ATOM 5327 O O . ALA C 1 101 ? 11.948 -27.655 -26.132 1.00 17.80 93 ALA C O 1
ATOM 5329 N N . LYS C 1 102 ? 11.758 -26.286 -27.911 1.00 16.67 94 LYS C N 1
ATOM 5330 C CA . LYS C 1 102 ? 11.642 -25.090 -27.080 1.00 15.34 94 LYS C CA 1
ATOM 5331 C C . LYS C 1 102 ? 10.417 -25.154 -26.180 1.00 14.70 94 LYS C C 1
ATOM 5332 O O . LYS C 1 102 ? 10.433 -24.595 -25.079 1.00 17.00 94 LYS C O 1
ATOM 5338 N N . LEU C 1 103 ? 9.346 -25.792 -26.654 1.00 15.11 95 LEU C N 1
ATOM 5339 C CA . LEU C 1 103 ? 8.101 -25.967 -25.921 1.00 14.20 95 LEU C CA 1
ATOM 5340 C C . LEU C 1 103 ? 8.098 -27.192 -25.015 1.00 16.20 95 LEU C C 1
ATOM 5341 O O . LEU C 1 103 ? 7.164 -27.353 -24.218 1.00 17.18 95 LEU C O 1
ATOM 5346 N N . GLY C 1 104 ? 9.100 -28.060 -25.123 1.00 15.14 96 GLY C N 1
ATOM 5347 C CA . GLY C 1 104 ? 9.050 -29.327 -24.413 1.00 14.36 96 GLY C CA 1
ATOM 5348 C C . GLY C 1 104 ? 8.074 -30.315 -25.014 1.00 13.44 96 GLY C C 1
ATOM 5349 O O . GLY C 1 104 ? 7.656 -31.251 -24.334 1.00 15.10 96 GLY C O 1
ATOM 5350 N N . ALA C 1 105 ? 7.712 -30.135 -26.279 1.00 13.50 97 ALA C N 1
ATOM 5351 C CA . ALA C 1 105 ? 6.730 -31.005 -26.919 1.00 15.04 97 ALA C CA 1
ATOM 5352 C C . ALA C 1 105 ? 7.381 -32.299 -27.398 1.00 18.28 97 ALA C C 1
ATOM 5353 O O . ALA C 1 105 ? 8.555 -32.324 -27.776 1.00 16.36 97 ALA C O 1
ATOM 5355 N N . LEU C 1 106 ? 6.611 -33.379 -27.357 1.00 14.50 98 LEU C N 1
ATOM 5356 C CA . LEU C 1 106 ? 7.017 -34.640 -27.963 1.00 14.21 98 LEU C CA 1
ATOM 5357 C C . LEU C 1 106 ? 6.785 -34.544 -29.459 1.00 15.11 98 LEU C C 1
ATOM 5358 O O . LEU C 1 106 ? 5.699 -34.148 -29.890 1.00 15.47 98 LEU C O 1
ATOM 5363 N N . MET C 1 107 ? 7.799 -34.868 -30.263 1.00 13.23 99 MET C N 1
ATOM 5364 C CA . MET C 1 107 ? 7.651 -34.787 -31.714 1.00 13.10 99 MET C CA 1
ATOM 5365 C C . MET C 1 107 ? 7.726 -36.175 -32.337 1.00 16.32 99 MET C C 1
ATOM 5366 O O . MET C 1 107 ? 8.678 -36.920 -32.081 1.00 12.62 99 MET C O 1
ATOM 5371 N N . VAL C 1 108 ? 6.743 -36.489 -33.180 1.00 12.23 100 VAL C N 1
ATOM 5372 C CA . VAL C 1 108 ? 6.658 -37.743 -33.935 1.00 13.80 100 VAL C CA 1
ATOM 5373 C C . VAL C 1 108 ? 6.970 -37.444 -35.389 1.00 12.73 100 VAL C C 1
ATOM 5374 O O . VAL C 1 108 ? 6.428 -36.497 -35.962 1.00 14.23 100 VAL C O 1
ATOM 5378 N N . HIS C 1 109 ? 7.811 -38.278 -35.995 1.00 12.80 101 HIS C N 1
ATOM 5379 C CA . HIS C 1 109 ? 8.245 -38.100 -37.372 1.00 14.38 101 HIS C CA 1
ATOM 5380 C C . HIS C 1 109 ? 8.350 -39.474 -38.009 1.00 14.97 101 HIS C C 1
ATOM 5381 O O . HIS C 1 109 ? 8.714 -40.446 -37.340 1.00 14.00 101 HIS C O 1
ATOM 5388 N N . TYR C 1 110 ? 8.039 -39.555 -39.304 1.00 13.08 102 TYR C N 1
ATOM 5389 C CA . TYR C 1 110 ? 8.103 -40.804 -40.051 1.00 13.96 102 TYR C CA 1
ATOM 5390 C C . TYR C 1 110 ? 9.302 -40.807 -40.984 1.00 17.20 102 TYR C C 1
ATOM 5391 O O . TYR C 1 110 ? 9.646 -39.779 -41.580 1.00 15.51 102 TYR C O 1
ATOM 5400 N N . SER C 1 111 ? 9.920 -41.973 -41.115 1.00 15.09 103 SER C N 1
ATOM 5401 C CA . SER C 1 111 ? 11.041 -42.137 -42.032 1.00 13.93 103 SER C CA 1
ATOM 5402 C C . SER C 1 111 ? 10.824 -43.432 -42.809 1.00 15.45 103 SER C C 1
ATOM 5403 O O . SER C 1 111 ? 9.704 -43.946 -42.898 1.00 17.50 103 SER C O 1
ATOM 5406 N N . THR C 1 112 ? 11.902 -43.991 -43.369 1.00 15.52 104 THR C N 1
ATOM 5407 C CA . THR C 1 112 ? 11.755 -44.911 -44.491 1.00 16.15 104 THR C CA 1
ATOM 5408 C C . THR C 1 112 ? 12.808 -46.009 -44.456 1.00 18.14 104 THR C C 1
ATOM 5409 O O . THR C 1 112 ? 13.930 -45.809 -43.975 1.00 21.81 104 THR C O 1
ATOM 5413 N N . ASP C 1 113 ? 12.444 -47.167 -45.018 1.00 17.87 105 ASP C N 1
ATOM 5414 C CA . ASP C 1 113 ? 13.431 -48.215 -45.263 1.00 20.88 105 ASP C CA 1
ATOM 5415 C C . ASP C 1 113 ? 14.502 -47.753 -46.233 1.00 20.75 105 ASP C C 1
ATOM 5416 O O . ASP C 1 113 ? 15.567 -48.382 -46.320 1.00 22.27 105 ASP C O 1
ATOM 5421 N N . TYR C 1 114 ? 14.233 -46.687 -46.985 1.00 20.67 106 TYR C N 1
ATOM 5422 C CA . TYR C 1 114 ? 15.204 -46.228 -47.966 1.00 23.68 106 TYR C CA 1
ATOM 5423 C C . TYR C 1 114 ? 16.413 -45.549 -47.336 1.00 20.43 106 TYR C C 1
ATOM 5424 O O . TYR C 1 114 ? 17.309 -45.130 -48.083 1.00 24.74 106 TYR C O 1
ATOM 5433 N N . VAL C 1 115 ? 16.485 -45.413 -46.006 1.00 20.19 107 VAL C N 1
ATOM 5434 C CA . VAL C 1 115 ? 17.733 -44.935 -45.411 1.00 19.82 107 VAL C CA 1
ATOM 5435 C C . VAL C 1 115 ? 18.817 -45.999 -45.432 1.00 24.79 107 VAL C C 1
ATOM 5436 O O . VAL C 1 115 ? 19.982 -45.678 -45.173 1.00 25.50 107 VAL C O 1
ATOM 5440 N N . PHE C 1 116 ? 18.472 -47.248 -45.736 1.00 25.10 108 PHE C N 1
ATOM 5441 C CA . PHE C 1 116 ? 19.435 -48.341 -45.743 1.00 25.08 108 PHE C CA 1
ATOM 5442 C C . PHE C 1 116 ? 19.880 -48.686 -47.160 1.00 27.97 108 PHE C C 1
ATOM 5443 O O . PHE C 1 116 ? 19.249 -48.315 -48.153 1.00 27.95 108 PHE C O 1
ATOM 5451 N N . ASP C 1 117 ? 20.973 -49.451 -47.242 1.00 26.08 109 ASP C N 1
ATOM 5452 C CA . ASP C 1 117 ? 21.571 -49.756 -48.534 1.00 26.33 109 ASP C CA 1
ATOM 5453 C C . ASP C 1 117 ? 20.922 -50.937 -49.249 1.00 26.92 109 ASP C C 1
ATOM 5454 O O . ASP C 1 117 ? 21.339 -51.260 -50.366 1.00 30.77 109 ASP C O 1
ATOM 5459 N N . GLY C 1 118 ? 19.943 -51.601 -48.639 1.00 27.87 110 GLY C N 1
ATOM 5460 C CA . GLY C 1 118 ? 19.243 -52.688 -49.298 1.00 29.30 110 GLY C CA 1
ATOM 5461 C C . GLY C 1 118 ? 19.998 -53.992 -49.381 1.00 29.56 110 GLY C C 1
ATOM 5462 O O . GLY C 1 118 ? 19.518 -54.928 -50.031 1.00 28.67 110 GLY C O 1
ATOM 5463 N N . ALA C 1 119 ? 21.157 -54.090 -48.741 1.00 27.94 111 ALA C N 1
ATOM 5464 C CA . ALA C 1 119 ? 21.914 -55.321 -48.778 1.00 30.47 111 ALA C CA 1
ATOM 5465 C C . ALA C 1 119 ? 21.299 -56.358 -47.849 1.00 29.02 111 ALA C C 1
ATOM 5466 O O . ALA C 1 119 ? 20.500 -56.043 -46.956 1.00 27.75 111 ALA C O 1
ATOM 5468 N N . GLY C 1 120 ? 21.683 -57.609 -48.079 1.00 31.75 112 GLY C N 1
ATOM 5469 C CA . GLY C 1 120 ? 21.293 -58.704 -47.216 1.00 33.55 112 GLY C CA 1
ATOM 5470 C C . GLY C 1 120 ? 19.893 -59.198 -47.507 1.00 34.76 112 GLY C C 1
ATOM 5471 O O . GLY C 1 120 ? 19.213 -58.760 -48.434 1.00 29.78 112 GLY C O 1
ATOM 5472 N N . SER C 1 121 ? 19.461 -60.150 -46.683 1.00 30.00 113 SER C N 1
ATOM 5473 C CA . SER C 1 121 ? 18.095 -60.654 -46.737 1.00 32.71 113 SER C CA 1
ATOM 5474 C C . SER C 1 121 ? 17.458 -60.694 -45.355 1.00 35.72 113 SER C C 1
ATOM 5475 O O . SER C 1 121 ? 16.414 -61.335 -45.180 1.00 33.42 113 SER C O 1
ATOM 5478 N N . HIS C 1 122 ? 18.058 -60.028 -44.376 1.00 28.60 114 HIS C N 1
ATOM 5479 C CA . HIS C 1 122 ? 17.570 -60.049 -43.007 1.00 31.57 114 HIS C CA 1
ATOM 5480 C C . HIS C 1 122 ? 16.683 -58.843 -42.732 1.00 27.47 114 HIS C C 1
ATOM 5481 O O . HIS C 1 122 ? 16.706 -57.843 -43.454 1.00 27.72 114 HIS C O 1
ATOM 5488 N N . TYR C 1 123 ? 15.891 -58.954 -41.666 1.00 26.37 115 TYR C N 1
ATOM 5489 C CA . TYR C 1 123 ? 15.077 -57.850 -41.171 1.00 25.60 115 TYR C CA 1
ATOM 5490 C C . TYR C 1 123 ? 15.974 -56.878 -40.407 1.00 28.29 115 TYR C C 1
ATOM 5491 O O . TYR C 1 123 ? 16.509 -57.213 -39.347 1.00 27.65 115 TYR C O 1
ATOM 5500 N N . ARG C 1 124 ? 16.130 -55.669 -40.930 1.00 23.19 116 ARG C N 1
ATOM 5501 C CA . ARG C 1 124 ? 17.097 -54.743 -40.358 1.00 25.53 116 ARG C CA 1
ATOM 5502 C C . ARG C 1 124 ? 16.636 -54.200 -39.011 1.00 23.49 116 ARG C C 1
ATOM 5503 O O . ARG C 1 124 ? 15.464 -53.874 -38.822 1.00 21.38 116 ARG C O 1
ATOM 5511 N N . ARG C 1 125 ? 17.579 -54.084 -38.084 1.00 24.93 117 ARG C N 1
ATOM 5512 C CA . ARG C 1 125 ? 17.312 -53.533 -36.766 1.00 25.19 117 ARG C CA 1
ATOM 5513 C C . ARG C 1 125 ? 17.637 -52.046 -36.743 1.00 24.52 117 ARG C C 1
ATOM 5514 O O . ARG C 1 125 ? 18.359 -51.526 -37.596 1.00 25.12 117 ARG C O 1
ATOM 5522 N N . GLU C 1 126 ? 17.109 -51.370 -35.722 1.00 20.90 118 GLU C N 1
ATOM 5523 C CA . GLU C 1 126 ? 17.114 -49.911 -35.697 1.00 23.51 118 GLU C CA 1
ATOM 5524 C C . GLU C 1 126 ? 18.519 -49.338 -35.639 1.00 26.67 118 GLU C C 1
ATOM 5525 O O . GLU C 1 126 ? 18.771 -48.264 -36.199 1.00 31.53 118 GLU C O 1
ATOM 5531 N N . ASP C 1 127 ? 19.434 -50.022 -34.959 1.00 27.31 119 ASP C N 1
ATOM 5532 C CA . ASP C 1 127 ? 20.780 -49.507 -34.761 1.00 38.93 119 ASP C CA 1
ATOM 5533 C C . ASP C 1 127 ? 21.725 -49.825 -35.911 1.00 37.66 119 ASP C C 1
ATOM 5534 O O . ASP C 1 127 ? 22.873 -49.364 -35.888 1.00 38.11 119 ASP C O 1
ATOM 5539 N N . GLU C 1 128 ? 21.297 -50.598 -36.906 1.00 29.90 120 GLU C N 1
ATOM 5540 C CA . GLU C 1 128 ? 22.209 -50.913 -37.997 1.00 27.10 120 GLU C CA 1
ATOM 5541 C C . GLU C 1 128 ? 22.558 -49.654 -38.787 1.00 26.69 120 GLU C C 1
ATOM 5542 O O . GLU C 1 128 ? 21.790 -48.690 -38.845 1.00 25.22 120 GLU C O 1
ATOM 5548 N N . ALA C 1 129 ? 23.744 -49.671 -39.394 1.00 29.58 121 ALA C N 1
ATOM 5549 C CA . ALA C 1 129 ? 24.250 -48.488 -40.076 1.00 31.85 121 ALA C CA 1
ATOM 5550 C C . ALA C 1 129 ? 23.415 -48.164 -41.309 1.00 31.19 121 ALA C C 1
ATOM 5551 O O . ALA C 1 129 ? 23.044 -49.052 -42.080 1.00 31.03 121 ALA C O 1
ATOM 5553 N N . THR C 1 130 ? 23.126 -46.877 -41.495 1.00 31.09 122 THR C N 1
ATOM 5554 C CA . THR C 1 130 ? 22.398 -46.436 -42.672 1.00 27.41 122 THR C CA 1
ATOM 5555 C C . THR C 1 130 ? 23.360 -46.206 -43.833 1.00 27.54 122 THR C C 1
ATOM 5556 O O . THR C 1 130 ? 24.585 -46.180 -43.671 1.00 29.13 122 THR C O 1
ATOM 5560 N N . GLY C 1 131 ? 22.788 -46.060 -45.027 1.00 27.04 123 GLY C N 1
ATOM 5561 C CA . GLY C 1 131 ? 23.564 -45.885 -46.237 1.00 27.34 123 GLY C CA 1
ATOM 5562 C C . GLY C 1 131 ? 22.676 -45.768 -47.460 1.00 28.03 123 GLY C C 1
ATOM 5563 O O . GLY C 1 131 ? 22.653 -46.650 -48.328 1.00 30.77 123 GLY C O 1
ATOM 5564 N N . PRO C 1 132 ? 21.939 -44.659 -47.556 1.00 25.96 124 PRO C N 1
ATOM 5565 C CA . PRO C 1 132 ? 20.895 -44.543 -48.585 1.00 24.87 124 PRO C CA 1
ATOM 5566 C C . PRO C 1 132 ? 21.465 -44.577 -49.991 1.00 29.56 124 PRO C C 1
ATOM 5567 O O . PRO C 1 132 ? 22.573 -44.101 -50.248 1.00 30.61 124 PRO C O 1
ATOM 5571 N N . LEU C 1 133 ? 20.678 -45.134 -50.914 1.00 26.86 125 LEU C N 1
ATOM 5572 C CA . LEU C 1 133 ? 21.085 -45.251 -52.310 1.00 30.12 125 LEU C CA 1
ATOM 5573 C C . LEU C 1 133 ? 20.528 -44.148 -53.201 1.00 34.16 125 LEU C C 1
ATOM 5574 O O . LEU C 1 133 ? 20.860 -44.114 -54.393 1.00 33.32 125 LEU C O 1
ATOM 5579 N N . ASN C 1 134 ? 19.690 -43.260 -52.668 1.00 27.49 126 ASN C N 1
ATOM 5580 C CA . ASN C 1 134 ? 18.970 -42.290 -53.483 1.00 30.91 126 ASN C CA 1
ATOM 5581 C C . ASN C 1 134 ? 18.732 -41.019 -52.676 1.00 36.68 126 ASN C C 1
ATOM 5582 O O . ASN C 1 134 ? 18.894 -41.000 -51.454 1.00 30.85 126 ASN C O 1
ATOM 5587 N N . VAL C 1 135 ? 18.302 -39.963 -53.381 1.00 36.26 127 VAL C N 1
ATOM 5588 C CA . VAL C 1 135 ? 18.149 -38.637 -52.772 1.00 35.46 127 VAL C CA 1
ATOM 5589 C C . VAL C 1 135 ? 17.070 -38.647 -51.700 1.00 34.02 127 VAL C C 1
ATOM 5590 O O . VAL C 1 135 ? 17.245 -38.078 -50.613 1.00 32.49 127 VAL C O 1
ATOM 5594 N N . TYR C 1 136 ? 15.922 -39.261 -51.996 1.00 30.29 128 TYR C N 1
ATOM 5595 C CA . TYR C 1 136 ? 14.884 -39.415 -50.984 1.00 29.89 128 TYR C CA 1
ATOM 5596 C C . TYR C 1 136 ? 15.468 -39.988 -49.697 1.00 28.15 128 TYR C C 1
ATOM 5597 O O . TYR C 1 136 ? 15.303 -39.412 -48.614 1.00 24.66 128 TYR C O 1
ATOM 5606 N N . GLY C 1 137 ? 16.223 -41.085 -49.816 1.00 27.02 129 GLY C N 1
ATOM 5607 C CA . GLY C 1 137 ? 16.784 -41.722 -48.635 1.00 25.07 129 GLY C CA 1
ATOM 5608 C C . GLY C 1 137 ? 17.787 -40.849 -47.899 1.00 22.36 129 GLY C C 1
ATOM 5609 O O . GLY C 1 137 ? 17.776 -40.791 -46.667 1.00 20.72 129 GLY C O 1
ATOM 5610 N N . GLU C 1 138 ? 18.690 -40.182 -48.634 1.00 26.34 130 GLU C N 1
ATOM 5611 C CA A GLU C 1 138 ? 19.684 -39.315 -48.000 0.57 28.18 130 GLU C CA 1
ATOM 5612 C CA B GLU C 1 138 ? 19.672 -39.363 -47.932 0.43 28.18 130 GLU C CA 1
ATOM 5613 C C . GLU C 1 138 ? 19.015 -38.167 -47.252 1.00 25.07 130 GLU C C 1
ATOM 5614 O O . GLU C 1 138 ? 19.379 -37.841 -46.116 1.00 21.80 130 GLU C O 1
ATOM 5625 N N . THR C 1 139 ? 18.034 -37.519 -47.893 1.00 21.68 131 THR C N 1
ATOM 5626 C CA . THR C 1 139 ? 17.370 -36.409 -47.216 1.00 23.89 131 THR C CA 1
ATOM 5627 C C . THR C 1 139 ? 16.504 -36.888 -46.055 1.00 21.87 131 THR C C 1
ATOM 5628 O O . THR C 1 139 ? 16.414 -36.195 -45.037 1.00 22.79 131 THR C O 1
ATOM 5632 N N . LYS C 1 140 ? 15.866 -38.062 -46.173 1.00 19.05 132 LYS C N 1
ATOM 5633 C CA . LYS C 1 140 ? 15.112 -38.593 -45.040 1.00 19.32 132 LYS C CA 1
ATOM 5634 C C . LYS C 1 140 ? 16.027 -38.897 -43.858 1.00 21.56 132 LYS C C 1
ATOM 5635 O O . LYS C 1 140 ? 15.680 -38.608 -42.709 1.00 18.34 132 LYS C O 1
ATOM 5641 N N . ARG C 1 141 ? 17.199 -39.482 -44.115 1.00 20.08 133 ARG C N 1
ATOM 5642 C CA . ARG C 1 141 ? 18.126 -39.768 -43.023 1.00 20.71 133 ARG C CA 1
ATOM 5643 C C . ARG C 1 141 ? 18.687 -38.481 -42.424 1.00 20.84 133 ARG C C 1
ATOM 5644 O O . ARG C 1 141 ? 18.882 -38.388 -41.206 1.00 19.57 133 ARG C O 1
ATOM 5652 N N . ALA C 1 142 ? 18.943 -37.471 -43.258 1.00 19.85 134 ALA C N 1
ATOM 5653 C CA . ALA C 1 142 ? 19.402 -36.188 -42.730 1.00 21.19 134 ALA C CA 1
ATOM 5654 C C . ALA C 1 142 ? 18.376 -35.594 -41.783 1.00 20.29 134 ALA C C 1
ATOM 5655 O O . ALA C 1 142 ? 18.734 -35.030 -40.744 1.00 22.22 134 ALA C O 1
ATOM 5657 N N . GLY C 1 143 ? 17.093 -35.732 -42.113 1.00 18.88 135 GLY C N 1
ATOM 5658 C CA . GLY C 1 143 ? 16.057 -35.232 -41.225 1.00 19.85 135 GLY C CA 1
ATOM 5659 C C . GLY C 1 143 ? 15.972 -36.024 -39.936 1.00 19.78 135 GLY C C 1
ATOM 5660 O O . GLY C 1 143 ? 15.710 -35.456 -38.868 1.00 17.60 135 GLY C O 1
ATOM 5661 N N . GLU C 1 144 ? 16.160 -37.350 -40.019 1.00 15.71 136 GLU C N 1
ATOM 5662 C CA . GLU C 1 144 ? 16.237 -38.160 -38.806 1.00 17.72 136 GLU C CA 1
ATOM 5663 C C . GLU C 1 144 ? 17.270 -37.579 -37.859 1.00 17.61 136 GLU C C 1
ATOM 5664 O O . GLU C 1 144 ? 17.002 -37.368 -36.670 1.00 17.56 136 GLU C O 1
ATOM 5670 N N . LEU C 1 145 ? 18.471 -37.327 -38.378 1.00 16.04 137 LEU C N 1
ATOM 5671 C CA . LEU C 1 145 ? 19.540 -36.796 -37.544 1.00 16.79 137 LEU C CA 1
ATOM 5672 C C . LEU C 1 145 ? 19.232 -35.389 -37.065 1.00 18.40 137 LEU C C 1
ATOM 5673 O O . LEU C 1 145 ? 19.608 -35.030 -35.945 1.00 20.28 137 LEU C O 1
ATOM 5678 N N . ALA C 1 146 ? 18.552 -34.580 -37.883 1.00 20.71 138 ALA C N 1
ATOM 5679 C CA . ALA C 1 146 ? 18.188 -33.240 -37.425 1.00 20.08 138 ALA C CA 1
ATOM 5680 C C . ALA C 1 146 ? 17.262 -33.318 -36.223 1.00 18.02 138 ALA C C 1
ATOM 5681 O O . ALA C 1 146 ? 17.412 -32.562 -35.258 1.00 19.29 138 ALA C O 1
ATOM 5683 N N . LEU C 1 147 ? 16.309 -34.243 -36.265 1.00 15.70 139 LEU C N 1
ATOM 5684 C CA . LEU C 1 147 ? 15.379 -34.404 -35.155 1.00 16.22 139 LEU C CA 1
ATOM 5685 C C . LEU C 1 147 ? 16.089 -34.968 -33.926 1.00 18.91 139 LEU C C 1
ATOM 5686 O O . LEU C 1 147 ? 15.905 -34.466 -32.813 1.00 18.94 139 LEU C O 1
ATOM 5691 N N . GLU C 1 148 ? 16.923 -35.998 -34.108 1.00 20.14 140 GLU C N 1
ATOM 5692 C CA . GLU C 1 148 ? 17.655 -36.559 -32.973 1.00 17.61 140 GLU C CA 1
ATOM 5693 C C . GLU C 1 148 ? 18.431 -35.482 -32.234 1.00 20.73 140 GLU C C 1
ATOM 5694 O O . GLU C 1 148 ? 18.456 -35.458 -30.997 1.00 22.97 140 GLU C O 1
ATOM 5700 N N . GLN C 1 149 ? 19.075 -34.583 -32.974 1.00 17.64 141 GLN C N 1
ATOM 5701 C CA . GLN C 1 149 ? 19.905 -33.561 -32.348 1.00 18.69 141 GLN C CA 1
ATOM 5702 C C . GLN C 1 149 ? 19.096 -32.364 -31.890 1.00 20.99 141 GLN C C 1
ATOM 5703 O O . GLN C 1 149 ? 19.539 -31.640 -30.996 1.00 24.39 141 GLN C O 1
ATOM 5709 N N . GLY C 1 150 ? 17.923 -32.156 -32.469 1.00 16.64 142 GLY C N 1
ATOM 5710 C CA . GLY C 1 150 ? 17.149 -30.968 -32.182 1.00 19.65 142 GLY C CA 1
ATOM 5711 C C . GLY C 1 150 ? 16.154 -31.141 -31.059 1.00 18.70 142 GLY C C 1
ATOM 5712 O O . GLY C 1 150 ? 15.875 -30.178 -30.338 1.00 17.66 142 GLY C O 1
ATOM 5713 N N . ASN C 1 151 ? 15.600 -32.341 -30.893 1.00 15.23 143 ASN C N 1
ATOM 5714 C CA . ASN C 1 151 ? 14.590 -32.576 -29.862 1.00 13.58 143 ASN C CA 1
ATOM 5715 C C . ASN C 1 151 ? 14.753 -33.996 -29.330 1.00 16.70 143 ASN C C 1
ATOM 5716 O O . ASN C 1 151 ? 14.288 -34.964 -29.950 1.00 18.05 143 ASN C O 1
ATOM 5721 N N . PRO C 1 152 ? 15.383 -34.160 -28.163 1.00 14.78 144 PRO C N 1
ATOM 5722 C CA . PRO C 1 152 ? 15.506 -35.507 -27.573 1.00 16.06 144 PRO C CA 1
ATOM 5723 C C . PRO C 1 152 ? 14.179 -36.188 -27.329 1.00 15.91 144 PRO C C 1
ATOM 5724 O O . PRO C 1 152 ? 14.113 -37.422 -27.251 1.00 19.31 144 PRO C O 1
ATOM 5728 N N . ARG C 1 153 ? 13.122 -35.412 -27.147 1.00 16.05 145 ARG C N 1
ATOM 5729 C CA A ARG C 1 153 ? 11.807 -35.961 -26.831 0.56 13.13 145 ARG C CA 1
ATOM 5730 C CA B ARG C 1 153 ? 11.804 -35.951 -26.830 0.44 13.17 145 ARG C CA 1
ATOM 5731 C C . ARG C 1 153 ? 11.087 -36.244 -28.148 1.00 16.25 145 ARG C C 1
ATOM 5732 O O . ARG C 1 153 ? 10.252 -35.478 -28.621 1.00 14.40 145 ARG C O 1
ATOM 5747 N N . HIS C 1 154 ? 11.444 -37.371 -28.762 1.00 16.50 146 HIS C N 1
ATOM 5748 C CA . HIS C 1 154 ? 10.940 -37.656 -30.098 1.00 14.06 146 HIS C CA 1
ATOM 5749 C C . HIS C 1 154 ? 10.617 -39.128 -30.275 1.00 16.15 146 HIS C C 1
ATOM 5750 O O . HIS C 1 154 ? 11.123 -39.998 -29.561 1.00 14.16 146 HIS C O 1
ATOM 5757 N N . LEU C 1 155 ? 9.781 -39.393 -31.281 1.00 13.43 147 LEU C N 1
ATOM 5758 C CA . LEU C 1 155 ? 9.570 -40.738 -31.797 1.00 11.91 147 LEU C CA 1
ATOM 5759 C C . LEU C 1 155 ? 9.770 -40.678 -33.302 1.00 13.17 147 LEU C C 1
ATOM 5760 O O . LEU C 1 155 ? 9.090 -39.902 -33.982 1.00 14.98 147 LEU C O 1
ATOM 5765 N N . ILE C 1 156 ? 10.722 -41.462 -33.813 1.00 13.88 148 ILE C N 1
ATOM 5766 C CA . ILE C 1 156 ? 10.950 -41.620 -35.246 1.00 12.65 148 ILE C CA 1
ATOM 5767 C C . ILE C 1 156 ? 10.494 -43.020 -35.633 1.00 11.85 148 ILE C C 1
ATOM 5768 O O . ILE C 1 156 ? 10.985 -44.017 -35.087 1.00 14.75 148 ILE C O 1
ATOM 5773 N N . PHE C 1 157 ? 9.536 -43.106 -36.553 1.00 11.89 149 PHE C N 1
ATOM 5774 C CA . PHE C 1 157 ? 9.013 -44.389 -37.017 1.00 10.96 149 PHE C CA 1
ATOM 5775 C C . PHE C 1 157 ? 9.410 -44.583 -38.475 1.00 14.48 149 PHE C C 1
ATOM 5776 O O . PHE C 1 157 ? 8.858 -43.920 -39.356 1.00 15.06 149 PHE C O 1
ATOM 5784 N N . ARG C 1 158 ? 10.382 -45.469 -38.731 1.00 13.03 150 ARG C N 1
ATOM 5785 C CA . ARG C 1 158 ? 10.677 -45.857 -40.106 1.00 14.48 150 ARG C CA 1
ATOM 5786 C C . ARG C 1 158 ? 9.625 -46.839 -40.590 1.00 14.31 150 ARG C C 1
ATOM 5787 O O . ARG C 1 158 ? 9.331 -47.826 -39.914 1.00 15.62 150 ARG C O 1
ATOM 5795 N N . THR C 1 159 ? 9.106 -46.613 -41.786 1.00 12.95 151 THR C N 1
ATOM 5796 C CA . THR C 1 159 ? 8.086 -47.510 -42.301 1.00 14.83 151 THR C CA 1
ATOM 5797 C C . THR C 1 159 ? 8.322 -47.686 -43.794 1.00 17.06 151 THR C C 1
ATOM 5798 O O . THR C 1 159 ? 9.298 -47.175 -44.351 1.00 19.08 151 THR C O 1
ATOM 5802 N N . SER C 1 160 ? 7.438 -48.443 -44.445 1.00 16.86 152 SER C N 1
ATOM 5803 C CA . SER C 1 160 ? 7.711 -48.853 -45.808 1.00 14.95 152 SER C CA 1
ATOM 5804 C C . SER C 1 160 ? 6.413 -49.081 -46.562 1.00 16.48 152 SER C C 1
ATOM 5805 O O . SER C 1 160 ? 5.424 -49.550 -45.996 1.00 16.03 152 SER C O 1
ATOM 5808 N N . TRP C 1 161 ? 6.440 -48.748 -47.851 1.00 16.77 153 TRP C N 1
ATOM 5809 C CA . TRP C 1 161 ? 5.443 -49.231 -48.808 1.00 18.08 153 TRP C CA 1
ATOM 5810 C C . TRP C 1 161 ? 4.030 -48.924 -48.321 1.00 16.02 153 TRP C C 1
ATOM 5811 O O . TRP C 1 161 ? 3.187 -49.818 -48.205 1.00 16.75 153 TRP C O 1
ATOM 5822 N N . VAL C 1 162 ? 3.771 -47.646 -48.028 1.00 15.65 154 VAL C N 1
ATOM 5823 C CA . VAL C 1 162 ? 2.551 -47.268 -47.311 1.00 13.60 154 VAL C CA 1
ATOM 5824 C C . VAL C 1 162 ? 1.382 -47.208 -48.282 1.00 15.36 154 VAL C C 1
ATOM 5825 O O . VAL C 1 162 ? 1.513 -46.686 -49.394 1.00 16.11 154 VAL C O 1
ATOM 5829 N N . TYR C 1 163 ? 0.227 -47.733 -47.858 1.00 14.52 155 TYR C N 1
ATOM 5830 C CA . TYR C 1 163 ? -0.995 -47.701 -48.666 1.00 12.26 155 TYR C CA 1
ATOM 5831 C C . TYR C 1 163 ? -2.157 -47.329 -47.751 1.00 12.98 155 TYR C C 1
ATOM 5832 O O . TYR C 1 163 ? -2.040 -47.354 -46.519 1.00 14.66 155 TYR C O 1
ATOM 5841 N N . ALA C 1 164 ? -3.293 -47.001 -48.365 1.00 12.66 156 ALA C N 1
ATOM 5842 C CA . ALA C 1 164 ? -4.506 -46.609 -47.637 1.00 12.01 156 ALA C CA 1
ATOM 5843 C C . ALA C 1 164 ? -5.678 -46.645 -48.602 1.00 14.17 156 ALA C C 1
ATOM 5844 O O . ALA C 1 164 ? -5.493 -46.677 -49.820 1.00 14.78 156 ALA C O 1
ATOM 5846 N N . THR C 1 165 ? -6.894 -46.633 -48.048 1.00 13.14 157 THR C N 1
ATOM 5847 C CA . THR C 1 165 ? -8.073 -46.537 -48.905 1.00 12.67 157 THR C CA 1
ATOM 5848 C C . THR C 1 165 ? -8.142 -45.177 -49.594 1.00 15.14 157 THR C C 1
ATOM 5849 O O . THR C 1 165 ? -8.568 -45.076 -50.752 1.00 17.26 157 THR C O 1
ATOM 5853 N N . ARG C 1 166 ? -7.710 -44.127 -48.898 1.00 16.59 158 ARG C N 1
ATOM 5854 C CA . ARG C 1 166 ? -7.728 -42.761 -49.402 1.00 17.70 158 ARG C CA 1
ATOM 5855 C C . ARG C 1 166 ? -6.302 -42.351 -49.733 1.00 17.24 158 ARG C C 1
ATOM 5856 O O . ARG C 1 166 ? -5.420 -42.426 -48.869 1.00 19.90 158 ARG C O 1
ATOM 5864 N N . GLY C 1 167 ? -6.087 -41.910 -50.968 1.00 20.10 159 GLY C N 1
ATOM 5865 C CA . GLY C 1 167 ? -4.778 -41.515 -51.449 1.00 22.92 159 GLY C CA 1
ATOM 5866 C C . GLY C 1 167 ? -4.293 -42.410 -52.573 1.00 23.52 159 GLY C C 1
ATOM 5867 O O . GLY C 1 167 ? -4.983 -43.319 -53.029 1.00 22.12 159 GLY C O 1
ATOM 5868 N N . ALA C 1 168 ? -3.071 -42.130 -53.019 1.00 19.77 160 ALA C N 1
ATOM 5869 C CA . ALA C 1 168 ? -2.448 -42.880 -54.100 1.00 19.26 160 ALA C CA 1
ATOM 5870 C C . ALA C 1 168 ? -1.423 -43.852 -53.533 1.00 21.62 160 ALA C C 1
ATOM 5871 O O . ALA C 1 168 ? -0.661 -43.497 -52.630 1.00 20.76 160 ALA C O 1
ATOM 5873 N N . ASN C 1 169 ? -1.369 -45.062 -54.094 1.00 17.05 161 ASN C N 1
ATOM 5874 C CA . ASN C 1 169 ? -0.443 -46.072 -53.586 1.00 17.06 161 ASN C CA 1
ATOM 5875 C C . ASN C 1 169 ? -0.404 -47.253 -54.550 1.00 18.22 161 ASN C C 1
ATOM 5876 O O . ASN C 1 169 ? -1.207 -47.347 -55.479 1.00 17.27 161 ASN C O 1
ATOM 5881 N N . PHE C 1 170 ? 0.529 -48.170 -54.290 1.00 18.72 162 PHE C N 1
ATOM 5882 C CA . PHE C 1 170 ? 0.747 -49.297 -55.201 1.00 18.25 162 PHE C CA 1
ATOM 5883 C C . PHE C 1 170 ? -0.487 -50.187 -55.309 1.00 20.79 162 PHE C C 1
ATOM 5884 O O . PHE C 1 170 ? -0.839 -50.651 -56.401 1.00 20.48 162 PHE C O 1
ATOM 5892 N N . ALA C 1 171 ? -1.146 -50.450 -54.180 1.00 17.26 163 ALA C N 1
ATOM 5893 C CA . ALA C 1 171 ? -2.309 -51.335 -54.184 1.00 18.22 163 ALA C CA 1
ATOM 5894 C C . ALA C 1 171 ? -3.416 -50.788 -55.078 1.00 19.56 163 ALA C C 1
ATOM 5895 O O . ALA C 1 171 ? -3.969 -51.513 -55.919 1.00 19.46 163 ALA C O 1
ATOM 5897 N N . LYS C 1 172 ? -3.753 -49.505 -54.920 1.00 18.37 164 LYS C N 1
ATOM 5898 C CA . LYS C 1 172 ? -4.815 -48.927 -55.747 1.00 18.65 164 LYS C CA 1
ATOM 5899 C C . LYS C 1 172 ? -4.382 -48.780 -57.201 1.00 20.02 164 LYS C C 1
ATOM 5900 O O . LYS C 1 172 ? -5.203 -48.949 -58.111 1.00 20.06 164 LYS C O 1
ATOM 5906 N N . THR C 1 173 ? -3.106 -48.482 -57.444 1.00 18.37 165 THR C N 1
ATOM 5907 C CA . THR C 1 173 ? -2.619 -48.391 -58.816 1.00 19.87 165 THR C CA 1
ATOM 5908 C C . THR C 1 173 ? -2.681 -49.748 -59.511 1.00 20.60 165 THR C C 1
ATOM 5909 O O . THR C 1 173 ? -3.136 -49.848 -60.659 1.00 23.47 165 THR C O 1
ATOM 5913 N N . MET C 1 174 ? -2.233 -50.811 -58.828 1.00 18.96 166 MET C N 1
ATOM 5914 C CA . MET C 1 174 ? -2.309 -52.147 -59.413 1.00 22.27 166 MET C CA 1
ATOM 5915 C C . MET C 1 174 ? -3.750 -52.545 -59.677 1.00 18.95 166 MET C C 1
ATOM 5916 O O . MET C 1 174 ? -4.060 -53.121 -60.722 1.00 22.51 166 MET C O 1
ATOM 5921 N N . LEU C 1 175 ? -4.640 -52.264 -58.722 1.00 19.35 167 LEU C N 1
ATOM 5922 C CA . LEU C 1 175 ? -6.044 -52.597 -58.901 1.00 22.41 167 LEU C CA 1
ATOM 5923 C C . LEU C 1 175 ? -6.610 -51.912 -60.137 1.00 24.86 167 LEU C C 1
ATOM 5924 O O . LEU C 1 175 ? -7.330 -52.535 -60.930 1.00 27.22 167 LEU C O 1
ATOM 5929 N N . ARG C 1 176 ? -6.269 -50.636 -60.339 1.00 23.67 168 ARG C N 1
ATOM 5930 C CA . ARG C 1 176 ? -6.735 -49.934 -61.533 1.00 24.71 168 ARG C CA 1
ATOM 5931 C C . ARG C 1 176 ? -6.112 -50.520 -62.797 1.00 27.19 168 ARG C C 1
ATOM 5932 O O . ARG C 1 176 ? -6.816 -50.804 -63.774 1.00 28.20 168 ARG C O 1
ATOM 5940 N N . LEU C 1 177 ? -4.791 -50.717 -62.799 1.00 24.90 169 LEU C N 1
ATOM 5941 C CA . LEU C 1 177 ? -4.149 -51.277 -63.987 1.00 25.31 169 LEU C CA 1
ATOM 5942 C C . LEU C 1 177 ? -4.689 -52.662 -64.321 1.00 24.99 169 LEU C C 1
ATOM 5943 O O . LEU C 1 177 ? -4.784 -53.022 -65.501 1.00 32.48 169 LEU C O 1
ATOM 5948 N N . ALA C 1 178 ? -5.056 -53.451 -63.308 1.00 23.34 170 ALA C N 1
ATOM 5949 C CA . ALA C 1 178 ? -5.536 -54.805 -63.571 1.00 23.47 170 ALA C CA 1
ATOM 5950 C C . ALA C 1 178 ? -6.905 -54.810 -64.233 1.00 28.91 170 ALA C C 1
ATOM 5951 O O . ALA C 1 178 ? -7.309 -55.838 -64.787 1.00 25.50 170 ALA C O 1
ATOM 5953 N N . GLY C 1 179 ? -7.634 -53.693 -64.176 1.00 28.93 171 GLY C N 1
ATOM 5954 C CA . GLY C 1 179 ? -8.891 -53.604 -64.891 1.00 29.00 171 GLY C CA 1
ATOM 5955 C C . GLY C 1 179 ? -8.729 -53.329 -66.365 1.00 32.46 171 GLY C C 1
ATOM 5956 O O . GLY C 1 179 ? -9.654 -53.594 -67.138 1.00 40.04 171 GLY C O 1
ATOM 5957 N N . GLU C 1 180 ? -7.560 -52.834 -66.770 1.00 34.13 172 GLU C N 1
ATOM 5958 C CA . GLU C 1 180 ? -7.282 -52.410 -68.138 1.00 42.04 172 GLU C CA 1
ATOM 5959 C C . GLU C 1 180 ? -6.356 -53.347 -68.898 1.00 41.80 172 GLU C C 1
ATOM 5960 O O . GLU C 1 180 ? -6.590 -53.608 -70.079 1.00 44.15 172 GLU C O 1
ATOM 5966 N N . LYS C 1 181 ? -5.302 -53.848 -68.257 1.00 33.01 173 LYS C N 1
ATOM 5967 C CA . LYS C 1 181 ? -4.216 -54.545 -68.936 1.00 31.00 173 LYS C CA 1
ATOM 5968 C C . LYS C 1 181 ? -4.365 -56.055 -68.799 1.00 30.71 173 LYS C C 1
ATOM 5969 O O . LYS C 1 181 ? -4.731 -56.552 -67.732 1.00 29.86 173 LYS C O 1
ATOM 5975 N N . GLU C 1 182 ? -4.040 -56.788 -69.874 1.00 29.82 174 GLU C N 1
ATOM 5976 C CA . GLU C 1 182 ? -4.098 -58.246 -69.824 1.00 29.01 174 GLU C CA 1
ATOM 5977 C C . GLU C 1 182 ? -2.851 -58.864 -69.211 1.00 32.11 174 GLU C C 1
ATOM 5978 O O . GLU C 1 182 ? -2.901 -60.011 -68.750 1.00 28.34 174 GLU C O 1
ATOM 5984 N N . THR C 1 183 ? -1.734 -58.148 -69.218 1.00 29.00 175 THR C N 1
ATOM 5985 C CA . THR C 1 183 ? -0.494 -58.650 -68.649 1.00 30.18 175 THR C CA 1
ATOM 5986 C C . THR C 1 183 ? 0.197 -57.525 -67.893 1.00 29.48 175 THR C C 1
ATOM 5987 O O . THR C 1 183 ? 0.138 -56.363 -68.305 1.00 31.56 175 THR C O 1
ATOM 5991 N N . LEU C 1 184 ? 0.832 -57.873 -66.777 1.00 24.67 176 LEU C N 1
ATOM 5992 C CA . LEU C 1 184 ? 1.609 -56.932 -65.984 1.00 25.32 176 LEU C CA 1
ATOM 5993 C C . LEU C 1 184 ? 2.959 -57.550 -65.660 1.00 31.46 176 LEU C C 1
ATOM 5994 O O . LEU C 1 184 ? 3.042 -58.739 -65.336 1.00 27.56 176 LEU C O 1
ATOM 5999 N N . SER C 1 185 ? 4.018 -56.750 -65.770 1.00 26.51 177 SER C N 1
ATOM 6000 C CA . SER C 1 185 ? 5.356 -57.162 -65.361 1.00 28.25 177 SER C CA 1
ATOM 6001 C C . SER C 1 185 ? 5.726 -56.328 -64.147 1.00 22.66 177 SER C C 1
ATOM 6002 O O . SER C 1 185 ? 5.675 -55.096 -64.204 1.00 26.91 177 SER C O 1
ATOM 6005 N N . ILE C 1 186 ? 6.043 -56.991 -63.038 1.00 26.56 178 ILE C N 1
ATOM 6006 C CA . ILE C 1 186 ? 6.207 -56.317 -61.754 1.00 23.37 178 ILE C CA 1
ATOM 6007 C C . ILE C 1 186 ? 7.498 -56.794 -61.102 1.00 25.18 178 ILE C C 1
ATOM 6008 O O . ILE C 1 186 ? 7.830 -57.981 -61.159 1.00 24.36 178 ILE C O 1
ATOM 6013 N N . ILE C 1 187 ? 8.222 -55.864 -60.473 1.00 25.56 179 ILE C N 1
ATOM 6014 C CA . ILE C 1 187 ? 9.494 -56.198 -59.845 1.00 28.44 179 ILE C CA 1
ATOM 6015 C C . ILE C 1 187 ? 9.285 -57.268 -58.787 1.00 21.95 179 ILE C C 1
ATOM 6016 O O . ILE C 1 187 ? 8.387 -57.165 -57.944 1.00 21.55 179 ILE C O 1
ATOM 6021 N N . ASP C 1 188 ? 10.121 -58.305 -58.818 1.00 22.39 180 ASP C N 1
ATOM 6022 C CA . ASP C 1 188 ? 9.967 -59.415 -57.888 1.00 25.26 180 ASP C CA 1
ATOM 6023 C C . ASP C 1 188 ? 11.179 -59.611 -56.990 1.00 24.17 180 ASP C C 1
ATOM 6024 O O . ASP C 1 188 ? 11.249 -60.625 -56.288 1.00 27.35 180 ASP C O 1
ATOM 6029 N N . ASP C 1 189 ? 12.134 -58.675 -56.975 1.00 23.64 181 ASP C N 1
ATOM 6030 C CA . ASP C 1 189 ? 13.323 -58.849 -56.147 1.00 24.90 181 ASP C CA 1
ATOM 6031 C C . ASP C 1 189 ? 13.544 -57.710 -55.162 1.00 23.68 181 ASP C C 1
ATOM 6032 O O . ASP C 1 189 ? 14.595 -57.660 -54.514 1.00 23.19 181 ASP C O 1
ATOM 6037 N N . GLN C 1 190 ? 12.577 -56.815 -55.004 1.00 20.14 182 GLN C N 1
ATOM 6038 C CA . GLN C 1 190 ? 12.554 -55.890 -53.879 1.00 19.13 182 GLN C CA 1
ATOM 6039 C C . GLN C 1 190 ? 11.555 -56.442 -52.878 1.00 22.57 182 GLN C C 1
ATOM 6040 O O . GLN C 1 190 ? 10.426 -56.770 -53.251 1.00 21.79 182 GLN C O 1
ATOM 6046 N N . HIS C 1 191 ? 11.983 -56.592 -51.631 1.00 20.68 183 HIS C N 1
ATOM 6047 C CA . HIS C 1 191 ? 11.202 -57.279 -50.614 1.00 19.44 183 HIS C CA 1
ATOM 6048 C C . HIS C 1 191 ? 10.981 -56.349 -49.439 1.00 19.37 183 HIS C C 1
ATOM 6049 O O . HIS C 1 191 ? 11.933 -55.746 -48.938 1.00 21.48 183 HIS C O 1
ATOM 6056 N N . GLY C 1 192 ? 9.732 -56.253 -48.997 1.00 16.57 184 GLY C N 1
ATOM 6057 C CA . GLY C 1 192 ? 9.411 -55.409 -47.861 1.00 16.34 184 GLY C CA 1
ATOM 6058 C C . GLY C 1 192 ? 8.016 -55.732 -47.384 1.00 17.01 184 GLY C C 1
ATOM 6059 O O . GLY C 1 192 ? 7.353 -56.630 -47.906 1.00 20.30 184 GLY C O 1
ATOM 6060 N N . ALA C 1 193 ? 7.578 -54.979 -46.378 1.00 15.86 185 ALA C N 1
ATOM 6061 C CA . ALA C 1 193 ? 6.250 -55.134 -45.781 1.00 16.17 185 ALA C CA 1
ATOM 6062 C C . ALA C 1 193 ? 5.336 -53.976 -46.162 1.00 14.44 185 ALA C C 1
ATOM 6063 O O . ALA C 1 193 ? 5.515 -52.862 -45.652 1.00 16.51 185 ALA C O 1
ATOM 6065 N N . PRO C 1 194 ? 4.332 -54.182 -47.010 1.00 16.83 186 PRO C N 1
ATOM 6066 C CA . PRO C 1 194 ? 3.287 -53.163 -47.175 1.00 14.26 186 PRO C CA 1
ATOM 6067 C C . PRO C 1 194 ? 2.696 -52.825 -45.816 1.00 12.66 186 PRO C C 1
ATOM 6068 O O . PRO C 1 194 ? 2.297 -53.715 -45.075 1.00 15.34 186 PRO C O 1
ATOM 6072 N N . THR C 1 195 ? 2.677 -51.535 -45.479 1.00 12.97 187 THR C N 1
ATOM 6073 C CA . THR C 1 195 ? 2.208 -51.083 -44.172 1.00 13.53 187 THR C CA 1
ATOM 6074 C C . THR C 1 195 ? 1.085 -50.071 -44.349 1.00 13.11 187 THR C C 1
ATOM 6075 O O . THR C 1 195 ? 1.223 -49.091 -45.089 1.00 14.21 187 THR C O 1
ATOM 6079 N N . GLY C 1 196 ? -0.049 -50.345 -43.713 1.00 14.98 188 GLY C N 1
ATOM 6080 C CA . GLY C 1 196 ? -1.220 -49.523 -43.918 1.00 11.99 188 GLY C CA 1
ATOM 6081 C C . GLY C 1 196 ? -1.172 -48.235 -43.120 1.00 14.24 188 GLY C C 1
ATOM 6082 O O . GLY C 1 196 ? -0.640 -48.177 -42.006 1.00 13.20 188 GLY C O 1
ATOM 6083 N N . ALA C 1 197 ? -1.728 -47.172 -43.719 1.00 13.49 189 ALA C N 1
ATOM 6084 C CA . ALA C 1 197 ? -1.912 -45.938 -42.965 1.00 11.94 189 ALA C CA 1
ATOM 6085 C C . ALA C 1 197 ? -2.701 -46.176 -41.689 1.00 14.69 189 ALA C C 1
ATOM 6086 O O . ALA C 1 197 ? -2.439 -45.520 -40.678 1.00 13.61 189 ALA C O 1
ATOM 6088 N N . GLU C 1 198 ? -3.663 -47.106 -41.708 1.00 14.36 190 GLU C N 1
ATOM 6089 C CA . GLU C 1 198 ? -4.388 -47.423 -40.477 1.00 13.80 190 GLU C CA 1
ATOM 6090 C C . GLU C 1 198 ? -3.440 -47.884 -39.378 1.00 13.73 190 GLU C C 1
ATOM 6091 O O . GLU C 1 198 ? -3.501 -47.383 -38.243 1.00 13.20 190 GLU C O 1
ATOM 6097 N N . LEU C 1 199 ? -2.583 -48.869 -39.685 1.00 13.86 191 LEU C N 1
ATOM 6098 C CA . LEU C 1 199 ? -1.649 -49.382 -38.682 1.00 14.08 191 LEU C CA 1
ATOM 6099 C C . LEU C 1 199 ? -0.719 -48.280 -38.194 1.00 13.22 191 LEU C C 1
ATOM 6100 O O . LEU C 1 199 ? -0.494 -48.127 -36.982 1.00 13.34 191 LEU C O 1
ATOM 6105 N N . LEU C 1 200 ? -0.198 -47.470 -39.120 1.00 13.72 192 LEU C N 1
ATOM 6106 C CA . LEU C 1 200 ? 0.705 -46.398 -38.709 1.00 11.81 192 LEU C CA 1
ATOM 6107 C C . LEU C 1 200 ? 0.006 -45.412 -37.788 1.00 13.66 192 LEU C C 1
ATOM 6108 O O . LEU C 1 200 ? 0.557 -45.026 -36.750 1.00 13.67 192 LEU C O 1
ATOM 6113 N N . ALA C 1 201 ? -1.233 -45.029 -38.121 1.00 12.12 193 ALA C N 1
ATOM 6114 C CA . ALA C 1 201 ? -1.914 -44.035 -37.299 1.00 12.65 193 ALA C CA 1
ATOM 6115 C C . ALA C 1 201 ? -2.288 -44.604 -35.932 1.00 12.86 193 ALA C C 1
ATOM 6116 O O . ALA C 1 201 ? -2.128 -43.924 -34.911 1.00 12.34 193 ALA C O 1
ATOM 6118 N N . ASP C 1 202 ? -2.793 -45.838 -35.889 1.00 13.63 194 ASP C N 1
ATOM 6119 C CA . ASP C 1 202 ? -3.190 -46.428 -34.609 1.00 13.39 194 ASP C CA 1
ATOM 6120 C C . ASP C 1 202 ? -1.986 -46.689 -33.713 1.00 15.34 194 ASP C C 1
ATOM 6121 O O . ASP C 1 202 ? -2.017 -46.393 -32.507 1.00 17.16 194 ASP C O 1
ATOM 6126 N N . CYS C 1 203 ? -0.914 -47.235 -34.279 1.00 13.85 195 CYS C N 1
ATOM 6127 C CA . CYS C 1 203 ? 0.270 -47.494 -33.473 1.00 15.84 195 CYS C CA 1
ATOM 6128 C C . CYS C 1 203 ? 0.938 -46.197 -33.052 1.00 14.52 195 CYS C C 1
ATOM 6129 O O . CYS C 1 203 ? 1.565 -46.142 -31.987 1.00 14.91 195 CYS C O 1
ATOM 6132 N N . THR C 1 204 ? 0.822 -45.142 -33.865 1.00 12.00 196 THR C N 1
ATOM 6133 C CA . THR C 1 204 ? 1.349 -43.852 -33.429 1.00 12.39 196 THR C CA 1
ATOM 6134 C C . THR C 1 204 ? 0.603 -43.358 -32.200 1.00 11.82 196 THR C C 1
ATOM 6135 O O . THR C 1 204 ? 1.215 -42.883 -31.238 1.00 14.04 196 THR C O 1
ATOM 6139 N N . ALA C 1 205 ? -0.732 -43.438 -32.226 1.00 12.73 197 ALA C N 1
ATOM 6140 C CA . ALA C 1 205 ? -1.501 -42.984 -31.070 1.00 11.09 197 ALA C CA 1
ATOM 6141 C C . ALA C 1 205 ? -1.147 -43.788 -29.827 1.00 13.44 197 ALA C C 1
ATOM 6142 O O . ALA C 1 205 ? -0.993 -43.222 -28.739 1.00 15.25 197 ALA C O 1
ATOM 6144 N N . THR C 1 206 ? -1.018 -45.107 -29.970 1.00 12.96 198 THR C N 1
ATOM 6145 C CA . THR C 1 206 ? -0.626 -45.937 -28.836 1.00 13.52 198 THR C CA 1
ATOM 6146 C C . THR C 1 206 ? 0.750 -45.538 -28.330 1.00 15.36 198 THR C C 1
ATOM 6147 O O . THR C 1 206 ? 0.961 -45.376 -27.125 1.00 14.99 198 THR C O 1
ATOM 6151 N N . ALA C 1 207 ? 1.698 -45.359 -29.242 1.00 13.27 199 ALA C N 1
ATOM 6152 C CA . ALA C 1 207 ? 3.053 -45.019 -28.816 1.00 12.87 199 ALA C CA 1
ATOM 6153 C C . ALA C 1 207 ? 3.115 -43.649 -28.143 1.00 15.08 199 ALA C C 1
ATOM 6154 O O . ALA C 1 207 ? 3.893 -43.451 -27.198 1.00 15.54 199 ALA C O 1
ATOM 6156 N N . ILE C 1 208 ? 2.347 -42.676 -28.635 1.00 15.61 200 ILE C N 1
ATOM 6157 C CA . ILE C 1 208 ? 2.320 -41.373 -27.970 1.00 14.97 200 ILE C CA 1
ATOM 6158 C C . ILE C 1 208 ? 1.833 -41.526 -26.539 1.00 17.13 200 ILE C C 1
ATOM 6159 O O . ILE C 1 208 ? 2.452 -41.024 -25.595 1.00 16.00 200 ILE C O 1
ATOM 6164 N N . ARG C 1 209 ? 0.700 -42.204 -26.358 1.00 13.46 201 ARG C N 1
ATOM 6165 C CA A ARG C 1 209 ? 0.187 -42.398 -25.007 0.53 15.60 201 ARG C CA 1
ATOM 6166 C CA B ARG C 1 209 ? 0.182 -42.409 -25.010 0.47 15.61 201 ARG C CA 1
ATOM 6167 C C . ARG C 1 209 ? 1.211 -43.097 -24.126 1.00 19.19 201 ARG C C 1
ATOM 6168 O O . ARG C 1 209 ? 1.432 -42.689 -22.975 1.00 18.98 201 ARG C O 1
ATOM 6183 N N . GLU C 1 210 ? 1.866 -44.137 -24.648 1.00 17.11 202 GLU C N 1
ATOM 6184 C CA . GLU C 1 210 ? 2.785 -44.891 -23.799 1.00 16.98 202 GLU C CA 1
ATOM 6185 C C . GLU C 1 210 ? 4.063 -44.114 -23.521 1.00 15.40 202 GLU C C 1
ATOM 6186 O O . GLU C 1 210 ? 4.652 -44.279 -22.448 1.00 17.76 202 GLU C O 1
ATOM 6192 N N . THR C 1 211 ? 4.489 -43.252 -24.457 1.00 14.76 203 THR C N 1
ATOM 6193 C CA . THR C 1 211 ? 5.718 -42.486 -24.258 1.00 17.60 203 THR C CA 1
ATOM 6194 C C . THR C 1 211 ? 5.490 -41.301 -23.324 1.00 19.58 203 THR C C 1
ATOM 6195 O O . THR C 1 211 ? 6.374 -40.952 -22.536 1.00 15.97 203 THR C O 1
ATOM 6199 N N . LEU C 1 212 ? 4.316 -40.667 -23.393 1.00 16.24 204 LEU C N 1
ATOM 6200 C CA . LEU C 1 212 ? 3.979 -39.687 -22.368 1.00 16.05 204 LEU C CA 1
ATOM 6201 C C . LEU C 1 212 ? 4.005 -40.319 -20.981 1.00 21.13 204 LEU C C 1
ATOM 6202 O O . LEU C 1 212 ? 4.488 -39.704 -20.015 1.00 21.44 204 LEU C O 1
ATOM 6207 N N . ARG C 1 213 ? 3.512 -41.557 -20.866 1.00 18.24 205 ARG C N 1
ATOM 6208 C CA A ARG C 1 213 ? 3.557 -42.255 -19.584 0.40 20.77 205 ARG C CA 1
ATOM 6209 C CA B ARG C 1 213 ? 3.558 -42.263 -19.586 0.60 20.72 205 ARG C CA 1
ATOM 6210 C C . ARG C 1 213 ? 4.982 -42.650 -19.211 1.00 21.05 205 ARG C C 1
ATOM 6211 O O . ARG C 1 213 ? 5.392 -42.484 -18.056 1.00 21.95 205 ARG C O 1
ATOM 6226 N N . ASP C 1 214 ? 5.746 -43.190 -20.167 1.00 17.37 206 ASP C N 1
ATOM 6227 C CA . ASP C 1 214 ? 7.118 -43.639 -19.932 1.00 17.34 206 ASP C CA 1
ATOM 6228 C C . ASP C 1 214 ? 8.026 -42.920 -20.919 1.00 18.34 206 ASP C C 1
ATOM 6229 O O . ASP C 1 214 ? 8.277 -43.426 -22.030 1.00 16.93 206 ASP C O 1
ATOM 6234 N N . PRO C 1 215 ? 8.552 -41.747 -20.549 1.00 17.96 207 PRO C N 1
ATOM 6235 C CA . PRO C 1 215 ? 9.372 -40.960 -21.490 1.00 17.09 207 PRO C CA 1
ATOM 6236 C C . PRO C 1 215 ? 10.625 -41.670 -21.962 1.00 17.79 207 PRO C C 1
ATOM 6237 O O . PRO C 1 215 ? 11.196 -41.269 -22.982 1.00 20.19 207 PRO C O 1
ATOM 6241 N N . ALA C 1 216 ? 11.074 -42.712 -21.268 1.00 17.77 208 ALA C N 1
ATOM 6242 C CA . ALA C 1 216 ? 12.267 -43.402 -21.737 1.00 20.09 208 ALA C CA 1
ATOM 6243 C C . ALA C 1 216 ? 12.026 -44.140 -23.041 1.00 17.26 208 ALA C C 1
ATOM 6244 O O . ALA C 1 216 ? 12.993 -44.587 -23.663 1.00 19.99 208 ALA C O 1
ATOM 6246 N N . LEU C 1 217 ? 10.774 -44.276 -23.468 1.00 16.85 209 LEU C N 1
ATOM 6247 C CA . LEU C 1 217 ? 10.479 -44.952 -24.729 1.00 18.51 209 LEU C CA 1
ATOM 6248 C C . LEU C 1 217 ? 10.729 -44.085 -25.954 1.00 19.30 209 LEU C C 1
ATOM 6249 O O . LEU C 1 217 ? 10.549 -44.573 -27.080 1.00 19.16 209 LEU C O 1
ATOM 6254 N N . ALA C 1 218 ? 11.127 -42.826 -25.775 1.00 17.64 210 ALA C N 1
ATOM 6255 C CA . ALA C 1 218 ? 11.504 -41.995 -26.917 1.00 18.29 210 ALA C CA 1
ATOM 6256 C C . ALA C 1 218 ? 12.636 -42.648 -27.697 1.00 17.84 210 ALA C C 1
ATOM 6257 O O . ALA C 1 218 ? 13.516 -43.294 -27.125 1.00 18.91 210 ALA C O 1
ATOM 6259 N N . GLY C 1 219 ? 12.624 -42.469 -29.010 1.00 13.72 211 GLY C N 1
ATOM 6260 C CA . GLY C 1 219 ? 13.705 -42.970 -29.830 1.00 13.85 211 GLY C CA 1
ATOM 6261 C C . GLY C 1 219 ? 13.199 -43.358 -31.201 1.00 15.41 211 GLY C C 1
ATOM 6262 O O . GLY C 1 219 ? 12.164 -42.884 -31.641 1.00 15.82 211 GLY C O 1
ATOM 6263 N N . THR C 1 220 ? 13.967 -44.220 -31.866 1.00 15.91 212 THR C N 1
ATOM 6264 C CA . THR C 1 220 ? 13.697 -44.638 -33.237 1.00 13.20 212 THR C CA 1
ATOM 6265 C C . THR C 1 220 ? 13.200 -46.079 -33.258 1.00 17.59 212 THR C C 1
ATOM 6266 O O . THR C 1 220 ? 13.771 -46.951 -32.597 1.00 17.82 212 THR C O 1
ATOM 6270 N N . TYR C 1 221 ? 12.127 -46.318 -34.004 1.00 14.29 213 TYR C N 1
ATOM 6271 C CA . TYR C 1 221 ? 11.513 -47.635 -34.117 1.00 14.56 213 TYR C CA 1
ATOM 6272 C C . TYR C 1 221 ? 11.176 -47.921 -35.569 1.00 15.59 213 TYR C C 1
ATOM 6273 O O . TYR C 1 221 ? 10.813 -47.014 -36.325 1.00 16.91 213 TYR C O 1
ATOM 6282 N N . HIS C 1 222 ? 11.279 -49.186 -35.943 1.00 15.05 214 HIS C N 1
ATOM 6283 C CA . HIS C 1 222 ? 10.744 -49.653 -37.216 1.00 14.89 214 HIS C CA 1
ATOM 6284 C C . HIS C 1 222 ? 9.289 -50.026 -36.992 1.00 15.36 214 HIS C C 1
ATOM 6285 O O . HIS C 1 222 ? 8.983 -50.861 -36.135 1.00 17.68 214 HIS C O 1
ATOM 6292 N N . LEU C 1 223 ? 8.395 -49.368 -37.721 1.00 15.51 215 LEU C N 1
ATOM 6293 C CA . LEU C 1 223 ? 6.953 -49.535 -37.543 1.00 13.37 215 LEU C CA 1
ATOM 6294 C C . LEU C 1 223 ? 6.421 -50.003 -38.889 1.00 14.69 215 LEU C C 1
ATOM 6295 O O . LEU C 1 223 ? 6.119 -49.193 -39.770 1.00 16.67 215 LEU C O 1
ATOM 6300 N N . VAL C 1 224 ? 6.359 -51.323 -39.052 1.00 15.17 216 VAL C N 1
ATOM 6301 C CA . VAL C 1 224 ? 5.868 -51.948 -40.272 1.00 16.03 216 VAL C CA 1
ATOM 6302 C C . VAL C 1 224 ? 4.967 -53.102 -39.878 1.00 14.81 216 VAL C C 1
ATOM 6303 O O . VAL C 1 224 ? 5.072 -53.654 -38.783 1.00 15.28 216 VAL C O 1
ATOM 6307 N N . ALA C 1 225 ? 4.072 -53.469 -40.791 1.00 14.31 217 ALA C N 1
ATOM 6308 C CA . ALA C 1 225 ? 3.379 -54.734 -40.640 1.00 15.79 217 ALA C CA 1
ATOM 6309 C C . ALA C 1 225 ? 4.397 -55.869 -40.692 1.00 15.32 217 ALA C C 1
ATOM 6310 O O . ALA C 1 225 ? 5.536 -55.692 -41.142 1.00 16.60 217 ALA C O 1
ATOM 6312 N N . SER C 1 226 ? 3.986 -57.051 -40.229 1.00 17.33 218 SER C N 1
ATOM 6313 C CA . SER C 1 226 ? 4.918 -58.172 -40.162 1.00 16.94 218 SER C CA 1
ATOM 6314 C C . SER C 1 226 ? 4.973 -58.929 -41.490 1.00 19.05 218 SER C C 1
ATOM 6315 O O . SER C 1 226 ? 4.088 -58.812 -42.341 1.00 18.74 218 SER C O 1
ATOM 6318 N N . GLY C 1 227 ? 6.036 -59.715 -41.654 1.00 18.51 219 GLY C N 1
ATOM 6319 C CA . GLY C 1 227 ? 6.228 -60.499 -42.868 1.00 18.25 219 GLY C CA 1
ATOM 6320 C C . GLY C 1 227 ? 6.898 -59.706 -43.969 1.00 18.83 219 GLY C C 1
ATOM 6321 O O . GLY C 1 227 ? 7.354 -58.576 -43.786 1.00 19.90 219 GLY C O 1
ATOM 6322 N N . GLU C 1 228 ? 6.945 -60.315 -45.154 1.00 17.69 220 GLU C N 1
ATOM 6323 C CA . GLU C 1 228 ? 7.555 -59.634 -46.284 1.00 20.47 220 GLU C CA 1
ATOM 6324 C C . GLU C 1 228 ? 6.986 -60.212 -47.566 1.00 23.40 220 GLU C C 1
ATOM 6325 O O . GLU C 1 228 ? 6.546 -61.368 -47.610 1.00 21.76 220 GLU C O 1
ATOM 6331 N N . THR C 1 229 ? 7.017 -59.389 -48.610 1.00 20.06 221 THR C N 1
ATOM 6332 C CA . THR C 1 229 ? 6.618 -59.817 -49.942 1.00 18.91 221 THR C CA 1
ATOM 6333 C C . THR C 1 229 ? 7.387 -58.992 -50.965 1.00 19.71 221 THR C C 1
ATOM 6334 O O . THR C 1 229 ? 7.969 -57.954 -50.640 1.00 21.07 221 THR C O 1
ATOM 6338 N N . SER C 1 230 ? 7.421 -59.479 -52.201 1.00 21.11 222 SER C N 1
ATOM 6339 C CA . SER C 1 230 ? 7.894 -58.641 -53.291 1.00 19.34 222 SER C CA 1
ATOM 6340 C C . SER C 1 230 ? 6.725 -57.826 -53.840 1.00 18.69 222 SER C C 1
ATOM 6341 O O . SER C 1 230 ? 5.559 -58.113 -53.556 1.00 20.91 222 SER C O 1
ATOM 6344 N N . TRP C 1 231 ? 7.044 -56.781 -54.610 1.00 21.11 223 TRP C N 1
ATOM 6345 C CA . TRP C 1 231 ? 5.976 -56.023 -55.257 1.00 20.67 223 TRP C CA 1
ATOM 6346 C C . TRP C 1 231 ? 5.106 -56.941 -56.098 1.00 19.72 223 TRP C C 1
ATOM 6347 O O . TRP C 1 231 ? 3.878 -56.788 -56.142 1.00 20.64 223 TRP C O 1
ATOM 6358 N N . CYS C 1 232 ? 5.731 -57.904 -56.774 1.00 21.22 224 CYS C N 1
ATOM 6359 C CA . CYS C 1 232 ? 4.996 -58.796 -57.656 1.00 20.25 224 CYS C CA 1
ATOM 6360 C C . CYS C 1 232 ? 3.962 -59.618 -56.885 1.00 24.53 224 CYS C C 1
ATOM 6361 O O . CYS C 1 232 ? 2.791 -59.691 -57.283 1.00 21.59 224 CYS C O 1
ATOM 6364 N N . ASP C 1 233 ? 4.373 -60.237 -55.770 1.00 20.32 225 ASP C N 1
ATOM 6365 C CA . ASP C 1 233 ? 3.433 -61.062 -55.011 1.00 20.36 225 ASP C CA 1
ATOM 6366 C C . ASP C 1 233 ? 2.432 -60.208 -54.248 1.00 20.72 225 ASP C C 1
ATOM 6367 O O . ASP C 1 233 ? 1.301 -60.650 -54.001 1.00 22.49 225 ASP C O 1
ATOM 6372 N N . TYR C 1 234 ? 2.833 -58.993 -53.868 1.00 20.24 226 TYR C N 1
ATOM 6373 C CA . TYR C 1 234 ? 1.898 -58.016 -53.318 1.00 18.80 226 TYR C CA 1
ATOM 6374 C C . TYR C 1 234 ? 0.776 -57.734 -54.315 1.00 18.91 226 TYR C C 1
ATOM 6375 O O . TYR C 1 234 ? -0.408 -57.846 -53.987 1.00 17.38 226 TYR C O 1
ATOM 6384 N N . ALA C 1 235 ? 1.128 -57.413 -55.557 1.00 18.84 227 ALA C N 1
ATOM 6385 C CA . ALA C 1 235 ? 0.101 -57.200 -56.576 1.00 18.43 227 ALA C CA 1
ATOM 6386 C C . ALA C 1 235 ? -0.765 -58.442 -56.771 1.00 21.55 227 ALA C C 1
ATOM 6387 O O . ALA C 1 235 ? -1.992 -58.343 -56.903 1.00 21.18 227 ALA C O 1
ATOM 6389 N N . ARG C 1 236 ? -0.150 -59.624 -56.793 1.00 20.28 228 ARG C N 1
ATOM 6390 C CA . ARG C 1 236 ? -0.939 -60.842 -56.956 1.00 22.48 228 ARG C CA 1
ATOM 6391 C C . ARG C 1 236 ? -1.948 -60.998 -55.828 1.00 18.87 228 ARG C C 1
ATOM 6392 O O . ARG C 1 236 ? -3.082 -61.438 -56.058 1.00 21.13 228 ARG C O 1
ATOM 6400 N N . TYR C 1 237 ? -1.553 -60.641 -54.601 1.00 20.33 229 TYR C N 1
ATOM 6401 C CA . TYR C 1 237 ? -2.474 -60.756 -53.474 1.00 18.91 229 TYR C CA 1
ATOM 6402 C C . TYR C 1 237 ? -3.636 -59.786 -53.626 1.00 17.72 229 TYR C C 1
ATOM 6403 O O . TYR C 1 237 ? -4.793 -60.139 -53.357 1.00 19.95 229 TYR C O 1
ATOM 6412 N N . VAL C 1 238 ? -3.351 -58.562 -54.077 1.00 17.56 230 VAL C N 1
ATOM 6413 C CA . VAL C 1 238 ? -4.410 -57.575 -54.292 1.00 19.30 230 VAL C CA 1
ATOM 6414 C C . VAL C 1 238 ? -5.434 -58.107 -55.284 1.00 19.58 230 VAL C C 1
ATOM 6415 O O . VAL C 1 238 ? -6.646 -57.976 -55.079 1.00 18.13 230 VAL C O 1
ATOM 6419 N N . PHE C 1 239 ? -4.962 -58.724 -56.372 1.00 17.11 231 PHE C N 1
ATOM 6420 C CA . PHE C 1 239 ? -5.877 -59.260 -57.369 1.00 17.35 231 PHE C CA 1
ATOM 6421 C C . PHE C 1 239 ? -6.656 -60.442 -56.811 1.00 20.22 231 PHE C C 1
ATOM 6422 O O . PHE C 1 239 ? -7.842 -60.618 -57.119 1.00 20.62 231 PHE C O 1
ATOM 6430 N N . GLU C 1 240 ? -5.999 -61.266 -55.995 1.00 18.25 232 GLU C N 1
ATOM 6431 C CA . GLU C 1 240 ? -6.674 -62.404 -55.391 1.00 22.20 232 GLU C CA 1
ATOM 6432 C C . GLU C 1 240 ? -7.810 -61.933 -54.494 1.00 22.74 232 GLU C C 1
ATOM 6433 O O . GLU C 1 240 ? -8.936 -62.434 -54.587 1.00 21.89 232 GLU C O 1
ATOM 6439 N N . VAL C 1 241 ? -7.535 -60.946 -53.636 1.00 19.44 233 VAL C N 1
ATOM 6440 C CA . VAL C 1 241 ? -8.578 -60.408 -52.763 1.00 17.94 233 VAL C CA 1
ATOM 6441 C C . VAL C 1 241 ? -9.690 -59.762 -53.578 1.00 20.93 233 VAL C C 1
ATOM 6442 O O . VAL C 1 241 ? -10.874 -59.947 -53.282 1.00 21.34 233 VAL C O 1
ATOM 6446 N N . ALA C 1 242 ? -9.337 -58.997 -54.617 1.00 19.85 234 ALA C N 1
ATOM 6447 C CA . ALA C 1 242 ? -10.367 -58.318 -55.402 1.00 21.85 234 ALA C CA 1
ATOM 6448 C C . ALA C 1 242 ? -11.285 -59.324 -56.094 1.00 23.46 234 ALA C C 1
ATOM 6449 O O . ALA C 1 242 ? -12.519 -59.191 -56.066 1.00 22.94 234 ALA C O 1
ATOM 6451 N N . ARG C 1 243 ? -10.703 -60.349 -56.714 1.00 17.84 235 ARG C N 1
ATOM 6452 C CA . ARG C 1 243 ? -11.527 -61.372 -57.355 1.00 21.98 235 ARG C CA 1
ATOM 6453 C C . ARG C 1 243 ? -12.346 -62.153 -56.334 1.00 26.61 235 ARG C C 1
ATOM 6454 O O . ARG C 1 243 ? -13.460 -62.594 -56.636 1.00 26.65 235 ARG C O 1
ATOM 6462 N N . ALA C 1 244 ? -11.821 -62.332 -55.122 1.00 20.84 236 ALA C N 1
ATOM 6463 C CA . ALA C 1 244 ? -12.604 -63.019 -54.099 1.00 26.29 236 ALA C CA 1
ATOM 6464 C C . ALA C 1 244 ? -13.833 -62.207 -53.709 1.00 25.18 236 ALA C C 1
ATOM 6465 O O . ALA C 1 244 ? -14.832 -62.774 -53.251 1.00 29.84 236 ALA C O 1
ATOM 6467 N N . HIS C 1 245 ? -13.785 -60.886 -53.891 1.00 25.85 237 HIS C N 1
ATOM 6468 C CA . HIS C 1 245 ? -14.920 -60.010 -53.629 1.00 25.78 237 HIS C CA 1
ATOM 6469 C C . HIS C 1 245 ? -15.698 -59.661 -54.893 1.00 35.74 237 HIS C C 1
ATOM 6470 O O . HIS C 1 245 ? -16.417 -58.657 -54.919 1.00 36.34 237 HIS C O 1
ATOM 6477 N N . GLY C 1 246 ? -15.563 -60.469 -55.938 1.00 28.26 238 GLY C N 1
ATOM 6478 C CA . GLY C 1 246 ? -16.389 -60.342 -57.119 1.00 34.82 238 GLY C CA 1
ATOM 6479 C C . GLY C 1 246 ? -15.880 -59.386 -58.173 1.00 33.18 238 GLY C C 1
ATOM 6480 O O . GLY C 1 246 ? -16.521 -59.258 -59.222 1.00 39.59 238 GLY C O 1
ATOM 6481 N N . ALA C 1 247 ? -14.760 -58.707 -57.934 1.00 29.42 239 ALA C N 1
ATOM 6482 C CA . ALA C 1 247 ? -14.230 -57.791 -58.930 1.00 28.16 239 ALA C CA 1
ATOM 6483 C C . ALA C 1 247 ? -13.877 -58.543 -60.205 1.00 27.79 239 ALA C C 1
ATOM 6484 O O . ALA C 1 247 ? -13.338 -59.652 -60.166 1.00 30.93 239 ALA C O 1
ATOM 6486 N N . GLU C 1 248 ? -14.203 -57.939 -61.338 1.00 34.22 240 GLU C N 1
ATOM 6487 C CA . GLU C 1 248 ? -13.837 -58.474 -62.640 1.00 33.30 240 GLU C CA 1
ATOM 6488 C C . GLU C 1 248 ? -12.595 -57.738 -63.115 1.00 27.64 240 GLU C C 1
ATOM 6489 O O . GLU C 1 248 ? -12.611 -56.510 -63.258 1.00 33.63 240 GLU C O 1
ATOM 6495 N N . LEU C 1 249 ? -11.520 -58.485 -63.334 1.00 34.25 241 LEU C N 1
ATOM 6496 C CA . LEU C 1 249 ? -10.228 -57.927 -63.697 1.00 25.74 241 LEU C CA 1
ATOM 6497 C C . LEU C 1 249 ? -9.813 -58.457 -65.059 1.00 27.73 241 LEU C C 1
ATOM 6498 O O . LEU C 1 249 ? -10.066 -59.619 -65.389 1.00 34.40 241 LEU C O 1
ATOM 6503 N N . ALA C 1 250 ? -9.180 -57.593 -65.847 1.00 25.31 242 ALA C N 1
ATOM 6504 C CA . ALA C 1 250 ? -8.710 -57.999 -67.164 1.00 26.19 242 ALA C CA 1
ATOM 6505 C C . ALA C 1 250 ? -7.419 -58.799 -67.091 1.00 27.84 242 ALA C C 1
ATOM 6506 O O . ALA C 1 250 ? -7.151 -59.611 -67.986 1.00 28.65 242 ALA C O 1
ATOM 6508 N N . VAL C 1 251 ? -6.610 -58.579 -66.051 1.00 24.05 243 VAL C N 1
ATOM 6509 C CA . VAL C 1 251 ? -5.253 -59.113 -66.047 1.00 25.46 243 VAL C CA 1
ATOM 6510 C C . VAL C 1 251 ? -5.282 -60.635 -66.019 1.00 26.89 243 VAL C C 1
ATOM 6511 O O . VAL C 1 251 ? -5.999 -61.255 -65.221 1.00 28.19 243 VAL C O 1
ATOM 6515 N N . GLN C 1 252 ? -4.511 -61.242 -66.919 1.00 23.91 244 GLN C N 1
ATOM 6516 C CA A GLN C 1 252 ? -4.414 -62.688 -66.991 0.55 30.29 244 GLN C CA 1
ATOM 6517 C CA B GLN C 1 252 ? -4.397 -62.689 -67.070 0.45 30.28 244 GLN C CA 1
ATOM 6518 C C . GLN C 1 252 ? -3.032 -63.230 -66.671 1.00 39.78 244 GLN C C 1
ATOM 6519 O O . GLN C 1 252 ? -2.941 -64.358 -66.186 1.00 48.83 244 GLN C O 1
ATOM 6530 N N . GLU C 1 253 ? -1.969 -62.462 -66.897 1.00 29.55 245 GLU C N 1
ATOM 6531 C CA . GLU C 1 253 ? -0.603 -62.898 -66.641 1.00 29.11 245 GLU C CA 1
ATOM 6532 C C . GLU C 1 253 ? 0.098 -61.839 -65.806 1.00 30.45 245 GLU C C 1
ATOM 6533 O O . GLU C 1 253 ? 0.013 -60.647 -66.115 1.00 28.69 245 GLU C O 1
ATOM 6539 N N . VAL C 1 254 ? 0.757 -62.267 -64.735 1.00 28.40 246 VAL C N 1
ATOM 6540 C CA . VAL C 1 254 ? 1.600 -61.394 -63.922 1.00 22.63 246 VAL C CA 1
ATOM 6541 C C . VAL C 1 254 ? 2.987 -62.014 -63.914 1.00 28.97 246 VAL C C 1
ATOM 6542 O O . VAL C 1 254 ? 3.162 -63.150 -63.455 1.00 34.73 246 VAL C O 1
ATOM 6546 N N . LYS C 1 255 ? 3.958 -61.298 -64.465 1.00 27.17 247 LYS C N 1
ATOM 6547 C CA . LYS C 1 255 ? 5.316 -61.805 -64.607 1.00 27.63 247 LYS C CA 1
ATOM 6548 C C . LYS C 1 255 ? 6.241 -61.042 -63.673 1.00 24.54 247 LYS C C 1
ATOM 6549 O O . LYS C 1 255 ? 6.187 -59.810 -63.615 1.00 27.29 247 LYS C O 1
ATOM 6555 N N . GLY C 1 256 ? 7.089 -61.775 -62.954 1.00 26.40 248 GLY C N 1
ATOM 6556 C CA . GLY C 1 256 ? 8.073 -61.141 -62.089 1.00 25.68 248 GLY C CA 1
ATOM 6557 C C . GLY C 1 256 ? 9.308 -60.767 -62.890 1.00 24.35 248 GLY C C 1
ATOM 6558 O O . GLY C 1 256 ? 9.796 -61.555 -63.707 1.00 26.61 248 GLY C O 1
ATOM 6559 N N . ILE C 1 257 ? 9.808 -59.556 -62.669 1.00 25.69 249 ILE C N 1
ATOM 6560 C CA . ILE C 1 257 ? 10.997 -59.096 -63.377 1.00 28.50 249 ILE C CA 1
ATOM 6561 C C . ILE C 1 257 ? 12.007 -58.569 -62.364 1.00 26.64 249 ILE C C 1
ATOM 6562 O O . ILE C 1 257 ? 11.627 -58.085 -61.289 1.00 25.76 249 ILE C O 1
ATOM 6567 N N . PRO C 1 258 ? 13.296 -58.637 -62.660 1.00 25.95 250 PRO C N 1
ATOM 6568 C CA . PRO C 1 258 ? 14.287 -58.093 -61.732 1.00 26.30 250 PRO C CA 1
ATOM 6569 C C . PRO C 1 258 ? 14.330 -56.574 -61.793 1.00 25.79 250 PRO C C 1
ATOM 6570 O O . PRO C 1 258 ? 13.896 -55.943 -62.759 1.00 30.36 250 PRO C O 1
ATOM 6574 N N . THR C 1 259 ? 14.893 -55.991 -60.732 1.00 27.54 251 THR C N 1
ATOM 6575 C CA . THR C 1 259 ? 15.102 -54.549 -60.704 1.00 27.46 251 THR C CA 1
ATOM 6576 C C . THR C 1 259 ? 15.977 -54.090 -61.866 1.00 34.78 251 THR C C 1
ATOM 6577 O O . THR C 1 259 ? 15.769 -52.995 -62.402 1.00 28.31 251 THR C O 1
ATOM 6581 N N . THR C 1 260 ? 16.919 -54.934 -62.306 1.00 28.03 252 THR C N 1
ATOM 6582 C CA . THR C 1 260 ? 17.822 -54.583 -63.394 1.00 28.86 252 THR C CA 1
ATOM 6583 C C . THR C 1 260 ? 17.134 -54.523 -64.751 1.00 35.55 252 THR C C 1
ATOM 6584 O O . THR C 1 260 ? 17.758 -54.069 -65.716 1.00 37.53 252 THR C O 1
ATOM 6588 N N . ALA C 1 261 ? 15.870 -54.954 -64.848 1.00 33.89 253 ALA C N 1
ATOM 6589 C CA . ALA C 1 261 ? 15.208 -55.064 -66.145 1.00 40.59 253 ALA C CA 1
ATOM 6590 C C . ALA C 1 261 ? 14.886 -53.703 -66.747 1.00 48.01 253 ALA C C 1
ATOM 6591 O O . ALA C 1 261 ? 14.872 -53.559 -67.975 1.00 51.25 253 ALA C O 1
ATOM 6593 N N . TYR C 1 262 ? 14.624 -52.703 -65.918 1.00 47.41 254 TYR C N 1
ATOM 6594 C CA . TYR C 1 262 ? 14.308 -51.373 -66.424 1.00 50.37 254 TYR C CA 1
ATOM 6595 C C . TYR C 1 262 ? 14.900 -50.311 -65.507 1.00 55.07 254 TYR C C 1
ATOM 6596 O O . TYR C 1 262 ? 14.614 -50.302 -64.302 1.00 52.23 254 TYR C O 1
ATOM 6605 N N . PRO C 1 263 ? 15.711 -49.398 -66.035 1.00 57.80 255 PRO C N 1
ATOM 6606 C CA . PRO C 1 263 ? 16.309 -48.366 -65.182 1.00 54.42 255 PRO C CA 1
ATOM 6607 C C . PRO C 1 263 ? 15.258 -47.431 -64.600 1.00 46.06 255 PRO C C 1
ATOM 6608 O O . PRO C 1 263 ? 14.196 -47.207 -65.182 1.00 50.62 255 PRO C O 1
ATOM 6612 N N . THR C 1 264 ? 15.559 -46.906 -63.4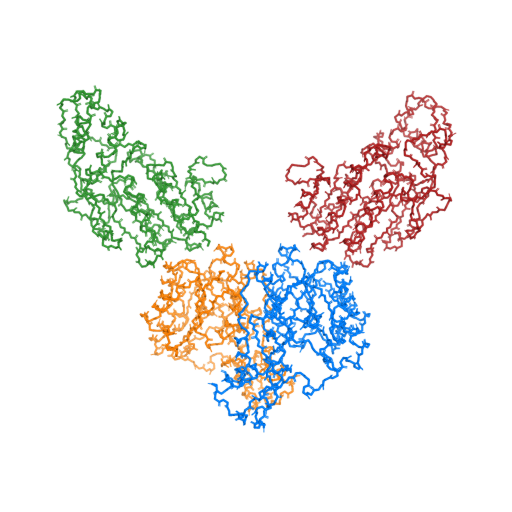18 1.00 52.88 256 THR C N 1
ATOM 6613 C CA . THR C 1 264 ? 14.802 -45.831 -62.799 1.00 46.51 256 THR C CA 1
ATOM 6614 C C . THR C 1 264 ? 15.776 -44.745 -62.371 1.00 45.32 256 THR C C 1
ATOM 6615 O O . THR C 1 264 ? 16.945 -45.033 -62.094 1.00 43.96 256 THR C O 1
ATOM 6619 N N . PRO C 1 265 ? 15.332 -43.485 -62.328 1.00 44.11 257 PRO C N 1
ATOM 6620 C CA . PRO C 1 265 ? 16.250 -42.416 -61.895 1.00 46.05 257 PRO C CA 1
ATOM 6621 C C . PRO C 1 265 ? 16.830 -42.653 -60.510 1.00 39.32 257 PRO C C 1
ATOM 6622 O O . PRO C 1 265 ? 18.009 -42.361 -60.275 1.00 43.63 257 PRO C O 1
ATOM 6626 N N . ALA C 1 266 ? 16.037 -43.200 -59.592 1.00 40.56 258 ALA C N 1
ATOM 6627 C CA . ALA C 1 266 ? 16.475 -43.471 -58.229 1.00 37.41 258 ALA C CA 1
ATOM 6628 C C . ALA C 1 266 ? 16.805 -44.952 -58.089 1.00 42.35 258 ALA C C 1
ATOM 6629 O O . ALA C 1 266 ? 15.945 -45.809 -58.327 1.00 38.51 258 ALA C O 1
ATOM 6631 N N . LYS C 1 267 ? 18.045 -45.250 -57.706 1.00 35.92 259 LYS C N 1
ATOM 6632 C CA . LYS C 1 267 ? 18.405 -46.618 -57.362 1.00 30.18 259 LYS C CA 1
ATOM 6633 C C . LYS C 1 267 ? 17.627 -47.042 -56.124 1.00 34.62 259 LYS C C 1
ATOM 6634 O O . LYS C 1 267 ? 17.548 -46.300 -55.142 1.00 31.85 259 LYS C O 1
ATOM 6636 N N . ARG C 1 268 ? 17.051 -48.218 -56.172 1.00 31.13 260 ARG C N 1
ATOM 6637 C CA . ARG C 1 268 ? 16.254 -48.635 -55.039 1.00 26.31 260 ARG C CA 1
ATOM 6638 C C . ARG C 1 268 ? 16.921 -49.789 -54.304 1.00 25.69 260 ARG C C 1
ATOM 6639 O O . ARG C 1 268 ? 17.639 -50.590 -54.911 1.00 30.47 260 ARG C O 1
ATOM 6647 N N . PRO C 1 269 ? 16.715 -49.895 -52.996 1.00 25.86 261 PRO C N 1
ATOM 6648 C CA . PRO C 1 269 ? 17.260 -51.037 -52.260 1.00 25.66 261 PRO C CA 1
ATOM 6649 C C . PRO C 1 269 ? 16.472 -52.305 -52.556 1.00 23.72 261 PRO C C 1
ATOM 6650 O O . PRO C 1 269 ? 15.251 -52.281 -52.733 1.00 24.58 261 PRO C O 1
ATOM 6654 N N . LEU C 1 270 ? 17.180 -53.435 -52.581 1.00 24.26 262 LEU C N 1
ATOM 6655 C CA . LEU C 1 270 ? 16.482 -54.699 -52.797 1.00 22.53 262 LEU C CA 1
ATOM 6656 C C . LEU C 1 270 ? 15.891 -55.247 -51.504 1.00 23.92 262 LEU C C 1
ATOM 6657 O O . LEU C 1 270 ? 14.777 -55.775 -51.510 1.00 26.95 262 LEU C O 1
ATOM 6662 N N . ASN C 1 271 ? 16.620 -55.154 -50.393 1.00 22.85 263 ASN C N 1
ATOM 6663 C CA . ASN C 1 271 ? 16.141 -55.639 -49.098 1.00 22.88 263 ASN C CA 1
ATOM 6664 C C . ASN C 1 271 ? 15.586 -54.458 -48.316 1.00 27.49 263 ASN C C 1
ATOM 6665 O O . ASN C 1 271 ? 16.348 -53.664 -47.751 1.00 24.99 263 ASN C O 1
ATOM 6670 N N . SER C 1 272 ? 14.255 -54.361 -48.257 1.00 21.35 264 SER C N 1
ATOM 6671 C CA . SER C 1 272 ? 13.580 -53.373 -47.424 1.00 19.14 264 SER C CA 1
ATOM 6672 C C . SER C 1 272 ? 12.958 -53.987 -46.177 1.00 19.40 264 SER C C 1
ATOM 6673 O O . SER C 1 272 ? 12.104 -53.355 -45.548 1.00 21.57 264 SER C O 1
ATOM 6676 N N . ARG C 1 273 ? 13.347 -55.202 -45.809 1.00 20.91 265 ARG C N 1
ATOM 6677 C CA . ARG C 1 273 ? 12.837 -55.785 -44.574 1.00 24.56 265 ARG C CA 1
ATOM 6678 C C . ARG C 1 273 ? 13.314 -54.975 -43.373 1.00 18.85 265 ARG C C 1
ATOM 6679 O O . ARG C 1 273 ? 14.500 -54.668 -43.246 1.00 23.94 265 ARG C O 1
ATOM 6687 N N . LEU C 1 274 ? 12.385 -54.639 -42.482 1.00 17.63 266 LEU C N 1
ATOM 6688 C CA . LEU C 1 274 ? 12.683 -53.934 -41.239 1.00 21.00 266 LEU C CA 1
ATOM 6689 C C . LEU C 1 274 ? 12.170 -54.775 -40.077 1.00 21.73 266 LEU C C 1
ATOM 6690 O O . LEU C 1 274 ? 10.982 -55.111 -40.034 1.00 21.01 266 LEU C O 1
ATOM 6695 N N . SER C 1 275 ? 13.053 -55.116 -39.141 1.00 20.89 267 SER C N 1
ATOM 6696 C CA . SER C 1 275 ? 12.601 -55.813 -37.946 1.00 19.98 267 SER C CA 1
ATOM 6697 C C . SER C 1 275 ? 11.697 -54.899 -37.132 1.00 18.86 267 SER C C 1
ATOM 6698 O O . SER C 1 275 ? 12.082 -53.772 -36.813 1.00 18.10 267 SER C O 1
ATOM 6701 N N . ASN C 1 276 ? 10.505 -55.387 -36.778 1.00 18.99 268 ASN C N 1
ATOM 6702 C CA . ASN C 1 276 ? 9.570 -54.604 -35.978 1.00 17.77 268 ASN C CA 1
ATOM 6703 C C . ASN C 1 276 ? 9.489 -55.099 -34.537 1.00 17.86 268 ASN C C 1
ATOM 6704 O O . ASN C 1 276 ? 8.516 -54.788 -33.836 1.00 17.51 268 ASN C O 1
ATOM 6709 N N . GLU C 1 277 ? 10.512 -55.836 -34.078 1.00 19.14 269 GLU C N 1
ATOM 6710 C CA . GLU C 1 277 ? 10.496 -56.420 -32.740 1.00 20.62 269 GLU C CA 1
ATOM 6711 C C . GLU C 1 277 ? 10.599 -55.350 -31.662 1.00 21.97 269 GLU C C 1
ATOM 6712 O O . GLU C 1 277 ? 9.929 -55.443 -30.626 1.00 22.92 269 GLU C O 1
ATOM 6714 N N . LYS C 1 278 ? 11.430 -54.325 -31.884 1.00 18.16 270 LYS C N 1
ATOM 6715 C CA . LYS C 1 278 ? 11.610 -53.287 -30.870 1.00 20.44 270 LYS C CA 1
ATOM 6716 C C . LYS C 1 278 ? 10.302 -52.569 -30.568 1.00 18.51 270 LYS C C 1
ATOM 6717 O O . LYS C 1 278 ? 9.981 -52.315 -29.400 1.00 19.63 270 LYS C O 1
ATOM 6723 N N . PHE C 1 279 ? 9.534 -52.231 -31.607 1.00 15.34 271 PHE C N 1
ATOM 6724 C CA . PHE C 1 279 ? 8.261 -51.549 -31.388 1.00 14.86 271 PHE C CA 1
ATOM 6725 C C . PHE C 1 279 ? 7.279 -52.436 -30.635 1.00 19.35 271 PHE C C 1
ATOM 6726 O O . PHE C 1 279 ? 6.589 -51.974 -29.716 1.00 16.85 271 PHE C O 1
ATOM 6734 N N . GLN C 1 280 ? 7.164 -53.705 -31.040 1.00 17.84 272 GLN C N 1
ATOM 6735 C CA . GLN C 1 280 ? 6.221 -54.603 -30.374 1.00 22.07 272 GLN C CA 1
ATOM 6736 C C . GLN C 1 280 ? 6.548 -54.746 -28.896 1.00 22.06 272 GLN C C 1
ATOM 6737 O O . GLN C 1 280 ? 5.647 -54.726 -28.049 1.00 20.96 272 GLN C O 1
ATOM 6743 N N . GLN C 1 281 ? 7.836 -54.858 -28.565 1.00 19.29 273 GLN C N 1
ATOM 6744 C CA . GLN C 1 281 ? 8.236 -55.055 -27.174 1.00 23.07 273 GLN C CA 1
ATOM 6745 C C . GLN C 1 281 ? 8.080 -53.777 -26.356 1.00 25.98 273 GLN C C 1
ATOM 6746 O O . GLN C 1 281 ? 7.649 -53.823 -25.194 1.00 24.31 273 GLN C O 1
ATOM 6752 N N . ALA C 1 282 ? 8.439 -52.628 -26.935 1.00 21.27 274 ALA C N 1
ATOM 6753 C CA . ALA C 1 282 ? 8.382 -51.383 -26.177 1.00 20.26 274 ALA C CA 1
ATOM 6754 C C . ALA C 1 282 ? 6.944 -50.992 -25.859 1.00 21.02 274 ALA C C 1
ATOM 6755 O O . ALA C 1 282 ? 6.649 -50.544 -24.742 1.00 21.40 274 ALA C O 1
ATOM 6757 N N . PHE C 1 283 ? 6.037 -51.148 -26.819 1.00 18.17 275 PHE C N 1
ATOM 6758 C CA . PHE C 1 283 ? 4.695 -50.601 -26.684 1.00 17.47 275 PHE C CA 1
ATOM 6759 C C . PHE C 1 283 ? 3.622 -51.658 -26.462 1.00 21.66 275 PHE C C 1
ATOM 6760 O O . PHE C 1 283 ? 2.440 -51.307 -26.342 1.00 20.70 275 PHE C O 1
ATOM 6768 N N . GLY C 1 284 ? 3.999 -52.929 -26.372 1.00 21.28 276 GLY C N 1
ATOM 6769 C CA . GLY C 1 284 ? 3.040 -53.978 -26.057 1.00 21.01 276 GLY C CA 1
ATOM 6770 C C . GLY C 1 284 ? 1.969 -54.142 -27.108 1.00 25.54 276 GLY C C 1
ATOM 6771 O O . GLY C 1 284 ? 0.781 -54.242 -26.775 1.00 24.23 276 GLY C O 1
ATOM 6772 N N . VAL C 1 285 ? 2.362 -54.152 -28.379 1.00 21.34 277 VAL C N 1
ATOM 6773 C CA . VAL C 1 285 ? 1.419 -54.256 -29.482 1.00 18.89 277 VAL C CA 1
ATOM 6774 C C . VAL C 1 285 ? 1.768 -55.476 -30.311 1.00 25.62 277 VAL C C 1
ATOM 6775 O O . VAL C 1 285 ? 2.913 -55.938 -30.345 1.00 23.46 277 VAL C O 1
ATOM 6779 N N . THR C 1 286 ? 0.750 -56.003 -30.969 1.00 19.71 278 THR C N 1
ATOM 6780 C CA . THR C 1 286 ? 0.895 -57.025 -31.988 1.00 25.81 278 THR C CA 1
ATOM 6781 C C . THR C 1 286 ? 0.884 -56.338 -33.341 1.00 22.62 278 THR C C 1
ATOM 6782 O O . THR C 1 286 ? 0.076 -55.439 -33.573 1.00 20.93 278 THR C O 1
ATOM 6786 N N . LEU C 1 287 ? 1.801 -56.725 -34.219 1.00 20.23 279 LEU C N 1
ATOM 6787 C CA . LEU C 1 287 ? 1.797 -56.145 -35.552 1.00 20.95 279 LEU C CA 1
ATOM 6788 C C . LEU C 1 287 ? 1.439 -57.246 -36.532 1.00 20.41 279 LEU C C 1
ATOM 6789 O O . LEU C 1 287 ? 2.260 -58.146 -36.777 1.00 18.98 279 LEU C O 1
ATOM 6794 N N . PRO C 1 288 ? 0.222 -57.254 -37.065 1.00 17.40 280 PRO C N 1
ATOM 6795 C CA . PRO C 1 288 ? -0.215 -58.384 -37.885 1.00 18.06 280 PRO C CA 1
ATOM 6796 C C . PRO C 1 288 ? 0.594 -58.500 -39.163 1.00 18.25 280 PRO C C 1
ATOM 6797 O O . PRO C 1 288 ? 1.265 -57.561 -39.605 1.00 19.19 280 PRO C O 1
ATOM 6801 N N . ASP C 1 289 ? 0.491 -59.685 -39.763 1.00 18.75 281 ASP C N 1
ATOM 6802 C CA . ASP C 1 289 ? 0.990 -59.906 -41.114 1.00 16.59 281 ASP C CA 1
ATOM 6803 C C . ASP C 1 289 ? 0.447 -58.848 -42.070 1.00 19.46 281 ASP C C 1
ATOM 6804 O O . ASP C 1 289 ? -0.707 -58.423 -41.973 1.00 18.42 281 ASP C O 1
ATOM 6809 N N . TRP C 1 290 ? 1.281 -58.467 -43.042 1.00 16.49 282 TRP C N 1
ATOM 6810 C CA . TRP C 1 290 ? 0.939 -57.395 -43.969 1.00 15.45 282 TRP C CA 1
ATOM 6811 C C . TRP C 1 290 ? -0.337 -57.667 -44.759 1.00 16.37 282 TRP C C 1
ATOM 6812 O O . TRP C 1 290 ? -0.967 -56.719 -45.233 1.00 14.17 282 TRP C O 1
ATOM 6823 N N . ARG C 1 291 ? -0.727 -58.931 -44.945 1.00 16.19 283 ARG C N 1
ATOM 6824 C CA . ARG C 1 291 ? -1.871 -59.192 -45.822 1.00 16.85 283 ARG C CA 1
ATOM 6825 C C . ARG C 1 291 ? -3.174 -58.640 -45.259 1.00 16.68 283 ARG C C 1
ATOM 6826 O O . ARG C 1 291 ? -4.071 -58.279 -46.024 1.00 15.81 283 ARG C O 1
ATOM 6834 N N . GLN C 1 292 ? -3.312 -58.602 -43.939 1.00 16.81 284 GLN C N 1
ATOM 6835 C CA . GLN C 1 292 ? -4.597 -58.232 -43.354 1.00 18.17 284 GLN C CA 1
ATOM 6836 C C . GLN C 1 292 ? -4.976 -56.804 -43.728 1.00 16.28 284 GLN C C 1
ATOM 6837 O O . GLN C 1 292 ? -6.107 -56.536 -44.158 1.00 18.37 284 GLN C O 1
ATOM 6843 N N . GLY C 1 293 ? -4.038 -55.870 -43.564 1.00 13.53 285 GLY C N 1
ATOM 6844 C CA . GLY C 1 293 ? -4.347 -54.489 -43.870 1.00 16.30 285 GLY C CA 1
ATOM 6845 C C . GLY C 1 293 ? -4.612 -54.271 -45.342 1.00 19.95 285 GLY C C 1
ATOM 6846 O O . GLY C 1 293 ? -5.427 -53.415 -45.710 1.00 14.32 285 GLY C O 1
ATOM 6847 N N . VAL C 1 294 ? -3.926 -55.033 -46.201 1.00 13.62 286 VAL C N 1
ATOM 6848 C CA . VAL C 1 294 ? -4.105 -54.879 -47.641 1.00 12.55 286 VAL C CA 1
ATOM 6849 C C . VAL C 1 294 ? -5.470 -55.398 -48.057 1.00 13.56 286 VAL C C 1
ATOM 6850 O O . VAL C 1 294 ? -6.170 -54.765 -48.860 1.00 15.62 286 VAL C O 1
ATOM 6854 N N . ALA C 1 295 ? -5.865 -56.559 -47.536 1.00 14.25 287 ALA C N 1
ATOM 6855 C CA . ALA C 1 295 ? -7.175 -57.099 -47.883 1.00 15.07 287 ALA C CA 1
ATOM 6856 C C . ALA C 1 295 ? -8.280 -56.158 -47.435 1.00 15.67 287 ALA C C 1
ATOM 6857 O O . ALA C 1 295 ? -9.296 -56.002 -48.127 1.00 16.67 287 ALA C O 1
ATOM 6859 N N . ARG C 1 296 ? -8.084 -55.493 -46.299 1.00 16.45 288 ARG C N 1
ATOM 6860 C CA . ARG C 1 296 ? -9.097 -54.568 -45.806 1.00 14.63 288 ARG C CA 1
ATOM 6861 C C . ARG C 1 296 ? -9.225 -53.358 -46.725 1.00 15.43 288 ARG C C 1
ATOM 6862 O O . ARG C 1 296 ? -10.336 -52.935 -47.053 1.00 15.07 288 ARG C O 1
ATOM 6870 N N . VAL C 1 297 ? -8.096 -52.795 -47.157 1.00 13.68 289 VAL C N 1
ATOM 6871 C CA . VAL C 1 297 ? -8.150 -51.641 -48.054 1.00 13.96 289 VAL C CA 1
ATOM 6872 C C . VAL C 1 297 ? -8.749 -52.036 -49.398 1.00 16.01 289 VAL C C 1
ATOM 6873 O O . VAL C 1 297 ? -9.558 -51.291 -49.971 1.00 16.10 289 VAL C O 1
ATOM 6877 N N . VAL C 1 298 ? -8.356 -53.195 -49.935 1.00 15.93 290 VAL C N 1
ATOM 6878 C CA . VAL C 1 298 ? -8.949 -53.625 -51.204 1.00 16.76 290 VAL C CA 1
ATOM 6879 C C . VAL C 1 298 ? -10.460 -53.742 -51.054 1.00 17.03 290 VAL C C 1
ATOM 6880 O O . VAL C 1 298 ? -11.226 -53.279 -51.909 1.00 17.47 290 VAL C O 1
ATOM 6884 N N . THR C 1 299 ? -10.907 -54.338 -49.946 1.00 15.69 291 THR C N 1
ATOM 6885 C CA . THR C 1 299 ? -12.339 -54.474 -49.704 1.00 16.80 291 THR C CA 1
ATOM 6886 C C . THR C 1 299 ? -13.033 -53.110 -49.670 1.00 17.27 291 THR C C 1
ATOM 6887 O O . THR C 1 299 ? -14.107 -52.938 -50.258 1.00 17.96 291 THR C O 1
ATOM 6891 N N . GLU C 1 300 ? -12.439 -52.132 -48.984 1.00 15.90 292 GLU C N 1
ATOM 6892 C CA . GLU C 1 300 ? -13.061 -50.811 -48.892 1.00 13.85 292 GLU C CA 1
ATOM 6893 C C . GLU C 1 300 ? -13.067 -50.085 -50.234 1.00 15.04 292 GLU C C 1
ATOM 6894 O O . GLU C 1 300 ? -14.049 -49.416 -50.573 1.00 18.33 292 GLU C O 1
ATOM 6900 N N . VAL C 1 301 ? -11.972 -50.181 -50.994 1.00 16.74 293 VAL C N 1
ATOM 6901 C CA . VAL C 1 301 ? -11.902 -49.511 -52.288 1.00 15.83 293 VAL C CA 1
ATOM 6902 C C . VAL C 1 301 ? -12.963 -50.048 -53.235 1.00 19.27 293 VAL C C 1
ATOM 6903 O O . VAL C 1 301 ? -13.506 -49.299 -54.058 1.00 20.31 293 VAL C O 1
ATOM 6907 N N . LEU C 1 302 ? -13.293 -51.337 -53.129 1.00 15.81 294 LEU C N 1
ATOM 6908 C CA . LEU C 1 302 ? -14.347 -51.934 -53.943 1.00 18.01 294 LEU C CA 1
ATOM 6909 C C . LEU C 1 302 ? -15.744 -51.658 -53.405 1.00 21.46 294 LEU C C 1
ATOM 6910 O O . LEU C 1 302 ? -16.725 -52.066 -54.038 1.00 24.21 294 LEU C O 1
ATOM 6915 N N . GLY C 1 303 ? -15.867 -51.004 -52.251 1.00 19.61 295 GLY C N 1
ATOM 6916 C CA . GLY C 1 303 ? -17.185 -50.764 -51.698 1.00 22.30 295 GLY C CA 1
ATOM 6917 C C . GLY C 1 303 ? -17.819 -51.971 -51.050 1.00 25.38 295 GLY C C 1
ATOM 6918 O O . GLY C 1 303 ? -19.044 -51.995 -50.866 1.00 29.13 295 GLY C O 1
ATOM 6919 N N . LYS C 1 304 ? -17.023 -52.976 -50.704 1.00 20.27 296 LYS C N 1
ATOM 6920 C CA . LYS C 1 304 ? -17.515 -54.223 -50.133 1.00 24.42 296 LYS C CA 1
ATOM 6921 C C . LYS C 1 304 ? -17.322 -54.294 -48.621 1.00 30.33 296 LYS C C 1
ATOM 6922 O O . LYS C 1 304 ? -17.601 -55.340 -48.026 1.00 29.57 296 LYS C O 1
ATOM 6929 N N . HIS D 1 8 ? 9.635 7.654 -27.541 1.00 47.38 0 HIS D N 1
ATOM 6930 C CA . HIS D 1 8 ? 8.551 8.580 -27.854 1.00 45.18 0 HIS D CA 1
ATOM 6931 C C . HIS D 1 8 ? 7.253 8.150 -27.184 1.00 38.70 0 HIS D C 1
ATOM 6932 O O . HIS D 1 8 ? 6.932 6.959 -27.132 1.00 43.16 0 HIS D O 1
ATOM 6939 N N . MET D 1 9 ? 6.513 9.118 -26.658 1.00 34.12 1 MET D N 1
ATOM 6940 C CA . MET D 1 9 ? 5.174 8.835 -26.169 1.00 30.99 1 MET D CA 1
ATOM 6941 C C . MET D 1 9 ? 4.254 8.436 -27.318 1.00 28.42 1 MET D C 1
ATOM 6942 O O . MET D 1 9 ? 4.482 8.779 -28.478 1.00 31.40 1 MET D O 1
ATOM 6947 N N . LYS D 1 10 ? 3.182 7.727 -26.971 1.00 21.43 2 LYS D N 1
ATOM 6948 C CA . LYS D 1 10 ? 2.176 7.297 -27.933 1.00 22.98 2 LYS D CA 1
ATOM 6949 C C . LYS D 1 10 ? 0.929 8.145 -27.738 1.00 23.10 2 LYS D C 1
ATOM 6950 O O . LYS D 1 10 ? 0.413 8.249 -26.622 1.00 20.51 2 LYS D O 1
ATOM 6956 N N . ILE D 1 11 ? 0.466 8.772 -28.811 1.00 19.61 3 ILE D N 1
ATOM 6957 C CA . ILE D 1 11 ? -0.712 9.621 -28.777 1.00 19.31 3 ILE D CA 1
ATOM 6958 C C . ILE D 1 11 ? -1.768 8.990 -29.669 1.00 19.73 3 ILE D C 1
ATOM 6959 O O . ILE D 1 11 ? -1.490 8.660 -30.824 1.00 20.50 3 ILE D O 1
ATOM 6964 N N . LEU D 1 12 ? -2.965 8.812 -29.131 1.00 17.60 4 LEU D N 1
ATOM 6965 C CA . LEU D 1 12 ? -4.096 8.297 -29.888 1.00 15.88 4 LEU D CA 1
ATOM 6966 C C . LEU D 1 12 ? -5.029 9.458 -30.184 1.00 18.84 4 LEU D C 1
ATOM 6967 O O . LEU D 1 12 ? -5.529 10.105 -29.260 1.00 18.82 4 LEU D O 1
ATOM 6972 N N . LEU D 1 13 ? -5.245 9.727 -31.468 1.00 14.64 5 LEU D N 1
ATOM 6973 C CA . LEU D 1 13 ? -6.116 10.799 -31.924 1.00 16.91 5 LEU D CA 1
ATOM 6974 C C . LEU D 1 13 ? -7.352 10.182 -32.558 1.00 15.70 5 LEU D C 1
ATOM 6975 O O . LEU D 1 13 ? -7.244 9.419 -33.525 1.00 17.01 5 LEU D O 1
ATOM 6980 N N . ILE D 1 14 ? -8.520 10.499 -31.994 1.00 16.52 6 ILE D N 1
ATOM 6981 C CA A ILE D 1 14 ? -9.804 10.033 -32.502 0.52 18.82 6 ILE D CA 1
ATOM 6982 C CA B ILE D 1 14 ? -9.819 10.039 -32.479 0.48 18.84 6 ILE D CA 1
ATOM 6983 C C . ILE D 1 14 ? -10.496 11.208 -33.176 1.00 16.78 6 ILE D C 1
ATOM 6984 O O . ILE D 1 14 ? -10.421 12.341 -32.696 1.00 17.39 6 ILE D O 1
ATOM 6993 N N . GLY D 1 15 ? -11.159 10.945 -34.303 1.00 19.67 7 GLY D N 1
ATOM 6994 C CA . GLY D 1 15 ? -11.772 12.030 -35.052 1.00 18.95 7 GLY D CA 1
ATOM 6995 C C . GLY D 1 15 ? -10.791 12.786 -35.923 1.00 23.82 7 GLY D C 1
ATOM 6996 O O . GLY D 1 15 ? -10.906 14.012 -36.075 1.00 20.29 7 GLY D O 1
ATOM 6997 N N . LYS D 1 16 ? -9.832 12.083 -36.527 1.00 19.17 8 LYS D N 1
ATOM 6998 C CA . LYS D 1 16 ? -8.713 12.764 -37.171 1.00 17.90 8 LYS D CA 1
ATOM 6999 C C . LYS D 1 16 ? -9.131 13.630 -38.346 1.00 21.27 8 LYS D C 1
ATOM 7000 O O . LYS D 1 16 ? -8.365 14.517 -38.735 1.00 19.06 8 LYS D O 1
ATOM 7006 N N . ASN D 1 17 ? -10.300 13.385 -38.940 1.00 18.07 9 ASN D N 1
ATOM 7007 C CA . ASN D 1 17 ? -10.647 14.039 -40.194 1.00 18.37 9 ASN D CA 1
ATOM 7008 C C . ASN D 1 17 ? -11.489 15.297 -40.010 1.00 22.76 9 ASN D C 1
ATOM 7009 O O . ASN D 1 17 ? -11.798 15.974 -41.003 1.00 21.66 9 ASN D O 1
ATOM 7014 N N . GLY D 1 18 ? -11.862 15.630 -38.777 1.00 21.44 10 GLY D N 1
ATOM 7015 C CA . GLY D 1 18 ? -12.703 16.782 -38.539 1.00 21.10 10 GLY D CA 1
ATOM 7016 C C . GLY D 1 18 ? -11.939 18.083 -38.667 1.00 19.40 10 GLY D C 1
ATOM 7017 O O . GLY D 1 18 ? -10.763 18.121 -39.020 1.00 18.06 10 GLY D O 1
ATOM 7018 N N . GLN D 1 19 ? -12.639 19.188 -38.391 1.00 20.44 11 GLN D N 1
ATOM 7019 C CA . GLN D 1 19 ? -11.982 20.492 -38.437 1.00 18.95 11 GLN D CA 1
ATOM 7020 C C . GLN D 1 19 ? -10.825 20.554 -37.455 1.00 20.42 11 GLN D C 1
ATOM 7021 O O . GLN D 1 19 ? -9.695 20.894 -37.827 1.00 17.84 11 GLN D O 1
ATOM 7027 N N . VAL D 1 20 ? -11.093 20.242 -36.182 1.00 15.16 12 VAL D N 1
ATOM 7028 C CA . VAL D 1 20 ? -10.038 20.274 -35.180 1.00 14.06 12 VAL D CA 1
ATOM 7029 C C . VAL D 1 20 ? -9.094 19.088 -35.360 1.00 15.89 12 VAL D C 1
ATOM 7030 O O . VAL D 1 20 ? -7.871 19.230 -35.253 1.00 14.43 12 VAL D O 1
ATOM 7034 N N . GLY D 1 21 ? -9.648 17.904 -35.660 1.00 16.15 13 GLY D N 1
ATOM 7035 C CA . GLY D 1 21 ? -8.816 16.723 -35.829 1.00 15.34 13 GLY D CA 1
ATOM 7036 C C . GLY D 1 21 ? -7.729 16.900 -36.875 1.00 13.64 13 GLY D C 1
ATOM 7037 O O . GLY D 1 21 ? -6.587 16.488 -36.673 1.00 14.04 13 GLY D O 1
ATOM 7038 N N . TRP D 1 22 ? -8.063 17.532 -37.999 1.00 14.51 14 TRP D N 1
ATOM 7039 C CA . TRP D 1 22 ? -7.055 17.711 -39.039 1.00 13.55 14 TRP D CA 1
ATOM 7040 C C . TRP D 1 22 ? -5.912 18.587 -38.548 1.00 13.98 14 TRP D C 1
ATOM 7041 O O . TRP D 1 22 ? -4.742 18.331 -38.863 1.00 14.95 14 TRP D O 1
ATOM 7052 N N . GLU D 1 23 ? -6.233 19.639 -37.795 1.00 13.57 15 GLU D N 1
ATOM 7053 C CA . GLU D 1 23 ? -5.168 20.507 -37.313 1.00 13.08 15 GLU D CA 1
ATOM 7054 C C . GLU D 1 23 ? -4.393 19.827 -36.197 1.00 14.11 15 GLU D C 1
ATOM 7055 O O . GLU D 1 23 ? -3.186 20.058 -36.046 1.00 13.20 15 GLU D O 1
ATOM 7061 N N . LEU D 1 24 ? -5.061 18.963 -35.434 1.00 11.02 16 LEU D N 1
ATOM 7062 C CA . LEU D 1 24 ? -4.370 18.161 -34.429 1.00 12.38 16 LEU D CA 1
ATOM 7063 C C . LEU D 1 24 ? -3.401 17.160 -35.051 1.00 13.70 16 LEU D C 1
ATOM 7064 O O . LEU D 1 24 ? -2.389 16.822 -34.424 1.00 15.84 16 LEU D O 1
ATOM 7069 N N . GLN D 1 25 ? -3.685 16.648 -36.256 1.00 12.04 17 GLN D N 1
ATOM 7070 C CA . GLN D 1 25 ? -2.702 15.781 -36.892 1.00 12.35 17 GLN D CA 1
ATOM 7071 C C . GLN D 1 25 ? -1.380 16.509 -37.057 1.00 16.80 17 GLN D C 1
ATOM 7072 O O . GLN D 1 25 ? -0.317 15.884 -36.977 1.00 18.03 17 GLN D O 1
ATOM 7078 N N . ARG D 1 26 ? -1.440 17.825 -37.299 1.00 14.87 18 ARG D N 1
ATOM 7079 C CA . ARG D 1 26 ? -0.245 18.663 -37.340 1.00 13.90 18 ARG D CA 1
ATOM 7080 C C . ARG D 1 26 ? 0.307 18.929 -35.941 1.00 17.15 18 ARG D C 1
ATOM 7081 O O . ARG D 1 26 ? 1.486 18.673 -35.668 1.00 14.83 18 ARG D O 1
ATOM 7089 N N . SER D 1 27 ? -0.523 19.475 -35.044 1.00 14.40 19 SER D N 1
ATOM 7090 C CA . SER D 1 27 ? 0.040 20.000 -33.794 1.00 12.81 19 SER D CA 1
ATOM 7091 C C . SER D 1 27 ? 0.521 18.887 -32.871 1.00 14.47 19 SER D C 1
ATOM 7092 O O . SER D 1 27 ? 1.478 19.083 -32.112 1.00 15.93 19 SER D O 1
ATOM 7095 N N . LEU D 1 28 ? -0.102 17.712 -32.932 1.00 13.27 20 LEU D N 1
ATOM 7096 C CA . LEU D 1 28 ? 0.319 16.606 -32.076 1.00 14.54 20 LEU D CA 1
ATOM 7097 C C . LEU D 1 28 ? 1.548 15.882 -32.620 1.00 15.27 20 LEU D C 1
ATOM 7098 O O . LEU D 1 28 ? 2.164 15.100 -31.890 1.00 16.61 20 LEU D O 1
ATOM 7103 N N . SER D 1 29 ? 1.920 16.124 -33.879 1.00 14.51 21 SER D N 1
ATOM 7104 C CA . SER D 1 29 ? 2.933 15.286 -34.514 1.00 17.03 21 SER D CA 1
ATOM 7105 C C . SER D 1 29 ? 4.315 15.438 -33.881 1.00 19.76 21 SER D C 1
ATOM 7106 O O . SER D 1 29 ? 5.158 14.562 -34.071 1.00 24.23 21 SER D O 1
ATOM 7109 N N . THR D 1 30 ? 4.567 16.501 -33.126 1.00 19.77 22 THR D N 1
ATOM 7110 C CA . THR D 1 30 ? 5.869 16.664 -32.487 1.00 22.78 22 THR D CA 1
ATOM 7111 C C . THR D 1 30 ? 5.867 16.252 -31.024 1.00 23.61 22 THR D C 1
ATOM 7112 O O . THR D 1 30 ? 6.925 16.285 -30.379 1.00 23.06 22 THR D O 1
ATOM 7116 N N . LEU D 1 31 ? 4.719 15.847 -30.495 1.00 18.34 23 LEU D N 1
ATOM 7117 C CA . LEU D 1 31 ? 4.640 15.427 -29.102 1.00 20.25 23 LEU D CA 1
ATOM 7118 C C . LEU D 1 31 ? 4.964 13.953 -28.909 1.00 28.23 23 LEU D C 1
ATOM 7119 O O . LEU D 1 31 ? 5.258 13.539 -27.782 1.00 28.39 23 LEU D O 1
ATOM 7124 N N . GLY D 1 32 ? 4.916 13.160 -29.975 1.00 22.92 24 GLY D N 1
ATOM 7125 C CA . GLY D 1 32 ? 5.232 11.746 -29.890 1.00 26.80 24 GLY D CA 1
ATOM 7126 C C . GLY D 1 32 ? 4.779 11.044 -31.156 1.00 26.85 24 GLY D C 1
ATOM 7127 O O . GLY D 1 32 ? 4.542 11.688 -32.178 1.00 26.46 24 GLY D O 1
ATOM 7128 N N . ASP D 1 33 ? 4.668 9.718 -31.074 1.00 24.58 25 ASP D N 1
ATOM 7129 C CA . ASP D 1 33 ? 4.158 8.919 -32.186 1.00 24.25 25 ASP D CA 1
ATOM 7130 C C . ASP D 1 33 ? 2.636 8.976 -32.183 1.00 23.24 25 ASP D C 1
ATOM 7131 O O . ASP D 1 33 ? 2.002 8.525 -31.226 1.00 25.05 25 ASP D O 1
ATOM 7136 N N . VAL D 1 34 ? 2.042 9.517 -33.245 1.00 20.98 26 VAL D N 1
ATOM 7137 C CA . VAL D 1 34 ? 0.594 9.694 -33.310 1.00 16.75 26 VAL D CA 1
ATOM 7138 C C . VAL D 1 34 ? -0.013 8.523 -34.071 1.00 20.06 26 VAL D C 1
ATOM 7139 O O . VAL D 1 34 ? 0.441 8.176 -35.173 1.00 22.54 26 VAL D O 1
ATOM 7143 N N . VAL D 1 35 ? -1.010 7.889 -33.462 1.00 18.47 27 VAL D N 1
ATOM 7144 C CA . VAL D 1 35 ? -1.903 6.952 -34.130 1.00 18.18 27 VAL D CA 1
ATOM 7145 C C . VAL D 1 35 ? -3.234 7.670 -34.257 1.00 18.49 27 VAL D C 1
ATOM 7146 O O . VAL D 1 35 ? -3.888 7.963 -33.247 1.00 17.70 27 VAL D O 1
ATOM 7150 N N . ALA D 1 36 ? -3.631 7.975 -35.490 1.00 18.60 28 ALA D N 1
ATOM 7151 C CA . ALA D 1 36 ? -4.806 8.791 -35.756 1.00 21.88 28 ALA D CA 1
ATOM 7152 C C . ALA D 1 36 ? -5.861 7.945 -36.455 1.00 21.15 28 ALA D C 1
ATOM 7153 O O . ALA D 1 36 ? -5.571 7.288 -37.464 1.00 22.31 28 ALA D O 1
ATOM 7155 N N . VAL D 1 37 ? -7.087 7.960 -35.920 1.00 19.96 29 VAL D N 1
ATOM 7156 C CA . VAL D 1 37 ? -8.181 7.175 -36.474 1.00 23.66 29 VAL D CA 1
ATOM 7157 C C . VAL D 1 37 ? -9.400 8.068 -36.665 1.00 23.93 29 VAL D C 1
ATOM 7158 O O . VAL D 1 37 ? -9.545 9.119 -36.037 1.00 22.27 29 VAL D O 1
ATOM 7162 N N . ASP D 1 38 ? -10.287 7.617 -37.546 1.00 29.13 30 ASP D N 1
ATOM 7163 C CA . ASP D 1 38 ? -11.637 8.148 -37.656 1.00 33.30 30 ASP D CA 1
ATOM 7164 C C . ASP D 1 38 ? -12.543 6.966 -37.967 1.00 36.60 30 ASP D C 1
ATOM 7165 O O . ASP D 1 38 ? -12.082 5.824 -38.070 1.00 36.70 30 ASP D O 1
ATOM 7170 N N . TYR D 1 39 ? -13.844 7.226 -38.106 1.00 35.74 31 TYR D N 1
ATOM 7171 C CA . TYR D 1 39 ? -14.790 6.115 -38.078 1.00 42.44 31 TYR D CA 1
ATOM 7172 C C . TYR D 1 39 ? -14.647 5.180 -39.275 1.00 42.75 31 TYR D C 1
ATOM 7173 O O . TYR D 1 39 ? -15.127 4.047 -39.205 1.00 42.86 31 TYR D O 1
ATOM 7182 N N . PHE D 1 40 ? -13.980 5.608 -40.350 1.00 40.39 32 PHE D N 1
ATOM 7183 C CA A PHE D 1 40 ? -13.823 4.762 -41.527 0.46 45.19 32 PHE D CA 1
ATOM 7184 C CA B PHE D 1 40 ? -13.798 4.800 -41.550 0.54 45.19 32 PHE D CA 1
ATOM 7185 C C . PHE D 1 40 ? -12.541 3.937 -41.511 1.00 47.31 32 PHE D C 1
ATOM 7186 O O . PHE D 1 40 ? -12.303 3.175 -42.454 1.00 50.79 32 PHE D O 1
ATOM 7201 N N . ASP D 1 41 ? -11.728 4.043 -40.462 1.00 41.10 33 ASP D N 1
ATOM 7202 C CA . ASP D 1 41 ? -10.514 3.239 -40.373 1.00 46.07 33 ASP D CA 1
ATOM 7203 C C . ASP D 1 41 ? -10.853 1.751 -40.325 1.00 48.42 33 ASP D C 1
ATOM 7204 O O . ASP D 1 41 ? -11.851 1.339 -39.726 1.00 47.78 33 ASP D O 1
ATOM 7209 N N . LYS D 1 42 ? -10.011 0.942 -40.964 1.00 50.39 34 LYS D N 1
ATOM 7210 C CA . LYS D 1 42 ? -10.246 -0.493 -41.091 1.00 50.50 34 LYS D CA 1
ATOM 7211 C C . LYS D 1 42 ? -9.358 -1.342 -40.194 1.00 60.26 34 LYS D C 1
ATOM 7212 O O . LYS D 1 42 ? -9.811 -2.372 -39.686 1.00 58.94 34 LYS D O 1
ATOM 7214 N N . GLU D 1 43 ? -8.101 -0.943 -39.983 1.00 56.57 35 GLU D N 1
ATOM 7215 C CA . GLU D 1 43 ? -7.213 -1.712 -39.115 1.00 59.59 35 GLU D CA 1
ATOM 7216 C C . GLU D 1 43 ? -7.638 -1.586 -37.656 1.00 52.92 35 GLU D C 1
ATOM 7217 O O . GLU D 1 43 ? -7.930 -2.584 -36.988 1.00 55.93 35 GLU D O 1
ATOM 7223 N N . LEU D 1 44 ? -7.675 -0.360 -37.147 1.00 42.35 36 LEU D N 1
ATOM 7224 C CA . LEU D 1 44 ? -8.163 -0.061 -35.811 1.00 41.49 36 LEU D CA 1
ATOM 7225 C C . LEU D 1 44 ? -9.570 0.505 -35.899 1.00 45.67 36 LEU D C 1
ATOM 7226 O O . LEU D 1 44 ? -9.881 1.278 -36.810 1.00 48.38 36 LEU D O 1
ATOM 7231 N N . CYS D 1 45 ? -10.414 0.137 -34.942 1.00 38.50 37 CYS D N 1
ATOM 7232 C CA . CYS D 1 45 ? -11.735 0.740 -34.872 1.00 38.17 37 CYS D CA 1
ATOM 7233 C C . CYS D 1 45 ? -11.596 2.207 -34.492 1.00 38.01 37 CYS D C 1
ATOM 7234 O O . CYS D 1 45 ? -11.064 2.536 -33.426 1.00 37.34 37 CYS D O 1
ATOM 7237 N N . GLY D 1 46 ? -12.047 3.092 -35.379 1.00 32.65 38 GLY D N 1
ATOM 7238 C CA . GLY D 1 46 ? -12.101 4.506 -35.085 1.00 31.04 38 GLY D CA 1
ATOM 7239 C C . GLY D 1 46 ? -13.497 5.021 -34.838 1.00 36.94 38 GLY D C 1
ATOM 7240 O O . GLY D 1 46 ? -13.681 6.243 -34.755 1.00 35.92 38 GLY D O 1
ATOM 7241 N N . ASP D 1 47 ? -14.492 4.139 -34.728 1.00 35.77 39 ASP D N 1
ATOM 7242 C CA . ASP D 1 47 ? -15.889 4.523 -34.568 1.00 39.14 39 ASP D CA 1
ATOM 7243 C C . ASP D 1 47 ? -16.199 4.618 -33.079 1.00 41.96 39 ASP D C 1
ATOM 7244 O O . ASP D 1 47 ? -16.301 3.599 -32.390 1.00 39.99 39 ASP D O 1
ATOM 7249 N N . LEU D 1 48 ? -16.366 5.847 -32.593 1.00 46.31 40 LEU D N 1
ATOM 7250 C CA . LEU D 1 48 ? -16.601 6.085 -31.177 1.00 43.51 40 LEU D CA 1
ATOM 7251 C C . LEU D 1 48 ? -17.952 5.555 -30.708 1.00 43.07 40 LEU D C 1
ATOM 7252 O O . LEU D 1 48 ? -18.147 5.392 -29.498 1.00 46.62 40 LEU D O 1
ATOM 7257 N N . THR D 1 49 ? -18.882 5.261 -31.622 1.00 42.19 41 THR D N 1
ATOM 7258 C CA . THR D 1 49 ? -20.167 4.686 -31.238 1.00 43.13 41 THR D CA 1
ATOM 7259 C C . THR D 1 49 ? -20.138 3.164 -31.162 1.00 48.70 41 THR D C 1
ATOM 7260 O O . THR D 1 49 ? -21.140 2.559 -30.768 1.00 42.87 41 THR D O 1
ATOM 7264 N N . ASN D 1 50 ? -19.028 2.536 -31.541 1.00 38.21 42 ASN D N 1
ATOM 7265 C CA . ASN D 1 50 ? -18.833 1.097 -31.367 1.00 37.74 42 ASN D CA 1
ATOM 7266 C C . ASN D 1 50 ? -18.071 0.939 -30.058 1.00 41.39 42 ASN D C 1
ATOM 7267 O O . ASN D 1 50 ? -16.840 0.922 -30.032 1.00 38.07 42 ASN D O 1
ATOM 7272 N N . LEU D 1 51 ? -18.818 0.831 -28.954 1.00 35.45 43 LEU D N 1
ATOM 7273 C CA . LEU D 1 51 ? -18.208 0.956 -27.631 1.00 35.81 43 LEU D CA 1
ATOM 7274 C C . LEU D 1 51 ? -17.163 -0.126 -27.386 1.00 36.95 43 LEU D C 1
ATOM 7275 O O . LEU D 1 51 ? -16.125 0.135 -26.766 1.00 37.89 43 LEU D O 1
ATOM 7280 N N . ASP D 1 52 ? -17.409 -1.344 -27.871 1.00 37.91 44 ASP D N 1
ATOM 7281 C CA . ASP D 1 52 ? -16.418 -2.401 -27.695 1.00 38.31 44 ASP D CA 1
ATOM 7282 C C . ASP D 1 52 ? -15.233 -2.216 -28.632 1.00 35.85 44 ASP D C 1
ATOM 7283 O O . ASP D 1 52 ? -14.089 -2.490 -28.250 1.00 30.32 44 ASP D O 1
ATOM 7288 N N . GLY D 1 53 ? -15.484 -1.740 -29.853 1.00 33.32 45 GLY D N 1
ATOM 7289 C CA . GLY D 1 53 ? -14.394 -1.540 -30.793 1.00 30.17 45 GLY D CA 1
ATOM 7290 C C . GLY D 1 53 ? -13.454 -0.423 -30.377 1.00 35.89 45 GLY D C 1
ATOM 7291 O O . GLY D 1 53 ? -12.230 -0.577 -30.434 1.00 30.02 45 GLY D O 1
ATOM 7292 N N . ILE D 1 54 ? -14.008 0.716 -29.952 1.00 29.78 46 ILE D N 1
ATOM 7293 C CA . ILE D 1 54 ? -13.152 1.831 -29.565 1.00 28.93 46 ILE D CA 1
ATOM 7294 C C . ILE D 1 54 ? -12.347 1.479 -28.318 1.00 25.02 46 ILE D C 1
ATOM 7295 O O . ILE D 1 54 ? -11.187 1.888 -28.194 1.00 25.46 46 ILE D O 1
ATOM 7300 N N . ALA D 1 55 ? -12.923 0.694 -27.402 1.00 27.82 47 ALA D N 1
ATOM 7301 C CA . ALA D 1 55 ? -12.174 0.249 -26.229 1.00 28.45 47 ALA D CA 1
ATOM 7302 C C . ALA D 1 55 ? -11.012 -0.648 -26.636 1.00 26.77 47 ALA D C 1
ATOM 7303 O O . ALA D 1 55 ? -9.904 -0.523 -26.098 1.00 29.62 47 ALA D O 1
ATOM 7305 N N . GLN D 1 56 ? -11.246 -1.547 -27.595 1.00 24.74 48 GLN D N 1
ATOM 7306 C CA . GLN D 1 56 ? -10.175 -2.396 -28.096 1.00 29.62 48 GLN D CA 1
ATOM 7307 C C . GLN D 1 56 ? -9.075 -1.575 -28.752 1.00 26.71 48 GLN D C 1
ATOM 7308 O O . GLN D 1 56 ? -7.899 -1.938 -28.671 1.00 26.33 48 GLN D O 1
ATOM 7314 N N . THR D 1 57 ? -9.429 -0.470 -29.410 1.00 25.63 49 THR D N 1
ATOM 7315 C CA . THR D 1 57 ? -8.398 0.375 -29.998 1.00 21.43 49 THR D CA 1
ATOM 7316 C C . THR D 1 57 ? -7.517 1.005 -28.929 1.00 24.40 49 THR D C 1
ATOM 7317 O O . THR D 1 57 ? -6.291 1.043 -29.076 1.00 25.35 49 THR D O 1
ATOM 7321 N N . VAL D 1 58 ? -8.116 1.501 -27.846 1.00 22.90 50 VAL D N 1
ATOM 7322 C CA . VAL D 1 58 ? -7.302 2.036 -26.756 1.00 20.77 50 VAL D CA 1
ATOM 7323 C C . VAL D 1 58 ? -6.415 0.939 -26.169 1.00 25.93 50 VAL D C 1
ATOM 7324 O O . VAL D 1 58 ? -5.230 1.163 -25.890 1.00 23.03 50 VAL D O 1
ATOM 7328 N N . ARG D 1 59 ? -6.960 -0.269 -26.003 1.00 24.79 51 ARG D N 1
ATOM 7329 C CA . ARG D 1 59 ? -6.188 -1.354 -25.399 1.00 26.37 51 ARG D CA 1
ATOM 7330 C C . ARG D 1 59 ? -5.043 -1.792 -26.300 1.00 31.41 51 ARG D C 1
ATOM 7331 O O . ARG D 1 59 ? -3.979 -2.182 -25.812 1.00 27.22 51 ARG D O 1
ATOM 7339 N N . THR D 1 60 ? -5.255 -1.756 -27.616 1.00 27.27 52 THR D N 1
ATOM 7340 C CA . THR D 1 60 ? -4.220 -2.173 -28.557 1.00 28.53 52 THR D CA 1
ATOM 7341 C C . THR D 1 60 ? -3.122 -1.125 -28.662 1.00 24.40 52 THR D C 1
ATOM 7342 O O . THR D 1 60 ? -1.929 -1.444 -28.600 1.00 25.46 52 THR D O 1
ATOM 7346 N N . VAL D 1 61 ? -3.516 0.136 -28.832 1.00 21.31 53 VAL D N 1
ATOM 7347 C CA . VAL D 1 61 ? -2.557 1.210 -29.046 1.00 20.62 53 VAL D CA 1
ATOM 7348 C C . VAL D 1 61 ? -1.770 1.514 -27.777 1.00 23.24 53 VAL D C 1
ATOM 7349 O O . VAL D 1 61 ? -0.591 1.878 -27.845 1.00 23.75 53 VAL D O 1
ATOM 7353 N N . ARG D 1 62 ? -2.389 1.353 -26.613 1.00 21.93 54 ARG D N 1
ATOM 7354 C CA . ARG D 1 62 ? -1.770 1.683 -25.334 1.00 22.13 54 ARG D CA 1
ATOM 7355 C C . ARG D 1 62 ? -1.202 3.107 -25.316 1.00 21.62 54 ARG D C 1
ATOM 7356 O O . ARG D 1 62 ? -0.017 3.311 -25.035 1.00 22.43 54 ARG D O 1
ATOM 7364 N N . PRO D 1 63 ? -2.035 4.107 -25.581 1.00 20.43 55 PRO D N 1
ATOM 7365 C CA . PRO D 1 63 ? -1.538 5.483 -25.650 1.00 21.31 55 PRO D CA 1
ATOM 7366 C C . PRO D 1 63 ? -1.152 6.029 -24.285 1.00 19.11 55 PRO D C 1
ATOM 7367 O O . PRO D 1 63 ? -1.645 5.588 -23.243 1.00 22.11 55 PRO D O 1
ATOM 7371 N N . ASP D 1 64 ? -0.229 6.989 -24.312 1.00 18.08 56 ASP D N 1
ATOM 7372 C CA . ASP D 1 64 ? 0.065 7.829 -23.156 1.00 19.06 56 ASP D CA 1
ATOM 7373 C C . ASP D 1 64 ? -0.865 9.029 -23.078 1.00 19.48 56 ASP D C 1
ATOM 7374 O O . ASP D 1 64 ? -1.095 9.569 -21.985 1.00 16.13 56 ASP D O 1
ATOM 7379 N N . VAL D 1 65 ? -1.370 9.471 -24.232 1.00 17.46 57 VAL D N 1
ATOM 7380 C CA . VAL D 1 65 ? -2.295 10.593 -24.351 1.00 17.31 57 VAL D CA 1
ATOM 7381 C C . VAL D 1 65 ? -3.371 10.188 -25.348 1.00 17.19 57 VAL D C 1
ATOM 7382 O O . VAL D 1 65 ? -3.056 9.661 -26.418 1.00 17.36 57 VAL D O 1
ATOM 7386 N N . VAL D 1 66 ? -4.632 10.390 -24.986 1.00 14.24 58 VAL D N 1
ATOM 7387 C CA . VAL D 1 66 ? -5.764 10.199 -25.887 1.00 16.88 58 VAL D CA 1
ATOM 7388 C C . VAL D 1 66 ? -6.357 11.567 -26.173 1.00 17.92 58 VAL D C 1
ATOM 7389 O O . VAL D 1 66 ? -6.686 12.303 -25.239 1.00 16.52 58 VAL D O 1
ATOM 7393 N N . VAL D 1 67 ? -6.517 11.907 -27.447 1.00 15.57 59 VAL D N 1
ATOM 7394 C CA . VAL D 1 67 ? -7.148 13.176 -27.814 1.00 15.09 59 VAL D CA 1
ATOM 7395 C C . VAL D 1 67 ? -8.408 12.851 -28.600 1.00 16.66 59 VAL D C 1
ATOM 7396 O O . VAL D 1 67 ? -8.337 12.292 -29.703 1.00 17.36 59 VAL D O 1
ATOM 7400 N N . ASN D 1 68 ? -9.564 13.181 -28.028 1.00 14.95 60 ASN D N 1
ATOM 7401 C CA . ASN D 1 68 ? -10.857 12.891 -28.649 1.00 15.18 60 ASN D CA 1
ATOM 7402 C C . ASN D 1 68 ? -11.371 14.124 -29.387 1.00 13.84 60 ASN D C 1
ATOM 7403 O O . ASN D 1 68 ? -11.954 15.026 -28.776 1.00 19.47 60 ASN D O 1
ATOM 7408 N N . ALA D 1 69 ? -11.225 14.130 -30.714 1.00 16.88 61 ALA D N 1
ATOM 7409 C CA . ALA D 1 69 ? -11.748 15.204 -31.550 1.00 17.38 61 ALA D CA 1
ATOM 7410 C C . ALA D 1 69 ? -12.945 14.753 -32.385 1.00 21.71 61 ALA D C 1
ATOM 7411 O O . ALA D 1 69 ? -13.282 15.403 -33.383 1.00 25.10 61 ALA D O 1
ATOM 7413 N N . ALA D 1 70 ? -13.564 13.633 -32.016 1.00 21.52 62 ALA D N 1
ATOM 7414 C CA . ALA D 1 70 ? -14.774 13.140 -32.658 1.00 27.33 62 ALA D CA 1
ATOM 7415 C C . ALA D 1 70 ? -15.990 13.553 -31.843 1.00 34.73 62 ALA D C 1
ATOM 7416 O O . ALA D 1 70 ? -15.941 13.586 -30.609 1.00 36.21 62 ALA D O 1
ATOM 7418 N N . ALA D 1 71 ? -17.086 13.849 -32.532 1.00 43.35 63 ALA D N 1
ATOM 7419 C CA . ALA D 1 71 ? -18.325 14.175 -31.840 1.00 47.60 63 ALA D CA 1
ATOM 7420 C C . ALA D 1 71 ? -19.474 14.116 -32.830 1.00 49.23 63 ALA D C 1
ATOM 7421 O O . ALA D 1 71 ? -19.269 14.084 -34.048 1.00 42.94 63 ALA D O 1
ATOM 7423 N N . HIS D 1 72 ? -20.689 14.088 -32.279 1.00 50.89 64 HIS D N 1
ATOM 7424 C CA . HIS D 1 72 ? -21.898 14.405 -33.032 1.00 51.85 64 HIS D CA 1
ATOM 7425 C C . HIS D 1 72 ? -22.046 15.920 -33.042 1.00 52.30 64 HIS D C 1
ATOM 7426 O O . HIS D 1 72 ? -22.335 16.528 -32.005 1.00 50.54 64 HIS D O 1
ATOM 7433 N N . THR D 1 73 ? -21.850 16.536 -34.203 1.00 50.06 65 THR D N 1
ATOM 7434 C CA . THR D 1 73 ? -21.761 17.986 -34.287 1.00 51.24 65 THR D CA 1
ATOM 7435 C C . THR D 1 73 ? -22.942 18.632 -35.002 1.00 50.60 65 THR D C 1
ATOM 7436 O O . THR D 1 73 ? -22.950 19.857 -35.163 1.00 45.94 65 THR D O 1
ATOM 7440 N N . ALA D 1 74 ? -23.947 17.853 -35.408 1.00 46.79 66 ALA D N 1
ATOM 7441 C CA . ALA D 1 74 ? -25.145 18.376 -36.068 1.00 46.39 66 ALA D CA 1
ATOM 7442 C C . ALA D 1 74 ? -26.197 18.664 -35.001 1.00 52.09 66 ALA D C 1
ATOM 7443 O O . ALA D 1 74 ? -26.993 17.798 -34.629 1.00 48.20 66 ALA D O 1
ATOM 7445 N N . VAL D 1 75 ? -26.217 19.914 -34.529 1.00 48.52 67 VAL D N 1
ATOM 7446 C CA . VAL D 1 75 ? -26.988 20.271 -33.337 1.00 47.56 67 VAL D CA 1
ATOM 7447 C C . VAL D 1 75 ? -28.481 20.037 -33.557 1.00 47.04 67 VAL D C 1
ATOM 7448 O O . VAL D 1 75 ? -29.165 19.451 -32.709 1.00 52.04 67 VAL D O 1
ATOM 7452 N N . ASP D 1 76 ? -29.015 20.503 -34.687 1.00 46.29 68 ASP D N 1
ATOM 7453 C CA . ASP D 1 76 ? -30.444 20.334 -34.937 1.00 46.44 68 ASP D CA 1
ATOM 7454 C C . ASP D 1 76 ? -30.799 18.869 -35.163 1.00 52.84 68 ASP D C 1
ATOM 7455 O O . ASP D 1 76 ? -31.831 18.394 -34.676 1.00 48.55 68 ASP D O 1
ATOM 7460 N N . LYS D 1 77 ? -29.960 18.138 -35.899 1.00 48.61 69 LYS D N 1
ATOM 7461 C CA . LYS D 1 77 ? -30.216 16.715 -36.096 1.00 59.03 69 LYS D CA 1
ATOM 7462 C C . LYS D 1 77 ? -30.198 15.957 -34.774 1.00 55.63 69 LYS D C 1
ATOM 7463 O O . LYS D 1 77 ? -30.938 14.981 -34.611 1.00 54.96 69 LYS D O 1
ATOM 7465 N N . ALA D 1 78 ? -29.376 16.404 -33.816 1.00 47.91 70 ALA D N 1
ATOM 7466 C CA . ALA D 1 78 ? -29.292 15.736 -32.520 1.00 49.58 70 ALA D CA 1
ATOM 7467 C C . ALA D 1 78 ? -30.639 15.698 -31.804 1.00 51.15 70 ALA D C 1
ATOM 7468 O O . ALA D 1 78 ? -30.882 14.794 -30.998 1.00 47.17 70 ALA D O 1
ATOM 7470 N N . GLU D 1 79 ? -31.518 16.670 -32.074 1.00 46.80 71 GLU D N 1
ATOM 7471 C CA . GLU D 1 79 ? -32.819 16.703 -31.411 1.00 46.12 71 GLU D CA 1
ATOM 7472 C C . GLU D 1 79 ? -33.671 15.499 -31.780 1.00 56.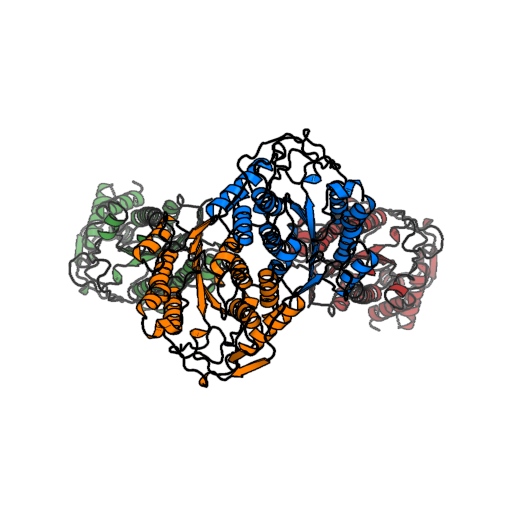72 71 GLU D C 1
ATOM 7473 O O . GLU D 1 79 ? -34.524 15.076 -30.991 1.00 58.76 71 GLU D O 1
ATOM 7479 N N . SER D 1 80 ? -33.475 14.946 -32.976 1.00 54.26 72 SER D N 1
ATOM 7480 C CA . SER D 1 80 ? -34.152 13.716 -33.358 1.00 63.74 72 SER D CA 1
ATOM 7481 C C . SER D 1 80 ? -33.265 12.488 -33.217 1.00 52.68 72 SER D C 1
ATOM 7482 O O . SER D 1 80 ? -33.788 11.376 -33.098 1.00 58.92 72 SER D O 1
ATOM 7485 N N . GLU D 1 81 ? -31.945 12.666 -33.202 1.00 59.00 73 GLU D N 1
ATOM 7486 C CA . GLU D 1 81 ? -31.002 11.559 -33.034 1.00 52.56 73 GLU D CA 1
ATOM 7487 C C . GLU D 1 81 ? -30.462 11.536 -31.605 1.00 56.43 73 GLU D C 1
ATOM 7488 O O . GLU D 1 81 ? -29.261 11.677 -31.348 1.00 53.19 73 GLU D O 1
ATOM 7494 N N . ARG D 1 82 ? -31.387 11.367 -30.658 1.00 51.99 74 ARG D N 1
ATOM 7495 C CA . ARG D 1 82 ? -31.004 11.339 -29.251 1.00 42.94 74 ARG D CA 1
ATOM 7496 C C . ARG D 1 82 ? -30.042 10.189 -28.965 1.00 48.32 74 ARG D C 1
ATOM 7497 O O . ARG D 1 82 ? -29.030 10.368 -28.278 1.00 46.40 74 ARG D O 1
ATOM 7505 N N . GLU D 1 83 ? -30.343 8.997 -29.493 1.00 51.23 75 GLU D N 1
ATOM 7506 C CA . GLU D 1 83 ? -29.527 7.822 -29.195 1.00 46.97 75 GLU D CA 1
ATOM 7507 C C . GLU D 1 83 ? -28.106 7.986 -29.717 1.00 46.18 75 GLU D C 1
ATOM 7508 O O . GLU D 1 83 ? -27.139 7.630 -29.032 1.00 47.49 75 GLU D O 1
ATOM 7510 N N . LEU D 1 84 ? -27.958 8.534 -30.923 1.00 49.44 76 LEU D N 1
ATOM 7511 C CA . LEU D 1 84 ? -26.626 8.734 -31.480 1.00 52.84 76 LEU D CA 1
ATOM 7512 C C . LEU D 1 84 ? -25.841 9.771 -30.683 1.00 42.83 76 LEU D C 1
ATOM 7513 O O . LEU D 1 84 ? -24.626 9.630 -30.500 1.00 47.45 76 LEU D O 1
ATOM 7518 N N . SER D 1 85 ? -26.515 10.817 -30.196 1.00 40.69 77 SER D N 1
ATOM 7519 C CA . SER D 1 85 ? -25.827 11.828 -29.398 1.00 38.55 77 SER D CA 1
ATOM 7520 C C . SER D 1 85 ? -25.350 11.254 -28.068 1.00 37.15 77 SER D C 1
ATOM 7521 O O . SER D 1 85 ? -24.258 11.596 -27.591 1.00 32.66 77 SER D O 1
ATOM 7524 N N . ASP D 1 86 ? -26.158 10.389 -27.449 1.00 36.49 78 ASP D N 1
ATOM 7525 C CA . ASP D 1 86 ? -25.728 9.731 -26.217 1.00 37.84 78 ASP D CA 1
ATOM 7526 C C . ASP D 1 86 ? -24.480 8.890 -26.450 1.00 37.81 78 ASP D C 1
ATOM 7527 O O . ASP D 1 86 ? -23.558 8.886 -25.623 1.00 39.23 78 ASP D O 1
ATOM 7532 N N . LEU D 1 87 ? -24.435 8.158 -27.564 1.00 38.33 79 LEU D N 1
ATOM 7533 C CA . LEU D 1 87 ? -23.268 7.330 -27.853 1.00 36.35 79 LEU D CA 1
ATOM 7534 C C . LEU D 1 87 ? -22.040 8.186 -28.124 1.00 36.84 79 LEU D C 1
ATOM 7535 O O . LEU D 1 87 ? -20.964 7.949 -27.557 1.00 34.48 79 LEU D O 1
ATOM 7540 N N . LEU D 1 88 ? -22.180 9.195 -28.984 1.00 32.45 80 LEU D N 1
ATOM 7541 C CA . LEU D 1 88 ? -21.009 9.943 -29.428 1.00 33.49 80 LEU D CA 1
ATOM 7542 C C . LEU D 1 88 ? -20.506 10.914 -28.368 1.00 31.09 80 LEU D C 1
ATOM 7543 O O . LEU D 1 88 ? -19.294 11.128 -28.249 1.00 32.00 80 LEU D O 1
ATOM 7548 N N . ASN D 1 89 ? -21.410 11.519 -27.599 1.00 27.53 81 ASN D N 1
ATOM 7549 C CA . ASN D 1 89 ? -21.026 12.594 -26.694 1.00 24.70 81 ASN D CA 1
ATOM 7550 C C . ASN D 1 89 ? -20.953 12.168 -25.238 1.00 25.33 81 ASN D C 1
ATOM 7551 O O . ASN D 1 89 ? -20.364 12.893 -24.428 1.00 26.53 81 ASN D O 1
ATOM 7556 N N . ASP D 1 90 ? -21.542 11.024 -24.886 1.00 30.06 82 ASP D N 1
ATOM 7557 C CA . ASP D 1 90 ? -21.619 10.595 -23.493 1.00 28.33 82 ASP D CA 1
ATOM 7558 C C . ASP D 1 90 ? -21.044 9.194 -23.324 1.00 31.08 82 ASP D C 1
ATOM 7559 O O . ASP D 1 90 ? -19.969 9.048 -22.731 1.00 30.24 82 ASP D O 1
ATOM 7564 N N . LYS D 1 91 ? -21.707 8.161 -23.853 1.00 30.36 83 LYS D N 1
ATOM 7565 C CA . LYS D 1 91 ? -21.293 6.788 -23.582 1.00 30.49 83 LYS D CA 1
ATOM 7566 C C . LYS D 1 91 ? -19.914 6.487 -24.154 1.00 30.25 83 LYS D C 1
ATOM 7567 O O . LYS D 1 91 ? -19.105 5.805 -23.512 1.00 30.77 83 LYS D O 1
ATOM 7573 N N . GLY D 1 92 ? -19.625 6.976 -25.363 1.00 25.98 84 GLY D N 1
ATOM 7574 C CA . GLY D 1 92 ? -18.310 6.759 -25.932 1.00 25.10 84 GLY D CA 1
ATOM 7575 C C . GLY D 1 92 ? -17.228 7.493 -25.171 1.00 27.34 84 GLY D C 1
ATOM 7576 O O . GLY D 1 92 ? -16.110 6.989 -25.030 1.00 24.89 84 GLY D O 1
ATOM 7577 N N . VAL D 1 93 ? -17.549 8.675 -24.649 1.00 23.38 85 VAL D N 1
ATOM 7578 C CA . VAL D 1 93 ? -16.598 9.421 -23.833 1.00 19.97 85 VAL D CA 1
ATOM 7579 C C . VAL D 1 93 ? -16.309 8.673 -22.539 1.00 21.63 85 VAL D C 1
ATOM 7580 O O . VAL D 1 93 ? -15.160 8.615 -22.077 1.00 24.35 85 VAL D O 1
ATOM 7584 N N . ALA D 1 94 ? -17.344 8.086 -21.937 1.00 23.11 86 ALA D N 1
ATOM 7585 C CA . ALA D 1 94 ? -17.157 7.301 -20.720 1.00 24.96 86 ALA D CA 1
ATOM 7586 C C . ALA D 1 94 ? -16.251 6.100 -20.962 1.00 25.19 86 ALA D C 1
ATOM 7587 O O . ALA D 1 94 ? -15.426 5.754 -20.108 1.00 27.69 86 ALA D O 1
ATOM 7589 N N . VAL D 1 95 ? -16.403 5.438 -22.112 1.00 26.20 87 VAL D N 1
ATOM 7590 C CA . VAL D 1 95 ? -15.534 4.311 -22.444 1.00 22.69 87 VAL D CA 1
ATOM 7591 C C . VAL D 1 95 ? -14.091 4.779 -22.593 1.00 20.85 87 VAL D C 1
ATOM 7592 O O . VAL D 1 95 ? -13.161 4.165 -22.056 1.00 24.43 87 VAL D O 1
ATOM 7596 N N . LEU D 1 96 ? -13.883 5.878 -23.325 1.00 20.10 88 LEU D N 1
ATOM 7597 C CA . LEU D 1 96 ? -12.534 6.424 -23.456 1.00 19.94 88 LEU D CA 1
ATOM 7598 C C . LEU D 1 96 ? -11.955 6.803 -22.098 1.00 20.33 88 LEU D C 1
ATOM 7599 O O . LEU D 1 96 ? -10.772 6.563 -21.836 1.00 21.78 88 LEU D O 1
ATOM 7604 N N . ALA D 1 97 ? -12.767 7.409 -21.226 1.00 19.14 89 ALA D N 1
ATOM 7605 C CA . ALA D 1 97 ? -12.269 7.791 -19.906 1.00 20.01 89 ALA D CA 1
ATOM 7606 C C . ALA D 1 97 ? -11.844 6.568 -19.109 1.00 24.51 89 ALA D C 1
ATOM 7607 O O . ALA D 1 97 ? -10.790 6.574 -18.459 1.00 22.10 89 ALA D O 1
ATOM 7609 N N . ALA D 1 98 ? -12.655 5.510 -19.155 1.00 20.76 90 ALA D N 1
ATOM 7610 C CA . ALA D 1 98 ? -12.357 4.294 -18.403 1.00 22.00 90 ALA D CA 1
ATOM 7611 C C . ALA D 1 98 ? -11.104 3.602 -18.929 1.00 22.86 90 ALA D C 1
ATOM 7612 O O . ALA D 1 98 ? -10.258 3.153 -18.141 1.00 23.72 90 ALA D O 1
ATOM 7614 N N . GLU D 1 99 ? -10.979 3.490 -20.254 1.00 21.69 91 GLU D N 1
ATOM 7615 C CA . GLU D 1 99 ? -9.848 2.777 -20.841 1.00 19.95 91 GLU D CA 1
ATOM 7616 C C . GLU D 1 99 ? -8.561 3.584 -20.727 1.00 19.63 91 GLU D C 1
ATOM 7617 O O . GLU D 1 99 ? -7.484 3.013 -20.505 1.00 22.64 91 GLU D O 1
ATOM 7623 N N . SER D 1 100 ? -8.645 4.914 -20.862 1.00 17.73 92 SER D N 1
ATOM 7624 C CA . SER D 1 100 ? -7.445 5.725 -20.685 1.00 16.95 92 SER D CA 1
ATOM 7625 C C . SER D 1 100 ? -7.014 5.736 -19.225 1.00 20.45 92 SER D C 1
ATOM 7626 O O . SER D 1 100 ? -5.817 5.679 -18.930 1.00 20.24 92 SER D O 1
ATOM 7629 N N . ALA D 1 101 ? -7.972 5.771 -18.293 1.00 23.00 93 ALA D N 1
ATOM 7630 C CA . ALA D 1 101 ? -7.585 5.751 -16.886 1.00 19.98 93 ALA D CA 1
ATOM 7631 C C . ALA D 1 101 ? -6.931 4.431 -16.498 1.00 19.28 93 ALA D C 1
ATOM 7632 O O . ALA D 1 101 ? -6.036 4.417 -15.649 1.00 23.72 93 ALA D O 1
ATOM 7634 N N . LYS D 1 102 ? -7.363 3.317 -17.097 1.00 20.27 94 LYS D N 1
ATOM 7635 C CA . LYS D 1 102 ? -6.714 2.036 -16.828 1.00 23.31 94 LYS D CA 1
ATOM 7636 C C . LYS D 1 102 ? -5.242 2.075 -17.210 1.00 22.39 94 LYS D C 1
ATOM 7637 O O . LYS D 1 102 ? -4.414 1.412 -16.570 1.00 21.64 94 LYS D O 1
ATOM 7643 N N . LEU D 1 103 ? -4.905 2.841 -18.248 1.00 18.52 95 LEU D N 1
ATOM 7644 C CA . LEU D 1 103 ? -3.543 2.965 -18.740 1.00 18.85 95 LEU D CA 1
ATOM 7645 C C . LEU D 1 103 ? -2.759 4.068 -18.050 1.00 18.66 95 LEU D C 1
ATOM 7646 O O . LEU D 1 103 ? -1.546 4.180 -18.270 1.00 21.79 95 LEU D O 1
ATOM 7651 N N . GLY D 1 104 ? -3.415 4.892 -17.236 1.00 19.82 96 GLY D N 1
ATOM 7652 C CA . GLY D 1 104 ? -2.767 6.094 -16.756 1.00 17.61 96 GLY D CA 1
ATOM 7653 C C . GLY D 1 104 ? -2.565 7.151 -17.819 1.00 19.57 96 GLY D C 1
ATOM 7654 O O . GLY D 1 104 ? -1.696 8.017 -17.672 1.00 18.90 96 GLY D O 1
ATOM 7655 N N . ALA D 1 105 ? -3.346 7.104 -18.888 1.00 18.21 97 ALA D N 1
ATOM 7656 C CA . ALA D 1 105 ? -3.178 8.046 -19.976 1.00 14.68 97 ALA D CA 1
ATOM 7657 C C . ALA D 1 105 ? -3.879 9.361 -19.665 1.00 19.68 97 ALA D C 1
ATOM 7658 O O . ALA D 1 105 ? -4.906 9.397 -18.980 1.00 21.88 97 ALA D O 1
ATOM 7660 N N . LEU D 1 106 ? -3.308 10.450 -20.175 1.00 18.08 98 LEU D N 1
ATOM 7661 C CA . LEU D 1 106 ? -3.953 11.754 -20.127 1.00 16.16 98 LEU D CA 1
ATOM 7662 C C . LEU D 1 106 ? -4.983 11.813 -21.240 1.00 18.42 98 LEU D C 1
ATOM 7663 O O . LEU D 1 106 ? -4.671 11.477 -22.382 1.00 17.39 98 LEU D O 1
ATOM 7668 N N . MET D 1 107 ? -6.209 12.201 -20.911 1.00 16.70 99 MET D N 1
ATOM 7669 C CA . MET D 1 107 ? -7.273 12.258 -21.907 1.00 16.64 99 MET D CA 1
ATOM 7670 C C . MET D 1 107 ? -7.717 13.697 -22.134 1.00 16.63 99 MET D C 1
ATOM 7671 O O . MET D 1 107 ? -8.036 14.414 -21.179 1.00 16.57 99 MET D O 1
ATOM 7676 N N . VAL D 1 108 ? -7.759 14.097 -23.404 1.00 14.41 100 VAL D N 1
ATOM 7677 C CA . VAL D 1 108 ? -8.188 15.426 -23.827 1.00 16.83 100 VAL D CA 1
ATOM 7678 C C . VAL D 1 108 ? -9.524 15.285 -24.534 1.00 15.63 100 VAL D C 1
ATOM 7679 O O . VAL D 1 108 ? -9.666 14.449 -25.438 1.00 17.22 100 VAL D O 1
ATOM 7683 N N . HIS D 1 109 ? -10.478 16.137 -24.167 1.00 16.23 101 HIS D N 1
ATOM 7684 C CA . HIS D 1 109 ? -11.833 16.081 -24.699 1.00 17.20 101 HIS D CA 1
ATOM 7685 C C . HIS D 1 109 ? -12.333 17.498 -24.932 1.00 18.50 101 HIS D C 1
ATOM 7686 O O . HIS D 1 109 ? -12.017 18.396 -24.149 1.00 19.31 101 HIS D O 1
ATOM 7693 N N . TYR D 1 110 ? -13.117 17.705 -25.995 1.00 16.46 102 TYR D N 1
ATOM 7694 C CA . TYR D 1 110 ? -13.678 19.018 -26.281 1.00 17.02 102 TYR D CA 1
ATOM 7695 C C . TYR D 1 110 ? -15.154 19.057 -25.932 1.00 18.58 102 TYR D C 1
ATOM 7696 O O . TYR D 1 110 ? -15.867 18.060 -26.052 1.00 20.21 102 TYR D O 1
ATOM 7705 N N . SER D 1 111 ? -15.598 20.224 -25.482 1.00 20.54 103 SER D N 1
ATOM 7706 C CA . SER D 1 111 ? -16.999 20.435 -25.137 1.00 18.72 103 SER D CA 1
ATOM 7707 C C . SER D 1 111 ? -17.414 21.788 -25.699 1.00 17.21 103 SER D C 1
ATOM 7708 O O . SER D 1 111 ? -16.755 22.335 -26.589 1.00 18.46 103 SER D O 1
ATOM 7711 N N . THR D 1 112 ? -18.506 22.345 -25.178 1.00 17.31 104 THR D N 1
ATOM 7712 C CA . THR D 1 112 ? -19.237 23.374 -25.897 1.00 17.57 104 THR D CA 1
ATOM 7713 C C . THR D 1 112 ? -19.828 24.408 -24.948 1.00 21.03 104 THR D C 1
ATOM 7714 O O . THR D 1 112 ? -20.215 24.095 -23.817 1.00 19.58 104 THR D O 1
ATOM 7718 N N . ASP D 1 113 ? -19.931 25.646 -25.445 1.00 21.92 105 ASP D N 1
ATOM 7719 C CA . ASP D 1 113 ? -20.731 26.660 -24.764 1.00 22.73 105 ASP D CA 1
ATOM 7720 C C . ASP D 1 113 ? -22.182 26.229 -24.616 1.00 24.01 105 ASP D C 1
ATOM 7721 O O . ASP D 1 113 ? -22.906 26.791 -23.784 1.00 24.32 105 ASP D O 1
ATOM 7726 N N . TYR D 1 114 ? -22.627 25.253 -25.408 1.00 21.88 106 TYR D N 1
ATOM 7727 C CA . TYR D 1 114 ? -24.023 24.831 -25.312 1.00 21.62 106 TYR D CA 1
ATOM 7728 C C . TYR D 1 114 ? -24.328 24.065 -24.032 1.00 24.31 106 TYR D C 1
ATOM 7729 O O . TYR D 1 114 ? -25.484 23.660 -23.847 1.00 25.19 106 TYR D O 1
ATOM 7738 N N . VAL D 1 115 ? -23.355 23.850 -23.141 1.00 22.60 107 VAL D N 1
ATOM 7739 C CA . VAL D 1 115 ? -23.701 23.307 -21.833 1.00 25.33 107 VAL D CA 1
ATOM 7740 C C . VAL D 1 115 ? -24.385 24.338 -20.950 1.00 28.09 107 VAL D C 1
ATOM 7741 O O . VAL D 1 115 ? -24.943 23.971 -19.911 1.00 30.36 107 VAL D O 1
ATOM 7745 N N . PHE D 1 116 ? -24.369 25.612 -21.335 1.00 27.50 108 PHE D N 1
ATOM 7746 C CA . PHE D 1 116 ? -24.953 26.675 -20.526 1.00 28.40 108 PHE D CA 1
ATOM 7747 C C . PHE D 1 116 ? -26.303 27.127 -21.072 1.00 29.16 108 PHE D C 1
ATOM 7748 O O . PHE D 1 116 ? -26.663 26.861 -22.223 1.00 31.83 108 PHE D O 1
ATOM 7756 N N . ASP D 1 117 ? -27.048 27.848 -20.227 1.00 28.66 109 ASP D N 1
ATOM 7757 C CA . ASP D 1 117 ? -28.392 28.276 -20.598 1.00 32.44 109 ASP D CA 1
ATOM 7758 C C . ASP D 1 117 ? -28.408 29.538 -21.452 1.00 31.43 109 ASP D C 1
ATOM 7759 O O . ASP D 1 117 ? -29.494 29.978 -21.844 1.00 36.17 109 ASP D O 1
ATOM 7764 N N . GLY D 1 118 ? -27.250 30.133 -21.732 1.00 31.05 110 GLY D N 1
ATOM 7765 C CA . GLY D 1 118 ? -27.194 31.308 -22.576 1.00 32.58 110 GLY D CA 1
ATOM 7766 C C . GLY D 1 118 ? -27.739 32.577 -21.970 1.00 31.79 110 GLY D C 1
ATOM 7767 O O . GLY D 1 118 ? -27.958 33.551 -22.700 1.00 30.78 110 GLY D O 1
ATOM 7768 N N . ALA D 1 119 ? -27.972 32.606 -20.662 1.00 32.71 111 ALA D N 1
ATOM 7769 C CA . ALA D 1 119 ? -28.502 33.814 -20.057 1.00 35.27 111 ALA D CA 1
ATOM 7770 C C . ALA D 1 119 ? -27.389 34.834 -19.835 1.00 32.59 111 ALA D C 1
ATOM 7771 O O . ALA D 1 119 ? -26.195 34.512 -19.853 1.00 34.03 111 ALA D O 1
ATOM 7773 N N . GLY D 1 120 ? -27.803 36.086 -19.647 1.00 39.10 112 GLY D N 1
ATOM 7774 C CA . GLY D 1 120 ? -26.877 37.144 -19.304 1.00 41.08 112 GLY D CA 1
ATOM 7775 C C . GLY D 1 120 ? -26.116 37.677 -20.503 1.00 38.26 112 GLY D C 1
ATOM 7776 O O . GLY D 1 120 ? -26.464 37.452 -21.669 1.00 33.71 112 GLY D O 1
ATOM 7777 N N . SER D 1 121 ? -25.047 38.419 -20.191 1.00 36.98 113 SER D N 1
ATOM 7778 C CA . SER D 1 121 ? -24.154 38.901 -21.238 1.00 31.67 113 SER D CA 1
ATOM 7779 C C . SER D 1 121 ? -22.701 38.917 -20.777 1.00 27.77 113 SER D C 1
ATOM 7780 O O . SER D 1 121 ? -21.881 39.618 -21.382 1.00 33.02 113 SER D O 1
ATOM 7783 N N . HIS D 1 122 ? -22.365 38.167 -19.734 1.00 31.26 114 HIS D N 1
ATOM 7784 C CA . HIS D 1 122 ? -21.004 38.081 -19.227 1.00 30.70 114 HIS D CA 1
ATOM 7785 C C . HIS D 1 122 ? -20.272 36.888 -19.824 1.00 29.16 114 HIS D C 1
ATOM 7786 O O . HIS D 1 122 ? -20.874 35.954 -20.359 1.00 31.52 114 HIS D O 1
ATOM 7793 N N . TYR D 1 123 ? -18.946 36.933 -19.716 1.00 27.96 115 TYR D N 1
ATOM 7794 C CA . TYR D 1 123 ? -18.084 35.821 -20.096 1.00 26.73 115 TYR D CA 1
ATOM 7795 C C . TYR D 1 123 ? -18.134 34.762 -19.003 1.00 30.99 115 TYR D C 1
ATOM 7796 O O . TYR D 1 123 ? -17.609 34.968 -17.904 1.00 30.64 115 TYR D O 1
ATOM 7805 N N . ARG D 1 124 ? -18.742 33.622 -19.305 1.00 24.52 116 ARG D N 1
ATOM 7806 C CA . ARG D 1 124 ? -18.974 32.612 -18.283 1.00 26.54 116 ARG D CA 1
ATOM 7807 C C . ARG D 1 124 ? -17.678 31.959 -17.827 1.00 24.90 116 ARG D C 1
ATOM 7808 O O . ARG D 1 124 ? -16.840 31.565 -18.643 1.00 24.51 116 ARG D O 1
ATOM 7816 N N . ARG D 1 125 ? -17.526 31.827 -16.519 1.00 27.66 117 ARG D N 1
ATOM 7817 C CA . ARG D 1 125 ? -16.395 31.131 -15.936 1.00 25.02 117 ARG D CA 1
ATOM 7818 C C . ARG D 1 125 ? -16.675 29.635 -15.858 1.00 26.58 117 ARG D C 1
ATOM 7819 O O . ARG D 1 125 ? -17.824 29.187 -15.869 1.00 26.83 117 ARG D O 1
ATOM 7827 N N . GLU D 1 126 ? -15.593 28.865 -15.753 1.00 22.02 118 GLU D N 1
ATOM 7828 C CA . GLU D 1 126 ? -15.676 27.409 -15.857 1.00 27.06 118 GLU D CA 1
ATOM 7829 C C . GLU D 1 126 ? -16.589 26.789 -14.807 1.00 28.67 118 GLU D C 1
ATOM 7830 O O . GLU D 1 126 ? -17.249 25.778 -15.084 1.00 29.62 118 GLU D O 1
ATOM 7836 N N . ASP D 1 127 ? -16.630 27.360 -13.607 1.00 28.35 119 ASP D N 1
ATOM 7837 C CA . ASP D 1 127 ? -17.358 26.763 -12.495 1.00 37.18 119 ASP D CA 1
ATOM 7838 C C . ASP D 1 127 ? -18.810 27.212 -12.400 1.00 36.70 119 ASP D C 1
ATOM 7839 O O . ASP D 1 127 ? -19.486 26.858 -11.428 1.00 39.13 119 ASP D O 1
ATOM 7844 N N . GLU D 1 128 ? -19.307 27.993 -13.354 1.00 33.57 120 GLU D N 1
ATOM 7845 C CA . GLU D 1 128 ? -20.703 28.401 -13.286 1.00 33.32 120 GLU D CA 1
ATOM 7846 C C . GLU D 1 128 ? -21.614 27.216 -13.586 1.00 34.34 120 GLU D C 1
ATOM 7847 O O . GLU D 1 128 ? -21.249 26.290 -14.306 1.00 29.36 120 GLU D O 1
ATOM 7853 N N . ALA D 1 129 ? -22.801 27.232 -12.984 1.00 35.67 121 ALA D N 1
ATOM 7854 C CA . ALA D 1 129 ? -23.724 26.118 -13.151 1.00 37.96 121 ALA D CA 1
ATOM 7855 C C . ALA D 1 129 ? -24.111 25.958 -14.615 1.00 33.31 121 ALA D C 1
ATOM 7856 O O . ALA D 1 129 ? -24.376 26.939 -15.315 1.00 32.60 121 ALA D O 1
ATOM 7858 N N . THR D 1 130 ? -24.137 24.714 -15.078 1.00 35.16 122 THR D N 1
ATOM 7859 C CA . THR D 1 130 ? -24.589 24.406 -16.427 1.00 33.58 122 THR D CA 1
ATOM 7860 C C . THR D 1 130 ? -26.105 24.232 -16.445 1.00 33.66 122 THR D C 1
ATOM 7861 O O . THR D 1 130 ? -26.751 24.075 -15.408 1.00 36.28 122 THR D O 1
ATOM 7865 N N . GLY D 1 131 ? -26.668 24.276 -17.645 1.00 37.24 123 GLY D N 1
ATOM 7866 C CA . GLY D 1 131 ? -28.096 24.143 -17.828 1.00 35.93 123 GLY D CA 1
ATOM 7867 C C . GLY D 1 131 ? -28.438 24.189 -19.304 1.00 32.22 123 GLY D C 1
ATOM 7868 O O . GLY D 1 131 ? -28.995 25.172 -19.809 1.00 35.47 123 GLY D O 1
ATOM 7869 N N . PRO D 1 132 ? -28.100 23.114 -20.022 1.00 32.39 124 PRO D N 1
ATOM 7870 C CA . PRO D 1 132 ? -28.221 23.126 -21.486 1.00 30.33 124 PRO D CA 1
ATOM 7871 C C . PRO D 1 132 ? -29.662 23.289 -21.938 1.00 34.20 124 PRO D C 1
ATOM 7872 O O . PRO D 1 132 ? -30.603 22.859 -21.267 1.00 34.69 124 PRO D O 1
ATOM 7876 N N . LEU D 1 133 ? -29.827 23.914 -23.101 1.00 32.02 125 LEU D N 1
ATOM 7877 C CA . LEU D 1 133 ? -31.148 24.155 -23.666 1.00 35.46 125 LEU D CA 1
ATOM 7878 C C . LEU D 1 133 ? -31.541 23.122 -24.712 1.00 35.86 125 LEU D C 1
ATOM 7879 O O . LEU D 1 133 ? -32.656 23.191 -25.243 1.00 37.49 125 LEU D O 1
ATOM 7884 N N . ASN D 1 134 ? -30.661 22.170 -25.015 1.00 32.60 126 ASN D N 1
ATOM 7885 C CA . ASN D 1 134 ? -30.861 21.263 -26.133 1.00 37.48 126 ASN D CA 1
ATOM 7886 C C . ASN D 1 134 ? -30.139 19.950 -25.858 1.00 38.94 126 ASN D C 1
ATOM 7887 O O . ASN D 1 134 ? -29.310 19.845 -24.947 1.00 36.06 126 ASN D O 1
ATOM 7892 N N . VAL D 1 135 ? -30.454 18.948 -26.685 1.00 41.36 127 VAL D N 1
ATOM 7893 C CA . VAL D 1 135 ? -29.911 17.603 -26.500 1.00 40.45 127 VAL D CA 1
ATOM 7894 C C . VAL D 1 135 ? -28.401 17.591 -26.706 1.00 40.93 127 VAL D C 1
ATOM 7895 O O . VAL D 1 135 ? -27.668 16.910 -25.976 1.00 38.90 127 VAL D O 1
ATOM 7899 N N . TYR D 1 136 ? -27.910 18.317 -27.714 1.00 33.11 128 TYR D N 1
ATOM 7900 C CA . TYR D 1 136 ? -26.467 18.416 -27.904 1.00 36.95 128 TYR D CA 1
ATOM 7901 C C . TYR D 1 136 ? -25.786 18.859 -26.617 1.00 34.45 128 TYR D C 1
ATOM 7902 O O . TYR D 1 136 ? -24.864 18.197 -26.131 1.00 32.35 128 TYR D O 1
ATOM 7911 N N . GLY D 1 137 ? -26.259 19.957 -26.025 1.00 34.26 129 GLY D N 1
ATOM 7912 C CA . GLY D 1 137 ? -25.651 20.433 -24.791 1.00 27.47 129 GLY D CA 1
ATOM 7913 C C . GLY D 1 137 ? -25.804 19.448 -23.647 1.00 30.65 129 GLY D C 1
ATOM 7914 O O . GLY D 1 137 ? -24.865 19.230 -22.876 1.00 26.83 129 GLY D O 1
ATOM 7915 N N . GLU D 1 138 ? -26.989 18.840 -23.519 1.00 30.56 130 GLU D N 1
ATOM 7916 C CA . GLU D 1 138 ? -27.212 17.875 -22.447 1.00 30.54 130 GLU D CA 1
ATOM 7917 C C . GLU D 1 138 ? -26.260 16.691 -22.564 1.00 31.80 130 GLU D C 1
ATOM 7918 O O . GLU D 1 138 ? -25.636 16.282 -21.576 1.00 28.41 130 GLU D O 1
ATOM 7924 N N . THR D 1 139 ? -26.141 16.114 -23.766 1.00 30.84 131 THR D N 1
ATOM 7925 C CA . THR D 1 139 ? -25.272 14.951 -23.914 1.00 27.34 131 THR D CA 1
ATOM 7926 C C . THR D 1 139 ? -23.801 15.332 -23.786 1.00 27.26 131 THR D C 1
ATOM 7927 O O . THR D 1 139 ? -23.010 14.548 -23.253 1.00 27.86 131 THR D O 1
ATOM 7931 N N . LYS D 1 140 ? -23.417 16.527 -24.246 1.00 23.85 132 LYS D N 1
ATOM 7932 C CA . LYS D 1 140 ? -22.035 16.969 -24.064 1.00 21.71 132 LYS D CA 1
ATOM 7933 C C . LYS D 1 140 ? -21.709 17.149 -22.588 1.00 25.64 132 LYS D C 1
ATOM 7934 O O . LYS D 1 140 ? -20.627 16.764 -22.134 1.00 25.63 132 LYS D O 1
ATOM 7940 N N . ARG D 1 141 ? -22.634 17.729 -21.819 1.00 26.21 133 ARG D N 1
ATOM 7941 C CA . ARG D 1 141 ? -22.391 17.905 -20.391 1.00 23.35 133 ARG D CA 1
ATOM 7942 C C . ARG D 1 141 ? -22.333 16.563 -19.667 1.00 28.83 133 ARG D C 1
ATOM 7943 O O . ARG D 1 141 ? -21.509 16.377 -18.763 1.00 27.91 133 ARG D O 1
ATOM 7951 N N . ALA D 1 142 ? -23.195 15.612 -20.045 1.00 27.33 134 ALA D N 1
ATOM 7952 C CA . ALA D 1 142 ? -23.099 14.276 -19.463 1.00 28.45 134 ALA D CA 1
ATOM 7953 C C . ALA D 1 142 ? -21.732 13.661 -19.732 1.00 29.28 134 ALA D C 1
ATOM 7954 O O . ALA D 1 142 ? -21.145 13.023 -18.851 1.00 29.55 134 ALA D O 1
ATOM 7956 N N . GLY D 1 143 ? -21.202 13.857 -20.941 1.00 25.97 135 GLY D N 1
ATOM 7957 C CA . GLY D 1 143 ? -19.877 13.344 -21.250 1.00 24.68 135 GLY D CA 1
ATOM 7958 C C . GLY D 1 143 ? -18.782 13.994 -20.420 1.00 27.38 135 GLY D C 1
ATOM 7959 O O . GLY D 1 143 ? -17.846 13.319 -19.973 1.00 25.98 135 GLY D O 1
ATOM 7960 N N . GLU D 1 144 ? -18.877 15.315 -20.209 1.00 24.67 136 GLU D N 1
ATOM 7961 C CA . GLU D 1 144 ? -17.941 15.994 -19.311 1.00 21.50 136 GLU D CA 1
ATOM 7962 C C . GLU D 1 144 ? -17.899 15.309 -17.954 1.00 23.74 136 GLU D C 1
ATOM 7963 O O . GLU D 1 144 ? -16.821 15.010 -17.427 1.00 25.53 136 GLU D O 1
ATOM 7969 N N . LEU D 1 145 ? -19.078 15.064 -17.366 1.00 21.86 137 LEU D N 1
ATOM 7970 C CA . LEU D 1 145 ? -19.136 14.457 -16.043 1.00 23.21 137 LEU D CA 1
ATOM 7971 C C . LEU D 1 145 ? -18.617 13.028 -16.069 1.00 25.31 137 LEU D C 1
ATOM 7972 O O . LEU D 1 145 ? -17.993 12.578 -15.101 1.00 27.50 137 LEU D O 1
ATOM 7977 N N . ALA D 1 146 ? -18.849 12.308 -17.173 1.00 26.26 138 ALA D N 1
ATOM 7978 C CA . ALA D 1 146 ? -18.353 10.940 -17.287 1.00 26.34 138 ALA D CA 1
ATOM 7979 C C . ALA D 1 146 ? -16.833 10.908 -17.286 1.00 25.41 138 ALA D C 1
ATOM 7980 O O . ALA D 1 146 ? -16.227 10.041 -16.643 1.00 26.53 138 ALA D O 1
ATOM 7982 N N . LEU D 1 147 ? -16.204 11.844 -18.000 1.00 25.83 139 LEU D N 1
ATOM 7983 C CA . LEU D 1 147 ? -14.746 11.939 -17.984 1.00 24.52 139 LEU D CA 1
ATOM 7984 C C . LEU D 1 147 ? -14.233 12.367 -16.614 1.00 24.37 139 LEU D C 1
ATOM 7985 O O . LEU D 1 147 ? -13.257 11.798 -16.114 1.00 24.41 139 LEU D O 1
ATOM 7990 N N . GLU D 1 148 ? -14.867 13.376 -15.998 1.00 23.99 140 GLU D N 1
ATOM 7991 C CA . GLU D 1 148 ? -14.456 13.814 -14.661 1.00 23.80 140 GLU D CA 1
ATOM 7992 C C . GLU D 1 148 ? -14.455 12.664 -13.665 1.00 26.97 140 GLU D C 1
ATOM 7993 O O . GLU D 1 148 ? -13.542 12.541 -12.842 1.00 33.81 140 GLU D O 1
ATOM 7999 N N . GLN D 1 149 ? -15.494 11.836 -13.699 1.00 26.63 141 GLN D N 1
ATOM 8000 C CA . GLN D 1 149 ? -15.605 10.725 -12.774 1.00 31.21 141 GLN D CA 1
ATOM 8001 C C . GLN D 1 149 ? -14.753 9.533 -13.188 1.00 30.47 141 GLN D C 1
ATOM 8002 O O . GLN D 1 149 ? -14.369 8.738 -12.324 1.00 29.89 141 GLN D O 1
ATOM 8008 N N . GLY D 1 150 ? -14.439 9.400 -14.475 1.00 26.32 142 GLY D N 1
ATOM 8009 C CA . GLY D 1 150 ? -13.745 8.233 -14.982 1.00 28.38 142 GLY D CA 1
ATOM 8010 C C . GLY D 1 150 ? -12.224 8.327 -15.059 1.00 21.75 142 GLY D C 1
ATOM 8011 O O . GLY D 1 150 ? -11.527 7.326 -14.873 1.00 24.69 142 GLY D O 1
ATOM 8012 N N . ASN D 1 151 ? -11.694 9.519 -15.324 1.00 23.57 143 ASN D N 1
ATOM 8013 C CA . ASN D 1 151 ? -10.250 9.700 -15.440 1.00 19.66 143 ASN D CA 1
ATOM 8014 C C . ASN D 1 151 ? -9.843 11.048 -14.867 1.00 19.16 143 ASN D C 1
ATOM 8015 O O . ASN D 1 151 ? -9.988 12.078 -15.539 1.00 23.30 143 ASN D O 1
ATOM 8020 N N . PRO D 1 152 ? -9.255 11.069 -13.663 1.00 21.91 144 PRO D N 1
ATOM 8021 C CA . PRO D 1 152 ? -8.776 12.340 -13.086 1.00 22.92 144 PRO D CA 1
ATOM 8022 C C . PRO D 1 152 ? -7.725 13.029 -13.926 1.00 21.54 144 PRO D C 1
ATOM 8023 O O . PRO D 1 152 ? -7.570 14.256 -13.845 1.00 23.16 144 PRO D O 1
ATOM 8027 N N . ARG D 1 153 ? -6.999 12.280 -14.744 1.00 19.67 145 ARG D N 1
ATOM 8028 C CA A ARG D 1 153 ? -5.924 12.840 -15.558 0.43 18.01 145 ARG D CA 1
ATOM 8029 C CA B ARG D 1 153 ? -5.921 12.823 -15.562 0.57 17.98 145 ARG D CA 1
ATOM 8030 C C . ARG D 1 153 ? -6.514 13.234 -16.910 1.00 16.92 145 ARG D C 1
ATOM 8031 O O . ARG D 1 153 ? -6.388 12.533 -17.914 1.00 18.65 145 ARG D O 1
ATOM 8046 N N . HIS D 1 154 ? -7.187 14.393 -16.924 1.00 19.18 146 HIS D N 1
ATOM 8047 C CA . HIS D 1 154 ? -7.897 14.840 -18.124 1.00 17.35 146 HIS D CA 1
ATOM 8048 C C . HIS D 1 154 ? -7.752 16.336 -18.356 1.00 17.83 146 HIS D C 1
ATOM 8049 O O . HIS D 1 154 ? -7.441 17.108 -17.446 1.00 18.40 146 HIS D O 1
ATOM 8056 N N . LEU D 1 155 ? -8.042 16.736 -19.597 1.00 15.62 147 LEU D N 1
ATOM 8057 C CA . LEU D 1 155 ? -8.227 18.133 -19.978 1.00 14.68 147 LEU D CA 1
ATOM 8058 C C . LEU D 1 155 ? -9.537 18.207 -20.747 1.00 16.55 147 LEU D C 1
ATOM 8059 O O . LEU D 1 155 ? -9.684 17.525 -21.766 1.00 18.31 147 LEU D O 1
ATOM 8064 N N . ILE D 1 156 ? -10.485 19.009 -20.261 1.00 16.77 148 ILE D N 1
ATOM 8065 C CA . ILE D 1 156 ? -11.730 19.288 -20.975 1.00 16.83 148 ILE D CA 1
ATOM 8066 C C . ILE D 1 156 ? -11.680 20.728 -21.452 1.00 16.09 148 ILE D C 1
ATOM 8067 O O . ILE D 1 156 ? -11.523 21.646 -20.639 1.00 17.96 148 ILE D O 1
ATOM 8072 N N . PHE D 1 157 ? -11.814 20.932 -22.765 1.00 14.40 149 PHE D N 1
ATOM 8073 C CA . PHE D 1 157 ? -11.744 22.262 -23.367 1.00 13.57 149 PHE D CA 1
ATOM 8074 C C . PHE D 1 157 ? -13.115 22.589 -23.952 1.00 18.57 149 PHE D C 1
ATOM 8075 O O . PHE D 1 157 ? -13.496 22.024 -24.981 1.00 18.56 149 PHE D O 1
ATOM 8083 N N . ARG D 1 158 ? -13.871 23.473 -23.293 1.00 16.65 150 ARG D N 1
ATOM 8084 C CA . ARG D 1 158 ? -15.112 23.955 -23.890 1.00 15.75 150 ARG D CA 1
ATOM 8085 C C . ARG D 1 158 ? -14.773 25.025 -24.909 1.00 17.27 150 ARG D C 1
ATOM 8086 O O . ARG D 1 158 ? -13.986 25.931 -24.623 1.00 17.49 150 ARG D O 1
ATOM 8094 N N . THR D 1 159 ? -15.364 24.930 -26.092 1.00 14.68 151 THR D N 1
ATOM 8095 C CA . THR D 1 159 ? -15.082 25.918 -27.120 1.00 16.14 151 THR D CA 1
ATOM 8096 C C . THR D 1 159 ? -16.380 26.248 -27.850 1.00 17.93 151 THR D C 1
ATOM 8097 O O . THR D 1 159 ? -17.458 25.795 -27.465 1.00 19.94 151 THR D O 1
ATOM 8101 N N . SER D 1 160 ? -16.282 27.066 -28.898 1.00 18.02 152 SER D N 1
ATOM 8102 C CA . SER D 1 160 ? -17.482 27.615 -29.506 1.00 21.02 152 SER D CA 1
ATOM 8103 C C . SER D 1 160 ? -17.231 27.982 -30.959 1.00 16.67 152 SER D C 1
ATOM 8104 O O . SER D 1 160 ? -16.138 28.438 -31.315 1.00 16.27 152 SER D O 1
ATOM 8107 N N . TRP D 1 161 ? -18.252 27.775 -31.793 1.00 17.58 153 TRP D N 1
ATOM 8108 C CA . TRP D 1 161 ? -18.306 28.388 -33.120 1.00 15.21 153 TRP D CA 1
ATOM 8109 C C . TRP D 1 161 ? -17.051 28.065 -33.934 1.00 14.39 153 TRP D C 1
ATOM 8110 O O . TRP D 1 161 ? -16.381 28.957 -34.454 1.00 17.42 153 TRP D O 1
ATOM 8121 N N . VAL D 1 162 ? -16.732 26.773 -34.050 1.00 14.48 154 VAL D N 1
ATOM 8122 C CA . VAL D 1 162 ? -15.441 26.377 -34.615 1.00 15.12 154 VAL D CA 1
ATOM 8123 C C . VAL D 1 162 ? -15.470 26.471 -36.136 1.00 17.28 154 VAL D C 1
ATOM 8124 O O . VAL D 1 162 ? -16.443 26.057 -36.779 1.00 16.70 154 VAL D O 1
ATOM 8128 N N . TYR D 1 163 ? -14.383 26.994 -36.714 1.00 15.55 155 TYR D N 1
ATOM 8129 C CA . TYR D 1 163 ? -14.219 27.116 -38.161 1.00 14.12 155 TYR D CA 1
ATOM 8130 C C . TYR D 1 163 ? -12.787 26.711 -38.518 1.00 16.38 155 TYR D C 1
ATOM 8131 O O . TYR D 1 163 ? -11.900 26.640 -37.656 1.00 16.41 155 TYR D O 1
ATOM 8140 N N . ALA D 1 164 ? -12.554 26.494 -39.808 1.00 14.51 156 ALA D N 1
ATOM 8141 C CA . ALA D 1 164 ? -11.249 26.091 -40.324 1.00 13.10 156 ALA D CA 1
ATOM 8142 C C . ALA D 1 164 ? -11.258 26.258 -41.834 1.00 14.20 156 ALA D C 1
ATOM 8143 O O . ALA D 1 164 ? -12.317 26.347 -42.455 1.00 14.59 156 ALA D O 1
ATOM 8145 N N . THR D 1 165 ? -10.058 26.257 -42.416 1.00 13.36 157 THR D N 1
ATOM 8146 C CA . THR D 1 165 ? -9.930 26.300 -43.867 1.00 15.59 157 THR D CA 1
ATOM 8147 C C . THR D 1 165 ? -10.490 25.038 -44.505 1.00 16.86 157 THR D C 1
ATOM 8148 O O . THR D 1 165 ? -11.100 25.093 -45.582 1.00 18.52 157 THR D O 1
ATOM 8152 N N . ARG D 1 166 ? -10.288 23.903 -43.842 1.00 16.46 158 ARG D N 1
ATOM 8153 C CA . ARG D 1 166 ? -10.719 22.585 -44.289 1.00 17.48 158 ARG D CA 1
ATOM 8154 C C . ARG D 1 166 ? -11.907 22.168 -43.435 1.00 19.55 158 ARG D C 1
ATOM 8155 O O . ARG D 1 166 ? -11.801 22.106 -42.202 1.00 20.16 158 ARG D O 1
ATOM 8163 N N . GLY D 1 167 ? -13.020 21.866 -44.083 1.00 18.48 159 GLY D N 1
ATOM 8164 C CA . GLY D 1 167 ? -14.240 21.508 -43.392 1.00 23.15 159 GLY D CA 1
ATOM 8165 C C . GLY D 1 167 ? -15.364 22.466 -43.730 1.00 25.31 159 GLY D C 1
ATOM 8166 O O . GLY D 1 167 ? -15.212 23.401 -44.516 1.00 22.59 159 GLY D O 1
ATOM 8167 N N . ALA D 1 168 ? -16.514 22.208 -43.116 1.00 24.90 160 ALA D N 1
ATOM 8168 C CA . ALA D 1 168 ? -17.693 23.042 -43.294 1.00 21.35 160 ALA D CA 1
ATOM 8169 C C . ALA D 1 168 ? -17.906 23.873 -42.036 1.00 17.45 160 ALA D C 1
ATOM 8170 O O . ALA D 1 168 ? -17.751 23.373 -40.920 1.00 20.42 160 ALA D O 1
ATOM 8172 N N . ASN D 1 169 ? -18.280 25.136 -42.220 1.00 19.00 161 ASN D N 1
ATOM 8173 C CA . ASN D 1 169 ? -18.444 26.036 -41.086 1.00 15.95 161 ASN D CA 1
ATOM 8174 C C . ASN D 1 169 ? -19.100 27.322 -41.574 1.00 19.18 161 ASN D C 1
ATOM 8175 O O . ASN D 1 169 ? -19.272 27.544 -42.776 1.00 18.56 161 ASN D O 1
ATOM 8180 N N . PHE D 1 170 ? -19.461 28.171 -40.608 1.00 18.34 162 PHE D N 1
ATOM 8181 C CA . PHE D 1 170 ? -20.207 29.393 -40.904 1.00 19.71 162 PHE D CA 1
ATOM 8182 C C . PHE D 1 170 ? -19.421 30.333 -41.811 1.00 21.16 162 PHE D C 1
ATOM 8183 O O . PHE D 1 170 ? -19.994 30.951 -42.719 1.00 19.27 162 PHE D O 1
ATOM 8191 N N . ALA D 1 171 ? -18.111 30.470 -41.583 1.00 20.18 163 ALA D N 1
ATOM 8192 C CA . ALA D 1 171 ? -17.339 31.420 -42.380 1.00 20.90 163 ALA D CA 1
ATOM 8193 C C . ALA D 1 171 ? -17.372 31.052 -43.854 1.00 20.32 163 ALA D C 1
ATOM 8194 O O . ALA D 1 171 ? -17.591 31.912 -44.715 1.00 21.82 163 ALA D O 1
ATOM 8196 N N . LYS D 1 172 ? -17.141 29.777 -44.164 1.00 18.76 164 LYS D N 1
ATOM 8197 C CA . LYS D 1 172 ? -17.101 29.349 -45.558 1.00 17.19 164 LYS D CA 1
ATOM 8198 C C . LYS D 1 172 ? -18.495 29.344 -46.167 1.00 19.53 164 LYS D C 1
ATOM 8199 O O . LYS D 1 172 ? -18.671 29.687 -47.342 1.00 21.16 164 LYS D O 1
ATOM 8205 N N . THR D 1 173 ? -19.501 28.972 -45.378 1.00 20.29 165 THR D N 1
ATOM 8206 C CA . THR D 1 173 ? -20.870 29.020 -45.876 1.00 19.13 165 THR D CA 1
ATOM 8207 C C . THR D 1 173 ? -21.283 30.446 -46.220 1.00 22.77 165 THR D C 1
ATOM 8208 O O . THR D 1 173 ? -21.859 30.692 -47.281 1.00 25.06 165 THR D O 1
ATOM 8212 N N . MET D 1 174 ? -20.993 31.401 -45.333 1.00 22.13 166 MET D N 1
ATOM 8213 C CA . MET D 1 174 ? -21.350 32.792 -45.609 1.00 24.27 166 MET D CA 1
ATOM 8214 C C . MET D 1 174 ? -20.605 33.324 -46.820 1.00 25.56 166 MET D C 1
ATOM 8215 O O . MET D 1 174 ? -21.169 34.075 -47.631 1.00 25.61 166 MET D O 1
ATOM 8220 N N . LEU D 1 175 ? -19.322 32.968 -46.942 1.00 22.05 167 LEU D N 1
ATOM 8221 C CA . LEU D 1 175 ? -18.524 33.431 -48.069 1.00 26.99 167 LEU D CA 1
ATOM 8222 C C . LEU D 1 175 ? -19.113 32.936 -49.382 1.00 29.11 167 LEU D C 1
ATOM 8223 O O . LEU D 1 175 ? -19.178 33.682 -50.366 1.00 28.22 167 LEU D O 1
ATOM 8228 N N . ARG D 1 176 ? -19.592 31.694 -49.398 1.00 26.72 168 ARG D N 1
ATOM 8229 C CA . ARG D 1 176 ? -20.254 31.165 -50.586 1.00 29.82 168 ARG D CA 1
ATOM 8230 C C . ARG D 1 176 ? -21.578 31.881 -50.845 1.00 31.51 168 ARG D C 1
ATOM 8231 O O . ARG D 1 176 ? -21.860 32.308 -51.976 1.00 31.96 168 ARG D O 1
ATOM 8239 N N . LEU D 1 177 ? -22.408 32.033 -49.807 1.00 26.23 169 LEU D N 1
ATOM 8240 C CA . LEU D 1 177 ? -23.705 32.678 -50.008 1.00 30.84 169 LEU D CA 1
ATOM 8241 C C . LEU D 1 177 ? -23.543 34.120 -50.471 1.00 29.78 169 LEU D C 1
ATOM 8242 O O . LEU D 1 177 ? -24.326 34.609 -51.293 1.00 32.53 169 LEU D O 1
ATOM 8247 N N . ALA D 1 178 ? -22.529 34.817 -49.958 1.00 28.07 170 ALA D N 1
ATOM 8248 C CA . ALA D 1 178 ? -22.318 36.207 -50.352 1.00 29.89 170 ALA D CA 1
ATOM 8249 C C . ALA D 1 178 ? -21.981 36.331 -51.829 1.00 29.81 170 ALA D C 1
ATOM 8250 O O . ALA D 1 178 ? -22.203 37.387 -52.429 1.00 30.63 170 ALA D O 1
ATOM 8252 N N . GLY D 1 179 ? -21.427 35.278 -52.431 1.00 30.53 171 GLY D N 1
ATOM 8253 C CA . GLY D 1 179 ? -21.176 35.313 -53.858 1.00 32.87 171 GLY D CA 1
ATOM 8254 C C . GLY D 1 179 ? -22.436 35.229 -54.691 1.00 40.09 171 GLY D C 1
ATOM 8255 O O . GLY D 1 179 ? -22.432 35.657 -55.850 1.00 42.35 171 GLY D O 1
ATOM 8256 N N . GLU D 1 180 ? -23.520 34.707 -54.119 1.00 40.18 172 GLU D N 1
ATOM 8257 C CA . GLU D 1 180 ? -24.730 34.371 -54.862 1.00 47.04 172 GLU D CA 1
ATOM 8258 C C . GLU D 1 180 ? -25.918 35.270 -54.553 1.00 43.11 172 GLU D C 1
ATOM 8259 O O . GLU D 1 180 ? -26.689 35.593 -55.458 1.00 48.94 172 GLU D O 1
ATOM 8261 N N . LYS D 1 181 ? -26.092 35.683 -53.300 1.00 40.84 173 LYS D N 1
ATOM 8262 C CA . LYS D 1 181 ? -27.279 36.408 -52.863 1.00 40.20 173 LYS D CA 1
ATOM 8263 C C . LYS D 1 181 ? -26.966 37.885 -52.663 1.00 39.26 173 LYS D C 1
ATOM 8264 O O . LYS D 1 181 ? -25.910 38.240 -52.133 1.00 36.70 173 LYS D O 1
ATOM 8270 N N . GLU D 1 182 ? -27.900 38.747 -53.071 1.00 33.66 174 GLU D N 1
ATOM 8271 C CA . GLU D 1 182 ? -27.728 40.179 -52.853 1.00 33.54 174 GLU D CA 1
ATOM 8272 C C . GLU D 1 182 ? -28.073 40.603 -51.431 1.00 40.27 174 GLU D C 1
ATOM 8273 O O . GLU D 1 182 ? -27.529 41.600 -50.943 1.00 39.37 174 GLU D O 1
ATOM 8279 N N . THR D 1 183 ? -28.974 39.884 -50.760 1.00 32.29 175 THR D N 1
ATOM 8280 C CA . THR D 1 183 ? -29.404 40.231 -49.411 1.00 33.90 175 THR D CA 1
ATOM 8281 C C . THR D 1 183 ? -29.245 39.015 -48.514 1.00 32.25 175 THR D C 1
ATOM 8282 O O . THR D 1 183 ? -29.637 37.909 -48.899 1.00 36.00 175 THR D O 1
ATOM 8286 N N . LEU D 1 184 ? -28.674 39.216 -47.325 1.00 27.60 176 LEU D N 1
ATOM 8287 C CA . LEU D 1 184 ? -28.532 38.146 -46.345 1.00 28.22 176 LEU D CA 1
ATOM 8288 C C . LEU D 1 184 ? -29.100 38.591 -45.004 1.00 39.17 176 LEU D C 1
ATOM 8289 O O . LEU D 1 184 ? -28.761 39.671 -44.509 1.00 35.86 176 LEU D O 1
ATOM 8294 N N . SER D 1 185 ? -29.950 37.752 -44.415 1.00 32.05 177 SER D N 1
ATOM 8295 C CA . SER D 1 185 ? -30.510 37.981 -43.087 1.00 30.04 177 SER D CA 1
ATOM 8296 C C . SER D 1 185 ? -29.814 37.027 -42.131 1.00 29.70 177 SER D C 1
ATOM 8297 O O . SER D 1 185 ? -29.829 35.812 -42.353 1.00 30.13 177 SER D O 1
ATOM 8300 N N . ILE D 1 186 ? -29.172 37.572 -41.094 1.00 23.56 178 ILE D N 1
ATOM 8301 C CA . ILE D 1 186 ? -28.308 36.795 -40.215 1.00 25.05 178 ILE D CA 1
ATOM 8302 C C . ILE D 1 186 ? -28.621 37.138 -38.767 1.00 23.67 178 ILE D C 1
ATOM 8303 O O . ILE D 1 186 ? -28.854 38.304 -38.433 1.00 26.89 178 ILE D O 1
ATOM 8308 N N . ILE D 1 187 ? -28.606 36.115 -37.907 1.00 23.61 179 ILE D N 1
ATOM 8309 C CA . ILE D 1 187 ? -28.936 36.293 -36.495 1.00 26.72 179 ILE D CA 1
ATOM 8310 C C . ILE D 1 187 ? -27.952 37.252 -35.841 1.00 25.86 179 ILE D C 1
ATOM 8311 O O . ILE D 1 187 ? -26.732 37.125 -36.000 1.00 22.37 179 ILE D O 1
ATOM 8316 N N . ASP D 1 188 ? -28.480 38.230 -35.098 1.00 26.14 180 ASP D N 1
ATOM 8317 C CA . ASP D 1 188 ? -27.635 39.253 -34.491 1.00 28.02 180 ASP D CA 1
ATOM 8318 C C . ASP D 1 188 ? -27.703 39.271 -32.969 1.00 33.43 180 ASP D C 1
ATOM 8319 O O . ASP D 1 188 ? -27.125 40.174 -32.350 1.00 28.16 180 ASP D O 1
ATOM 8324 N N . ASP D 1 189 ? -28.375 38.304 -32.339 1.00 26.69 181 ASP D N 1
ATOM 8325 C CA . ASP D 1 189 ? -28.515 38.331 -30.888 1.00 25.19 181 ASP D CA 1
ATOM 8326 C C . ASP D 1 189 ? -27.927 37.103 -30.204 1.00 24.02 181 ASP D C 1
ATOM 8327 O O . ASP D 1 189 ? -28.120 36.933 -28.996 1.00 26.86 181 ASP D O 1
ATOM 8332 N N . GLN D 1 190 ? -27.210 36.250 -30.935 1.00 23.60 182 GLN D N 1
ATOM 8333 C CA . GLN D 1 190 ? -26.354 35.235 -30.342 1.00 24.55 182 GLN D CA 1
ATOM 8334 C C . GLN D 1 190 ? -24.931 35.766 -30.371 1.00 25.53 182 GLN D C 1
ATOM 8335 O O . GLN D 1 190 ? -24.470 36.222 -31.414 1.00 25.10 182 GLN D O 1
ATOM 8341 N N . HIS D 1 191 ? -24.260 35.747 -29.225 1.00 23.66 183 HIS D N 1
ATOM 8342 C CA . HIS D 1 191 ? -22.932 36.335 -29.094 1.00 22.14 183 HIS D CA 1
ATOM 8343 C C . HIS D 1 191 ? -21.944 35.275 -28.639 1.00 21.29 183 HIS D C 1
ATOM 8344 O O . HIS D 1 191 ? -22.223 34.517 -27.705 1.00 23.30 183 HIS D O 1
ATOM 8351 N N . GLY D 1 192 ? -20.785 35.233 -29.286 1.00 21.85 184 GLY D N 1
ATOM 8352 C CA . GLY D 1 192 ? -19.770 34.274 -28.894 1.00 17.87 184 GLY D CA 1
ATOM 8353 C C . GLY D 1 192 ? -18.501 34.583 -29.651 1.00 15.69 184 GLY D C 1
ATOM 8354 O O . GLY D 1 192 ? -18.426 35.559 -30.403 1.00 18.32 184 GLY D O 1
ATOM 8355 N N . ALA D 1 193 ? -17.492 33.747 -29.430 1.00 15.59 185 ALA D N 1
ATOM 8356 C CA . ALA D 1 193 ? -16.190 33.944 -30.072 1.00 16.42 185 ALA D CA 1
ATOM 8357 C C . ALA D 1 193 ? -15.939 32.857 -31.108 1.00 15.83 185 ALA D C 1
ATOM 8358 O O . ALA D 1 193 ? -15.696 31.700 -30.733 1.00 16.66 185 ALA D O 1
ATOM 8360 N N . PRO D 1 194 ? -15.966 33.166 -32.401 1.00 14.87 186 PRO D N 1
ATOM 8361 C CA . PRO D 1 194 ? -15.474 32.204 -33.396 1.00 14.37 186 PRO D CA 1
ATOM 8362 C C . PRO D 1 194 ? -14.078 31.743 -33.017 1.00 14.27 186 PRO D C 1
ATOM 8363 O O . PRO D 1 194 ? -13.187 32.562 -32.796 1.00 17.07 186 PRO D O 1
ATOM 8367 N N . THR D 1 195 ? -13.897 30.428 -32.906 1.00 12.83 187 THR D N 1
ATOM 8368 C CA . THR D 1 195 ? -12.607 29.868 -32.502 1.00 12.12 187 THR D CA 1
ATOM 8369 C C . THR D 1 195 ? -12.075 28.942 -33.584 1.00 13.37 187 THR D C 1
ATOM 8370 O O . THR D 1 195 ? -12.772 28.028 -34.040 1.00 15.82 187 THR D O 1
ATOM 8374 N N . GLY D 1 196 ? -10.850 29.197 -34.026 1.00 13.10 188 GLY D N 1
ATOM 8375 C CA . GLY D 1 196 ? -10.319 28.444 -35.137 1.00 13.33 188 GLY D CA 1
ATOM 8376 C C . GLY D 1 196 ? -9.798 27.081 -34.708 1.00 14.65 188 GLY D C 1
ATOM 8377 O O . GLY D 1 196 ? -9.298 26.890 -33.594 1.00 14.97 188 GLY D O 1
ATOM 8378 N N . ALA D 1 197 ? -9.919 26.111 -35.620 1.00 14.55 189 ALA D N 1
ATOM 8379 C CA . ALA D 1 197 ? -9.302 24.816 -35.357 1.00 13.13 189 ALA D CA 1
ATOM 8380 C C . ALA D 1 197 ? -7.797 24.947 -35.154 1.00 13.73 189 ALA D C 1
ATOM 8381 O O . ALA D 1 197 ? -7.209 24.161 -34.402 1.00 14.55 189 ALA D O 1
ATOM 8383 N N . GLU D 1 198 ? -7.156 25.913 -35.819 1.00 13.93 190 GLU D N 1
ATOM 8384 C CA . GLU D 1 198 ? -5.727 26.146 -35.584 1.00 14.03 190 GLU D CA 1
ATOM 8385 C C . GLU D 1 198 ? -5.450 26.467 -34.120 1.00 15.01 190 GLU D C 1
ATOM 8386 O O . GLU D 1 198 ? -4.570 25.862 -33.490 1.00 15.89 190 GLU D O 1
ATOM 8392 N N . LEU D 1 199 ? -6.178 27.440 -33.571 1.00 14.06 191 LEU D N 1
ATOM 8393 C CA . LEU D 1 199 ? -5.987 27.816 -32.173 1.00 16.05 191 LEU D CA 1
ATOM 8394 C C . LEU D 1 199 ? -6.258 26.636 -31.261 1.00 14.39 191 LEU D C 1
ATOM 8395 O O . LEU D 1 199 ? -5.485 26.363 -30.329 1.00 14.40 191 LEU D O 1
ATOM 8400 N N . LEU D 1 200 ? -7.353 25.910 -31.517 1.00 12.62 192 LEU D N 1
ATOM 8401 C CA . LEU D 1 200 ? -7.655 24.753 -30.683 1.00 11.94 192 LEU D CA 1
ATOM 8402 C C . LEU D 1 200 ? -6.544 23.716 -30.753 1.00 16.20 192 LEU D C 1
ATOM 8403 O O . LEU D 1 200 ? -6.125 23.173 -29.719 1.00 14.50 192 LEU D O 1
ATOM 8408 N N . ALA D 1 201 ? -6.047 23.427 -31.955 1.00 13.36 193 ALA D N 1
ATOM 8409 C CA . ALA D 1 201 ? -5.025 22.394 -32.063 1.00 13.44 193 ALA D CA 1
ATOM 8410 C C . ALA D 1 201 ? -3.723 22.835 -31.412 1.00 12.76 193 ALA D C 1
ATOM 8411 O O . ALA D 1 201 ? -3.051 22.032 -30.762 1.00 13.26 193 ALA D O 1
ATOM 8413 N N . ASP D 1 202 ? -3.321 24.085 -31.632 1.00 13.66 194 ASP D N 1
ATOM 8414 C CA . ASP D 1 202 ? -2.038 24.547 -31.110 1.00 14.60 194 ASP D CA 1
ATOM 8415 C C . ASP D 1 202 ? -2.089 24.685 -29.599 1.00 14.56 194 ASP D C 1
ATOM 8416 O O . ASP D 1 202 ? -1.154 24.276 -28.896 1.00 15.36 194 ASP D O 1
ATOM 8421 N N . CYS D 1 203 ? -3.193 25.214 -29.079 1.00 14.15 195 CYS D N 1
ATOM 8422 C CA . CYS D 1 203 ? -3.316 25.353 -27.634 1.00 16.38 195 CYS D CA 1
ATOM 8423 C C . CYS D 1 203 ? -3.471 24.000 -26.968 1.00 15.01 195 CYS D C 1
ATOM 8424 O O . CYS D 1 203 ? -3.008 23.813 -25.834 1.00 16.58 195 CYS D O 1
ATOM 8427 N N . THR D 1 204 ? -4.086 23.037 -27.657 1.00 11.71 196 THR D N 1
ATOM 8428 C CA . THR D 1 204 ? -4.141 21.684 -27.108 1.00 14.58 196 THR D CA 1
ATOM 8429 C C . THR D 1 204 ? -2.743 21.097 -26.964 1.00 14.83 196 THR D C 1
ATOM 8430 O O . THR D 1 204 ? -2.397 20.533 -25.918 1.00 15.26 196 THR D O 1
ATOM 8434 N N . ALA D 1 205 ? -1.919 21.210 -28.011 1.00 13.50 197 ALA D N 1
ATOM 8435 C CA . ALA D 1 205 ? -0.570 20.658 -27.919 1.00 12.35 197 ALA D CA 1
ATOM 8436 C C . ALA D 1 205 ? 0.216 21.327 -26.800 1.00 17.28 197 ALA D C 1
ATOM 8437 O O . ALA D 1 205 ? 0.905 20.652 -26.026 1.00 16.89 197 ALA D O 1
ATOM 8439 N N . THR D 1 206 ? 0.111 22.653 -26.691 1.00 13.08 198 THR D N 1
ATOM 8440 C CA . THR D 1 206 ? 0.776 23.363 -25.607 1.00 14.51 198 THR D CA 1
ATOM 8441 C C . THR D 1 206 ? 0.285 22.869 -24.253 1.00 16.61 198 THR D C 1
ATOM 8442 O O . THR D 1 206 ? 1.084 22.612 -23.344 1.00 16.40 198 THR D O 1
ATOM 8446 N N . ALA D 1 207 ? -1.036 22.736 -24.102 1.00 13.55 199 ALA D N 1
ATOM 8447 C CA . ALA D 1 207 ? -1.597 22.329 -22.818 1.00 12.80 199 ALA D CA 1
ATOM 8448 C C . ALA D 1 207 ? -1.195 20.906 -22.453 1.00 15.15 199 ALA D C 1
ATOM 8449 O O . ALA D 1 207 ? -0.976 20.616 -21.271 1.00 19.40 199 ALA D O 1
ATOM 8451 N N . ILE D 1 208 ? -1.085 20.012 -23.442 1.00 12.97 200 ILE D N 1
ATOM 8452 C CA . ILE D 1 208 ? -0.638 18.647 -23.155 1.00 15.32 200 ILE D CA 1
ATOM 8453 C C . ILE D 1 208 ? 0.782 18.668 -22.613 1.00 17.01 200 ILE D C 1
ATOM 8454 O O . ILE D 1 208 ? 1.082 18.065 -21.575 1.00 16.23 200 ILE D O 1
ATOM 8459 N N . ARG D 1 209 ? 1.681 19.362 -23.308 1.00 17.04 201 ARG D N 1
ATOM 8460 C CA A ARG D 1 209 ? 3.059 19.457 -22.835 0.54 16.71 201 ARG D CA 1
ATOM 8461 C CA B ARG D 1 209 ? 3.057 19.445 -22.829 0.46 16.73 201 ARG D CA 1
ATOM 8462 C C . ARG D 1 209 ? 3.115 20.036 -21.427 1.00 18.29 201 ARG D C 1
ATOM 8463 O O . ARG D 1 209 ? 3.827 19.521 -20.555 1.00 19.35 201 ARG D O 1
ATOM 8478 N N . GLU D 1 210 ? 2.372 21.111 -21.187 1.00 18.45 202 GLU D N 1
ATOM 8479 C CA . GLU D 1 210 ? 2.452 21.759 -19.882 1.00 16.32 202 GLU D CA 1
ATOM 8480 C C . GLU D 1 210 ? 1.819 20.909 -18.788 1.00 18.00 202 GLU D C 1
ATOM 8481 O O . GLU D 1 210 ? 2.258 20.967 -17.632 1.00 19.01 202 GLU D O 1
ATOM 8487 N N . THR D 1 211 ? 0.786 20.129 -19.125 1.00 15.72 203 THR D N 1
ATOM 8488 C CA . THR D 1 211 ? 0.133 19.300 -18.114 1.00 20.18 203 THR D CA 1
ATOM 8489 C C . THR D 1 211 ? 0.943 18.045 -17.822 1.00 19.43 203 THR D C 1
ATOM 8490 O O . THR D 1 211 ? 1.023 17.608 -16.667 1.00 19.84 203 THR D O 1
ATOM 8494 N N . LEU D 1 212 ? 1.566 17.452 -18.844 1.00 19.89 204 LEU D N 1
ATOM 8495 C CA . LEU D 1 212 ? 2.507 16.376 -18.558 1.00 19.37 204 LEU D CA 1
ATOM 8496 C C . LEU D 1 212 ? 3.610 16.864 -17.627 1.00 21.10 204 LEU D C 1
ATOM 8497 O O . LEU D 1 212 ? 4.032 16.139 -16.710 1.00 21.91 204 LEU D O 1
ATOM 8502 N N . ARG D 1 213 ? 4.050 18.115 -17.804 1.00 20.30 205 ARG D N 1
ATOM 8503 C CA A ARG D 1 213 ? 5.064 18.675 -16.912 0.41 23.16 205 ARG D CA 1
ATOM 8504 C CA B ARG D 1 213 ? 5.062 18.680 -16.916 0.59 23.14 205 ARG D CA 1
ATOM 8505 C C . ARG D 1 213 ? 4.488 18.962 -15.531 1.00 23.97 205 ARG D C 1
ATOM 8506 O O . ARG D 1 213 ? 5.118 18.653 -14.509 1.00 24.48 205 ARG D O 1
ATOM 8521 N N . ASP D 1 214 ? 3.304 19.578 -15.476 1.00 18.96 206 ASP D N 1
ATOM 8522 C CA . ASP D 1 214 ? 2.653 19.941 -14.213 1.00 21.99 206 ASP D CA 1
ATOM 8523 C C . ASP D 1 214 ? 1.275 19.298 -14.186 1.00 19.48 206 ASP D C 1
ATOM 8524 O O . ASP D 1 214 ? 0.277 19.915 -14.590 1.00 18.10 206 ASP D O 1
ATOM 8529 N N . PRO D 1 215 ? 1.172 18.062 -13.703 1.00 20.25 207 PRO D N 1
ATOM 8530 C CA . PRO D 1 215 ? -0.118 17.353 -13.744 1.00 19.61 207 PRO D CA 1
ATOM 8531 C C . PRO D 1 215 ? -1.229 18.027 -12.954 1.00 21.50 207 PRO D C 1
ATOM 8532 O O . PRO D 1 215 ? -2.405 17.711 -13.180 1.00 20.38 207 PRO D O 1
ATOM 8536 N N . ALA D 1 216 ? -0.908 18.944 -12.040 1.00 22.03 208 ALA D N 1
ATOM 8537 C CA . ALA D 1 216 ? -1.960 19.667 -11.334 1.00 23.15 208 ALA D CA 1
ATOM 8538 C C . ALA D 1 216 ? -2.798 20.546 -12.259 1.00 17.90 208 ALA D C 1
ATOM 8539 O O . ALA D 1 216 ? -3.865 21.003 -11.837 1.00 21.33 208 ALA D O 1
ATOM 8541 N N . LEU D 1 217 ? -2.355 20.790 -13.496 1.00 19.43 209 LEU D N 1
ATOM 8542 C CA . LEU D 1 217 ? -3.118 21.597 -14.446 1.00 17.28 209 LEU D CA 1
ATOM 8543 C C . LEU D 1 217 ? -4.283 20.844 -15.082 1.00 19.45 209 LEU D C 1
ATOM 8544 O O . LEU D 1 217 ? -5.037 21.446 -15.855 1.00 21.99 209 LEU D O 1
ATOM 8549 N N . ALA D 1 218 ? -4.448 19.556 -14.799 1.00 17.78 210 ALA D N 1
ATOM 8550 C CA . ALA D 1 218 ? -5.607 18.833 -15.306 1.00 18.98 210 ALA D CA 1
ATOM 8551 C C . ALA D 1 218 ? -6.898 19.489 -14.828 1.00 22.71 210 ALA D C 1
ATOM 8552 O O . ALA D 1 218 ? -6.973 20.027 -13.722 1.00 22.05 210 ALA D O 1
ATOM 8554 N N . GLY D 1 219 ? -7.918 19.451 -15.673 1.00 18.96 211 GLY D N 1
ATOM 8555 C CA . GLY D 1 219 ? -9.212 19.992 -15.308 1.00 19.76 211 GLY D CA 1
ATOM 8556 C C . GLY D 1 219 ? -9.924 20.528 -16.531 1.00 23.21 211 GLY D C 1
ATOM 8557 O O . GLY D 1 219 ? -9.634 20.120 -17.652 1.00 20.09 211 GLY D O 1
ATOM 8558 N N . THR D 1 220 ? -10.875 21.431 -16.283 1.00 19.79 212 THR D N 1
ATOM 8559 C CA . THR D 1 220 ? -11.737 21.986 -17.320 1.00 17.93 212 THR D CA 1
ATOM 8560 C C . THR D 1 220 ? -11.376 23.439 -17.603 1.00 21.37 212 THR D C 1
ATOM 8561 O O . THR D 1 220 ? -11.163 24.224 -16.675 1.00 18.93 212 THR D O 1
ATOM 8565 N N . TYR D 1 221 ? -11.313 23.794 -18.893 1.00 17.77 213 TYR D N 1
ATOM 8566 C CA . TYR D 1 221 ? -10.933 25.127 -19.341 1.00 15.14 213 TYR D CA 1
ATOM 8567 C C . TYR D 1 221 ? -11.822 25.575 -20.487 1.00 17.63 213 TYR D C 1
ATOM 8568 O O . TYR D 1 221 ? -12.179 24.774 -21.356 1.00 18.44 213 TYR D O 1
ATOM 8577 N N . HIS D 1 222 ? -12.159 26.859 -20.499 1.00 15.91 214 HIS D N 1
ATOM 8578 C CA . HIS D 1 222 ? -12.745 27.457 -21.690 1.00 17.11 214 HIS D CA 1
ATOM 8579 C C . HIS D 1 222 ? -11.622 27.854 -22.634 1.00 15.89 214 HIS D C 1
ATOM 8580 O O . HIS D 1 222 ? -10.797 28.710 -22.297 1.00 16.99 214 HIS D O 1
ATOM 8587 N N . LEU D 1 223 ? -11.605 27.242 -23.817 1.00 15.86 215 LEU D N 1
ATOM 8588 C CA . LEU D 1 223 ? -10.572 27.464 -24.833 1.00 15.53 215 LEU D CA 1
ATOM 8589 C C . LEU D 1 223 ? -11.243 28.108 -26.042 1.00 16.74 215 LEU D C 1
ATOM 8590 O O . LEU D 1 223 ? -11.787 27.411 -26.900 1.00 16.45 215 LEU D O 1
ATOM 8595 N N . VAL D 1 224 ? -11.230 29.439 -26.085 1.00 16.14 216 VAL D N 1
ATOM 8596 C CA . VAL D 1 224 ? -11.872 30.200 -27.149 1.00 15.96 216 VAL D CA 1
ATOM 8597 C C . VAL D 1 224 ? -10.948 31.350 -27.499 1.00 14.25 216 VAL D C 1
ATOM 8598 O O . VAL D 1 224 ? -10.169 31.813 -26.663 1.00 16.04 216 VAL D O 1
ATOM 8602 N N . ALA D 1 225 ? -11.034 31.827 -28.742 1.00 14.92 217 ALA D N 1
ATOM 8603 C CA . ALA D 1 225 ? -10.417 33.105 -29.037 1.00 14.85 217 ALA D CA 1
ATOM 8604 C C . ALA D 1 225 ? -11.047 34.198 -28.171 1.00 18.17 217 ALA D C 1
ATOM 8605 O O . ALA D 1 225 ? -12.141 34.034 -27.611 1.00 17.97 217 ALA D O 1
ATOM 8607 N N . SER D 1 226 ? -10.350 35.330 -28.069 1.00 17.65 218 SER D N 1
ATOM 8608 C CA . SER D 1 226 ? -10.834 36.413 -27.217 1.00 15.28 218 SER D CA 1
ATOM 8609 C C . SER D 1 226 ? -11.854 37.285 -27.951 1.00 17.53 218 SER D C 1
ATOM 8610 O O . SER D 1 226 ? -11.955 37.275 -29.178 1.00 20.48 218 SER D O 1
ATOM 8613 N N . GLY D 1 227 ? -12.616 38.056 -27.167 1.00 19.17 219 GLY D N 1
ATOM 8614 C CA . GLY D 1 227 ? -13.620 38.953 -27.715 1.00 23.13 219 GLY D CA 1
ATOM 8615 C C . GLY D 1 227 ? -14.945 38.255 -27.946 1.00 22.55 219 GLY D C 1
ATOM 8616 O O . GLY D 1 227 ? -15.170 37.110 -27.538 1.00 19.03 219 GLY D O 1
ATOM 8617 N N . GLU D 1 228 ? -15.843 38.968 -28.620 1.00 19.35 220 GLU D N 1
ATOM 8618 C CA . GLU D 1 228 ? -17.160 38.411 -28.906 1.00 18.87 220 GLU D CA 1
ATOM 8619 C C . GLU D 1 228 ? -17.729 39.106 -30.131 1.00 22.58 220 GLU D C 1
ATOM 8620 O O . GLU D 1 228 ? -17.348 40.231 -30.467 1.00 25.60 220 GLU D O 1
ATOM 8626 N N . THR D 1 229 ? -18.667 38.426 -30.776 1.00 21.08 221 THR D N 1
ATOM 8627 C CA . THR D 1 229 ? -19.367 39.007 -31.910 1.00 19.52 221 THR D CA 1
ATOM 8628 C C . THR D 1 229 ? -20.691 38.274 -32.062 1.00 20.46 221 THR D C 1
ATOM 8629 O O . THR D 1 229 ? -20.884 37.198 -31.493 1.00 21.76 221 THR D O 1
ATOM 8633 N N . SER D 1 230 ? -21.607 38.878 -32.808 1.00 24.36 222 SER D N 1
ATOM 8634 C CA . SER D 1 230 ? -22.791 38.151 -33.241 1.00 20.80 222 SER D CA 1
ATOM 8635 C C . SER D 1 230 ? -22.489 37.414 -34.535 1.00 21.30 222 SER D C 1
ATOM 8636 O O . SER D 1 230 ? -21.507 37.704 -35.216 1.00 20.70 222 SER D O 1
ATOM 8639 N N . TRP D 1 231 ? -23.362 36.465 -34.896 1.00 21.01 223 TRP D N 1
ATOM 8640 C CA . TRP D 1 231 ? -23.212 35.841 -36.206 1.00 22.06 223 TRP D CA 1
ATOM 8641 C C . TRP D 1 231 ? -23.238 36.892 -37.307 1.00 20.94 223 TRP D C 1
ATOM 8642 O O . TRP D 1 231 ? -22.504 36.783 -38.295 1.00 21.09 223 TRP D O 1
ATOM 8653 N N . CYS D 1 232 ? -24.086 37.912 -37.153 1.00 20.28 224 CYS D N 1
ATOM 8654 C CA . CYS D 1 232 ? -24.235 38.936 -38.182 1.00 19.11 224 CYS D CA 1
ATOM 8655 C C . CYS D 1 232 ? -22.925 39.687 -38.409 1.00 24.25 224 CYS D C 1
ATOM 8656 O O . CYS D 1 232 ? -22.470 39.839 -39.550 1.00 22.03 224 CYS D O 1
ATOM 8659 N N . ASP D 1 233 ? -22.291 40.151 -37.330 1.00 23.78 225 ASP D N 1
ATOM 8660 C CA . ASP D 1 233 ? -21.047 40.900 -37.467 1.00 21.82 225 ASP D CA 1
ATOM 8661 C C . ASP D 1 233 ? -19.867 40.000 -37.802 1.00 22.15 225 ASP D C 1
ATOM 8662 O O . ASP D 1 233 ? -18.882 40.472 -38.387 1.00 21.12 225 ASP D O 1
ATOM 8667 N N . TYR D 1 234 ? -19.938 38.724 -37.417 1.00 18.35 226 TYR D N 1
ATOM 8668 C CA . TYR D 1 234 ? -18.988 37.724 -37.896 1.00 15.46 226 TYR D CA 1
ATOM 8669 C C . TYR D 1 234 ? -19.038 37.628 -39.416 1.00 18.14 226 TYR D C 1
ATOM 8670 O O . TYR D 1 234 ? -18.007 37.724 -40.096 1.00 18.67 226 TYR D O 1
ATOM 8679 N N . ALA D 1 235 ? -20.241 37.470 -39.973 1.00 17.49 227 ALA D N 1
ATOM 8680 C CA . ALA D 1 235 ? -20.365 37.414 -41.424 1.00 19.54 227 ALA D CA 1
ATOM 8681 C C . ALA D 1 235 ? -19.864 38.698 -42.070 1.00 20.21 227 ALA D C 1
ATOM 8682 O O . ALA D 1 235 ? -19.171 38.660 -43.096 1.00 20.27 227 ALA D O 1
ATOM 8684 N N . ARG D 1 236 ? -20.205 39.848 -41.486 1.00 19.41 228 ARG D N 1
ATOM 8685 C CA . ARG D 1 236 ? -19.745 41.114 -42.051 1.00 20.71 228 ARG D CA 1
ATOM 8686 C C . ARG D 1 236 ? -18.224 41.174 -42.093 1.00 20.52 228 ARG D C 1
ATOM 8687 O O . ARG D 1 236 ? -17.650 41.700 -43.049 1.00 19.60 228 ARG D O 1
ATOM 8695 N N . TYR D 1 237 ? -17.554 40.635 -41.066 1.00 16.37 229 TYR D N 1
ATOM 8696 C CA . TYR D 1 237 ? -16.095 40.650 -41.061 1.00 16.08 229 TYR D CA 1
ATOM 8697 C C . TYR D 1 237 ? -15.540 39.734 -42.141 1.00 20.28 229 TYR D C 1
ATOM 8698 O O . TYR D 1 237 ? -14.562 40.085 -42.818 1.00 18.52 229 TYR D O 1
ATOM 8707 N N . VAL D 1 238 ? -16.151 38.558 -42.319 1.00 19.32 230 VAL D N 1
ATOM 8708 C CA . VAL D 1 238 ? -15.737 37.656 -43.391 1.00 17.48 230 VAL D CA 1
ATOM 8709 C C . VAL D 1 238 ? -15.803 38.371 -44.736 1.00 17.28 230 VAL D C 1
ATOM 8710 O O . VAL D 1 238 ? -14.884 38.264 -45.558 1.00 18.96 230 VAL D O 1
ATOM 8714 N N . PHE D 1 239 ? -16.893 39.104 -44.985 1.00 21.76 231 PHE D N 1
ATOM 8715 C CA . PHE D 1 239 ? -17.040 39.812 -46.257 1.00 19.99 231 PHE D CA 1
ATOM 8716 C C . PHE D 1 239 ? -16.004 40.924 -46.388 1.00 21.61 231 PHE D C 1
ATOM 8717 O O . PHE D 1 239 ? -15.480 41.174 -47.482 1.00 21.59 231 PHE D O 1
ATOM 8725 N N . GLU D 1 240 ? -15.700 41.602 -45.279 1.00 19.91 232 GLU D N 1
ATOM 8726 C CA . GLU D 1 240 ? -14.710 42.673 -45.293 1.00 22.85 232 GLU D CA 1
ATOM 8727 C C . GLU D 1 240 ? -13.332 42.133 -45.657 1.00 19.05 232 GLU D C 1
ATOM 8728 O O . GLU D 1 240 ? -12.631 42.705 -46.500 1.00 21.68 232 GLU D O 1
ATOM 8734 N N . VAL D 1 241 ? -12.926 41.027 -45.016 1.00 18.83 233 VAL D N 1
ATOM 8735 C CA . VAL D 1 241 ? -11.648 40.407 -45.355 1.00 18.94 233 VAL D CA 1
ATOM 8736 C C . VAL D 1 241 ? -11.653 39.937 -46.802 1.00 17.90 233 VAL D C 1
ATOM 8737 O O . VAL D 1 241 ? -10.672 40.124 -47.537 1.00 22.33 233 VAL D O 1
ATOM 8741 N N . ALA D 1 242 ? -12.755 39.322 -47.235 1.00 17.82 234 ALA D N 1
ATOM 8742 C CA . ALA D 1 242 ? -12.806 38.774 -48.588 1.00 20.23 234 ALA D CA 1
ATOM 8743 C C . ALA D 1 242 ? -12.659 39.873 -49.633 1.00 22.40 234 ALA D C 1
ATOM 8744 O O . ALA D 1 242 ? -11.904 39.720 -50.603 1.00 22.15 234 ALA D O 1
ATOM 8746 N N . ARG D 1 243 ? -13.360 40.997 -49.446 1.00 21.61 235 ARG D N 1
ATOM 8747 C CA . ARG D 1 243 ? -13.274 42.084 -50.420 1.00 24.18 235 ARG D CA 1
ATOM 8748 C C . ARG D 1 243 ? -11.886 42.708 -50.441 1.00 26.52 235 ARG D C 1
ATOM 8749 O O . ARG D 1 243 ? -11.413 43.139 -51.501 1.00 27.53 235 ARG D O 1
ATOM 8757 N N . ALA D 1 244 ? -11.210 42.744 -49.295 1.00 24.65 236 ALA D N 1
ATOM 8758 C CA . ALA D 1 244 ? -9.854 43.279 -49.250 1.00 26.63 236 ALA D CA 1
ATOM 8759 C C . ALA D 1 244 ? -8.840 42.353 -49.911 1.00 29.11 236 ALA D C 1
ATOM 8760 O O . ALA D 1 244 ? -7.711 42.777 -50.174 1.00 30.65 236 ALA D O 1
ATOM 8762 N N . HIS D 1 245 ? -9.206 41.099 -50.162 1.00 25.29 237 HIS D N 1
ATOM 8763 C CA . HIS D 1 245 ? -8.352 40.169 -50.886 1.00 27.13 237 HIS D CA 1
ATOM 8764 C C . HIS D 1 245 ? -8.908 39.856 -52.269 1.00 29.39 237 HIS D C 1
ATOM 8765 O O . HIS D 1 245 ? -8.692 38.762 -52.792 1.00 29.85 237 HIS D O 1
ATOM 8772 N N . GLY D 1 246 ? -9.651 40.796 -52.854 1.00 26.91 238 GLY D N 1
ATOM 8773 C CA . GLY D 1 246 ? -10.017 40.732 -54.253 1.00 27.02 238 GLY D CA 1
ATOM 8774 C C . GLY D 1 246 ? -11.295 39.988 -54.578 1.00 28.42 238 GLY D C 1
ATOM 8775 O O . GLY D 1 246 ? -11.674 39.933 -55.755 1.00 32.44 238 GLY D O 1
ATOM 8776 N N . ALA D 1 247 ? -11.974 39.418 -53.592 1.00 26.10 239 ALA D N 1
ATOM 8777 C CA . ALA D 1 247 ? -13.204 38.699 -53.885 1.00 26.44 239 ALA D CA 1
ATOM 8778 C C . ALA D 1 247 ? -14.293 39.668 -54.322 1.00 27.29 239 ALA D C 1
ATOM 8779 O O . ALA D 1 247 ? -14.463 40.743 -53.740 1.00 30.32 239 ALA D O 1
ATOM 8781 N N . GLU D 1 248 ? -15.029 39.293 -55.364 1.00 32.64 240 GLU D N 1
ATOM 8782 C CA A GLU D 1 248 ? -16.181 40.058 -55.827 0.45 31.95 240 GLU D CA 1
ATOM 8783 C CA B GLU D 1 248 ? -16.179 40.065 -55.818 0.55 31.92 240 GLU D CA 1
ATOM 8784 C C . GLU D 1 248 ? -17.433 39.396 -55.267 1.00 38.26 240 GLU D C 1
ATOM 8785 O O . GLU D 1 248 ? -17.766 38.269 -55.646 1.00 38.21 240 GLU D O 1
ATOM 8796 N N . LEU D 1 249 ? -18.118 40.088 -54.362 1.00 30.99 241 LEU D N 1
ATOM 8797 C CA . LEU D 1 249 ? -19.270 39.539 -53.665 1.00 27.79 241 LEU D CA 1
ATOM 8798 C C . LEU D 1 249 ? -20.548 40.194 -54.171 1.00 30.66 241 LEU D C 1
ATOM 8799 O O . LEU D 1 249 ? -20.580 41.400 -54.431 1.00 34.48 241 LEU D O 1
ATOM 8804 N N . ALA D 1 250 ? -21.599 39.387 -54.312 1.00 32.88 242 ALA D N 1
ATOM 8805 C CA . ALA D 1 250 ? -22.896 39.911 -54.715 1.00 30.34 242 ALA D CA 1
ATOM 8806 C C . ALA D 1 250 ? -23.642 40.589 -53.578 1.00 28.33 242 ALA D C 1
ATOM 8807 O O . ALA D 1 250 ? -24.531 41.399 -53.845 1.00 34.34 242 ALA D O 1
ATOM 8809 N N . VAL D 1 251 ? -23.310 40.277 -52.320 1.00 31.97 243 VAL D N 1
ATOM 8810 C CA . VAL D 1 251 ? -24.105 40.768 -51.199 1.00 33.71 243 VAL D CA 1
ATOM 8811 C C . VAL D 1 251 ? -24.031 42.286 -51.125 1.00 36.51 243 VAL D C 1
ATOM 8812 O O . VAL D 1 251 ? -22.942 42.872 -51.087 1.00 37.52 243 VAL D O 1
ATOM 8816 N N . GLN D 1 252 ? -25.199 42.937 -51.119 1.00 34.51 244 GLN D N 1
ATOM 8817 C CA A GLN D 1 252 ? -25.250 44.380 -50.944 0.40 37.89 244 GLN D CA 1
ATOM 8818 C CA B GLN D 1 252 ? -25.281 44.382 -50.962 0.60 37.89 244 GLN D CA 1
ATOM 8819 C C . GLN D 1 252 ? -25.999 44.815 -49.693 1.00 39.11 244 GLN D C 1
ATOM 8820 O O . GLN D 1 252 ? -26.018 46.014 -49.396 1.00 39.01 244 GLN D O 1
ATOM 8831 N N . GLU D 1 253 ? -26.586 43.886 -48.935 1.00 37.60 245 GLU D N 1
ATOM 8832 C CA . GLU D 1 253 ? -27.298 44.233 -47.710 1.00 38.51 245 GLU D CA 1
ATOM 8833 C C . GLU D 1 253 ? -27.266 43.045 -46.757 1.00 41.40 245 GLU D C 1
ATOM 8834 O O . GLU D 1 253 ? -27.638 41.934 -47.143 1.00 39.40 245 GLU D O 1
ATOM 8840 N N . VAL D 1 254 ? -26.815 43.285 -45.527 1.00 31.22 246 VAL D N 1
ATOM 8841 C CA . VAL D 1 254 ? -26.830 42.297 -44.451 1.00 36.34 246 VAL D CA 1
ATOM 8842 C C . VAL D 1 254 ? -27.761 42.812 -43.361 1.00 39.06 246 VAL D C 1
ATOM 8843 O O . VAL D 1 254 ? -27.487 43.844 -42.734 1.00 42.62 246 VAL D O 1
ATOM 8847 N N . LYS D 1 255 ? -28.858 42.098 -43.130 1.00 34.74 247 LYS D N 1
ATOM 8848 C CA . LYS D 1 255 ? -29.871 42.500 -42.162 1.00 32.31 247 LYS D CA 1
ATOM 8849 C C . LYS D 1 255 ? -29.768 41.603 -40.935 1.00 33.55 247 LYS D C 1
ATOM 8850 O O . LYS D 1 255 ? -29.827 40.376 -41.057 1.00 30.70 247 LYS D O 1
ATOM 8856 N N . GLY D 1 256 ? -29.609 42.211 -39.761 1.00 28.57 248 GLY D N 1
ATOM 8857 C CA . GLY D 1 256 ? -29.601 41.440 -38.529 1.00 27.46 248 GLY D CA 1
ATOM 8858 C C . GLY D 1 256 ? -31.022 41.093 -38.112 1.00 25.67 248 GLY D C 1
ATOM 8859 O O . GLY D 1 256 ? -31.942 41.897 -38.238 1.00 29.36 248 GLY D O 1
ATOM 8860 N N . ILE D 1 257 ? -31.198 39.868 -37.625 1.00 26.32 249 ILE D N 1
ATOM 8861 C CA . ILE D 1 257 ? -32.512 39.407 -37.173 1.00 24.59 249 ILE D CA 1
ATOM 8862 C C . ILE D 1 257 ? -32.358 38.756 -35.804 1.00 24.50 249 ILE D C 1
ATOM 8863 O O . ILE D 1 257 ? -31.291 38.216 -35.493 1.00 26.99 249 ILE D O 1
ATOM 8868 N N . PRO D 1 258 ? -33.375 38.790 -34.956 1.00 25.30 250 PRO D N 1
ATOM 8869 C CA . PRO D 1 258 ? -33.307 38.047 -33.698 1.00 25.03 250 PRO D CA 1
ATOM 8870 C C . PRO D 1 258 ? -33.511 36.558 -33.930 1.00 25.67 250 PRO D C 1
ATOM 8871 O O . PRO D 1 258 ? -34.030 36.124 -34.959 1.00 25.60 250 PRO D O 1
ATOM 8875 N N . THR D 1 259 ? -33.116 35.776 -32.927 1.00 24.15 251 THR D N 1
ATOM 8876 C CA . THR D 1 259 ? -33.282 34.330 -33.011 1.00 28.34 251 THR D CA 1
ATOM 8877 C C . THR D 1 259 ? -34.754 33.933 -33.101 1.00 29.69 251 THR D C 1
ATOM 8878 O O . THR D 1 259 ? -35.090 32.926 -33.738 1.00 31.94 251 THR D O 1
ATOM 8882 N N . THR D 1 260 ? -35.651 34.725 -32.509 1.00 26.88 252 THR D N 1
ATOM 8883 C CA . THR D 1 260 ? -37.075 34.436 -32.628 1.00 28.57 252 THR D CA 1
ATOM 8884 C C . THR D 1 260 ? -37.556 34.506 -34.072 1.00 29.01 252 THR D C 1
ATOM 8885 O O . THR D 1 260 ? -38.646 34.015 -34.379 1.00 30.32 252 THR D O 1
ATOM 8889 N N . ALA D 1 261 ? -36.785 35.124 -34.959 1.00 28.08 253 ALA D N 1
ATOM 8890 C CA . ALA D 1 261 ? -37.124 35.166 -36.372 1.00 28.60 253 ALA D CA 1
ATOM 8891 C C . ALA D 1 261 ? -36.551 33.983 -37.141 1.00 29.28 253 ALA D C 1
ATOM 8892 O O . ALA D 1 261 ? -36.819 33.850 -38.340 1.00 30.59 253 ALA D O 1
ATOM 8894 N N . TYR D 1 262 ? -35.788 33.120 -36.477 1.00 28.81 254 TYR D N 1
ATOM 8895 C CA . TYR D 1 262 ? -35.165 31.957 -37.112 1.00 33.06 254 TYR D CA 1
ATOM 8896 C C . TYR D 1 262 ? -35.244 30.779 -36.152 1.00 35.37 254 TYR D C 1
ATOM 8897 O O . TYR D 1 262 ? -34.229 30.329 -35.609 1.00 32.98 254 TYR D O 1
ATOM 8906 N N . PRO D 1 263 ? -36.449 30.265 -35.902 1.00 33.34 255 PRO D N 1
ATOM 8907 C CA . PRO D 1 263 ? -36.580 29.114 -35.002 1.00 33.38 255 PRO D CA 1
ATOM 8908 C C . PRO D 1 263 ? -35.947 27.866 -35.594 1.00 44.03 255 PRO D C 1
ATOM 8909 O O . PRO D 1 263 ? -35.946 27.654 -36.809 1.00 37.59 255 PRO D O 1
ATOM 8913 N N . THR D 1 264 ? -35.382 27.052 -34.712 1.00 41.41 256 THR D N 1
ATOM 8914 C CA . THR D 1 264 ? -34.729 25.794 -35.039 1.00 41.01 256 THR D CA 1
ATOM 8915 C C . THR D 1 264 ? -35.195 24.739 -34.050 1.00 44.03 256 THR D C 1
ATOM 8916 O O . THR D 1 264 ? -35.632 25.070 -32.943 1.00 42.54 256 THR D O 1
ATOM 8920 N N . PRO D 1 265 ? -35.131 23.453 -34.424 1.00 51.40 257 PRO D N 1
ATOM 8921 C CA . PRO D 1 265 ? -35.556 22.406 -33.478 1.00 53.54 257 PRO D CA 1
ATOM 8922 C C . PRO D 1 265 ? -34.778 22.430 -32.174 1.00 38.97 257 PRO D C 1
ATOM 8923 O O . PRO D 1 265 ? -35.359 22.217 -31.103 1.00 44.71 257 PRO D O 1
ATOM 8927 N N . ALA D 1 266 ? -33.477 22.694 -32.233 1.00 45.56 258 ALA D N 1
ATOM 8928 C CA . ALA D 1 266 ? -32.673 22.868 -31.034 1.00 39.02 258 ALA D CA 1
ATOM 8929 C C . ALA D 1 266 ? -32.737 24.330 -30.615 1.00 37.09 258 ALA D C 1
ATOM 8930 O O . ALA D 1 266 ? -32.393 25.220 -31.402 1.00 38.24 258 ALA D O 1
ATOM 8932 N N . LYS D 1 267 ? -33.201 24.572 -29.392 1.00 35.18 259 LYS D N 1
ATOM 8933 C CA . LYS D 1 267 ? -33.168 25.913 -28.829 1.00 31.32 259 LYS D CA 1
ATOM 8934 C C . LYS D 1 267 ? -31.722 26.360 -28.663 1.00 28.72 259 LYS D C 1
ATOM 8935 O O . LYS D 1 267 ? -30.902 25.631 -28.101 1.00 34.38 259 LYS D O 1
ATOM 8941 N N . ARG D 1 268 ? -31.408 27.560 -29.160 1.00 30.04 260 ARG D N 1
ATOM 8942 C CA . ARG D 1 268 ? -30.019 27.996 -29.052 1.00 28.38 260 ARG D CA 1
ATOM 8943 C C . ARG D 1 268 ? -29.840 28.988 -27.908 1.00 27.88 260 ARG D C 1
ATOM 8944 O O . ARG D 1 268 ? -30.706 29.839 -27.682 1.00 28.68 260 ARG D O 1
ATOM 8952 N N . PRO D 1 269 ? -28.724 28.913 -27.187 1.00 26.58 261 PRO D N 1
ATOM 8953 C CA . PRO D 1 269 ? -28.415 29.950 -26.196 1.00 26.21 261 PRO D CA 1
ATOM 8954 C C . PRO D 1 269 ? -28.071 31.272 -26.870 1.00 28.50 261 PRO D C 1
ATOM 8955 O O . PRO D 1 269 ? -27.444 31.302 -27.930 1.00 25.92 261 PRO D O 1
ATOM 8959 N N . LEU D 1 270 ? -28.466 32.379 -26.237 1.00 26.51 262 LEU D N 1
ATOM 8960 C CA . LEU D 1 270 ? -28.117 33.678 -26.807 1.00 22.49 262 LEU D CA 1
ATOM 8961 C C . LEU D 1 270 ? -26.721 34.119 -26.377 1.00 24.97 262 LEU D C 1
ATOM 8962 O O . LEU D 1 270 ? -25.944 34.623 -27.196 1.00 26.37 262 LEU D O 1
ATOM 8967 N N . ASN D 1 271 ? -26.371 33.932 -25.111 1.00 24.13 263 ASN D N 1
ATOM 8968 C CA . ASN D 1 271 ? -25.046 34.312 -24.617 1.00 24.94 263 ASN D CA 1
ATOM 8969 C C . ASN D 1 271 ? -24.124 33.100 -24.654 1.00 26.34 263 ASN D C 1
ATOM 8970 O O . ASN D 1 271 ? -24.235 32.207 -23.808 1.00 28.22 263 ASN D O 1
ATOM 8975 N N . SER D 1 272 ? -23.193 33.080 -25.615 1.00 23.41 264 SER D N 1
ATOM 8976 C CA . SER D 1 272 ? -22.204 32.015 -25.717 1.00 20.01 264 SER D CA 1
ATOM 8977 C C . SER D 1 272 ? -20.813 32.476 -25.308 1.00 22.98 264 SER D C 1
ATOM 8978 O O . SER D 1 272 ? -19.827 31.779 -25.590 1.00 23.56 264 SER D O 1
ATOM 8981 N N . ARG D 1 273 ? -20.712 33.631 -24.652 1.00 21.11 265 ARG D N 1
ATOM 8982 C CA . ARG D 1 273 ? -19.425 34.138 -24.198 1.00 21.26 265 ARG D CA 1
ATOM 8983 C C . ARG D 1 273 ? -18.841 33.219 -23.137 1.00 23.30 265 ARG D C 1
ATOM 8984 O O . ARG D 1 273 ? -19.530 32.841 -22.186 1.00 23.54 265 ARG D O 1
ATOM 8992 N N . LEU D 1 274 ? -17.563 32.880 -23.291 1.00 19.08 266 LEU D N 1
ATOM 8993 C CA . LEU D 1 274 ? -16.853 32.051 -22.330 1.00 19.72 266 LEU D CA 1
ATOM 8994 C C . LEU D 1 274 ? -15.596 32.786 -21.902 1.00 23.26 266 LEU D C 1
ATOM 8995 O O . LEU D 1 274 ? -14.794 33.189 -22.752 1.00 21.77 266 LEU D O 1
ATOM 9000 N N . SER D 1 275 ? -15.414 32.956 -20.595 1.00 21.38 267 SER D N 1
ATOM 9001 C CA . SER D 1 275 ? -14.167 33.537 -20.122 1.00 23.39 267 SER D CA 1
ATOM 9002 C C . SER D 1 275 ? -13.015 32.587 -20.406 1.00 17.74 267 SER D C 1
ATOM 9003 O O . SER D 1 275 ? -13.060 31.410 -20.038 1.00 19.98 267 SER D O 1
ATOM 9006 N N . ASN D 1 276 ? -11.972 33.094 -21.064 1.00 20.68 268 ASN D N 1
ATOM 9007 C CA . ASN D 1 276 ? -10.791 32.287 -21.349 1.00 17.34 268 ASN D CA 1
ATOM 9008 C C . ASN D 1 276 ? -9.606 32.686 -20.476 1.00 17.40 268 ASN D C 1
ATOM 9009 O O . ASN D 1 276 ? -8.455 32.398 -20.821 1.00 18.49 268 ASN D O 1
ATOM 9014 N N . GLU D 1 277 ? -9.869 33.322 -19.332 1.00 17.60 269 GLU D N 1
ATOM 9015 C CA A GLU D 1 277 ? -8.784 33.744 -18.453 0.51 23.32 269 GLU D CA 1
ATOM 9016 C CA B GLU D 1 277 ? -8.770 33.743 -18.470 0.49 23.31 269 GLU D CA 1
ATOM 9017 C C . GLU D 1 277 ? -8.086 32.553 -17.802 1.00 21.72 269 GLU D C 1
ATOM 9018 O O . GLU D 1 277 ? -6.856 32.547 -17.650 1.00 20.27 269 GLU D O 1
ATOM 9029 N N . LYS D 1 278 ? -8.849 31.535 -17.398 1.00 18.04 270 LYS D N 1
ATOM 9030 C CA . LYS D 1 278 ? -8.232 30.410 -16.697 1.00 20.85 270 LYS D CA 1
ATOM 9031 C C . LYS D 1 278 ? -7.180 29.729 -17.568 1.00 21.20 270 LYS D C 1
ATOM 9032 O O . LYS D 1 278 ? -6.071 29.435 -17.108 1.00 19.21 270 LYS D O 1
ATOM 9038 N N . PHE D 1 279 ? -7.506 29.495 -18.841 1.00 19.10 271 PHE D N 1
ATOM 9039 C CA . PHE D 1 279 ? -6.550 28.858 -19.741 1.00 17.73 271 PHE D CA 1
ATOM 9040 C C . PHE D 1 279 ? -5.307 29.717 -19.925 1.00 17.73 271 PHE D C 1
ATOM 9041 O O . PHE D 1 279 ? -4.183 29.207 -19.922 1.00 17.52 271 PHE D O 1
ATOM 9049 N N . GLN D 1 280 ? -5.492 31.021 -20.142 1.00 15.89 272 GLN D N 1
ATOM 9050 C CA . GLN D 1 280 ? -4.337 31.882 -20.362 1.00 17.18 272 GLN D CA 1
ATOM 9051 C C . GLN D 1 280 ? -3.415 31.880 -19.158 1.00 20.79 272 GLN D C 1
ATOM 9052 O O . GLN D 1 280 ? -2.190 31.807 -19.308 1.00 20.28 272 GLN D O 1
ATOM 9058 N N . GLN D 1 281 ? -3.984 31.943 -17.957 1.00 18.66 273 GLN D N 1
ATOM 9059 C CA . GLN D 1 281 ? -3.152 31.987 -16.759 1.00 19.55 273 GLN D CA 1
ATOM 9060 C C . GLN D 1 281 ? -2.475 30.643 -16.500 1.00 25.03 273 GLN D C 1
ATOM 9061 O O . GLN D 1 281 ? -1.311 30.594 -16.084 1.00 26.09 273 GLN D O 1
ATOM 9063 N N . ALA D 1 282 ? -3.192 29.542 -16.717 1.00 20.61 274 ALA D N 1
ATOM 9064 C CA . ALA D 1 282 ? -2.656 28.234 -16.363 1.00 20.19 274 ALA D CA 1
ATOM 9065 C C . ALA D 1 282 ? -1.532 27.821 -17.305 1.00 22.80 274 ALA D C 1
ATOM 9066 O O . ALA D 1 282 ? -0.528 27.244 -16.873 1.00 20.83 274 ALA D O 1
ATOM 9068 N N . PHE D 1 283 ? -1.683 28.100 -18.597 1.00 18.72 275 PHE D N 1
ATOM 9069 C CA . PHE D 1 283 ? -0.747 27.598 -19.592 1.00 14.97 275 PHE D CA 1
ATOM 9070 C C . PHE D 1 283 ? 0.169 28.672 -20.162 1.00 21.77 275 PHE D C 1
ATOM 9071 O O . PHE D 1 283 ? 1.011 28.359 -21.013 1.00 23.99 275 PHE D O 1
ATOM 9079 N N . GLY D 1 284 ? 0.049 29.916 -19.701 1.00 20.57 276 GLY D N 1
ATOM 9080 C CA . GLY D 1 284 ? 0.966 30.963 -20.110 1.00 23.98 276 GLY D CA 1
ATOM 9081 C C . GLY D 1 284 ? 0.865 31.243 -21.591 1.00 20.70 276 GLY D C 1
ATOM 9082 O O . GLY D 1 284 ? 1.872 31.311 -22.305 1.00 23.64 276 GLY D O 1
ATOM 9083 N N . VAL D 1 285 ? -0.363 31.371 -22.077 1.00 18.00 277 VAL D N 1
ATOM 9084 C CA . VAL D 1 285 ? -0.591 31.635 -23.487 1.00 18.59 277 VAL D CA 1
ATOM 9085 C C . VAL D 1 285 ? -1.425 32.899 -23.637 1.00 25.37 277 VAL D C 1
ATOM 9086 O O . VAL D 1 285 ? -2.161 33.316 -22.739 1.00 23.48 277 VAL D O 1
ATOM 9090 N N . THR D 1 286 ? -1.264 33.519 -24.795 1.00 20.92 278 THR D N 1
ATOM 9091 C CA . THR D 1 286 ? -2.083 34.622 -25.259 1.00 22.02 278 THR D CA 1
ATOM 9092 C C . THR D 1 286 ? -3.143 34.054 -26.185 1.00 18.78 278 THR D C 1
ATOM 9093 O O . THR D 1 286 ? -2.829 33.261 -27.076 1.00 20.16 278 THR D O 1
ATOM 9097 N N . LEU D 1 287 ? -4.403 34.408 -25.947 1.00 19.65 279 LEU D N 1
ATOM 9098 C CA . LEU D 1 287 ? -5.447 34.009 -26.885 1.00 19.54 279 LEU D CA 1
ATOM 9099 C C . LEU D 1 287 ? -5.878 35.234 -27.681 1.00 19.72 279 LEU D C 1
ATOM 9100 O O . LEU D 1 287 ? -6.518 36.141 -27.120 1.00 20.90 279 LEU D O 1
ATOM 9105 N N . PRO D 1 288 ? -5.526 35.328 -28.961 1.00 19.09 280 PRO D N 1
ATOM 9106 C CA . PRO D 1 288 ? -5.807 36.547 -29.716 1.00 18.20 280 PRO D CA 1
ATOM 9107 C C . PRO D 1 288 ? -7.298 36.754 -29.914 1.00 17.71 280 PRO D C 1
ATOM 9108 O O . PRO D 1 288 ? -8.107 35.834 -29.770 1.00 18.89 280 PRO D O 1
ATOM 9112 N N . ASP D 1 289 ? -7.639 37.998 -30.252 1.00 17.82 281 ASP D N 1
ATOM 9113 C CA . ASP D 1 289 ? -8.990 38.331 -30.681 1.00 19.47 281 ASP D CA 1
ATOM 9114 C C . ASP D 1 289 ? -9.445 37.403 -31.806 1.00 16.97 281 ASP D C 1
ATOM 9115 O O . ASP D 1 289 ? -8.659 37.006 -32.670 1.00 18.87 281 ASP D O 1
ATOM 9120 N N . TRP D 1 290 ? -10.746 37.091 -31.810 1.00 15.10 282 TRP D N 1
ATOM 9121 C CA . TRP D 1 290 ? -11.305 36.143 -32.778 1.00 14.50 282 TRP D CA 1
ATOM 9122 C C . TRP D 1 290 ? -11.067 36.554 -34.234 1.00 14.96 282 TRP D C 1
ATOM 9123 O O . TRP D 1 290 ? -11.051 35.686 -35.113 1.00 15.01 282 TRP D O 1
ATOM 9134 N N . ARG D 1 291 ? -10.908 37.852 -34.522 1.00 17.38 283 ARG D N 1
ATOM 9135 C CA . ARG D 1 291 ? -10.798 38.279 -35.921 1.00 15.30 283 ARG D CA 1
ATOM 9136 C C . ARG D 1 291 ? -9.562 37.708 -36.599 1.00 16.23 283 ARG D C 1
ATOM 9137 O O . ARG D 1 291 ? -9.576 37.471 -37.817 1.00 15.59 283 ARG D O 1
ATOM 9145 N N . GLN D 1 292 ? -8.476 37.524 -35.847 1.00 15.93 284 GLN D N 1
ATOM 9146 C CA . GLN D 1 292 ? -7.218 37.136 -36.467 1.00 17.51 284 GLN D CA 1
ATOM 9147 C C . GLN D 1 292 ? -7.340 35.780 -37.143 1.00 15.38 284 GLN D C 1
ATOM 9148 O O . GLN D 1 292 ? -6.959 35.617 -38.308 1.00 18.10 284 GLN D O 1
ATOM 9154 N N . GLY D 1 293 ? -7.845 34.785 -36.417 1.00 15.63 285 GLY D N 1
ATOM 9155 C CA . GLY D 1 293 ? -7.991 33.469 -37.007 1.00 15.29 285 GLY D CA 1
ATOM 9156 C C . GLY D 1 293 ? -8.976 33.444 -38.158 1.00 15.03 285 GLY D C 1
ATOM 9157 O O . GLY D 1 293 ? -8.816 32.665 -39.104 1.00 14.04 285 GLY D O 1
ATOM 9158 N N . VAL D 1 294 ? -10.013 34.280 -38.092 1.00 13.04 286 VAL D N 1
ATOM 9159 C CA . VAL D 1 294 ? -11.002 34.291 -39.161 1.00 14.58 286 VAL D CA 1
ATOM 9160 C C . VAL D 1 294 ? -10.419 34.912 -40.427 1.00 17.18 286 VAL D C 1
ATOM 9161 O O . VAL D 1 294 ? -10.617 34.393 -41.535 1.00 15.70 286 VAL D O 1
ATOM 9165 N N . ALA D 1 295 ? -9.695 36.028 -40.291 1.00 17.23 287 ALA D N 1
ATOM 9166 C CA . ALA D 1 295 ? -9.064 36.646 -41.456 1.00 16.25 287 ALA D CA 1
ATOM 9167 C C . ALA D 1 295 ? -8.113 35.673 -42.136 1.00 17.56 287 ALA D C 1
ATOM 9168 O O . ALA D 1 295 ? -8.044 35.614 -43.370 1.00 17.71 287 ALA D O 1
ATOM 9170 N N . ARG D 1 296 ? -7.394 34.885 -41.340 1.00 15.67 288 ARG D N 1
ATOM 9171 C CA . ARG D 1 296 ? -6.441 33.923 -41.877 1.00 15.71 288 ARG D CA 1
ATOM 9172 C C . ARG D 1 296 ? -7.146 32.835 -42.675 1.00 16.98 288 ARG D C 1
ATOM 9173 O O . ARG D 1 296 ? -6.716 32.492 -43.783 1.00 16.29 288 ARG D O 1
ATOM 9181 N N . VAL D 1 297 ? -8.252 32.305 -42.147 1.00 14.83 289 VAL D N 1
ATOM 9182 C CA . VAL D 1 297 ? -8.973 31.257 -42.871 1.00 14.36 289 VAL D CA 1
ATOM 9183 C C . VAL D 1 297 ? -9.610 31.813 -44.142 1.00 14.67 289 VAL D C 1
ATOM 9184 O O . VAL D 1 297 ? -9.582 31.157 -45.194 1.00 14.88 289 VAL D O 1
ATOM 9188 N N . VAL D 1 298 ? -10.195 33.011 -44.082 1.00 15.51 290 VAL D N 1
ATOM 9189 C CA . VAL D 1 298 ? -10.769 33.580 -45.306 1.00 15.13 290 VAL D CA 1
ATOM 9190 C C . VAL D 1 298 ? -9.692 33.731 -46.365 1.00 18.09 290 VAL D C 1
ATOM 9191 O O . VAL D 1 298 ? -9.889 33.379 -47.534 1.00 18.66 290 VAL D O 1
ATOM 9195 N N . THR D 1 299 ? -8.534 34.246 -45.960 1.00 15.42 291 THR D N 1
ATOM 9196 C CA . THR D 1 299 ? -7.418 34.416 -46.879 1.00 14.76 291 THR D CA 1
ATOM 9197 C C . THR D 1 299 ? -7.016 33.090 -47.519 1.00 16.94 291 THR D C 1
ATOM 9198 O O . THR D 1 299 ? -6.801 33.017 -48.735 1.00 17.81 291 THR D O 1
ATOM 9202 N N . GLU D 1 300 ? -6.911 32.024 -46.716 1.00 14.84 292 GLU D N 1
ATOM 9203 C CA . GLU D 1 300 ? -6.504 30.736 -47.274 1.00 15.97 292 GLU D CA 1
ATOM 9204 C C . GLU D 1 300 ? -7.570 30.167 -48.196 1.00 15.89 292 GLU D C 1
ATOM 9205 O O . GLU D 1 300 ? -7.247 29.563 -49.223 1.00 17.84 292 GLU D O 1
ATOM 9211 N N . VAL D 1 301 ? -8.843 30.313 -47.826 1.00 16.10 293 VAL D N 1
ATOM 9212 C CA . VAL D 1 301 ? -9.920 29.774 -48.654 1.00 16.77 293 VAL D CA 1
ATOM 9213 C C . VAL D 1 301 ? -9.954 30.459 -50.014 1.00 18.63 293 VAL D C 1
ATOM 9214 O O . VAL D 1 301 ? -10.295 29.832 -51.028 1.00 21.25 293 VAL D O 1
ATOM 9218 N N . LEU D 1 302 ? -9.586 31.743 -50.071 1.00 16.87 294 LEU D N 1
ATOM 9219 C CA . LEU D 1 302 ? -9.506 32.452 -51.344 1.00 20.02 294 LEU D CA 1
ATOM 9220 C C . LEU D 1 302 ? -8.209 32.187 -52.090 1.00 21.76 294 LEU D C 1
ATOM 9221 O O . LEU D 1 302 ? -8.039 32.700 -53.204 1.00 21.12 294 LEU D O 1
ATOM 9226 N N . GLY D 1 303 ? -7.302 31.405 -51.513 1.00 18.82 295 GLY D N 1
ATOM 9227 C CA . GLY D 1 303 ? -6.029 31.152 -52.151 1.00 25.61 295 GLY D CA 1
ATOM 9228 C C . GLY D 1 303 ? -5.116 32.353 -52.171 1.00 27.57 295 GLY D C 1
ATOM 9229 O O . GLY D 1 303 ? -4.234 32.442 -53.030 1.00 27.11 295 GLY D O 1
ATOM 9230 N N . LYS D 1 304 ? -5.292 33.271 -51.226 1.00 23.33 296 LYS D N 1
ATOM 9231 C CA . LYS D 1 304 ? -4.497 34.490 -51.163 1.00 28.04 296 LYS D CA 1
ATOM 9232 C C . LYS D 1 304 ? -3.430 34.422 -50.064 1.00 26.87 296 LYS D C 1
ATOM 9233 O O . LYS D 1 304 ? -2.711 35.404 -49.814 1.00 24.46 296 LYS D O 1
#

Organism: Klebsiella pneumoniae (NCBI:txid573)

InterPro domains:
  IPR005913 dTDP-4-dehydrorhamnose reductase [PTHR10491] (2-293)
  IPR005913 dTDP-4-dehydrorhamnose reductase [TIGR01214] (2-292)
  IPR029903 RmlD-like, substrate binding domain [PF04321] (1-293)
  IPR036291 NAD(P)-binding domain superfamily [SSF51735] (1-293)

B-factor: mean 26.89, std 11.59, range [10.04, 93.03]

Nearest PDB structures (foldseek):
  8ctr-assembly4_D  TM=1.002E+00  e=1.667E-64  Klebsiella pneumoniae
  1kbz-assembly1_A  TM=9.890E-01  e=1.218E-48  Salmonella enterica subsp. enterica serovar Typhimurium
  3sc6-assembly6_F  TM=9.355E-01  e=3.896E-32  Bacillus anthracis str. Ames
  3sc6-assembly2_B  TM=9.287E-01  e=8.968E-31  Bacillus anthracis str. Ames
  3sc6-assembly5_E  TM=9.528E-01  e=1.427E-29  Bacillus anthracis str. Ames

Solvent-accessible surface area: 47195 Å² total; per-residue (Å²): 203,79,42,63,0,0,0,0,3,43,63,32,39,20,0,23,21,0,53,11,6,0,20,7,20,3,62,47,41,26,2,15,156,95,41,193,171,39,35,3,47,3,39,73,56,124,15,0,7,93,2,0,116,81,9,107,4,57,0,0,0,1,23,17,33,12,96,52,24,49,42,0,38,100,69,138,142,70,0,36,45,29,0,17,94,0,0,36,31,0,0,48,13,0,5,38,28,9,0,0,0,0,2,20,5,6,4,17,0,2,72,6,59,54,83,87,95,9,168,23,131,56,95,41,28,35,66,2,4,27,0,83,12,6,50,34,0,0,66,18,0,67,140,20,3,44,30,16,0,0,0,7,10,4,26,37,4,8,49,52,34,92,16,44,2,58,49,9,18,142,48,0,45,112,30,110,87,18,60,20,37,59,41,4,50,0,5,0,0,6,0,28,22,0,0,20,1,0,11,28,0,0,52,30,3,34,147,45,15,63,32,28,15,21,6,0,0,2,6,31,28,58,8,4,38,2,69,1,0,106,37,0,7,114,11,0,111,83,68,67,26,104,32,35,3,146,114,12,34,33,30,66,26,114,42,158,120,57,100,0,140,44,2,82,2,2,30,5,24,17,60,88,0,44,91,33,4,51,8,11,6,22,53,3,106,108,24,0,25,22,4,2,7,48,54,54,67,119,226,90,51,66,0,0,0,0,3,47,63,32,39,20,0,23,20,0,52,11,6,0,20,8,24,2,65,48,40,25,2,15,157,116,45,100,171,40,40,3,46,4,32,72,56,123,16,0,8,94,3,0,118,82,11,108,3,65,0,0,0,2,21,17,39,17,105,52,29,44,59,0,61,93,129,114,70,87,0,28,50,27,1,37,106,0,0,38,30,0,0,51,12,0,4,40,29,9,1,0,0,0,3,20,5,10,5,27,0,1,68,6,57,57,84,84,91,12,142,24,113,52,95,41,28,45,48,10,23,22,0,46,2,7,46,33,0,0,67,21,0,65,129,21,3,39,30,16,0,0,0,6,11,4,30,37,4,7,48,52,36,92,16,46,2,58,45,20,17,140,40,0,41,103,102,131,67,16,64,12,45,60,41,11,51,0,4,0,0,6,1,29,22,0,0,18,1,0,12,25,0,0,50,28,4,39,144,45,16,58,31,26,15,22,6,0,0,3,7,31,27,60,8,4,44,1,71,1,0,103,41,0,5,112,12,0,113,85,65,60,22,171,27,36,4,145,99,20,95,34,35,63,30,128,50,144,129,62,97,0,126,49,3,82,4,4,32,5,16,13,110,89,0,26,151,33,6,55,6,12,5,20,52,4,106,110,24,0,23,22,4,2,8,46,54,51,67,118,218,130,49,67,0,0,0,0,3,47,62,33,37,19,0,111,32,0,62,112,10,0,63,116,21,15,65,46,40,25,1,14,155,108,43,108,108,39,38,3,47,3,36,72,58,123,16,0,9,93,3,0,113,83,10,107,3,62,0,0,0,2,23,16,32,13,104,49,24,47,41,0,64,99,69,100,75,70,0,28,50,29,0,31,109,0,0,39,32,0,0,49,14,0,5,38,28,9,0,0,0,0,2,21,5,7,4,19,0,1,67,6,56,55,86,84,93,13,124,25,115,42,94,42,28,45,76,10,23,26,0,86,0,7,50,32,0,0,72,21,0,64,145,19,3,39,30,17,0,0,0,6,9,4,28,40,4,6,47,95,35,89,15,45,2,59,49,18,18,138,42,0,43,102,106,128,76,17,59,12,41,61,39,4,48,0,6,0,0,6,0,43,34,0,0,62,8,0,12,49,0,0,147,59,4,37,163,49,15,59,33,26,15,22,7,0,0,3,7,31,27,60,8,4,40,0,70,1,0,101,38,0,7,112,11,0,104,84,70,64,25,165,16,36,2,142,94,28,106,32,32,66,34,128,44,150,133,66,99,0,59,53,2,81,2,3,31,6,21,17,54,88,0,51,156,33,12,71,31,113,7,46,54,4,108,118,24,0,23,130,6,2,27,74,54,55,68,161,196,57,68,0,0,0,0,3,61,81,33,39,20,0,110,32,0,58,111,10,0,65,114,21,16,70,48,41,25,2,22,138,170,52,102,174,41,36,3,47,3,35,72,58,125,14,0,8,95,3,0,116,83,9,105,4,63,0,0,0,2,21,17,34,12,105,52,25,49,39,0,60,100,73,111,75,68,0,35,56,27,1,22,108,0,0,36,31,0,0,49,13,0,5,38,27,9,1,0,0,0,2,20,6,8,4,17,0,1,67,6,57,58,81,86,91,13,157,22,123,56,96,41,28,32,69,6,20,26,0,78,1,8,52,37,0,0,66,20,0,67,140,22,3,44,28,16,0,0,0,6,11,3,28,38,4,7,48,96,35,91,16,45,1,59,50,20,19,156,44,0,44,80,104,125,51,6,61,12,23,59,38,8,49,0,5,0,0,6,0,44,34,0,0,61,8,0,10,50,0,0,144,56,1,32,156,45,14,62,32,27,16,21,6,0,0,3,7,32,27,62,8,5,40,1,70,1,0,102,40,0,6,112,11,0,107,85,64,60,23,171,22,35,5,138,92,28,96,33,34,62,19,123,60,132,114,41,104,0,139,50,3,78,4,4,29,6,19,16,115,90,0,37,87,32,11,71,32,112,6,45,52,3,104,117,24,0,24,130,4,2,28,77,53,48,67,151

Secondary structure (DSSP, 8-state):
---EEEEESTTSHHHHHHHHHGGGTSEEEEE-TT-SSS---TT-HHHHHHHHHHH--SEEEE------HHHHTT-HHHHHIIIIIHHHHHHHHHHHHT-EEEEEEEGGGS---SSS-B-TTSPP--SSHHHHHHHHHHHHHHHH-SSEEEEEE-SEE-SSS--HHHHHHHHHHH-SEEEEE-S-EE--EEHHHHHHHHHHHHHHHHH-GGG-EEEE---BS-EEHHHHHHHHHHHHHHTT------EEEEE-TTSS--SS---SB--B--HHHHHHHT----BHHHHHHHHHHHHTT-/---EEEEESTTSHHHHHHHHHGGGTSEEEEE-TT-SSS---TT-HHHHHHHHHHH--SEEEE------TTGGGT--HHHHIIIIIHHHHHHHHHHHHT-EEEEEEEGGGS---SSSPBPTTSPP--SSHHHHHHHHHHHHHHHH-SSEEEEEE-SEE-SSS--HHHHHHHHHHH-SEEEEE-S-EE--EEHHHHHHHHHHHHHHHHH-GGG-EEEE---BS-EEHHHHHHHHHHHHHHTT------EEEEE-GGGS--SSPPPSB--B--HHHHHHHT----BHHHHHHHHHHHHTT-/---EEEEESTTSHHHHHHHHHGGGTSEEEEE-TT-SSS---TT-HHHHHHHHHHH--SEEEE------HHHHTT-HHHHHIIIIIHHHHHHHHHHHHT-EEEEEEEGGGS---SSS-B-TTSPP--SSHHHHHHHHHHHHHHHH-SSEEEEEE-SEE-SSS--HHHHHHHHHHH-SEEEEE-S-EE--EEHHHHHHHHHHHHHHHHH-GGG-EEEE---BS-EEHHHHHHHHHHHHHHTT------EEEEE-GGGS--SS---SB--B--HHHHHHHT----BHHHHHHHHHHHHTT-/--EEEEESTTSHHHHHHHHHGGGTSEEEEE-TT-SSS---TT-HHHHHHHHHHH--SEEEE------HHHHTT-HHHHHIIIIIHHHHHHHHHHHHT-EEEEEEEGGGS---SSS-B-TTSPP--SSHHHHHHHHHHHHHHHH-SSEEEEEE-SEE-SSS--HHHHHHHHHHH-SEEEEE-S-EE--EEHHHHHHHHHHHHHHHHH-GGG-EEEE---BS-EEHHHHHHHHHHHHHHTT------EEEEE-GGGS--SSPPPSB--B--HHHHHHHT----BHHHHHHHHHHHHTT-

Sequence (1191 aa):
HHMKILLIIGKNGQVGWELQRSLSTLGDVVAVDYFFDDKELCGDLTNLDGIAQTVRTVRPDVVVNAAAHTAVDKAESERELSDLLNDKGVAVLAAESAKLGALMVHYSTDYVFDGAGSHYRREDDEATGPLNVYGEETKRAGELALEQGNPRRHLIFRTSWVYATRGANFAKTMLRLAGEKETTLSIIIDDQHGAPTGAELLADCTATAIRRETLRDPALAGTYHLVASGETSWCDYARYVFEVARAHGAELAVQQEVKGIPTTAYPTPAKRPLNSRLSNEKFQQAFGVTLPDWRQGVARVVTEVLGKHHMKILLIGKNGQVGWELQRSLSTLGDVVAVDYFDKELCGDLTNLDGIAQTVRTVRPDVVVNAAAHTAVDKAESERELSDLLNDKGVAVLAAESAKLGALMVHYSTDYVFDGAGSHYRREDEATGPLNVYGETKRAGELALEQGNPRRHLIFRTSWVYATRGANFAKTMLRLAGEKETTLSIIDDQHGAPTGAELLADCTATAIRRETLRDPALAGTYHLVASGETSWCDYARYVFEVARAHGAEELAVQEVKGIPTTAYPTPAKRPLNSRLSNEKFQQAFGVTLPDWRQGVARVVTEVLGKHHMKILLIIGKNGQVGWELQRSLSTLGDVVAVDYFDKELCGDLTNLDGIAQTVRTVRPDVVVNAAAHHTAVDKAESERELSDLLNDKGVAVLAAESAKLGALMVHYSTDYVFDGAGSHYRREDEATGPLNVYGEETKRAGELALEQGNPRRHLIFRTSWVYATRGANFAKTMLRLAGEKETLSIIDDQHGAPTGAELLADCTATAIRRETLRRDPALAGTYHLVASGETSWCDYARYVFEVARAHGAELAVQQEVKGIPTTAYPTPAKRPLNSRLSNEKFQQAFGVTLPDWRQGVARVVTEVLGKHMKILLIIGKNGQVGWELQRSLSTLGDVVAVDYFFDKELCGDLTNLDGIAQTVRTVRPDVVVNAAAHTAVDKAESERELSDLLNDKGVAVLAAESAKLGALMVHYSTDYVFDGAGSHYRREDEATGPLNVYGETKRAGELALEQGNPRRHLIFRTSWVYATRGANFAKTMLRLAGEKETLSIIDDQHGAPTGAELLADCTATAIRRETLRRDPALAGTYHLVASGETSWCDYARYVFEVARAHGAEELAVQQEVKGIPTTAYPTPAKRPLNSRLSNEEKFQQAFGVTLPDWRQGVARVVTEVLGK

Foldseek 3Di:
DFFEEEEAPCQAQLNVLLVVQCVVRGHYDYDYCPDDPAHRDLLPLVRVLVNCVVRLGQEYEYPWADDPFQVCQVVLVVRLSGQAVSLLSVLQSCQVSNHEYEEEAELQQAQQDDADADEPPDDGDHQGSNNVSNVNSVVSNVVRHVRYEYEYEYQEDELPHDGLLVVLVVVQAPDAEAEFAFQAKEFYAYSNQVSNLVSLLVVLCVVPVVPHDYFHRGADDMGGSQVVSVLSVVLCVVVPDDTNYDYYHHDHCVPDDGSTDGHRHSRHDRVSSCVSRVDDRHGRSVNSSVSSCVNVVD/DWFEEEEAPCQAQLNVLLVVQVVVRGHYDYDYCPDDPAHRDLLPLVRVLVNCVVRLGQEYEYPDADDPFQVCQVPVPRRLRGQAVSLLSVLQSCQVSNHEYEEEAELQQAQQDDADADEPPDDGDHQGSNSVSNVNSVVSNVVRHVRYEYEYEYQEDELPHDGLLVVLLVVQAPDQEAEFAFQAKEFYAYSNQVSNLVSLLVVLCVVPVVLHDYFHRGADDMGGSQVVSVLSVVLLVVVPDDGNYDYYHHDHPVVDDGSGDDRRHSRHDRVSSCVSRVDHRHGRSVNSSVSSCVNVVD/DWFEEEEAPLQAQLNVLLVVQCVVRGHYDYDYCPDDPQHRDLLPLVRVLVNCVVRLGQEYEYPWADDPFLVCQVVLVRRLSRQAVSLLSVLQSCQVSNHEYEEEAELQQAQQDDADADEPPDDGDHQGSNNVSNVNSVVSNVVRHVRYEYEYEYQEDELPHDGLLVVLVVVQQPDQEEEFAFQAKEFYAYSNQVSNLVSLLVVVCVVPVVLHDYAHRGADDMGGSQVVSVLSVVLLVVVVDDTNYNYYHHDHPVPDDGSTDGHRHSRHDRVSSCVSRVDDRHGRSVNSSVSSCVNVVD/DFEEEEAPCQAQLNVLLVVQCVVVDHYDYDYCPDDPQHRDLLPLVRVLVNCVVRLGQEYEYPWADDPFQVCQVVLVRRLSRQAVSLLSVLQSCQVSNHEYEEEAELQQAQQDDADADEPPDDGDHQGSNNVSNVNSQVSNVVRHVRYEYEYEYQEDALPHDGLLVVLVVVQQPDQEAEFAFQAKEFYAYSNQVSNLVSLLVVLCVVPVVLHDYFHRGADDMGGSQVVSVLSVVLLVVVPDDTNHNYYHHDHVVVPDGNGDGRRHSRHDRVSSCVSRVDDRHGRSVNSSVSSCVNVVD